Protein AF-0000000081621864 (afdb_homodimer)

Sequence (812 aa):
MSHTKVLEPFTTNLTMKCNYGRWAHRKPIAIVNEIEKEKNNERTRNIKLQNTFSQNKNNLSNAIINKTIKSNDNKTNVNELSKRVTSLKENDHIIISLMMSVKSRKMRERSNLMCMEGNRLIKDAIEAGHKPETIIFSRLSDIEDLPLHNEVKLYKIPYKAIQLWSNLTTSPGILGIFPIPKVENTEPSPNALPLTIICDNIRDPGNLGSVVRVAAGVGCEKMILLKGCADLWDTKVLRSAAGAHFRVPIYTSVTDDLSSFICDGMNVFVTDNNSINNELLFDDFNSQTKYSVSKIYESSNFKNIDFPESIENLEYSKLKKLIRNSQSRLPIIPYYAVDYCTNEIVIVVSGETEGLSLETVKLLWEKRAVRLNVPLLNNVESLNISTALGIIAFEIQRQIVFKQKEMSHTKVLEPFTTNLTMKCNYGRWAHRKPIAIVNEIEKEKNNERTRNIKLQNTFSQNKNNLSNAIINKTIKSNDNKTNVNELSKRVTSLKENDHIIISLMMSVKSRKMRERSNLMCMEGNRLIKDAIEAGHKPETIIFSRLSDIEDLPLHNEVKLYKIPYKAIQLWSNLTTSPGILGIFPIPKVENTEPSPNALPLTIICDNIRDPGNLGSVVRVAAGVGCEKMILLKGCADLWDTKVLRSAAGAHFRVPIYTSVTDDLSSFICDGMNVFVTDNNSINNELLFDDFNSQTKYSVSKIYESSNFKNIDFPESIENLEYSKLKKLIRNSQSRLPIIPYYAVDYCTNEIVIVVSGETEGLSLETVKLLWEKRAVRLNVPLLNNVESLNISTALGIIAFEIQRQIVFKQKE

Foldseek 3Di:
DPPPPPPPDPPPPPPVVPPPPDDPPPDDPPPDPPVPPPPPPPPPVPPPPPPDPDPPPPPVVPVCPCPVPPPPVPQVPLVNVVVQEAEDELPDPVVVVLLVCAPDPVSCVVVQKFKEFALQLQQLCVVLPFAFQEKEFADSVSCRPHPHDSNHHHYHYHQVSQVVSDPDPDGNGMMTMTGNDDLVPAFFDPPAALEEEEEAQQDDLLLLLLLLLLCLVLRHGAYEYEPNYHDCRDRSSSVNVSSSPSRHRYHYHPPLPCDVVDDAPAAEAEEDLPCVPVPQCPVVDDLPAADELVRQVVSDPQDADDDDPPLVPDDLVVNQVSLVVLQVSQAEDELLRHQLQPHRYYYYYYDDPRDHDPSVSVVCSVRSHYYYHHDDDPPPRDDRRSVSCNVNSVSSSVNNVVVVVD/DDDDPDDDDPPPCPCPDPPPPDDPPPDDPPPPPPVPPPPPPPPPVPPPPPPDPDPPPPPVVPVCPCPVPPPPVPQVPLVNVVVQEAEDELPDPVVVVLLVCAPDPVSCVVVQKFKEFALQLQQLCVVLPFAFQEKEFADSVSCRRHPHDSNHHHYHYHQVSQVVSDPDPDGNGMMTMTGNDDLVPAFFDPPAALEEEEEAQQDDLLLLLLLLLLCLVLRHGEYEYEPNYHDCRDRSSSVNVSSSPSRHRYHYHPPLCCDVVDDAPAAEEEEDLPCVPQPQCPVVDDLPAADELVRQVVSDPQDADDDDPPLVPDDPVVNQVSLVVLQVSQAEDELLRHQLQPHRYYYYYYDDPRDHDPSVSVVCSVRSHYYYHHDDPPPPRDDRRSVSCNVNSVSSSVNNVVVVVD

Structure (mmCIF, N/CA/C/O backbone):
data_AF-0000000081621864-model_v1
#
loop_
_entity.id
_entity.type
_entity.pdbx_description
1 polymer 'rRNA methyltransferase 3, mitochondrial'
#
loop_
_atom_site.group_PDB
_atom_site.id
_atom_site.type_symbol
_atom_site.label_atom_id
_atom_site.label_alt_id
_atom_site.label_comp_id
_atom_site.label_asym_id
_atom_site.label_entity_id
_atom_site.label_seq_id
_atom_site.pdbx_PDB_ins_code
_atom_site.Cartn_x
_atom_site.Cartn_y
_atom_site.Cartn_z
_atom_site.occupancy
_atom_site.B_iso_or_equiv
_atom_site.auth_seq_id
_atom_site.auth_comp_id
_atom_site.auth_asym_id
_atom_site.auth_atom_id
_atom_site.pdbx_PDB_model_num
ATOM 1 N N . MET A 1 1 ? 43.844 -9.352 -50 1 21.58 1 MET A N 1
ATOM 2 C CA . MET A 1 1 ? 44.5 -8.055 -50.031 1 21.58 1 MET A CA 1
ATOM 3 C C . MET A 1 1 ? 43.625 -7 -49.344 1 21.58 1 MET A C 1
ATOM 5 O O . MET A 1 1 ? 42.688 -6.461 -49.938 1 21.58 1 MET A O 1
ATOM 9 N N . SER A 1 2 ? 43.062 -7.309 -48.25 1 22.34 2 SER A N 1
ATOM 10 C CA . SER A 1 2 ? 42 -7.176 -47.25 1 22.34 2 SER A CA 1
ATOM 11 C C . SER A 1 2 ? 42.188 -5.93 -46.406 1 22.34 2 SER A C 1
ATOM 13 O O . SER A 1 2 ? 43 -5.938 -45.469 1 22.34 2 SER A O 1
ATOM 15 N N . HIS A 1 3 ? 42.281 -4.691 -47.156 1 23.27 3 HIS A N 1
ATOM 16 C CA . HIS A 1 3 ? 42.875 -3.406 -46.781 1 23.27 3 HIS A CA 1
ATOM 17 C C . HIS A 1 3 ? 42.094 -2.768 -45.625 1 23.27 3 HIS A C 1
ATOM 19 O O . HIS A 1 3 ? 40.875 -2.662 -45.688 1 23.27 3 HIS A O 1
ATOM 25 N N . THR A 1 4 ? 42.625 -2.891 -44.438 1 22.75 4 THR A N 1
ATOM 26 C CA . THR A 1 4 ? 42.25 -2.676 -43.031 1 22.75 4 THR A CA 1
ATOM 27 C C . THR A 1 4 ? 42.031 -1.192 -42.75 1 22.75 4 THR A C 1
ATOM 29 O O . THR A 1 4 ? 42.969 -0.386 -42.906 1 22.75 4 THR A O 1
ATOM 32 N N . LYS A 1 5 ? 40.812 -0.661 -43.188 1 21.97 5 LYS A N 1
ATOM 33 C CA . LYS A 1 5 ? 40.344 0.72 -43.344 1 21.97 5 LYS A CA 1
ATOM 34 C C . LYS A 1 5 ? 40.594 1.522 -42.062 1 21.97 5 LYS A C 1
ATOM 36 O O . LYS A 1 5 ? 40.094 1.165 -41 1 21.97 5 LYS A O 1
ATOM 41 N N . VAL A 1 6 ? 41.75 2.176 -41.969 1 21.64 6 VAL A N 1
ATOM 42 C CA . VAL A 1 6 ? 42.438 2.873 -40.875 1 21.64 6 VAL A CA 1
ATOM 43 C C . VAL A 1 6 ? 41.594 4.07 -40.438 1 21.64 6 VAL A C 1
ATOM 45 O O . VAL A 1 6 ? 41.25 4.934 -41.25 1 21.64 6 VAL A O 1
ATOM 48 N N . LEU A 1 7 ? 40.688 3.871 -39.5 1 21.19 7 LEU A N 1
ATOM 49 C CA . LEU A 1 7 ? 39.656 4.711 -38.906 1 21.19 7 LEU A CA 1
ATOM 50 C C . LEU A 1 7 ? 40.25 6.023 -38.406 1 21.19 7 LEU A C 1
ATOM 52 O O . LEU A 1 7 ? 41.125 6.02 -37.562 1 21.19 7 LEU A O 1
ATOM 56 N N . GLU A 1 8 ? 40.406 6.898 -39.375 1 20.12 8 GLU A N 1
ATOM 57 C CA . GLU A 1 8 ? 41.156 8.141 -39.188 1 20.12 8 GLU A CA 1
ATOM 58 C C . GLU A 1 8 ? 40.625 8.938 -38 1 20.12 8 GLU A C 1
ATOM 60 O O . GLU A 1 8 ? 39.406 8.992 -37.781 1 20.12 8 GLU A O 1
ATOM 65 N N . PRO A 1 9 ? 41.438 9.188 -37 1 21.72 9 PRO A N 1
ATOM 66 C CA . PRO A 1 9 ? 41.344 9.664 -35.625 1 21.72 9 PRO A CA 1
ATOM 67 C C . PRO A 1 9 ? 40.875 11.117 -35.531 1 21.72 9 PRO A C 1
ATOM 69 O O . PRO A 1 9 ? 41.469 12.008 -36.125 1 21.72 9 PRO A O 1
ATOM 72 N N . PHE A 1 10 ? 39.562 11.352 -35.75 1 22.44 10 PHE A N 1
ATOM 73 C CA . PHE A 1 10 ? 39 12.688 -35.938 1 22.44 10 PHE A CA 1
ATOM 74 C C . PHE A 1 10 ? 39.406 13.594 -34.781 1 22.44 10 PHE A C 1
ATOM 76 O O . PHE A 1 10 ? 39.344 13.195 -33.594 1 22.44 10 PHE A O 1
ATOM 83 N N . THR A 1 11 ? 40.375 14.359 -34.969 1 19.34 11 THR A N 1
ATOM 84 C CA . THR A 1 11 ? 41.156 15.328 -34.188 1 19.34 11 THR A CA 1
ATOM 85 C C . THR A 1 11 ? 40.219 16.422 -33.656 1 19.34 11 THR A C 1
ATOM 87 O O . THR A 1 11 ? 39.562 17.109 -34.406 1 19.34 11 THR A O 1
ATOM 90 N N . THR A 1 12 ? 39.562 16.203 -32.531 1 19.38 12 THR A N 1
ATOM 91 C CA . THR A 1 12 ? 38.531 16.922 -31.781 1 19.38 12 THR A CA 1
ATOM 92 C C . THR A 1 12 ? 39.062 18.297 -31.359 1 19.38 12 THR A C 1
ATOM 94 O O . THR A 1 12 ? 39.969 18.406 -30.531 1 19.38 12 THR A O 1
ATOM 97 N N . ASN A 1 13 ? 39.406 19.109 -32.312 1 18.97 13 ASN A N 1
ATOM 98 C CA . ASN A 1 13 ? 40.125 20.344 -32 1 18.97 13 ASN A CA 1
ATOM 99 C C . ASN A 1 13 ? 39.281 21.266 -31.109 1 18.97 13 ASN A C 1
ATOM 101 O O . ASN A 1 13 ? 38.281 21.797 -31.531 1 18.97 13 ASN A O 1
ATOM 105 N N . LEU A 1 14 ? 39.062 20.922 -29.906 1 18.45 14 LEU A N 1
ATOM 106 C CA . LEU A 1 14 ? 38.25 21.547 -28.859 1 18.45 14 LEU A CA 1
ATOM 107 C C . LEU A 1 14 ? 38.781 22.953 -28.562 1 18.45 14 LEU A C 1
ATOM 109 O O . LEU A 1 14 ? 39.844 23.109 -27.938 1 18.45 14 LEU A O 1
ATOM 113 N N . THR A 1 15 ? 38.875 23.812 -29.516 1 19.27 15 THR A N 1
ATOM 114 C CA . THR A 1 15 ? 39.625 25.047 -29.234 1 19.27 15 THR A CA 1
ATOM 115 C C . THR A 1 15 ? 38.906 25.906 -28.203 1 19.27 15 THR A C 1
ATOM 117 O O . THR A 1 15 ? 37.812 26.406 -28.469 1 19.27 15 THR A O 1
ATOM 120 N N . MET A 1 16 ? 38.812 25.516 -27 1 18.23 16 MET A N 1
ATOM 121 C CA . MET A 1 16 ? 38.125 26.188 -25.891 1 18.23 16 MET A CA 1
ATOM 122 C C . MET A 1 16 ? 38.719 27.578 -25.656 1 18.23 16 MET A C 1
ATOM 124 O O . MET A 1 16 ? 39.844 27.703 -25.188 1 18.23 16 MET A O 1
ATOM 128 N N . LYS A 1 17 ? 38.562 28.516 -26.516 1 18.95 17 LYS A N 1
ATOM 129 C CA . LYS A 1 17 ? 39.312 29.75 -26.281 1 18.95 17 LYS A CA 1
ATOM 130 C C . LYS A 1 17 ? 38.938 30.406 -24.969 1 18.95 17 LYS A C 1
ATOM 132 O O . LYS A 1 17 ? 37.781 30.781 -24.781 1 18.95 17 LYS A O 1
ATOM 137 N N . CYS A 1 18 ? 39.469 30.016 -23.734 1 18.31 18 CYS A N 1
ATOM 138 C CA . CYS A 1 18 ? 39.312 30.438 -22.344 1 18.31 18 CYS A CA 1
ATOM 139 C C . CYS A 1 18 ? 39.688 31.906 -22.172 1 18.31 18 CYS A C 1
ATOM 141 O O . CYS A 1 18 ? 40.812 32.312 -22.438 1 18.31 18 CYS A O 1
ATOM 143 N N . ASN A 1 19 ? 38.875 32.875 -22.594 1 18.56 19 ASN A N 1
ATOM 144 C CA . ASN A 1 19 ? 39.312 34.25 -22.469 1 18.56 19 ASN A CA 1
ATOM 145 C C . ASN A 1 19 ? 39.75 34.594 -21.031 1 18.56 19 ASN A C 1
ATOM 147 O O . ASN A 1 19 ? 39 34.312 -20.078 1 18.56 19 ASN A O 1
ATOM 151 N N . TYR A 1 20 ? 41.094 34.688 -20.594 1 19.5 20 TYR A N 1
ATOM 152 C CA . TYR A 1 20 ? 41.938 34.906 -19.422 1 19.5 20 TYR A CA 1
ATOM 153 C C . TYR A 1 20 ? 41.688 36.281 -18.828 1 19.5 20 TYR A C 1
ATOM 155 O O . TYR A 1 20 ? 42.156 37.281 -19.359 1 19.5 20 TYR A O 1
ATOM 163 N N . GLY A 1 21 ? 40.406 36.688 -18.531 1 19.48 21 GLY A N 1
ATOM 164 C CA . GLY A 1 21 ? 40.344 38.062 -18.078 1 19.48 21 GLY A CA 1
ATOM 165 C C . GLY A 1 21 ? 41.344 38.375 -16.969 1 19.48 21 GLY A C 1
ATOM 166 O O . GLY A 1 21 ? 41.875 37.469 -16.312 1 19.48 21 GLY A O 1
ATOM 167 N N . ARG A 1 22 ? 41.781 39.688 -16.703 1 19.77 22 ARG A N 1
ATOM 168 C CA . ARG A 1 22 ? 42.844 40.5 -16.109 1 19.77 22 ARG A CA 1
ATOM 169 C C . ARG A 1 22 ? 42.906 40.281 -14.602 1 19.77 22 ARG A C 1
ATOM 171 O O . ARG A 1 22 ? 41.844 40.188 -13.938 1 19.77 22 ARG A O 1
ATOM 178 N N . TRP A 1 23 ? 44.094 39.969 -13.898 1 19.41 23 TRP A N 1
ATOM 179 C CA . TRP A 1 23 ? 44.75 39.562 -12.664 1 19.41 23 TRP A CA 1
ATOM 180 C C . TRP A 1 23 ? 44.781 40.688 -11.648 1 19.41 23 TRP A C 1
ATOM 182 O O . TRP A 1 23 ? 45.812 41.375 -11.492 1 19.41 23 TRP A O 1
ATOM 192 N N . ALA A 1 24 ? 43.75 41.594 -11.414 1 20.83 24 ALA A N 1
ATOM 193 C CA . ALA A 1 24 ? 44.156 42.75 -10.617 1 20.83 24 ALA A CA 1
ATOM 194 C C . ALA A 1 24 ? 44.781 42.312 -9.289 1 20.83 24 ALA A C 1
ATOM 196 O O . ALA A 1 24 ? 44.344 41.312 -8.688 1 20.83 24 ALA A O 1
ATOM 197 N N . HIS A 1 25 ? 46 42.781 -8.805 1 20.33 25 HIS A N 1
ATOM 198 C CA . HIS A 1 25 ? 47.062 42.594 -7.805 1 20.33 25 HIS A CA 1
ATOM 199 C C . HIS A 1 25 ? 46.562 42.938 -6.406 1 20.33 25 HIS A C 1
ATOM 201 O O . HIS A 1 25 ? 47.344 43.031 -5.465 1 20.33 25 HIS A O 1
ATOM 207 N N . ARG A 1 26 ? 45.344 42.875 -5.93 1 21.53 26 ARG A N 1
ATOM 208 C CA . ARG A 1 26 ? 45.094 43.594 -4.695 1 21.53 26 ARG A CA 1
ATOM 209 C C . ARG A 1 26 ? 45.969 43.094 -3.561 1 21.53 26 ARG A C 1
ATOM 211 O O . ARG A 1 26 ? 46.25 41.875 -3.461 1 21.53 26 ARG A O 1
ATOM 218 N N . LYS A 1 27 ? 46.75 43.969 -2.854 1 22.12 27 LYS A N 1
ATOM 219 C CA . LYS A 1 27 ? 47.844 43.844 -1.867 1 22.12 27 LYS A CA 1
ATOM 220 C C . LYS A 1 27 ? 47.375 43.031 -0.667 1 22.12 27 LYS A C 1
ATOM 222 O O . LYS A 1 27 ? 46.188 43 -0.326 1 22.12 27 LYS A O 1
ATOM 227 N N . PRO A 1 28 ? 48.312 42.188 -0.006 1 22.95 28 PRO A N 1
ATOM 228 C CA . PRO A 1 28 ? 48.281 41.125 1.01 1 22.95 28 PRO A CA 1
ATOM 229 C C . PRO A 1 28 ? 47.875 41.656 2.391 1 22.95 28 PRO A C 1
ATOM 231 O O . PRO A 1 28 ? 48.594 42.469 2.967 1 22.95 28 PRO A O 1
ATOM 234 N N . ILE A 1 29 ? 46.812 42.375 2.586 1 23.72 29 ILE A N 1
ATOM 235 C CA . ILE A 1 29 ? 46.781 42.969 3.906 1 23.72 29 ILE A CA 1
ATOM 236 C C . ILE A 1 29 ? 46.938 41.906 4.98 1 23.72 29 ILE A C 1
ATOM 238 O O . ILE A 1 29 ? 46.312 40.844 4.91 1 23.72 29 ILE A O 1
ATOM 242 N N . ALA A 1 30 ? 47.938 42.031 5.844 1 22.73 30 ALA A N 1
ATOM 243 C CA . ALA A 1 30 ? 48.469 41.188 6.914 1 22.73 30 ALA A CA 1
ATOM 244 C C . ALA A 1 30 ? 47.406 40.875 7.961 1 22.73 30 ALA A C 1
ATOM 246 O O . ALA A 1 30 ? 46.906 41.781 8.648 1 22.73 30 ALA A O 1
ATOM 247 N N . ILE A 1 31 ? 46.375 40.188 7.582 1 21.69 31 ILE A N 1
ATOM 248 C CA . ILE A 1 31 ? 45.281 39.969 8.539 1 21.69 31 ILE A CA 1
ATOM 249 C C . ILE A 1 31 ? 45.844 39.344 9.812 1 21.69 31 ILE A C 1
ATOM 251 O O . ILE A 1 31 ? 46.469 38.281 9.766 1 21.69 31 ILE A O 1
ATOM 255 N N . VAL A 1 32 ? 46.156 40.125 10.805 1 22.97 32 VAL A N 1
ATOM 256 C CA . VAL A 1 32 ? 46.688 39.812 12.125 1 22.97 32 VAL A CA 1
ATOM 257 C C . VAL A 1 32 ? 45.812 38.719 12.773 1 22.97 32 VAL A C 1
ATOM 259 O O . VAL A 1 32 ? 44.594 38.812 12.734 1 22.97 32 VAL A O 1
ATOM 262 N N . ASN A 1 33 ? 46.344 37.5 12.992 1 21.67 33 ASN A N 1
ATOM 263 C CA . ASN A 1 33 ? 46.031 36.188 13.539 1 21.67 33 ASN A CA 1
ATOM 264 C C . ASN A 1 33 ? 45.5 36.281 14.953 1 21.67 33 ASN A C 1
ATOM 266 O O . ASN A 1 33 ? 45.469 35.281 15.688 1 21.67 33 ASN A O 1
ATOM 270 N N . GLU A 1 34 ? 44.781 37.375 15.336 1 23.36 34 GLU A N 1
ATOM 271 C CA . GLU A 1 34 ? 44.656 37.25 16.781 1 23.36 34 GLU A CA 1
ATOM 272 C C . GLU A 1 34 ? 43.875 35.969 17.156 1 23.36 34 GLU A C 1
ATOM 274 O O . GLU A 1 34 ? 42.781 35.75 16.656 1 23.36 34 GLU A O 1
ATOM 279 N N . ILE A 1 35 ? 44.5 34.875 17.656 1 23.77 35 ILE A N 1
ATOM 280 C CA . ILE A 1 35 ? 44.281 33.531 18.188 1 23.77 35 ILE A CA 1
ATOM 281 C C . ILE A 1 35 ? 43.219 33.594 19.297 1 23.77 35 ILE A C 1
ATOM 283 O O . ILE A 1 35 ? 43.156 32.719 20.156 1 23.77 35 ILE A O 1
ATOM 287 N N . GLU A 1 36 ? 42.219 34.562 19.312 1 22.45 36 GLU A N 1
ATOM 288 C CA . GLU A 1 36 ? 41.562 34.5 20.625 1 22.45 36 GLU A CA 1
ATOM 289 C C . GLU A 1 36 ? 40.969 33.094 20.891 1 22.45 36 GLU A C 1
ATOM 291 O O . GLU A 1 36 ? 40.438 32.469 19.969 1 22.45 36 GLU A O 1
ATOM 296 N N . LYS A 1 37 ? 41.25 32.406 22.062 1 23.67 37 LYS A N 1
ATOM 297 C CA . LYS A 1 37 ? 41.031 31.172 22.812 1 23.67 37 LYS A CA 1
ATOM 298 C C . LYS A 1 37 ? 39.562 30.859 22.969 1 23.67 37 LYS A C 1
ATOM 300 O O . LYS A 1 37 ? 38.906 31.312 23.906 1 23.67 37 LYS A O 1
ATOM 305 N N . GLU A 1 38 ? 38.656 31.094 21.922 1 24.06 38 GLU A N 1
ATOM 306 C CA . GLU A 1 38 ? 37.25 30.891 22.344 1 24.06 38 GLU A CA 1
ATOM 307 C C . GLU A 1 38 ? 37.031 29.469 22.812 1 24.06 38 GLU A C 1
ATOM 309 O O . GLU A 1 38 ? 37.375 28.516 22.109 1 24.06 38 GLU A O 1
ATOM 314 N N . LYS A 1 39 ? 37 29.203 24.141 1 24.55 39 LYS A N 1
ATOM 315 C CA . LYS A 1 39 ? 36.656 28.062 24.969 1 24.55 39 LYS A CA 1
ATOM 316 C C . LYS A 1 39 ? 35.375 27.391 24.469 1 24.55 39 LYS A C 1
ATOM 318 O O . LYS A 1 39 ? 34.312 28.016 24.453 1 24.55 39 LYS A O 1
ATOM 323 N N . ASN A 1 40 ? 35.438 26.594 23.438 1 23.11 40 ASN A N 1
ATOM 324 C CA . ASN A 1 40 ? 34.375 25.75 22.875 1 23.11 40 ASN A CA 1
ATOM 325 C C . ASN A 1 40 ? 33.719 24.891 23.953 1 23.11 40 ASN A C 1
ATOM 327 O O . ASN A 1 40 ? 34.312 23.953 24.469 1 23.11 40 ASN A O 1
ATOM 331 N N . ASN A 1 41 ? 33.094 25.516 24.938 1 23.78 41 ASN A N 1
ATOM 332 C CA . ASN A 1 41 ? 32.344 24.703 25.875 1 23.78 41 ASN A CA 1
ATOM 333 C C . ASN A 1 41 ? 31.484 23.672 25.172 1 23.78 41 ASN A C 1
ATOM 335 O O . ASN A 1 41 ? 30.641 24.031 24.328 1 23.78 41 ASN A O 1
ATOM 339 N N . GLU A 1 42 ? 32 22.562 24.938 1 25.19 42 GLU A N 1
ATOM 340 C CA . GLU A 1 42 ? 31.375 21.344 24.453 1 25.19 42 GLU A CA 1
ATOM 341 C C . GLU A 1 42 ? 30.047 21.062 25.188 1 25.19 42 GLU A C 1
ATOM 343 O O . GLU A 1 42 ? 30.047 20.578 26.312 1 25.19 42 GLU A O 1
ATOM 348 N N . ARG A 1 43 ? 29.062 21.906 25.141 1 23.98 43 ARG A N 1
ATOM 349 C CA . ARG A 1 43 ? 27.781 21.562 25.766 1 23.98 43 ARG A CA 1
ATOM 350 C C . ARG A 1 43 ? 27.266 20.219 25.266 1 23.98 43 ARG A C 1
ATOM 352 O O . ARG A 1 43 ? 26.828 20.094 24.109 1 23.98 43 ARG A O 1
ATOM 359 N N . THR A 1 44 ? 27.906 19.188 25.625 1 23.83 44 THR A N 1
ATOM 360 C CA . THR A 1 44 ? 27.312 17.875 25.438 1 23.83 44 THR A CA 1
ATOM 361 C C . THR A 1 44 ? 25.859 17.859 25.922 1 23.83 44 THR A C 1
ATOM 363 O O . THR A 1 44 ? 25.594 18.125 27.094 1 23.83 44 THR A O 1
ATOM 366 N N . ARG A 1 45 ? 24.984 18.312 25.203 1 24.2 45 ARG A N 1
ATOM 367 C CA . ARG A 1 45 ? 23.594 18.188 25.625 1 24.2 45 ARG A CA 1
ATOM 368 C C . ARG A 1 45 ? 23.281 16.781 26.109 1 24.2 45 ARG A C 1
ATOM 370 O O . ARG A 1 45 ? 23.297 15.828 25.328 1 24.2 45 ARG A O 1
ATOM 377 N N . ASN A 1 46 ? 23.75 16.438 27.266 1 25.12 46 ASN A N 1
ATOM 378 C CA . ASN A 1 46 ? 23.312 15.203 27.906 1 25.12 46 ASN A CA 1
ATOM 379 C C . ASN A 1 46 ? 21.812 14.984 27.719 1 25.12 46 ASN A C 1
ATOM 381 O O . ASN A 1 46 ? 21.031 15.938 27.719 1 25.12 46 ASN A O 1
ATOM 385 N N . ILE A 1 47 ? 21.469 13.977 27.188 1 26.7 47 ILE A N 1
ATOM 386 C CA . ILE A 1 47 ? 20.078 13.547 27.141 1 26.7 47 ILE A CA 1
ATOM 387 C C . ILE A 1 47 ? 19.422 13.75 28.516 1 26.7 47 ILE A C 1
ATOM 389 O O . ILE A 1 47 ? 19.812 13.102 29.484 1 26.7 47 ILE A O 1
ATOM 393 N N . LYS A 1 48 ? 19.297 15.031 28.953 1 26.5 48 LYS A N 1
ATOM 394 C CA . LYS A 1 48 ? 18.562 15.25 30.203 1 26.5 48 LYS A CA 1
ATOM 395 C C . LYS A 1 48 ? 17.531 14.148 30.422 1 26.5 48 LYS A C 1
ATOM 397 O O . LYS A 1 48 ? 16.703 13.883 29.547 1 26.5 48 LYS A O 1
ATOM 402 N N . LEU A 1 49 ? 17.906 13.25 31.25 1 25.02 49 LEU A N 1
ATOM 403 C CA . LEU A 1 49 ? 16.969 12.297 31.828 1 25.02 49 LEU A CA 1
ATOM 404 C C . LEU A 1 49 ? 15.648 12.977 32.156 1 25.02 49 LEU A C 1
ATOM 406 O O . LEU A 1 49 ? 15.617 13.922 32.969 1 25.02 49 LEU A O 1
ATOM 410 N N . GLN A 1 50 ? 14.789 13.141 31.328 1 24.42 50 GLN A N 1
ATOM 411 C CA . GLN A 1 50 ? 13.469 13.656 31.688 1 24.42 50 GLN A CA 1
ATOM 412 C C . GLN A 1 50 ? 13.078 13.234 33.094 1 24.42 50 GLN A C 1
ATOM 414 O O . GLN A 1 50 ? 13.383 12.117 33.531 1 24.42 50 GLN A O 1
ATOM 419 N N . ASN A 1 51 ? 13.016 14.18 34.031 1 25.67 51 ASN A N 1
ATOM 420 C CA . ASN A 1 51 ? 12.539 14.039 35.406 1 25.67 51 ASN A CA 1
ATOM 421 C C . ASN A 1 51 ? 11.594 12.859 35.562 1 25.67 51 ASN A C 1
ATOM 423 O O . ASN A 1 51 ? 10.961 12.438 34.594 1 25.67 51 ASN A O 1
ATOM 427 N N . THR A 1 52 ? 11.766 12.164 36.656 1 24.38 52 THR A N 1
ATOM 428 C CA . THR A 1 52 ? 10.953 11.07 37.188 1 24.38 52 THR A CA 1
ATOM 429 C C . THR A 1 52 ? 9.469 11.406 37.094 1 24.38 52 THR A C 1
ATOM 431 O O . THR A 1 52 ? 9.016 12.422 37.625 1 24.38 52 THR A O 1
ATOM 434 N N . PHE A 1 53 ? 8.906 11.109 36.062 1 23.77 53 PHE A N 1
ATOM 435 C CA . PHE A 1 53 ? 7.453 11.25 36.031 1 23.77 53 PHE A CA 1
ATOM 436 C C . PHE A 1 53 ? 6.832 10.742 37.344 1 23.77 53 PHE A C 1
ATOM 438 O O . PHE A 1 53 ? 7.133 9.633 37.781 1 23.77 53 PHE A O 1
ATOM 445 N N . SER A 1 54 ? 6.758 11.523 38.281 1 23.84 54 SER A N 1
ATOM 446 C CA . SER A 1 54 ? 5.875 11.094 39.375 1 23.84 54 SER A CA 1
ATOM 447 C C . SER A 1 54 ? 4.75 10.211 38.844 1 23.84 54 SER A C 1
ATOM 449 O O . SER A 1 54 ? 4.375 10.305 37.688 1 23.84 54 SER A O 1
ATOM 451 N N . GLN A 1 55 ? 4.438 9.141 39.594 1 24.52 55 GLN A N 1
ATOM 452 C CA . GLN A 1 55 ? 3.418 8.109 39.375 1 24.52 55 GLN A CA 1
ATOM 453 C C . GLN A 1 55 ? 2.115 8.719 38.875 1 24.52 55 GLN A C 1
ATOM 455 O O . GLN A 1 55 ? 1.029 8.336 39.312 1 24.52 55 GLN A O 1
ATOM 460 N N . ASN A 1 56 ? 2.082 9.898 38.562 1 23.08 56 ASN A N 1
ATOM 461 C CA . ASN A 1 56 ? 0.715 10.219 38.156 1 23.08 56 ASN A CA 1
ATOM 462 C C . ASN A 1 56 ? 0.235 9.305 37.031 1 23.08 56 ASN A C 1
ATOM 464 O O . ASN A 1 56 ? 0.985 9.023 36.094 1 23.08 56 ASN A O 1
ATOM 468 N N . LYS A 1 57 ? -0.792 8.477 37.219 1 26.06 57 LYS A N 1
ATOM 469 C CA . LYS A 1 57 ? -1.67 7.555 36.531 1 26.06 57 LYS A CA 1
ATOM 470 C C . LYS A 1 57 ? -1.951 8.039 35.094 1 26.06 57 LYS A C 1
ATOM 472 O O . LYS A 1 57 ? -2.994 8.648 34.844 1 26.06 57 LYS A O 1
ATOM 477 N N . ASN A 1 58 ? -1.003 8.672 34.5 1 26.17 58 ASN A N 1
ATOM 478 C CA . ASN A 1 58 ? -1.324 9.047 33.125 1 26.17 58 ASN A CA 1
ATOM 479 C C . ASN A 1 58 ? -1.483 7.816 32.219 1 26.17 58 ASN A C 1
ATOM 481 O O . ASN A 1 58 ? -0.498 7.16 31.891 1 26.17 58 ASN A O 1
ATOM 485 N N . ASN A 1 59 ? -2.299 6.934 32.531 1 27.47 59 ASN A N 1
ATOM 486 C CA . ASN A 1 59 ? -2.959 5.938 31.688 1 27.47 59 ASN A CA 1
ATOM 487 C C . ASN A 1 59 ? -3.076 6.41 30.25 1 27.47 59 ASN A C 1
ATOM 489 O O . ASN A 1 59 ? -3.582 7.5 29.984 1 27.47 59 ASN A O 1
ATOM 493 N N . LEU A 1 60 ? -2.041 6.121 29.438 1 28.47 60 LEU A N 1
ATOM 494 C CA . LEU A 1 60 ? -2.357 6.195 28.016 1 28.47 60 LEU A CA 1
ATOM 495 C C . LEU A 1 60 ? -3.861 6.09 27.797 1 28.47 60 LEU A C 1
ATOM 497 O O . LEU A 1 60 ? -4.324 6.109 26.656 1 28.47 60 LEU A O 1
ATOM 501 N N . SER A 1 61 ? -4.66 5.664 28.891 1 27.78 61 SER A N 1
ATOM 502 C CA . SER A 1 61 ? -6.113 5.727 29.016 1 27.78 61 SER A CA 1
ATOM 503 C C . SER A 1 61 ? -6.613 7.164 28.922 1 27.78 61 SER A C 1
ATOM 505 O O . SER A 1 61 ? -7.703 7.418 28.406 1 27.78 61 SER A O 1
ATOM 507 N N . ASN A 1 62 ? -6 8.031 29.75 1 28.34 62 ASN A N 1
ATOM 508 C CA . ASN A 1 62 ? -6.734 9.25 30.078 1 28.34 62 ASN A CA 1
ATOM 509 C C . ASN A 1 62 ? -6.738 10.242 28.922 1 28.34 62 ASN A C 1
ATOM 511 O O . ASN A 1 62 ? -7.16 11.391 29.078 1 28.34 62 ASN A O 1
ATOM 515 N N . ALA A 1 63 ? -5.746 10.07 28.156 1 28.22 63 ALA A N 1
ATOM 516 C CA . ALA A 1 63 ? -5.781 11.219 27.25 1 28.22 63 ALA A CA 1
ATOM 517 C C . ALA A 1 63 ? -7.121 11.312 26.531 1 28.22 63 ALA A C 1
ATOM 519 O O . ALA A 1 63 ? -7.262 12.07 25.562 1 28.22 63 ALA A O 1
ATOM 520 N N . ILE A 1 64 ? -7.914 10.273 26.781 1 27.31 64 ILE A N 1
ATOM 521 C CA . ILE A 1 64 ? -9.195 10.539 26.141 1 27.31 64 ILE A CA 1
ATOM 522 C C . ILE A 1 64 ? -9.852 11.758 26.781 1 27.31 64 ILE A C 1
ATOM 524 O O . ILE A 1 64 ? -10.383 11.68 27.891 1 27.31 64 ILE A O 1
ATOM 528 N N . ILE A 1 65 ? -9.078 12.758 27.078 1 26.78 65 ILE A N 1
ATOM 529 C CA . ILE A 1 65 ? -9.938 13.898 27.375 1 26.78 65 ILE A CA 1
ATOM 530 C C . ILE A 1 65 ? -11.133 13.914 26.438 1 26.78 65 ILE A C 1
ATOM 532 O O . ILE A 1 65 ? -10.961 13.953 25.203 1 26.78 65 ILE A O 1
ATOM 536 N N . ASN A 1 66 ? -12.133 13.297 26.906 1 26.7 66 ASN A N 1
ATOM 537 C CA . ASN A 1 66 ? -13.453 13.531 26.344 1 26.7 66 ASN A CA 1
ATOM 538 C C . ASN A 1 66 ? -13.695 15.008 26.047 1 26.7 66 ASN A C 1
ATOM 540 O O . ASN A 1 66 ? -14.125 15.758 26.938 1 26.7 66 ASN A O 1
ATOM 544 N N . LYS A 1 67 ? -12.758 15.719 25.547 1 27.52 67 LYS A N 1
ATOM 545 C CA . LYS A 1 67 ? -13.391 16.969 25.156 1 27.52 67 LYS A CA 1
ATOM 546 C C . LYS A 1 67 ? -14.695 16.703 24.406 1 27.52 67 LYS A C 1
ATOM 548 O O . LYS A 1 67 ? -14.703 16.047 23.359 1 27.52 67 LYS A O 1
ATOM 553 N N . THR A 1 68 ? -15.695 16.516 25.156 1 28.83 68 THR A N 1
ATOM 554 C CA . THR A 1 68 ? -17 16.766 24.562 1 28.83 68 THR A CA 1
ATOM 555 C C . THR A 1 68 ? -16.922 17.828 23.469 1 28.83 68 THR A C 1
ATOM 557 O O . THR A 1 68 ? -16.656 19 23.766 1 28.83 68 THR A O 1
ATOM 560 N N . ILE A 1 69 ? -16.141 17.531 22.516 1 30.72 69 ILE A N 1
ATOM 561 C CA . ILE A 1 69 ? -16.438 18.422 21.406 1 30.72 69 ILE A CA 1
ATOM 562 C C . ILE A 1 69 ? -17.953 18.609 21.297 1 30.72 69 ILE A C 1
ATOM 564 O O . ILE A 1 69 ? -18.688 17.656 21.047 1 30.72 69 ILE A O 1
ATOM 568 N N . LYS A 1 70 ? -18.422 19.422 22.141 1 30.56 70 LYS A N 1
ATOM 569 C CA . LYS A 1 70 ? -19.734 19.938 21.781 1 30.56 70 LYS A CA 1
ATOM 570 C C . LYS A 1 70 ? -19.875 20.062 20.266 1 30.56 70 LYS A C 1
ATOM 572 O O . LYS A 1 70 ? -19.156 20.828 19.625 1 30.56 70 LYS A O 1
ATOM 577 N N . SER A 1 71 ? -20.094 18.938 19.672 1 33.06 71 SER A N 1
ATOM 578 C CA . SER A 1 71 ? -20.703 19.156 18.359 1 33.06 71 SER A CA 1
ATOM 579 C C . SER A 1 71 ? -21.656 20.328 18.375 1 33.06 71 SER A C 1
ATOM 581 O O . SER A 1 71 ? -22.781 20.234 18.891 1 33.06 71 SER A O 1
ATOM 583 N N . ASN A 1 72 ? -21.266 21.406 18.906 1 31.81 72 ASN A N 1
ATOM 584 C CA . ASN A 1 72 ? -22.156 22.469 18.438 1 31.81 72 ASN A CA 1
ATOM 585 C C . ASN A 1 72 ? -22.641 22.203 17.016 1 31.81 72 ASN A C 1
ATOM 587 O O . ASN A 1 72 ? -21.828 22.062 16.094 1 31.81 72 ASN A O 1
ATOM 591 N N . ASP A 1 73 ? -23.625 21.469 16.844 1 37.47 73 ASP A N 1
ATOM 592 C CA . ASP A 1 73 ? -24.453 21.438 15.641 1 37.47 73 ASP A CA 1
ATOM 593 C C . ASP A 1 73 ? -24.359 22.75 14.867 1 37.47 73 ASP A C 1
ATOM 595 O O . ASP A 1 73 ? -25.266 23.594 14.945 1 37.47 73 ASP A O 1
ATOM 599 N N . ASN A 1 74 ? -23.359 23.438 14.945 1 37.09 74 ASN A N 1
ATOM 600 C CA . ASN A 1 74 ? -23.359 24.594 14.062 1 37.09 74 ASN A CA 1
ATOM 601 C C . ASN A 1 74 ? -23.594 24.203 12.609 1 37.09 74 ASN A C 1
ATOM 603 O O . ASN A 1 74 ? -22.641 24.062 11.836 1 37.09 74 ASN A O 1
ATOM 607 N N . LYS A 1 75 ? -24.406 23.219 12.406 1 44.94 75 LYS A N 1
ATOM 608 C CA . LYS A 1 75 ? -24.922 23.188 11.039 1 44.94 75 LYS A CA 1
ATOM 609 C C . LYS A 1 75 ? -25.109 24.594 10.492 1 44.94 75 LYS A C 1
ATOM 611 O O . LYS A 1 75 ? -25.812 25.406 11.094 1 44.94 75 LYS A O 1
ATOM 616 N N . THR A 1 76 ? -24.047 24.906 9.797 1 54.41 76 THR A N 1
ATOM 617 C CA . THR A 1 76 ? -24.297 26.156 9.07 1 54.41 76 THR A CA 1
ATOM 618 C C . THR A 1 76 ? -25.734 26.219 8.609 1 54.41 76 THR A C 1
ATOM 620 O O . THR A 1 76 ? -26.266 25.25 8.062 1 54.41 76 THR A O 1
ATOM 623 N N . ASN A 1 77 ? -26.422 26.984 9.18 1 61.06 77 ASN A N 1
ATOM 624 C CA . ASN A 1 77 ? -27.781 27.266 8.75 1 61.06 77 ASN A CA 1
ATOM 625 C C . ASN A 1 77 ? -27.906 27.25 7.227 1 61.06 77 ASN A C 1
ATOM 627 O O . ASN A 1 77 ? -27.297 28.062 6.535 1 61.06 77 ASN A O 1
ATOM 631 N N . VAL A 1 78 ? -28.406 26.094 6.793 1 64.5 78 VAL A N 1
ATOM 632 C CA . VAL A 1 78 ? -28.609 25.875 5.363 1 64.5 78 VAL A CA 1
ATOM 633 C C . VAL A 1 78 ? -29.094 27.172 4.703 1 64.5 78 VAL A C 1
ATOM 635 O O . VAL A 1 78 ? -28.672 27.5 3.598 1 64.5 78 VAL A O 1
ATOM 638 N N . ASN A 1 79 ? -29.891 27.781 5.457 1 66.5 79 ASN A N 1
ATOM 639 C CA . ASN A 1 79 ? -30.422 29.016 4.906 1 66.5 79 ASN A CA 1
ATOM 640 C C . ASN A 1 79 ? -29.344 30.094 4.789 1 66.5 79 ASN A C 1
ATOM 642 O O . ASN A 1 79 ? -29.297 30.812 3.793 1 66.5 79 ASN A O 1
ATOM 646 N N . GLU A 1 80 ? -28.516 30.203 5.777 1 75.25 80 GLU A N 1
ATOM 647 C CA . GLU A 1 80 ? -27.438 31.188 5.738 1 75.25 80 GLU A CA 1
ATOM 648 C C . GLU A 1 80 ? -26.391 30.828 4.691 1 75.25 80 GLU A C 1
ATOM 650 O O . GLU A 1 80 ? -25.859 31.703 4.008 1 75.25 80 GLU A O 1
ATOM 655 N N . LEU A 1 81 ? -26.203 29.562 4.504 1 78.56 81 LEU A N 1
ATOM 656 C CA . LEU A 1 81 ? -25.234 29.078 3.523 1 78.56 81 LEU A CA 1
ATOM 657 C C . LEU A 1 81 ? -25.688 29.391 2.104 1 78.56 81 LEU A C 1
ATOM 659 O O . LEU A 1 81 ? -24.891 29.797 1.259 1 78.56 81 LEU A O 1
ATOM 663 N N . SER A 1 82 ? -26.953 29.266 1.907 1 78.12 82 SER A N 1
ATOM 664 C CA . SER A 1 82 ? -27.516 29.469 0.576 1 78.12 82 SER A CA 1
ATOM 665 C C . SER A 1 82 ? -27.359 30.922 0.119 1 78.12 82 SER A C 1
ATOM 667 O O . SER A 1 82 ? -27.203 31.188 -1.074 1 78.12 82 SER A O 1
ATOM 669 N N . LYS A 1 83 ? -27.328 31.781 1.09 1 81.62 83 LYS A N 1
ATOM 670 C CA . LYS A 1 83 ? -27.219 33.188 0.754 1 81.62 83 LYS A CA 1
ATOM 671 C C . LYS A 1 83 ? -25.797 33.562 0.316 1 81.62 83 LYS A C 1
ATOM 673 O O . LYS A 1 83 ? -25.594 34.531 -0.385 1 81.62 83 LYS A O 1
ATOM 678 N N . ARG A 1 84 ? -24.891 32.75 0.654 1 90.38 84 ARG A N 1
ATOM 679 C CA . ARG A 1 84 ? -23.484 33 0.374 1 90.38 84 ARG A CA 1
ATOM 680 C C . ARG A 1 84 ? -23.047 32.281 -0.912 1 90.38 84 ARG A C 1
ATOM 682 O O . ARG A 1 84 ? -21.953 32.531 -1.411 1 90.38 84 ARG A O 1
ATOM 689 N N . VAL A 1 85 ? -23.922 31.578 -1.531 1 94.44 85 VAL A N 1
ATOM 690 C CA . VAL A 1 85 ? -23.547 30.719 -2.652 1 94.44 85 VAL A CA 1
ATOM 691 C C . VAL A 1 85 ? -23.672 31.5 -3.959 1 94.44 85 VAL A C 1
ATOM 693 O O . VAL A 1 85 ? -24.672 32.156 -4.207 1 94.44 85 VAL A O 1
ATOM 696 N N . THR A 1 86 ? -22.641 31.531 -4.766 1 95 86 THR A N 1
ATOM 697 C CA . THR A 1 86 ? -22.656 32.062 -6.125 1 95 86 THR A CA 1
ATOM 698 C C . THR A 1 86 ? -22.781 30.938 -7.148 1 95 86 THR A C 1
ATOM 700 O O . THR A 1 86 ? -21.906 30.078 -7.234 1 95 86 THR A O 1
ATOM 703 N N . SER A 1 87 ? -23.812 30.906 -7.895 1 94.94 87 SER A N 1
ATOM 704 C CA . SER A 1 87 ? -24 29.906 -8.938 1 94.94 87 SER A CA 1
ATOM 705 C C . SER A 1 87 ? -23.297 30.297 -10.227 1 94.94 87 SER A C 1
ATOM 707 O O . SER A 1 87 ? -23.469 31.422 -10.719 1 94.94 87 SER A O 1
ATOM 709 N N . LEU A 1 88 ? -22.484 29.438 -10.672 1 95.06 88 LEU A N 1
ATOM 710 C CA . LEU A 1 88 ? -21.734 29.703 -11.898 1 95.06 88 LEU A CA 1
ATOM 711 C C . LEU A 1 88 ? -22.078 28.672 -12.977 1 95.06 88 LEU A C 1
ATOM 713 O O . LEU A 1 88 ? -22.547 27.578 -12.664 1 95.06 88 LEU A O 1
ATOM 717 N N . LYS A 1 89 ? -21.797 29.031 -14.25 1 91 89 LYS A N 1
ATOM 718 C CA . LYS A 1 89 ? -22.078 28.141 -15.383 1 91 89 LYS A CA 1
ATOM 719 C C . LYS A 1 89 ? -20.938 27.141 -15.586 1 91 89 LYS A C 1
ATOM 721 O O . LYS A 1 89 ? -19.875 27.266 -14.969 1 91 89 LYS A O 1
ATOM 726 N N . GLU A 1 90 ? -21.094 26.141 -16.328 1 88 90 GLU A N 1
ATOM 727 C CA . GLU A 1 90 ? -20.156 25.062 -16.594 1 88 90 GLU A CA 1
ATOM 728 C C . GLU A 1 90 ? -18.812 25.594 -17.094 1 88 90 GLU A C 1
ATOM 730 O O . GLU A 1 90 ? -17.75 25.141 -16.688 1 88 90 GLU A O 1
ATOM 735 N N . ASN A 1 91 ? -18.797 26.609 -17.922 1 86.62 91 ASN A N 1
ATOM 736 C CA . ASN A 1 91 ? -17.578 27.125 -18.531 1 86.62 91 ASN A CA 1
ATOM 737 C C . ASN A 1 91 ? -17.25 28.531 -18.031 1 86.62 91 ASN A C 1
ATOM 739 O O . ASN A 1 91 ? -16.766 29.359 -18.781 1 86.62 91 ASN A O 1
ATOM 743 N N . ASP A 1 92 ? -17.609 28.656 -16.766 1 92.19 92 ASP A N 1
ATOM 744 C CA . ASP A 1 92 ? -17.328 29.969 -16.203 1 92.19 92 ASP A CA 1
ATOM 745 C C . ASP A 1 92 ? -15.828 30.203 -16.094 1 92.19 92 ASP A C 1
ATOM 747 O O . ASP A 1 92 ? -15.078 29.312 -15.688 1 92.19 92 ASP A O 1
ATOM 751 N N . HIS A 1 93 ? -15.398 31.422 -16.391 1 94.12 93 HIS A N 1
ATOM 752 C CA . HIS A 1 93 ? -13.984 31.766 -16.438 1 94.12 93 HIS A CA 1
ATOM 753 C C . HIS A 1 93 ? -13.352 31.703 -15.055 1 94.12 93 HIS A C 1
ATOM 755 O O . HIS A 1 93 ? -12.164 31.391 -14.922 1 94.12 93 HIS A O 1
ATOM 761 N N . ILE A 1 94 ? -14.062 32 -14.062 1 94.31 94 ILE A N 1
ATOM 762 C CA . ILE A 1 94 ? -13.57 31.969 -12.688 1 94.31 94 ILE A CA 1
ATOM 763 C C . ILE A 1 94 ? -13.156 30.547 -12.328 1 94.31 94 ILE A C 1
ATOM 765 O O . ILE A 1 94 ? -12.062 30.328 -11.797 1 94.31 94 ILE A O 1
ATOM 769 N N . ILE A 1 95 ? -13.984 29.594 -12.695 1 94.44 95 ILE A N 1
ATOM 770 C CA . ILE A 1 95 ? -13.734 28.203 -12.375 1 94.44 95 ILE A CA 1
ATOM 771 C C . ILE A 1 95 ? -12.547 27.688 -13.195 1 94.44 95 ILE A C 1
ATOM 773 O O . ILE A 1 95 ? -11.656 27.016 -12.656 1 94.44 95 ILE A O 1
ATOM 777 N N . ILE A 1 96 ? -12.531 28.031 -14.453 1 94.88 96 ILE A N 1
ATOM 778 C CA . ILE A 1 96 ? -11.461 27.594 -15.336 1 94.88 96 ILE A CA 1
ATOM 779 C C . ILE A 1 96 ? -10.125 28.125 -14.82 1 94.88 96 ILE A C 1
ATOM 781 O O . ILE A 1 96 ? -9.148 27.375 -14.719 1 94.88 96 ILE A O 1
ATOM 785 N N . SER A 1 97 ? -10.141 29.391 -14.484 1 95.12 97 SER A N 1
ATOM 786 C CA . SER A 1 97 ? -8.914 30 -13.984 1 95.12 97 SER A CA 1
ATOM 787 C C . SER A 1 97 ? -8.453 29.344 -12.688 1 95.12 97 SER A C 1
ATOM 789 O O . SER A 1 97 ? -7.266 29.062 -12.523 1 95.12 97 SER A O 1
ATOM 791 N N . LEU A 1 98 ? -9.352 29.125 -11.828 1 95.12 98 LEU A N 1
ATOM 792 C CA . LEU A 1 98 ? -9.047 28.5 -10.539 1 95.12 98 LEU A CA 1
ATOM 793 C C . LEU A 1 98 ? -8.492 27.094 -10.734 1 95.12 98 LEU A C 1
ATOM 795 O O . LEU A 1 98 ? -7.461 26.75 -10.156 1 95.12 98 LEU A O 1
ATOM 799 N N . MET A 1 99 ? -9.102 26.359 -11.555 1 94.88 99 MET A N 1
ATOM 800 C CA . MET A 1 99 ? -8.711 24.969 -11.758 1 94.88 99 MET A CA 1
ATOM 801 C C . MET A 1 99 ? -7.371 24.891 -12.492 1 94.88 99 MET A C 1
ATOM 803 O O . MET A 1 99 ? -6.57 23.984 -12.227 1 94.88 99 MET A O 1
ATOM 807 N N . MET A 1 100 ? -7.148 25.797 -13.359 1 94.94 100 MET A N 1
ATOM 808 C CA . MET A 1 100 ? -5.871 25.844 -14.07 1 94.94 100 MET A CA 1
ATOM 809 C C . MET A 1 100 ? -4.727 26.141 -13.109 1 94.94 100 MET A C 1
ATOM 811 O O . MET A 1 100 ? -3.607 25.656 -13.289 1 94.94 100 MET A O 1
ATOM 815 N N . SER A 1 101 ? -5.008 26.906 -12.102 1 96 101 SER A N 1
ATOM 816 C CA . SER A 1 101 ? -3.986 27.328 -11.148 1 96 101 SER A CA 1
ATOM 817 C C . SER A 1 101 ? -3.523 26.172 -10.281 1 96 101 SER A C 1
ATOM 819 O O . SER A 1 101 ? -2.48 26.25 -9.625 1 96 101 SER A O 1
ATOM 821 N N . VAL A 1 102 ? -4.262 25.047 -10.273 1 95.88 102 VAL A N 1
ATOM 822 C CA . VAL A 1 102 ? -3.92 23.938 -9.383 1 95.88 102 VAL A CA 1
ATOM 823 C C . VAL A 1 102 ? -3.674 22.672 -10.203 1 95.88 102 VAL A C 1
ATOM 825 O O . VAL A 1 102 ? -3.438 21.594 -9.641 1 95.88 102 VAL A O 1
ATOM 828 N N . LYS A 1 103 ? -3.699 22.75 -11.453 1 92.94 103 LYS A N 1
ATOM 829 C CA . LYS A 1 103 ? -3.691 21.594 -12.336 1 92.94 103 LYS A CA 1
ATOM 830 C C . LYS A 1 103 ? -2.309 20.953 -12.391 1 92.94 103 LYS A C 1
ATOM 832 O O . LYS A 1 103 ? -2.172 19.734 -12.227 1 92.94 103 LYS A O 1
ATOM 837 N N . SER A 1 104 ? -1.319 21.797 -12.625 1 93.31 104 SER A N 1
ATOM 838 C CA . SER A 1 104 ? 0.04 21.281 -12.758 1 93.31 104 SER A CA 1
ATOM 839 C C . SER A 1 104 ? 0.898 21.656 -11.562 1 93.31 104 SER A C 1
ATOM 841 O O . SER A 1 104 ? 0.554 22.578 -10.82 1 93.31 104 SER A O 1
ATOM 843 N N . ARG A 1 105 ? 1.9 20.906 -11.438 1 92.81 105 ARG A N 1
ATOM 844 C CA . ARG A 1 105 ? 2.85 21.203 -10.367 1 92.81 105 ARG A CA 1
ATOM 845 C C . ARG A 1 105 ? 3.334 22.641 -10.453 1 92.81 105 ARG A C 1
ATOM 847 O O . ARG A 1 105 ? 3.342 23.359 -9.453 1 92.81 105 ARG A O 1
ATOM 854 N N . LYS A 1 106 ? 3.703 23.031 -11.617 1 93.62 106 LYS A N 1
ATOM 855 C CA . LYS A 1 106 ? 4.223 24.375 -11.844 1 93.62 106 LYS A CA 1
ATOM 856 C C . LYS A 1 106 ? 3.203 25.422 -11.438 1 93.62 106 LYS A C 1
ATOM 858 O O . LYS A 1 106 ? 3.551 26.406 -10.773 1 93.62 106 LYS A O 1
ATOM 863 N N . MET A 1 107 ? 2.043 25.25 -11.789 1 95.56 107 MET A N 1
ATOM 864 C CA . MET A 1 107 ? 0.988 26.219 -11.484 1 95.56 107 MET A CA 1
ATOM 865 C C . MET A 1 107 ? 0.71 26.266 -9.984 1 95.56 107 MET A C 1
ATOM 867 O O . MET A 1 107 ? 0.461 27.344 -9.438 1 95.56 107 MET A O 1
ATOM 871 N N . ARG A 1 108 ? 0.745 25.109 -9.305 1 95.38 108 ARG A N 1
ATOM 872 C CA . ARG A 1 108 ? 0.557 25.062 -7.863 1 95.38 108 ARG A CA 1
ATOM 873 C C . ARG A 1 108 ? 1.686 25.797 -7.141 1 95.38 108 ARG A C 1
ATOM 875 O O . ARG A 1 108 ? 1.452 26.469 -6.141 1 95.38 108 ARG A O 1
ATOM 882 N N . GLU A 1 109 ? 2.826 25.609 -7.645 1 92.5 109 GLU A N 1
ATOM 883 C CA . GLU A 1 109 ? 3.977 26.297 -7.059 1 92.5 109 GLU A CA 1
ATOM 884 C C . GLU A 1 109 ? 3.85 27.812 -7.203 1 92.5 109 GLU A C 1
ATOM 886 O O . GLU A 1 109 ? 4.23 28.562 -6.301 1 92.5 109 GLU A O 1
ATOM 891 N N . ARG A 1 110 ? 3.307 28.203 -8.258 1 94.75 110 ARG A N 1
ATOM 892 C CA . ARG A 1 110 ? 3.131 29.625 -8.523 1 94.75 110 ARG A CA 1
ATOM 893 C C . ARG A 1 110 ? 1.979 30.203 -7.699 1 94.75 110 ARG A C 1
ATOM 895 O O . ARG A 1 110 ? 2.105 31.266 -7.102 1 94.75 110 ARG A O 1
ATOM 902 N N . SER A 1 111 ? 0.915 29.516 -7.676 1 96.69 111 SER A N 1
ATOM 903 C CA . SER A 1 111 ? -0.288 30.016 -7.02 1 96.69 111 SER A CA 1
ATOM 904 C C . SER A 1 111 ? -0.253 29.75 -5.52 1 96.69 111 SER A C 1
ATOM 906 O O . SER A 1 111 ? -0.981 30.391 -4.754 1 96.69 111 SER A O 1
ATOM 908 N N . ASN A 1 112 ? 0.474 28.703 -5.125 1 96.69 112 ASN A N 1
ATOM 909 C CA . ASN A 1 112 ? 0.528 28.219 -3.75 1 96.69 112 ASN A CA 1
ATOM 910 C C . ASN A 1 112 ? -0.828 27.688 -3.289 1 96.69 112 ASN A C 1
ATOM 912 O O . ASN A 1 112 ? -1.229 27.906 -2.145 1 96.69 112 ASN A O 1
ATOM 916 N N . LEU A 1 113 ? -1.523 27.078 -4.266 1 97.56 113 LEU A N 1
ATOM 917 C CA . LEU A 1 113 ? -2.828 26.5 -3.975 1 97.56 113 LEU A CA 1
ATOM 918 C C . LEU A 1 113 ? -2.842 25.016 -4.305 1 97.56 113 LEU A C 1
ATOM 920 O O . LEU A 1 113 ? -2.061 24.547 -5.141 1 97.56 113 LEU A O 1
ATOM 924 N N . MET A 1 114 ? -3.703 24.312 -3.578 1 96.69 114 MET A N 1
ATOM 925 C CA . MET A 1 114 ? -3.967 22.891 -3.842 1 96.69 114 MET A CA 1
ATOM 926 C C . MET A 1 114 ? -5.465 22.641 -3.959 1 96.69 114 MET A C 1
ATOM 928 O O . MET A 1 114 ? -6.277 23.453 -3.51 1 96.69 114 MET A O 1
ATOM 932 N N . CYS A 1 115 ? -5.742 21.516 -4.59 1 97 115 CYS A N 1
ATOM 933 C CA . CYS A 1 115 ? -7.133 21.141 -4.797 1 97 115 CYS A CA 1
ATOM 934 C C . CYS A 1 115 ? -7.438 19.797 -4.133 1 97 115 CYS A C 1
ATOM 936 O O . CYS A 1 115 ? -6.742 18.812 -4.367 1 97 115 CYS A O 1
ATOM 938 N N . MET A 1 116 ? -8.414 19.844 -3.332 1 95.94 116 MET A N 1
ATOM 939 C CA . MET A 1 116 ? -8.883 18.609 -2.695 1 95.94 116 MET A CA 1
ATOM 940 C C . MET A 1 116 ? -10.258 18.219 -3.217 1 95.94 116 MET A C 1
ATOM 942 O O . MET A 1 116 ? -11.133 19.078 -3.393 1 95.94 116 MET A O 1
ATOM 946 N N . GLU A 1 117 ? -10.336 16.969 -3.406 1 95 117 GLU A N 1
ATOM 947 C CA . GLU A 1 117 ? -11.602 16.438 -3.918 1 95 117 GLU A CA 1
ATOM 948 C C . GLU A 1 117 ? -12.297 15.57 -2.881 1 95 117 GLU A C 1
ATOM 950 O O . GLU A 1 117 ? -11.672 14.68 -2.297 1 95 117 GLU A O 1
ATOM 955 N N . GLY A 1 118 ? -13.547 15.859 -2.65 1 94.25 118 GLY A N 1
ATOM 956 C CA . GLY A 1 118 ? -14.336 15.023 -1.756 1 94.25 118 GLY A CA 1
ATOM 957 C C . GLY A 1 118 ? -14.578 15.664 -0.403 1 94.25 118 GLY A C 1
ATOM 958 O O . GLY A 1 118 ? -13.703 16.328 0.139 1 94.25 118 GLY A O 1
ATOM 959 N N . ASN A 1 119 ? -15.773 15.414 0.104 1 94.81 119 ASN A N 1
ATOM 960 C CA . ASN A 1 119 ? -16.219 16 1.363 1 94.81 119 ASN A CA 1
ATOM 961 C C . ASN A 1 119 ? -15.336 15.57 2.527 1 94.81 119 ASN A C 1
ATOM 963 O O . ASN A 1 119 ? -14.898 16.406 3.318 1 94.81 119 ASN A O 1
ATOM 967 N N . ARG A 1 120 ? -14.992 14.352 2.588 1 89.75 120 ARG A N 1
ATOM 968 C CA . ARG A 1 120 ? -14.234 13.82 3.717 1 89.75 120 ARG A CA 1
ATOM 969 C C . ARG A 1 120 ? -12.852 14.461 3.805 1 89.75 120 ARG A C 1
ATOM 971 O O . ARG A 1 120 ? -12.43 14.898 4.879 1 89.75 120 ARG A O 1
ATOM 978 N N . LEU A 1 121 ? -12.188 14.5 2.715 1 93.5 121 LEU A N 1
ATOM 979 C CA . LEU A 1 121 ? -10.852 15.078 2.686 1 93.5 121 LEU A CA 1
ATOM 980 C C . LEU A 1 121 ? -10.883 16.562 3.043 1 93.5 121 LEU A C 1
ATOM 982 O O . LEU A 1 121 ? -10.031 17.047 3.789 1 93.5 121 LEU A O 1
ATOM 986 N N . ILE A 1 122 ? -11.852 17.234 2.541 1 96.06 122 ILE A N 1
ATOM 987 C CA . ILE A 1 122 ? -12.016 18.656 2.816 1 96.06 122 ILE A CA 1
ATOM 988 C C . ILE A 1 122 ? -12.305 18.875 4.301 1 96.06 122 ILE A C 1
ATOM 990 O O . ILE A 1 122 ? -11.703 19.734 4.945 1 96.06 122 ILE A O 1
ATOM 994 N N . LYS A 1 123 ? -13.117 18.062 4.805 1 93.69 123 LYS A N 1
ATOM 995 C CA . LYS A 1 123 ? -13.469 18.125 6.219 1 93.69 123 LYS A CA 1
ATOM 996 C C . LYS A 1 123 ? -12.25 17.875 7.102 1 93.69 123 LYS A C 1
ATOM 998 O O . LYS A 1 123 ? -12.016 18.594 8.078 1 93.69 123 LYS A O 1
ATOM 1003 N N . ASP A 1 124 ? -11.469 16.922 6.742 1 89.62 124 ASP A N 1
ATOM 1004 C CA . ASP A 1 124 ? -10.25 16.594 7.484 1 89.62 124 ASP A CA 1
ATOM 1005 C C . ASP A 1 124 ? -9.289 17.781 7.504 1 89.62 124 ASP A C 1
ATOM 1007 O O . ASP A 1 124 ? -8.672 18.078 8.531 1 89.62 124 ASP A O 1
ATOM 1011 N N . ALA A 1 125 ? -9.188 18.391 6.395 1 93.06 125 ALA A N 1
ATOM 1012 C CA . ALA A 1 125 ? -8.297 19.547 6.297 1 93.06 125 ALA A CA 1
ATOM 1013 C C . ALA A 1 125 ? -8.773 20.688 7.191 1 93.06 125 ALA A C 1
ATOM 1015 O O . ALA A 1 125 ? -7.98 21.297 7.906 1 93.06 125 ALA A O 1
ATOM 1016 N N . ILE A 1 126 ? -10.047 20.922 7.191 1 93.19 126 ILE A N 1
ATOM 1017 C CA . ILE A 1 126 ? -10.625 22 7.984 1 93.19 126 ILE A CA 1
ATOM 1018 C C . ILE A 1 126 ? -10.461 21.703 9.469 1 93.19 126 ILE A C 1
ATOM 1020 O O . ILE A 1 126 ? -10.086 22.562 10.258 1 93.19 126 ILE A O 1
ATOM 1024 N N . GLU A 1 127 ? -10.641 20.469 9.773 1 87.19 127 GLU A N 1
ATOM 1025 C CA . GLU A 1 127 ? -10.508 20.031 11.156 1 87.19 127 GLU A CA 1
ATOM 1026 C C . GLU A 1 127 ? -9.062 20.125 11.633 1 87.19 127 GLU A C 1
ATOM 1028 O O . GLU A 1 127 ? -8.797 20.312 12.82 1 87.19 127 GLU A O 1
ATOM 1033 N N . ALA A 1 128 ? -8.188 20 10.734 1 84.88 128 ALA A N 1
ATOM 1034 C CA . ALA A 1 128 ? -6.77 20.109 11.062 1 84.88 128 ALA A CA 1
ATOM 1035 C C . ALA A 1 128 ? -6.344 21.562 11.164 1 84.88 128 ALA A C 1
ATOM 1037 O O . ALA A 1 128 ? -5.176 21.859 11.414 1 84.88 128 ALA A O 1
ATOM 1038 N N . GLY A 1 129 ? -7.285 22.469 10.859 1 88.31 129 GLY A N 1
ATOM 1039 C CA . GLY A 1 129 ? -7.02 23.875 11.062 1 88.31 129 GLY A CA 1
ATOM 1040 C C . GLY A 1 129 ? -6.762 24.625 9.773 1 88.31 129 GLY A C 1
ATOM 1041 O O . GLY A 1 129 ? -6.434 25.812 9.789 1 88.31 129 GLY A O 1
ATOM 1042 N N . HIS A 1 130 ? -6.953 23.984 8.688 1 92.31 130 HIS A N 1
ATOM 1043 C CA . HIS A 1 130 ? -6.727 24.641 7.41 1 92.31 130 HIS A CA 1
ATOM 1044 C C . HIS A 1 130 ? -8.016 25.25 6.867 1 92.31 130 HIS A C 1
ATOM 1046 O O . HIS A 1 130 ? -9.086 24.656 6.988 1 92.31 130 HIS A O 1
ATOM 1052 N N . LYS A 1 131 ? -7.836 26.438 6.289 1 94.56 131 LYS A N 1
ATOM 1053 C CA . LYS A 1 131 ? -8.992 27.156 5.766 1 94.56 131 LYS A CA 1
ATOM 1054 C C . LYS A 1 131 ? -9 27.156 4.238 1 94.56 131 LYS A C 1
ATOM 1056 O O . LYS A 1 131 ? -8.023 27.562 3.607 1 94.56 131 LYS A O 1
ATOM 1061 N N . PRO A 1 132 ? -10.125 26.719 3.717 1 97.06 132 PRO A N 1
ATOM 1062 C CA . PRO A 1 132 ? -10.203 26.812 2.258 1 97.06 132 PRO A CA 1
ATOM 1063 C C . PRO A 1 132 ? -10.414 28.25 1.771 1 97.06 132 PRO A C 1
ATOM 1065 O O . PRO A 1 132 ? -11.031 29.047 2.473 1 97.06 132 PRO A O 1
ATOM 1068 N N . GLU A 1 133 ? -9.891 28.516 0.586 1 97 133 GLU A N 1
ATOM 1069 C CA . GLU A 1 133 ? -10.203 29.781 -0.093 1 97 133 GLU A CA 1
ATOM 1070 C C . GLU A 1 133 ? -11.547 29.688 -0.819 1 97 133 GLU A C 1
ATOM 1072 O O . GLU A 1 133 ? -12.328 30.641 -0.799 1 97 133 GLU A O 1
ATOM 1077 N N . THR A 1 134 ? -11.711 28.594 -1.422 1 97.56 134 THR A N 1
ATOM 1078 C CA . THR A 1 134 ? -12.891 28.406 -2.26 1 97.56 134 THR A CA 1
ATOM 1079 C C . THR A 1 134 ? -13.406 26.969 -2.16 1 97.56 134 THR A C 1
ATOM 1081 O O . THR A 1 134 ? -12.617 26.031 -2.115 1 97.56 134 THR A O 1
ATOM 1084 N N . ILE A 1 135 ? -14.719 26.781 -2.1 1 97.81 135 ILE A N 1
ATOM 1085 C CA . ILE A 1 135 ? -15.383 25.484 -2.223 1 97.81 135 ILE A CA 1
ATOM 1086 C C . ILE A 1 135 ? -16.266 25.484 -3.471 1 97.81 135 ILE A C 1
ATOM 1088 O O . ILE A 1 135 ? -17.094 26.375 -3.664 1 97.81 135 ILE A O 1
ATOM 1092 N N . ILE A 1 136 ? -16.062 24.547 -4.297 1 97.25 136 ILE A N 1
ATOM 1093 C CA . ILE A 1 136 ? -16.859 24.344 -5.504 1 97.25 136 ILE A CA 1
ATOM 1094 C C . ILE A 1 136 ? -17.703 23.078 -5.352 1 97.25 136 ILE A C 1
ATOM 1096 O O . ILE A 1 136 ? -17.188 22.016 -4.992 1 97.25 136 ILE A O 1
ATOM 1100 N N . PHE A 1 137 ? -18.984 23.156 -5.586 1 97.44 137 PHE A N 1
ATOM 1101 C CA . PHE A 1 137 ? -19.844 22 -5.352 1 97.44 137 PHE A CA 1
ATOM 1102 C C . PHE A 1 137 ? -21.031 22 -6.305 1 97.44 137 PHE A C 1
ATOM 1104 O O . PHE A 1 137 ? -21.328 23.016 -6.945 1 97.44 137 PHE A O 1
ATOM 1111 N N . SER A 1 138 ? -21.641 20.859 -6.457 1 96.62 138 SER A N 1
ATOM 1112 C CA . SER A 1 138 ? -22.828 20.734 -7.305 1 96.62 138 SER A CA 1
ATOM 1113 C C . SER A 1 138 ? -24.094 20.625 -6.469 1 96.62 138 SER A C 1
ATOM 1115 O O . SER A 1 138 ? -25.156 21.094 -6.887 1 96.62 138 SER A O 1
ATOM 1117 N N . ARG A 1 139 ? -23.984 20.016 -5.297 1 94.94 139 ARG A N 1
ATOM 1118 C CA . ARG A 1 139 ? -25.141 19.828 -4.414 1 94.94 139 ARG A CA 1
ATOM 1119 C C . ARG A 1 139 ? -24.906 20.484 -3.062 1 94.94 139 ARG A C 1
ATOM 1121 O O . ARG A 1 139 ? -23.859 20.297 -2.441 1 94.94 139 ARG A O 1
ATOM 1128 N N . LEU A 1 140 ? -25.906 21.156 -2.619 1 92.56 140 LEU A N 1
ATOM 1129 C CA . LEU A 1 140 ? -25.812 21.875 -1.354 1 92.56 140 LEU A CA 1
ATOM 1130 C C . LEU A 1 140 ? -25.594 20.906 -0.195 1 92.56 140 LEU A C 1
ATOM 1132 O O . LEU A 1 140 ? -24.906 21.234 0.776 1 92.56 140 LEU A O 1
ATOM 1136 N N . SER A 1 141 ? -26.078 19.766 -0.323 1 92.25 141 SER A N 1
ATOM 1137 C CA . SER A 1 141 ? -25.969 18.766 0.731 1 92.25 141 SER A CA 1
ATOM 1138 C C . SER A 1 141 ? -24.516 18.359 0.969 1 92.25 141 SER A C 1
ATOM 1140 O O . SER A 1 141 ? -24.172 17.906 2.059 1 92.25 141 SER A O 1
ATOM 1142 N N . ASP A 1 142 ? -23.688 18.578 -0.048 1 94.12 142 ASP A N 1
ATOM 1143 C CA . ASP A 1 142 ? -22.297 18.172 0.038 1 94.12 142 ASP A CA 1
ATOM 1144 C C . ASP A 1 142 ? -21.5 19.109 0.935 1 94.12 142 ASP A C 1
ATOM 1146 O O . ASP A 1 142 ? -20.391 18.781 1.358 1 94.12 142 ASP A O 1
ATOM 1150 N N . ILE A 1 143 ? -22.062 20.281 1.298 1 94.19 143 ILE A N 1
ATOM 1151 C CA . ILE A 1 143 ? -21.266 21.234 2.055 1 94.19 143 ILE A CA 1
ATOM 1152 C C . ILE A 1 143 ? -21.953 21.578 3.371 1 94.19 143 ILE A C 1
ATOM 1154 O O . ILE A 1 143 ? -21.438 22.344 4.176 1 94.19 143 ILE A O 1
ATOM 1158 N N . GLU A 1 144 ? -23.078 21 3.623 1 91.25 144 GLU A N 1
ATOM 1159 C CA . GLU A 1 144 ? -23.891 21.328 4.781 1 91.25 144 GLU A CA 1
ATOM 1160 C C . GLU A 1 144 ? -23.172 21 6.086 1 91.25 144 GLU A C 1
ATOM 1162 O O . GLU A 1 144 ? -23.344 21.688 7.09 1 91.25 144 GLU A O 1
ATOM 1167 N N . ASP A 1 145 ? -22.422 20 6.012 1 91.62 145 ASP A N 1
ATOM 1168 C CA . ASP A 1 145 ? -21.797 19.531 7.25 1 91.62 145 ASP A CA 1
ATOM 1169 C C . ASP A 1 145 ? -20.375 20.078 7.395 1 91.62 145 ASP A C 1
ATOM 1171 O O . ASP A 1 145 ? -19.672 19.734 8.352 1 91.62 145 ASP A O 1
ATOM 1175 N N . LEU A 1 146 ? -19.984 20.953 6.543 1 93.94 146 LEU A N 1
ATOM 1176 C CA . LEU A 1 146 ? -18.656 21.531 6.617 1 93.94 146 LEU A CA 1
ATOM 1177 C C . LEU A 1 146 ? -18.656 22.797 7.469 1 93.94 146 LEU A C 1
ATOM 1179 O O . LEU A 1 146 ? -19.516 23.672 7.297 1 93.94 146 LEU A O 1
ATOM 1183 N N . PRO A 1 147 ? -17.734 22.828 8.414 1 91.25 147 PRO A N 1
ATOM 1184 C CA . PRO A 1 147 ? -17.609 24.062 9.188 1 91.25 147 PRO A CA 1
ATOM 1185 C C . PRO A 1 147 ? -16.891 25.156 8.422 1 91.25 147 PRO A C 1
ATOM 1187 O O . PRO A 1 147 ? -15.711 25.422 8.672 1 91.25 147 PRO A O 1
ATOM 1190 N N . LEU A 1 148 ? -17.609 25.922 7.68 1 92.06 148 LEU A N 1
ATOM 1191 C CA . LEU A 1 148 ? -16.984 26.906 6.785 1 92.06 148 LEU A CA 1
ATOM 1192 C C . LEU A 1 148 ? -17.047 28.297 7.379 1 92.06 148 LEU A C 1
ATOM 1194 O O . LEU A 1 148 ? -18.094 28.719 7.875 1 92.06 148 LEU A O 1
ATOM 1198 N N . HIS A 1 149 ? -15.93 28.953 7.281 1 89 149 HIS A N 1
ATOM 1199 C CA . HIS A 1 149 ? -15.875 30.359 7.664 1 89 149 HIS A CA 1
ATOM 1200 C C . HIS A 1 149 ? -16.562 31.25 6.625 1 89 149 HIS A C 1
ATOM 1202 O O . HIS A 1 149 ? -16.672 30.859 5.457 1 89 149 HIS A O 1
ATOM 1208 N N . ASN A 1 150 ? -16.812 32.469 7.016 1 88.06 150 ASN A N 1
ATOM 1209 C CA . ASN A 1 150 ? -17.562 33.375 6.164 1 88.06 150 ASN A CA 1
ATOM 1210 C C . ASN A 1 150 ? -16.734 33.875 4.984 1 88.06 150 ASN A C 1
ATOM 1212 O O . ASN A 1 150 ? -17.281 34.25 3.951 1 88.06 150 ASN A O 1
ATOM 1216 N N . GLU A 1 151 ? -15.523 33.812 5.137 1 91.56 151 GLU A N 1
ATOM 1217 C CA . GLU A 1 151 ? -14.648 34.344 4.109 1 91.56 151 GLU A CA 1
ATOM 1218 C C . GLU A 1 151 ? -14.453 33.375 2.959 1 91.56 151 GLU A C 1
ATOM 1220 O O . GLU A 1 151 ? -13.938 33.75 1.9 1 91.56 151 GLU A O 1
ATOM 1225 N N . VAL A 1 152 ? -14.938 32.156 3.119 1 95.75 152 VAL A N 1
ATOM 1226 C CA . VAL A 1 152 ? -14.75 31.125 2.096 1 95.75 152 VAL A CA 1
ATOM 1227 C C . VAL A 1 152 ? -15.711 31.375 0.935 1 95.75 152 VAL A C 1
ATOM 1229 O O . VAL A 1 152 ? -16.906 31.578 1.146 1 95.75 152 VAL A O 1
ATOM 1232 N N . LYS A 1 153 ? -15.211 31.453 -0.282 1 96.75 153 LYS A N 1
ATOM 1233 C CA . LYS A 1 153 ? -16.047 31.578 -1.47 1 96.75 153 LYS A CA 1
ATOM 1234 C C . LYS A 1 153 ? -16.75 30.266 -1.8 1 96.75 153 LYS A C 1
ATOM 1236 O O . LYS A 1 153 ? -16.109 29.203 -1.816 1 96.75 153 LYS A O 1
ATOM 1241 N N . LEU A 1 154 ? -18.016 30.375 -2.02 1 97.12 154 LEU A N 1
ATOM 1242 C CA . LEU A 1 154 ? -18.797 29.188 -2.346 1 97.12 154 LEU A CA 1
ATOM 1243 C C . LEU A 1 154 ? -19.359 29.281 -3.764 1 97.12 154 LEU A C 1
ATOM 1245 O O . LEU A 1 154 ? -20.188 30.156 -4.055 1 97.12 154 LEU A O 1
ATOM 1249 N N . TYR A 1 155 ? -18.922 28.391 -4.641 1 97.19 155 TYR A N 1
ATOM 1250 C CA . TYR A 1 155 ? -19.375 28.375 -6.023 1 97.19 155 TYR A CA 1
ATOM 1251 C C . TYR A 1 155 ? -20.156 27.109 -6.324 1 97.19 155 TYR A C 1
ATOM 1253 O O . TYR A 1 155 ? -19.625 26 -6.188 1 97.19 155 TYR A O 1
ATOM 1261 N N . LYS A 1 156 ? -21.344 27.203 -6.703 1 97.12 156 LYS A N 1
ATOM 1262 C CA . LYS A 1 156 ? -22.141 26.094 -7.176 1 97.12 156 LYS A CA 1
ATOM 1263 C C . LYS A 1 156 ? -22.094 25.969 -8.695 1 97.12 156 LYS A C 1
ATOM 1265 O O . LYS A 1 156 ? -22.344 26.953 -9.406 1 97.12 156 LYS A O 1
ATOM 1270 N N . ILE A 1 157 ? -21.719 24.828 -9.188 1 96.5 157 ILE A N 1
ATOM 1271 C CA . ILE A 1 157 ? -21.656 24.594 -10.633 1 96.5 157 ILE A CA 1
ATOM 1272 C C . ILE A 1 157 ? -22.328 23.266 -10.969 1 96.5 157 ILE A C 1
ATOM 1274 O O . ILE A 1 157 ? -22.5 22.422 -10.086 1 96.5 157 ILE A O 1
ATOM 1278 N N . PRO A 1 158 ? -22.688 23.047 -12.258 1 95.88 158 PRO A N 1
ATOM 1279 C CA . PRO A 1 158 ? -23.266 21.75 -12.641 1 95.88 158 PRO A CA 1
ATOM 1280 C C . PRO A 1 158 ? -22.297 20.594 -12.414 1 95.88 158 PRO A C 1
ATOM 1282 O O . PRO A 1 158 ? -21.094 20.75 -12.57 1 95.88 158 PRO A O 1
ATOM 1285 N N . TYR A 1 159 ? -22.891 19.453 -12.109 1 95.5 159 TYR A N 1
ATOM 1286 C CA . TYR A 1 159 ? -22.109 18.266 -11.828 1 95.5 159 TYR A CA 1
ATOM 1287 C C . TYR A 1 159 ? -21.188 17.922 -12.992 1 95.5 159 TYR A C 1
ATOM 1289 O O . TYR A 1 159 ? -20.031 17.531 -12.797 1 95.5 159 TYR A O 1
ATOM 1297 N N . LYS A 1 160 ? -21.641 18.109 -14.164 1 93.31 160 LYS A N 1
ATOM 1298 C CA . LYS A 1 160 ? -20.891 17.797 -15.367 1 93.31 160 LYS A CA 1
ATOM 1299 C C . LYS A 1 160 ? -19.594 18.609 -15.438 1 93.31 160 LYS A C 1
ATOM 1301 O O . LYS A 1 160 ? -18.562 18.125 -15.883 1 93.31 160 LYS A O 1
ATOM 1306 N N . ALA A 1 161 ? -19.719 19.828 -14.969 1 93.44 161 ALA A N 1
ATOM 1307 C CA . ALA A 1 161 ? -18.547 20.703 -14.961 1 93.44 161 ALA A CA 1
ATOM 1308 C C . ALA A 1 161 ? -17.484 20.203 -13.984 1 93.44 161 ALA A C 1
ATOM 1310 O O . ALA A 1 161 ? -16.297 20.219 -14.289 1 93.44 161 ALA A O 1
ATOM 1311 N N . ILE A 1 162 ? -17.938 19.75 -12.836 1 94.75 162 ILE A N 1
ATOM 1312 C CA . ILE A 1 162 ? -17 19.25 -11.828 1 94.75 162 ILE A CA 1
ATOM 1313 C C . ILE A 1 162 ? -16.328 17.969 -12.344 1 94.75 162 ILE A C 1
ATOM 1315 O O . ILE A 1 162 ? -15.141 17.75 -12.117 1 94.75 162 ILE A O 1
ATOM 1319 N N . GLN A 1 163 ? -17 17.172 -13.031 1 92.88 163 GLN A N 1
ATOM 1320 C CA . GLN A 1 163 ? -16.516 15.914 -13.57 1 92.88 163 GLN A CA 1
ATOM 1321 C C . GLN A 1 163 ? -15.336 16.125 -14.516 1 92.88 163 GLN A C 1
ATOM 1323 O O . GLN A 1 163 ? -14.43 15.305 -14.594 1 92.88 163 GLN A O 1
ATOM 1328 N N . LEU A 1 164 ? -15.328 17.203 -15.172 1 89.69 164 LEU A N 1
ATOM 1329 C CA . LEU A 1 164 ? -14.273 17.531 -16.125 1 89.69 164 LEU A CA 1
ATOM 1330 C C . LEU A 1 164 ? -12.945 17.734 -15.414 1 89.69 164 LEU A C 1
ATOM 1332 O O . LEU A 1 164 ? -11.883 17.5 -16 1 89.69 164 LEU A O 1
ATOM 1336 N N . TRP A 1 165 ? -13.086 18.125 -14.195 1 89.19 165 TRP A N 1
ATOM 1337 C CA . TRP A 1 165 ? -11.867 18.453 -13.469 1 89.19 165 TRP A CA 1
ATOM 1338 C C . TRP A 1 165 ? -11.492 17.344 -12.5 1 89.19 165 TRP A C 1
ATOM 1340 O O . TRP A 1 165 ? -10.453 17.406 -11.844 1 89.19 165 TRP A O 1
ATOM 1350 N N . SER A 1 166 ? -12.32 16.359 -12.406 1 89.06 166 SER A N 1
ATOM 1351 C CA . SER A 1 166 ? -12.078 15.273 -11.469 1 89.06 166 SER A CA 1
ATOM 1352 C C . SER A 1 166 ? -11.18 14.203 -12.078 1 89.06 166 SER A C 1
ATOM 1354 O O . SER A 1 166 ? -11.281 13.898 -13.273 1 89.06 166 SER A O 1
ATOM 1356 N N . ASN A 1 167 ? -10.289 13.734 -11.312 1 79.5 167 ASN A N 1
ATOM 1357 C CA . ASN A 1 167 ? -9.43 12.625 -11.727 1 79.5 167 ASN A CA 1
ATOM 1358 C C . ASN A 1 167 ? -10.023 11.281 -11.32 1 79.5 167 ASN A C 1
ATOM 1360 O O . ASN A 1 167 ? -9.359 10.25 -11.453 1 79.5 167 ASN A O 1
ATOM 1364 N N . LEU A 1 168 ? -11.203 11.266 -10.867 1 82.38 168 LEU A N 1
ATOM 1365 C CA . LEU A 1 168 ? -11.844 10.047 -10.398 1 82.38 168 LEU A CA 1
ATOM 1366 C C . LEU A 1 168 ? -12.867 9.539 -11.414 1 82.38 168 LEU A C 1
ATOM 1368 O O . LEU A 1 168 ? -13.383 10.32 -12.219 1 82.38 168 LEU A O 1
ATOM 1372 N N . THR A 1 169 ? -13.016 8.219 -11.398 1 76.06 169 THR A N 1
ATOM 1373 C CA . THR A 1 169 ? -14.031 7.633 -12.266 1 76.06 169 THR A CA 1
ATOM 1374 C C . THR A 1 169 ? -15.414 8.203 -11.938 1 76.06 169 THR A C 1
ATOM 1376 O O . THR A 1 169 ? -16.172 8.57 -12.844 1 76.06 169 THR A O 1
ATOM 1379 N N . THR A 1 170 ? -15.727 8.32 -10.695 1 80.19 170 THR A N 1
ATOM 1380 C CA . THR A 1 170 ? -16.938 8.969 -10.219 1 80.19 170 THR A CA 1
ATOM 1381 C C . THR A 1 170 ? -16.609 10.172 -9.344 1 80.19 170 THR A C 1
ATOM 1383 O O . THR A 1 170 ? -16.109 10.008 -8.227 1 80.19 170 THR A O 1
ATOM 1386 N N . SER A 1 171 ? -16.984 11.281 -9.859 1 90.38 171 SER A N 1
ATOM 1387 C CA . SER A 1 171 ? -16.688 12.5 -9.125 1 90.38 171 SER A CA 1
ATOM 1388 C C . SER A 1 171 ? -17.547 12.625 -7.875 1 90.38 171 SER A C 1
ATOM 1390 O O . SER A 1 171 ? -18.75 12.359 -7.91 1 90.38 171 SER A O 1
ATOM 1392 N N . PRO A 1 172 ? -16.938 13.094 -6.82 1 91.94 172 PRO A N 1
ATOM 1393 C CA . PRO A 1 172 ? -17.719 13.266 -5.598 1 91.94 172 PRO A CA 1
ATOM 1394 C C . PRO A 1 172 ? -18.625 14.5 -5.641 1 91.94 172 PRO A C 1
ATOM 1396 O O . PRO A 1 172 ? -19.5 14.656 -4.797 1 91.94 172 PRO A O 1
ATOM 1399 N N . GLY A 1 173 ? -18.328 15.453 -6.555 1 95.12 173 GLY A N 1
ATOM 1400 C CA . GLY A 1 173 ? -19.203 16.609 -6.742 1 95.12 173 GLY A CA 1
ATOM 1401 C C . GLY A 1 173 ? -18.797 17.797 -5.906 1 95.12 173 GLY A C 1
ATOM 1402 O O . GLY A 1 173 ? -19.516 18.797 -5.844 1 95.12 173 GLY A O 1
ATOM 1403 N N . ILE A 1 174 ? -17.688 17.719 -5.227 1 97.06 174 ILE A N 1
ATOM 1404 C CA . ILE A 1 174 ? -17.219 18.812 -4.395 1 97.06 174 ILE A CA 1
ATOM 1405 C C . ILE A 1 174 ? -15.703 18.922 -4.477 1 97.06 174 ILE A C 1
ATOM 1407 O O . ILE A 1 174 ? -15.008 17.906 -4.449 1 97.06 174 ILE A O 1
ATOM 1411 N N . LEU A 1 175 ? -15.219 20.141 -4.652 1 97 175 LEU A N 1
ATOM 1412 C CA . LEU A 1 175 ? -13.805 20.469 -4.68 1 97 175 LEU A CA 1
ATOM 1413 C C . LEU A 1 175 ? -13.484 21.578 -3.691 1 97 175 LEU A C 1
ATOM 1415 O O . LEU A 1 175 ? -14.281 22.516 -3.521 1 97 175 LEU A O 1
ATOM 1419 N N . GLY A 1 176 ? -12.391 21.469 -3.057 1 97.25 176 GLY A N 1
ATOM 1420 C CA . GLY A 1 176 ? -11.898 22.5 -2.168 1 97.25 176 GLY A CA 1
ATOM 1421 C C . GLY A 1 176 ? -10.531 23.031 -2.553 1 97.25 176 GLY A C 1
ATOM 1422 O O . GLY A 1 176 ? -9.594 22.25 -2.744 1 97.25 176 GLY A O 1
ATOM 1423 N N . ILE A 1 177 ? -10.461 24.312 -2.678 1 97.88 177 ILE A N 1
ATOM 1424 C CA . ILE A 1 177 ? -9.195 24.969 -2.975 1 97.88 177 ILE A CA 1
ATOM 1425 C C . ILE A 1 177 ? -8.594 25.531 -1.689 1 97.88 177 ILE A C 1
ATOM 1427 O O . ILE A 1 177 ? -9.219 26.359 -1.013 1 97.88 177 ILE A O 1
ATOM 1431 N N . PHE A 1 178 ? -7.406 25.078 -1.356 1 97.38 178 PHE A N 1
ATOM 1432 C CA . PHE A 1 178 ? -6.727 25.469 -0.125 1 97.38 178 PHE A CA 1
ATOM 1433 C C . PHE A 1 178 ? -5.355 26.062 -0.425 1 97.38 178 PHE A C 1
ATOM 1435 O O . PHE A 1 178 ? -4.684 25.641 -1.369 1 97.38 178 PHE A O 1
ATOM 1442 N N . PRO A 1 179 ? -4.926 27.016 0.436 1 96.75 179 PRO A N 1
ATOM 1443 C CA . PRO A 1 179 ? -3.502 27.359 0.398 1 96.75 179 PRO A CA 1
ATOM 1444 C C . PRO A 1 179 ? -2.607 26.203 0.847 1 96.75 179 PRO A C 1
ATOM 1446 O O . PRO A 1 179 ? -2.969 25.453 1.762 1 96.75 179 PRO A O 1
ATOM 1449 N N . ILE A 1 180 ? -1.5 25.984 0.191 1 95.69 180 ILE A N 1
ATOM 1450 C CA . ILE A 1 180 ? -0.517 25 0.615 1 95.69 180 ILE A CA 1
ATOM 1451 C C . ILE A 1 180 ? 0.146 25.453 1.914 1 95.69 180 ILE A C 1
ATOM 1453 O O . ILE A 1 180 ? 0.673 26.562 1.994 1 95.69 180 ILE A O 1
ATOM 1457 N N . PRO A 1 181 ? 0.05 24.672 2.855 1 93.06 181 PRO A N 1
ATOM 1458 C CA . PRO A 1 181 ? 0.624 25.078 4.137 1 93.06 181 PRO A CA 1
ATOM 1459 C C . PRO A 1 181 ? 2.148 25.141 4.109 1 93.06 181 PRO A C 1
ATOM 1461 O O . PRO A 1 181 ? 2.785 24.375 3.375 1 93.06 181 PRO A O 1
ATOM 1464 N N . LYS A 1 182 ? 2.65 26.031 4.965 1 90.5 182 LYS A N 1
ATOM 1465 C CA . LYS A 1 182 ? 4.09 26.062 5.199 1 90.5 182 LYS A CA 1
ATOM 1466 C C . LYS A 1 182 ? 4.508 24.969 6.191 1 90.5 182 LYS A C 1
ATOM 1468 O O . LYS A 1 182 ? 3.826 24.75 7.195 1 90.5 182 LYS A O 1
ATOM 1473 N N . VAL A 1 183 ? 5.613 24.328 5.926 1 88.94 183 VAL A N 1
ATOM 1474 C CA . VAL A 1 183 ? 6.059 23.219 6.75 1 88.94 183 VAL A CA 1
ATOM 1475 C C . VAL A 1 183 ? 6.336 23.703 8.172 1 88.94 183 VAL A C 1
ATOM 1477 O O . VAL A 1 183 ? 6.137 22.969 9.141 1 88.94 183 VAL A O 1
ATOM 1480 N N . GLU A 1 184 ? 6.73 24.938 8.32 1 86.19 184 GLU A N 1
ATOM 1481 C CA . GLU A 1 184 ? 7.051 25.531 9.617 1 86.19 184 GLU A CA 1
ATOM 1482 C C . GLU A 1 184 ? 5.82 25.578 10.516 1 86.19 184 GLU A C 1
ATOM 1484 O O . GLU A 1 184 ? 5.945 25.656 11.742 1 86.19 184 GLU A O 1
ATOM 1489 N N . ASN A 1 185 ? 4.707 25.5 9.891 1 84.81 185 ASN A N 1
ATOM 1490 C CA . ASN A 1 185 ? 3.463 25.609 10.648 1 84.81 185 ASN A CA 1
ATOM 1491 C C . ASN A 1 185 ? 2.988 24.25 11.133 1 84.81 185 ASN A C 1
ATOM 1493 O O . ASN A 1 185 ? 1.988 24.156 11.852 1 84.81 185 ASN A O 1
ATOM 1497 N N . THR A 1 186 ? 3.691 23.266 10.75 1 86.94 186 THR A N 1
ATOM 1498 C CA . THR A 1 186 ? 3.344 21.922 11.195 1 86.94 186 THR A CA 1
ATOM 1499 C C . THR A 1 186 ? 4.363 21.406 12.211 1 86.94 186 THR A C 1
ATOM 1501 O O . THR A 1 186 ? 5.547 21.281 11.898 1 86.94 186 THR A O 1
ATOM 1504 N N . GLU A 1 187 ? 3.855 21.156 13.383 1 88.62 187 GLU A N 1
ATOM 1505 C CA . GLU A 1 187 ? 4.723 20.641 14.438 1 88.62 187 GLU A CA 1
ATOM 1506 C C . GLU A 1 187 ? 4.547 19.125 14.609 1 88.62 187 GLU A C 1
ATOM 1508 O O . GLU A 1 187 ? 3.445 18.609 14.422 1 88.62 187 GLU A O 1
ATOM 1513 N N . PRO A 1 188 ? 5.68 18.516 14.93 1 91.62 188 PRO A N 1
ATOM 1514 C CA . PRO A 1 188 ? 5.516 17.109 15.266 1 91.62 188 PRO A CA 1
ATOM 1515 C C . PRO A 1 188 ? 4.629 16.891 16.484 1 91.62 188 PRO A C 1
ATOM 1517 O O . PRO A 1 188 ? 4.527 17.766 17.344 1 91.62 188 PRO A O 1
ATOM 1520 N N . SER A 1 189 ? 4.012 15.766 16.469 1 89.31 189 SER A N 1
ATOM 1521 C CA . SER A 1 189 ? 3.213 15.414 17.641 1 89.31 189 SER A CA 1
ATOM 1522 C C . SER A 1 189 ? 4.074 15.344 18.906 1 89.31 189 SER A C 1
ATOM 1524 O O . SER A 1 189 ? 5.25 14.984 18.828 1 89.31 189 SER A O 1
ATOM 1526 N N . PRO A 1 190 ? 3.465 15.695 20.062 1 89.44 190 PRO A N 1
ATOM 1527 C CA . PRO A 1 190 ? 4.207 15.594 21.328 1 89.44 190 PRO A CA 1
ATOM 1528 C C . PRO A 1 190 ? 4.711 14.18 21.594 1 89.44 190 PRO A C 1
ATOM 1530 O O . PRO A 1 190 ? 5.734 14 22.266 1 89.44 190 PRO A O 1
ATOM 1533 N N . ASN A 1 191 ? 4.008 13.195 21.047 1 89.12 191 ASN A N 1
ATOM 1534 C CA . ASN A 1 191 ? 4.398 11.805 21.25 1 89.12 191 ASN A CA 1
ATOM 1535 C C . ASN A 1 191 ? 5.078 11.219 20.016 1 89.12 191 ASN A C 1
ATOM 1537 O O . ASN A 1 191 ? 5.086 10 19.812 1 89.12 191 ASN A O 1
ATOM 1541 N N . ALA A 1 192 ? 5.641 12.109 19.297 1 94.81 192 ALA A N 1
ATOM 1542 C CA . ALA A 1 192 ? 6.301 11.641 18.078 1 94.81 192 ALA A CA 1
ATOM 1543 C C . ALA A 1 192 ? 7.504 10.766 18.406 1 94.81 192 ALA A C 1
ATOM 1545 O O . ALA A 1 192 ? 8.234 11.039 19.359 1 94.81 192 ALA A O 1
ATOM 1546 N N . LEU A 1 193 ? 7.691 9.75 17.625 1 95.69 193 LEU A N 1
ATOM 1547 C CA . LEU A 1 193 ? 8.891 8.93 17.719 1 95.69 193 LEU A CA 1
ATOM 1548 C C . LEU A 1 193 ? 10.109 9.68 17.172 1 95.69 193 LEU A C 1
ATOM 1550 O O . LEU A 1 193 ? 9.969 10.531 16.281 1 95.69 193 LEU A O 1
ATOM 1554 N N . PRO A 1 194 ? 11.258 9.484 17.781 1 95.69 194 PRO A N 1
ATOM 1555 C CA . PRO A 1 194 ? 12.477 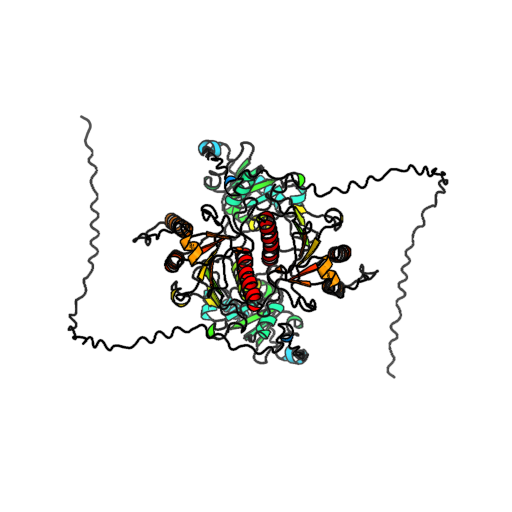10.07 17.203 1 95.69 194 PRO A CA 1
ATOM 1556 C C . PRO A 1 194 ? 12.867 9.414 15.875 1 95.69 194 PRO A C 1
ATOM 1558 O O . PRO A 1 194 ? 13.961 8.859 15.758 1 95.69 194 PRO A O 1
ATOM 1561 N N . LEU A 1 195 ? 11.977 9.5 14.93 1 97.31 195 LEU A N 1
ATOM 1562 C CA . LEU A 1 195 ? 12.094 8.844 13.633 1 97.31 195 LEU A CA 1
ATOM 1563 C C . LEU A 1 195 ? 11.906 9.852 12.5 1 97.31 195 LEU A C 1
ATOM 1565 O O . LEU A 1 195 ? 10.914 10.578 12.461 1 97.31 195 LEU A O 1
ATOM 1569 N N . THR A 1 196 ? 12.898 9.953 11.695 1 96.81 196 THR A N 1
ATOM 1570 C CA . THR A 1 196 ? 12.836 10.719 10.453 1 96.81 196 THR A CA 1
ATOM 1571 C C . THR A 1 196 ? 12.758 9.781 9.25 1 96.81 196 THR A C 1
ATOM 1573 O O . THR A 1 196 ? 13.539 8.836 9.141 1 96.81 196 THR A O 1
ATOM 1576 N N . ILE A 1 197 ? 11.844 10.016 8.352 1 97.5 197 ILE A N 1
ATOM 1577 C CA . ILE A 1 197 ? 11.703 9.211 7.145 1 97.5 197 ILE A CA 1
ATOM 1578 C C . ILE A 1 197 ? 12.102 10.039 5.922 1 97.5 197 ILE A C 1
ATOM 1580 O O . ILE A 1 197 ? 11.555 11.117 5.688 1 97.5 197 ILE A O 1
ATOM 1584 N N . ILE A 1 198 ? 13.047 9.547 5.16 1 96.25 198 ILE A N 1
ATOM 1585 C CA . ILE A 1 198 ? 13.516 10.203 3.947 1 96.25 198 ILE A CA 1
ATOM 1586 C C . ILE A 1 198 ? 13.078 9.406 2.723 1 96.25 198 ILE A C 1
ATOM 1588 O O . ILE A 1 198 ? 13.344 8.203 2.625 1 96.25 198 ILE A O 1
ATOM 1592 N N . CYS A 1 199 ? 12.43 10.086 1.839 1 95.81 199 CYS A N 1
ATOM 1593 C CA . CYS A 1 199 ? 11.953 9.461 0.609 1 95.81 199 CYS A CA 1
ATOM 1594 C C . CYS A 1 199 ? 12.805 9.891 -0.583 1 95.81 199 CYS A C 1
ATOM 1596 O O . CYS A 1 199 ? 12.945 11.078 -0.847 1 95.81 199 CYS A O 1
ATOM 1598 N N . ASP A 1 200 ? 13.32 8.891 -1.278 1 93.94 200 ASP A N 1
ATOM 1599 C CA . ASP A 1 200 ? 14.125 9.125 -2.471 1 93.94 200 ASP A CA 1
ATOM 1600 C C . ASP A 1 200 ? 13.5 8.469 -3.699 1 93.94 200 ASP A C 1
ATOM 1602 O O . ASP A 1 200 ? 13.445 7.246 -3.793 1 93.94 200 ASP A O 1
ATOM 1606 N N . ASN A 1 201 ? 13.023 9.258 -4.586 1 91.88 201 ASN A N 1
ATOM 1607 C CA . ASN A 1 201 ? 12.562 8.812 -5.895 1 91.88 201 ASN A CA 1
ATOM 1608 C C . ASN A 1 201 ? 11.273 7.988 -5.781 1 91.88 201 ASN A C 1
ATOM 1610 O O . ASN A 1 201 ? 11.125 6.969 -6.453 1 91.88 201 ASN A O 1
ATOM 1614 N N . ILE A 1 202 ? 10.367 8.359 -4.91 1 94.62 202 ILE A N 1
ATOM 1615 C CA . ILE A 1 202 ? 9.023 7.789 -4.926 1 94.62 202 ILE A CA 1
ATOM 1616 C C . ILE A 1 202 ? 8.148 8.531 -5.934 1 94.62 202 ILE A C 1
ATOM 1618 O O . ILE A 1 202 ? 7.531 9.547 -5.598 1 94.62 202 ILE A O 1
ATOM 1622 N N . ARG A 1 203 ? 8.031 7.984 -7.055 1 91.94 203 ARG A N 1
ATOM 1623 C CA . ARG A 1 203 ? 7.504 8.719 -8.195 1 91.94 203 ARG A CA 1
ATOM 1624 C C . ARG A 1 203 ? 6 8.523 -8.336 1 91.94 203 ARG A C 1
ATOM 1626 O O . ARG A 1 203 ? 5.305 9.383 -8.883 1 91.94 203 ARG A O 1
ATOM 1633 N N . ASP A 1 204 ? 5.484 7.434 -7.859 1 91.81 204 ASP A N 1
ATOM 1634 C CA . ASP A 1 204 ? 4.059 7.156 -7.973 1 91.81 204 ASP A CA 1
ATOM 1635 C C . ASP A 1 204 ? 3.262 7.926 -6.922 1 91.81 204 ASP A C 1
ATOM 1637 O O . ASP A 1 204 ? 3.502 7.777 -5.723 1 91.81 204 ASP A O 1
ATOM 1641 N N . PRO A 1 205 ? 2.303 8.695 -7.301 1 94.06 205 PRO A N 1
ATOM 1642 C CA . PRO A 1 205 ? 1.531 9.508 -6.352 1 94.06 205 PRO A CA 1
ATOM 1643 C C . PRO A 1 205 ? 0.782 8.656 -5.328 1 94.06 205 PRO A C 1
ATOM 1645 O O . PRO A 1 205 ? 0.699 9.023 -4.156 1 94.06 205 PRO A O 1
ATOM 1648 N N . GLY A 1 206 ? 0.236 7.566 -5.746 1 93.06 206 GLY A N 1
ATOM 1649 C CA . GLY A 1 206 ? -0.44 6.684 -4.809 1 93.06 206 GLY A CA 1
ATOM 1650 C C . GLY A 1 206 ? 0.48 6.137 -3.734 1 93.06 206 GLY A C 1
ATOM 1651 O O . GLY A 1 206 ? 0.127 6.125 -2.553 1 93.06 206 GLY A O 1
ATOM 1652 N N . ASN A 1 207 ? 1.657 5.727 -4.16 1 93.88 207 ASN A N 1
ATOM 1653 C CA . ASN A 1 207 ? 2.65 5.215 -3.223 1 93.88 207 ASN A CA 1
ATOM 1654 C C . ASN A 1 207 ? 3.098 6.289 -2.236 1 93.88 207 ASN A C 1
ATOM 1656 O O . ASN A 1 207 ? 3.197 6.035 -1.035 1 93.88 207 ASN A O 1
ATOM 1660 N N . LEU A 1 208 ? 3.322 7.457 -2.783 1 96.56 208 LEU A N 1
ATOM 1661 C CA . LEU A 1 208 ? 3.764 8.539 -1.908 1 96.56 208 LEU A CA 1
ATOM 1662 C C . LEU A 1 208 ? 2.703 8.859 -0.862 1 96.56 208 LEU A C 1
ATOM 1664 O O . LEU A 1 208 ? 3.02 9.031 0.317 1 96.56 208 LEU A O 1
ATOM 1668 N N . GLY A 1 209 ? 1.461 8.977 -1.31 1 97.19 209 GLY A N 1
ATOM 1669 C CA . GLY A 1 209 ? 0.39 9.211 -0.354 1 97.19 209 GLY A CA 1
ATOM 1670 C C . GLY A 1 209 ? 0.33 8.156 0.741 1 97.19 209 GLY A C 1
ATOM 1671 O O . GLY A 1 209 ? 0.179 8.492 1.919 1 97.19 209 GLY A O 1
ATOM 1672 N N . SER A 1 210 ? 0.465 6.902 0.352 1 96.56 210 SER A N 1
ATOM 1673 C CA . SER A 1 210 ? 0.447 5.812 1.321 1 96.56 210 SER A CA 1
ATOM 1674 C C . SER A 1 210 ? 1.627 5.906 2.283 1 96.56 210 SER A C 1
ATOM 1676 O O . SER A 1 210 ? 1.494 5.602 3.469 1 96.56 210 SER A O 1
ATOM 1678 N N . VAL A 1 211 ? 2.732 6.336 1.789 1 97.88 211 VAL A N 1
ATOM 1679 C CA . VAL A 1 211 ? 3.92 6.508 2.617 1 97.88 211 VAL A CA 1
ATOM 1680 C C . VAL A 1 211 ? 3.688 7.629 3.627 1 97.88 211 VAL A C 1
ATOM 1682 O O . VAL A 1 211 ? 4.055 7.504 4.797 1 97.88 211 VAL A O 1
ATOM 1685 N N . VAL A 1 212 ? 3.051 8.688 3.184 1 97.94 212 VAL A N 1
ATOM 1686 C CA . VAL A 1 212 ? 2.715 9.805 4.062 1 97.94 212 VAL A CA 1
ATOM 1687 C C . VAL A 1 212 ? 1.793 9.32 5.18 1 97.94 212 VAL A C 1
ATOM 1689 O O . VAL A 1 212 ? 1.969 9.695 6.34 1 97.94 212 VAL A O 1
ATOM 1692 N N . ARG A 1 213 ? 0.895 8.461 4.84 1 97.19 213 ARG A N 1
ATOM 1693 C CA . ARG A 1 213 ? -0.029 7.918 5.832 1 97.19 213 ARG A CA 1
ATOM 1694 C C . ARG A 1 213 ? 0.711 7.078 6.863 1 97.19 213 ARG A C 1
ATOM 1696 O O . ARG A 1 213 ? 0.41 7.145 8.055 1 97.19 213 ARG A O 1
ATOM 1703 N N . VAL A 1 214 ? 1.651 6.289 6.402 1 98.19 214 VAL A N 1
ATOM 1704 C CA . VAL A 1 214 ? 2.453 5.48 7.312 1 98.19 214 VAL A CA 1
ATOM 1705 C C . VAL A 1 214 ? 3.26 6.383 8.242 1 98.19 214 VAL A C 1
ATOM 1707 O O . VAL A 1 214 ? 3.299 6.164 9.453 1 98.19 214 VAL A O 1
ATOM 1710 N N . ALA A 1 215 ? 3.842 7.418 7.652 1 98.12 215 ALA A N 1
ATOM 1711 C CA . ALA A 1 215 ? 4.668 8.344 8.422 1 98.12 215 ALA A CA 1
ATOM 1712 C C . ALA A 1 215 ? 3.854 9.023 9.516 1 98.12 215 ALA A C 1
ATOM 1714 O O . ALA A 1 215 ? 4.266 9.055 10.68 1 98.12 215 ALA A O 1
ATOM 1715 N N . ALA A 1 216 ? 2.699 9.508 9.156 1 96.69 216 ALA A N 1
ATOM 1716 C CA . ALA A 1 216 ? 1.83 10.164 10.133 1 96.69 216 ALA A CA 1
ATOM 1717 C C . ALA A 1 216 ? 1.304 9.164 11.156 1 96.69 216 ALA A C 1
ATOM 1719 O O . ALA A 1 216 ? 1.32 9.43 12.359 1 96.69 216 ALA A O 1
ATOM 1720 N N . GLY A 1 217 ? 0.902 8 10.672 1 96.12 217 GLY A N 1
ATOM 1721 C CA . GLY A 1 217 ? 0.281 6.996 11.531 1 96.12 217 GLY A CA 1
ATOM 1722 C C . GLY A 1 217 ? 1.229 6.426 12.562 1 96.12 217 GLY A C 1
ATOM 1723 O O . GLY A 1 217 ? 0.822 6.133 13.688 1 96.12 217 GLY A O 1
ATOM 1724 N N . VAL A 1 218 ? 2.451 6.199 12.148 1 97 218 VAL A N 1
ATOM 1725 C CA . VAL A 1 218 ? 3.424 5.645 13.078 1 97 218 VAL A CA 1
ATOM 1726 C C . VAL A 1 218 ? 3.857 6.723 14.07 1 97 218 VAL A C 1
ATOM 1728 O O . VAL A 1 218 ? 4.312 6.41 15.172 1 97 218 VAL A O 1
ATOM 1731 N N . GLY A 1 219 ? 3.736 7.934 13.688 1 96.62 219 GLY A N 1
ATOM 1732 C CA . GLY A 1 219 ? 4.109 9.055 14.531 1 96.62 219 GLY A CA 1
ATOM 1733 C C . GLY A 1 219 ? 5.559 9.469 14.367 1 96.62 219 GLY A C 1
ATOM 1734 O O . GLY A 1 219 ? 6.258 9.703 15.359 1 96.62 219 GLY A O 1
ATOM 1735 N N . CYS A 1 220 ? 6.02 9.531 13.141 1 96.69 220 CYS A N 1
ATOM 1736 C CA . CYS A 1 220 ? 7.398 9.977 12.961 1 96.69 220 CYS A CA 1
ATOM 1737 C C . CYS A 1 220 ? 7.531 11.469 13.258 1 96.69 220 CYS A C 1
ATOM 1739 O O . CYS A 1 220 ? 6.535 12.195 13.266 1 96.69 220 CYS A O 1
ATOM 1741 N N . GLU A 1 221 ? 8.734 11.883 13.469 1 95.81 221 GLU A N 1
ATOM 1742 C CA . GLU A 1 221 ? 9 13.273 13.797 1 95.81 221 GLU A CA 1
ATOM 1743 C C . GLU A 1 221 ? 8.875 14.164 12.562 1 95.81 221 GLU A C 1
ATOM 1745 O O . GLU A 1 221 ? 8.289 15.25 12.625 1 95.81 221 GLU A O 1
ATOM 1750 N N . LYS A 1 222 ? 9.43 13.672 11.508 1 95.25 222 LYS A N 1
ATOM 1751 C CA . LYS A 1 222 ? 9.359 14.43 10.266 1 95.25 222 LYS A CA 1
ATOM 1752 C C . LYS A 1 222 ? 9.609 13.523 9.055 1 95.25 222 LYS A C 1
ATOM 1754 O O . LYS A 1 222 ? 10.148 12.43 9.203 1 95.25 222 LYS A O 1
ATOM 1759 N N . MET A 1 223 ? 9.18 14.07 7.949 1 96.5 223 MET A N 1
ATOM 1760 C CA . MET A 1 223 ? 9.398 13.422 6.66 1 96.5 223 MET A CA 1
ATOM 1761 C C . MET A 1 223 ? 10.141 14.344 5.699 1 96.5 223 MET A C 1
ATOM 1763 O O . MET A 1 223 ? 9.875 15.547 5.668 1 96.5 223 MET A O 1
ATOM 1767 N N . ILE A 1 224 ? 11.055 13.758 4.941 1 95.5 224 ILE A N 1
ATOM 1768 C CA . ILE A 1 224 ? 11.828 14.516 3.957 1 95.5 224 ILE A CA 1
ATOM 1769 C C . ILE A 1 224 ? 11.648 13.891 2.574 1 95.5 224 ILE A C 1
ATOM 1771 O O . ILE A 1 224 ? 11.891 12.695 2.391 1 95.5 224 ILE A O 1
ATOM 1775 N N . LEU A 1 225 ? 11.227 14.68 1.666 1 94.94 225 LEU A N 1
ATOM 1776 C CA . LEU A 1 225 ? 11.094 14.258 0.277 1 94.94 225 LEU A CA 1
ATOM 1777 C C . LEU A 1 225 ? 12.227 14.82 -0.571 1 94.94 225 LEU A C 1
ATOM 1779 O O . LEU A 1 225 ? 12.352 16.047 -0.722 1 94.94 225 LEU A O 1
ATOM 1783 N N . LEU A 1 226 ? 12.969 13.906 -1.132 1 92.56 226 LEU A N 1
ATOM 1784 C CA . LEU A 1 226 ? 14.055 14.336 -2.002 1 92.56 226 LEU A CA 1
ATOM 1785 C C . LEU A 1 226 ? 13.57 14.508 -3.438 1 92.56 226 LEU A C 1
ATOM 1787 O O . LEU A 1 226 ? 12.406 14.227 -3.742 1 92.56 226 LEU A O 1
ATOM 1791 N N . LYS A 1 227 ? 14.484 14.984 -4.238 1 86.38 227 LYS A N 1
ATOM 1792 C CA . LYS A 1 227 ? 14.156 15.18 -5.645 1 86.38 227 LYS A CA 1
ATOM 1793 C C . LYS A 1 227 ? 13.742 13.859 -6.301 1 86.38 227 LYS A C 1
ATOM 1795 O O . LYS A 1 227 ? 14.289 12.805 -5.973 1 86.38 227 LYS A O 1
ATOM 1800 N N . GLY A 1 228 ? 12.789 13.93 -7.18 1 88.81 228 GLY A N 1
ATOM 1801 C CA . GLY A 1 228 ? 12.336 12.734 -7.879 1 88.81 228 GLY A CA 1
ATOM 1802 C C . GLY A 1 228 ? 11.023 12.203 -7.344 1 88.81 228 GLY A C 1
ATOM 1803 O O . GLY A 1 228 ? 10.344 11.414 -8.016 1 88.81 228 GLY A O 1
ATOM 1804 N N . CYS A 1 229 ? 10.68 12.633 -6.125 1 93.25 229 CYS A N 1
ATOM 1805 C CA . CYS A 1 229 ? 9.398 12.211 -5.57 1 93.25 229 CYS A CA 1
ATOM 1806 C C . CYS A 1 229 ? 8.25 12.922 -6.262 1 93.25 229 CYS A C 1
ATOM 1808 O O . CYS A 1 229 ? 8.422 14.016 -6.805 1 93.25 229 CYS A O 1
ATOM 1810 N N . ALA A 1 230 ? 7.125 12.25 -6.25 1 94.44 230 ALA A N 1
ATOM 1811 C CA . ALA A 1 230 ? 5.902 12.875 -6.758 1 94.44 230 ALA A CA 1
ATOM 1812 C C . ALA A 1 230 ? 5.598 14.164 -6.012 1 94.44 230 ALA A C 1
ATOM 1814 O O . ALA A 1 230 ? 6.074 14.375 -4.891 1 94.44 230 ALA A O 1
ATOM 1815 N N . ASP A 1 231 ? 4.785 15.008 -6.719 1 95.38 231 ASP A N 1
ATOM 1816 C CA . ASP A 1 231 ? 4.359 16.266 -6.113 1 95.38 231 ASP A CA 1
ATOM 1817 C C . ASP A 1 231 ? 3.455 16.016 -4.906 1 95.38 231 ASP A C 1
ATOM 1819 O O . ASP A 1 231 ? 2.359 15.469 -5.047 1 95.38 231 ASP A O 1
ATOM 1823 N N . LEU A 1 232 ? 3.902 16.438 -3.781 1 96.19 232 LEU A N 1
ATOM 1824 C CA . LEU A 1 232 ? 3.223 16.188 -2.514 1 96.19 232 LEU A CA 1
ATOM 1825 C C . LEU A 1 232 ? 1.782 16.688 -2.566 1 96.19 232 LEU A C 1
ATOM 1827 O O . LEU A 1 232 ? 0.899 16.125 -1.92 1 96.19 232 LEU A O 1
ATOM 1831 N N . TRP A 1 233 ? 1.533 17.641 -3.344 1 96 233 TRP A N 1
ATOM 1832 C CA . TRP A 1 233 ? 0.243 18.328 -3.291 1 96 233 TRP A CA 1
ATOM 1833 C C . TRP A 1 233 ? -0.604 17.984 -4.512 1 96 233 TRP A C 1
ATOM 1835 O O . TRP A 1 233 ? -1.646 18.594 -4.746 1 96 233 TRP A O 1
ATOM 1845 N N . ASP A 1 234 ? -0.158 17.016 -5.176 1 95.25 234 ASP A N 1
ATOM 1846 C CA . ASP A 1 234 ? -0.96 16.438 -6.254 1 95.25 234 ASP A CA 1
ATOM 1847 C C . ASP A 1 234 ? -2.254 15.836 -5.715 1 95.25 234 ASP A C 1
ATOM 1849 O O . ASP A 1 234 ? -2.266 15.25 -4.629 1 95.25 234 ASP A O 1
ATOM 1853 N N . THR A 1 235 ? -3.287 15.906 -6.52 1 93.75 235 THR A N 1
ATOM 1854 C CA . THR A 1 235 ? -4.609 15.469 -6.082 1 93.75 235 THR A CA 1
ATOM 1855 C C . THR A 1 235 ? -4.598 13.977 -5.738 1 93.75 235 THR A C 1
ATOM 1857 O O . THR A 1 235 ? -5.262 13.547 -4.793 1 93.75 235 THR A O 1
ATOM 1860 N N . LYS A 1 236 ? -3.82 13.25 -6.496 1 92.75 236 LYS A N 1
ATOM 1861 C CA . LYS A 1 236 ? -3.756 11.812 -6.246 1 92.75 236 LYS A CA 1
ATOM 1862 C C . LYS A 1 236 ? -3.029 11.516 -4.938 1 92.75 236 LYS A C 1
ATOM 1864 O O . LYS A 1 236 ? -3.398 10.586 -4.215 1 92.75 236 LYS A O 1
ATOM 1869 N N . VAL A 1 237 ? -1.999 12.297 -4.668 1 96.5 237 VAL A N 1
ATOM 1870 C CA . VAL A 1 237 ? -1.273 12.133 -3.414 1 96.5 237 VAL A CA 1
ATOM 1871 C C . VAL A 1 237 ? -2.168 12.531 -2.242 1 96.5 237 VAL A C 1
ATOM 1873 O O . VAL A 1 237 ? -2.25 11.812 -1.243 1 96.5 237 VAL A O 1
ATOM 1876 N N . LEU A 1 238 ? -2.865 13.609 -2.379 1 96 238 LEU A N 1
ATOM 1877 C CA . LEU A 1 238 ? -3.773 14.086 -1.342 1 96 238 LEU A CA 1
ATOM 1878 C C . LEU A 1 238 ? -4.844 13.039 -1.036 1 96 238 LEU A C 1
ATOM 1880 O O . LEU A 1 238 ? -5.137 12.773 0.131 1 96 238 LEU A O 1
ATOM 1884 N N . ARG A 1 239 ? -5.309 12.461 -1.998 1 92.56 239 ARG A N 1
ATOM 1885 C CA . ARG A 1 239 ? -6.359 11.461 -1.833 1 92.56 239 ARG A CA 1
ATOM 1886 C C . ARG A 1 239 ? -5.816 10.211 -1.146 1 92.56 239 ARG A C 1
ATOM 1888 O O . ARG A 1 239 ? -6.422 9.703 -0.198 1 92.56 239 ARG A O 1
ATOM 1895 N N . SER A 1 240 ? -4.668 9.719 -1.636 1 93.06 240 SER A N 1
ATOM 1896 C CA . SER A 1 240 ? -4.109 8.484 -1.101 1 93.06 240 SER A CA 1
ATOM 1897 C C . SER A 1 240 ? -3.594 8.68 0.321 1 93.06 240 SER A C 1
ATOM 1899 O O . SER A 1 240 ? -3.59 7.742 1.121 1 93.06 240 SER A O 1
ATOM 1901 N N . ALA A 1 241 ? -3.229 9.891 0.649 1 95.81 241 ALA A N 1
ATOM 1902 C CA . ALA A 1 241 ? -2.736 10.195 1.99 1 95.81 241 ALA A CA 1
ATOM 1903 C C . ALA A 1 241 ? -3.891 10.383 2.969 1 95.81 241 ALA A C 1
ATOM 1905 O O . ALA A 1 241 ? -3.701 10.312 4.184 1 95.81 241 ALA A O 1
ATOM 1906 N N . ALA A 1 242 ? -5.039 10.727 2.457 1 91.5 242 ALA A N 1
ATOM 1907 C CA . ALA A 1 242 ? -6.273 10.812 3.234 1 91.5 242 ALA A CA 1
ATOM 1908 C C . ALA A 1 242 ? -6.109 11.75 4.426 1 91.5 242 ALA A C 1
ATOM 1910 O O . ALA A 1 242 ? -6.41 11.375 5.562 1 91.5 242 ALA A O 1
ATOM 1911 N N . GLY A 1 243 ? -5.527 12.914 4.207 1 91.62 243 GLY A N 1
ATOM 1912 C CA . GLY A 1 243 ? -5.453 13.938 5.238 1 91.62 243 GLY A CA 1
ATOM 1913 C C . GLY A 1 243 ? -4.176 13.875 6.051 1 91.62 243 GLY A C 1
ATOM 1914 O O . GLY A 1 243 ? -3.9 14.766 6.855 1 91.62 243 GLY A O 1
ATOM 1915 N N . ALA A 1 244 ? -3.338 12.891 5.828 1 94.56 244 ALA A N 1
ATOM 1916 C CA . ALA A 1 244 ? -2.123 12.688 6.617 1 94.56 244 ALA A CA 1
ATOM 1917 C C . ALA A 1 244 ? -1.123 13.82 6.371 1 94.56 244 ALA A C 1
ATOM 1919 O O . ALA A 1 244 ? -0.218 14.039 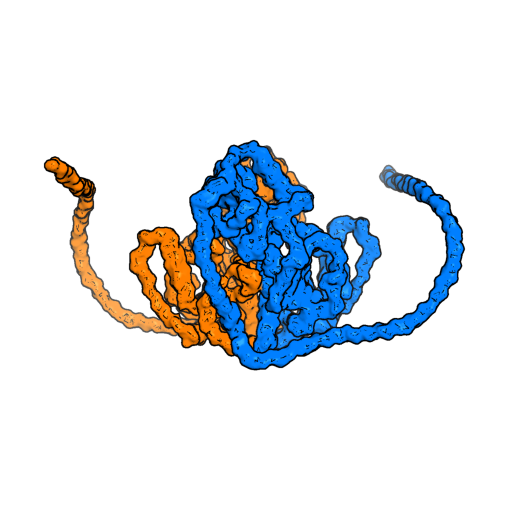7.18 1 94.56 244 ALA A O 1
ATOM 1920 N N . HIS A 1 245 ? -1.3 14.562 5.316 1 93.19 245 HIS A N 1
ATOM 1921 C CA . HIS A 1 245 ? -0.464 15.711 4.984 1 93.19 245 HIS A CA 1
ATOM 1922 C C . HIS A 1 245 ? -0.387 16.703 6.148 1 93.19 245 HIS A C 1
ATOM 1924 O O . HIS A 1 245 ? 0.644 17.344 6.359 1 93.19 245 HIS A O 1
ATOM 1930 N N . PHE A 1 246 ? -1.42 16.75 6.867 1 91.62 246 PHE A N 1
ATOM 1931 C CA . PHE A 1 246 ? -1.593 17.844 7.812 1 91.62 246 PHE A CA 1
ATOM 1932 C C . PHE A 1 246 ? -1.213 17.406 9.227 1 91.62 246 PHE A C 1
ATOM 1934 O O . PHE A 1 246 ? -1.348 18.172 10.18 1 91.62 246 PHE A O 1
ATOM 1941 N N . ARG A 1 247 ? -0.636 16.188 9.32 1 92.06 247 ARG A N 1
ATOM 1942 C CA . ARG A 1 247 ? -0.458 15.602 10.648 1 92.06 247 ARG A CA 1
ATOM 1943 C C . ARG A 1 247 ? 1.021 15.414 10.969 1 92.06 247 ARG A C 1
ATOM 1945 O O . ARG A 1 247 ? 1.379 15.07 12.094 1 92.06 247 ARG A O 1
ATOM 1952 N N . VAL A 1 248 ? 1.861 15.633 10.039 1 94.88 248 VAL A N 1
ATOM 1953 C CA . VAL A 1 248 ? 3.301 15.469 10.211 1 94.88 248 VAL A CA 1
ATOM 1954 C C . VAL A 1 248 ? 4.047 16.5 9.367 1 94.88 248 VAL A C 1
ATOM 1956 O O . VAL A 1 248 ? 3.641 16.797 8.242 1 94.88 248 VAL A O 1
ATOM 1959 N N . PRO A 1 249 ? 5.133 17.078 9.914 1 95.69 249 PRO A N 1
ATOM 1960 C CA . PRO A 1 249 ? 5.914 17.984 9.07 1 95.69 249 PRO A CA 1
ATOM 1961 C C . PRO A 1 249 ? 6.586 17.266 7.902 1 95.69 249 PRO A C 1
ATOM 1963 O O . PRO A 1 249 ? 7.27 16.266 8.102 1 95.69 249 PRO A O 1
ATOM 1966 N N . ILE A 1 250 ? 6.367 17.812 6.719 1 96.38 250 ILE A N 1
ATOM 1967 C CA . ILE A 1 250 ? 6.941 17.234 5.512 1 96.38 250 ILE A CA 1
ATOM 1968 C C . ILE A 1 250 ? 7.777 18.281 4.777 1 96.38 250 ILE A C 1
ATOM 1970 O O . ILE A 1 250 ? 7.246 19.281 4.309 1 96.38 250 ILE A O 1
ATOM 1974 N N . TYR A 1 251 ? 9.039 18.016 4.676 1 93.69 251 TYR A N 1
ATOM 1975 C CA . TYR A 1 251 ? 9.953 18.891 3.957 1 93.69 251 TYR A CA 1
ATOM 1976 C C . TYR A 1 251 ? 10.133 18.422 2.516 1 93.69 251 TYR A C 1
ATOM 1978 O O . TYR A 1 251 ? 10.422 17.25 2.266 1 93.69 251 TYR A O 1
ATOM 1986 N N . THR A 1 252 ? 9.859 19.375 1.613 1 88.88 252 THR A N 1
ATOM 1987 C CA . THR A 1 252 ? 9.969 19.031 0.201 1 88.88 252 THR A CA 1
ATOM 1988 C C . THR A 1 252 ? 11.211 19.672 -0.416 1 88.88 252 THR A C 1
ATOM 1990 O O . THR A 1 252 ? 11.734 20.656 0.104 1 88.88 252 THR A O 1
ATOM 1993 N N . SER A 1 253 ? 11.602 19.203 -1.654 1 68.75 253 SER A N 1
ATOM 1994 C CA . SER A 1 253 ? 12.609 19.703 -2.582 1 68.75 253 SER A CA 1
ATOM 1995 C C . SER A 1 253 ? 13.891 20.094 -1.847 1 68.75 253 SER A C 1
ATOM 1997 O O . SER A 1 253 ? 14.453 21.156 -2.096 1 68.75 253 SER A O 1
ATOM 1999 N N . VAL A 1 254 ? 14.141 19.359 -0.81 1 61.81 254 VAL A N 1
ATOM 2000 C CA . VAL A 1 254 ? 15.383 19.672 -0.119 1 61.81 254 VAL A CA 1
ATOM 2001 C C . VAL A 1 254 ? 16.578 19.312 -1.01 1 61.81 254 VAL A C 1
ATOM 2003 O O . VAL A 1 254 ? 16.531 18.312 -1.736 1 61.81 254 VAL A O 1
ATOM 2006 N N . THR A 1 255 ? 17.234 20.422 -1.435 1 60.56 255 THR A N 1
ATOM 2007 C CA . THR A 1 255 ? 18.5 20.125 -2.104 1 60.56 255 THR A CA 1
ATOM 2008 C C . THR A 1 255 ? 19.141 18.875 -1.509 1 60.56 255 THR A C 1
ATOM 2010 O O . THR A 1 255 ? 18.828 18.484 -0.384 1 60.56 255 THR A O 1
ATOM 2013 N N . ASP A 1 256 ? 19.734 18.031 -2.371 1 60.12 256 ASP A N 1
ATOM 2014 C CA . ASP A 1 256 ? 20.422 16.797 -2.031 1 60.12 256 ASP A CA 1
ATOM 2015 C C . ASP A 1 256 ? 21.312 16.969 -0.804 1 60.12 256 ASP A C 1
ATOM 2017 O O . ASP A 1 256 ? 22.109 16.094 -0.478 1 60.12 256 ASP A O 1
ATOM 2021 N N . ASP A 1 257 ? 21.094 18.156 -0.213 1 65.56 257 ASP A N 1
ATOM 2022 C CA . ASP A 1 257 ? 21.953 18.266 0.964 1 65.56 257 ASP A CA 1
ATOM 2023 C C . ASP A 1 257 ? 21.25 17.734 2.209 1 65.56 257 ASP A C 1
ATOM 2025 O O . ASP A 1 257 ? 20.578 18.484 2.92 1 65.56 257 ASP A O 1
ATOM 2029 N N . LEU A 1 258 ? 21.281 16.531 2.477 1 77.12 258 LEU A N 1
ATOM 2030 C CA . LEU A 1 258 ? 20.672 15.789 3.574 1 77.12 258 LEU A CA 1
ATOM 2031 C C . LEU A 1 258 ? 21.453 16 4.867 1 77.12 258 LEU A C 1
ATOM 2033 O O . LEU A 1 258 ? 21.016 15.578 5.941 1 77.12 258 LEU A O 1
ATOM 2037 N N . SER A 1 259 ? 22.516 16.734 4.754 1 75.44 259 SER A N 1
ATOM 2038 C CA . SER A 1 259 ? 23.406 16.859 5.91 1 75.44 259 SER A CA 1
ATOM 2039 C C . SER A 1 259 ? 22.75 17.688 7.012 1 75.44 259 SER A C 1
ATOM 2041 O O . SER A 1 259 ? 23.047 17.516 8.195 1 75.44 259 SER A O 1
ATOM 2043 N N . SER A 1 260 ? 21.828 18.5 6.559 1 78.12 260 SER A N 1
ATOM 2044 C CA . SER A 1 260 ? 21.156 19.344 7.547 1 78.12 260 SER A CA 1
ATOM 2045 C C . SER A 1 260 ? 20.125 18.562 8.344 1 78.12 260 SER A C 1
ATOM 2047 O O . SER A 1 260 ? 19.719 18.984 9.422 1 78.12 260 SER A O 1
ATOM 2049 N N . PHE A 1 261 ? 19.781 17.422 7.832 1 82.06 261 PHE A N 1
ATOM 2050 C CA . PHE A 1 261 ? 18.703 16.688 8.484 1 82.06 261 PHE A CA 1
ATOM 2051 C C . PHE A 1 261 ? 19.234 15.477 9.227 1 82.06 261 PHE A C 1
ATOM 2053 O O . PHE A 1 261 ? 18.562 14.914 10.086 1 82.06 261 PHE A O 1
ATOM 2060 N N . ILE A 1 262 ? 20.375 15.117 8.828 1 86.81 262 ILE A N 1
ATOM 2061 C CA . ILE A 1 262 ? 20.984 13.953 9.461 1 86.81 262 ILE A CA 1
ATOM 2062 C C . ILE A 1 262 ? 22.188 14.391 10.297 1 86.81 262 ILE A C 1
ATOM 2064 O O . ILE A 1 262 ? 23.219 14.805 9.75 1 86.81 262 ILE A O 1
ATOM 2068 N N . CYS A 1 263 ? 22.047 14.336 11.578 1 82.69 263 CYS A N 1
ATOM 2069 C CA . CYS A 1 263 ? 23.125 14.734 12.5 1 82.69 263 CYS A CA 1
ATOM 2070 C C . CYS A 1 263 ? 23.953 13.531 12.906 1 82.69 263 CYS A C 1
ATOM 2072 O O . CYS A 1 263 ? 23.531 12.383 12.75 1 82.69 263 CYS A O 1
ATOM 2074 N N . ASP A 1 264 ? 25.109 13.898 13.43 1 83.38 264 ASP A N 1
ATOM 2075 C CA . ASP A 1 264 ? 25.969 12.844 13.938 1 83.38 264 ASP A CA 1
ATOM 2076 C C . ASP A 1 264 ? 25.328 12.117 15.117 1 83.38 264 ASP A C 1
ATOM 2078 O O . ASP A 1 264 ? 24.688 12.75 15.961 1 83.38 264 ASP A O 1
ATOM 2082 N N . GLY A 1 265 ? 25.391 10.875 15.102 1 87.75 265 GLY A N 1
ATOM 2083 C CA . GLY A 1 265 ? 24.875 10.078 16.203 1 87.75 265 GLY A CA 1
ATOM 2084 C C . GLY A 1 265 ? 23.547 9.406 15.875 1 87.75 265 GLY A C 1
ATOM 2085 O O . GLY A 1 265 ? 23.109 8.508 16.594 1 87.75 265 GLY A O 1
ATOM 2086 N N . MET A 1 266 ? 22.953 9.844 14.812 1 93.94 266 MET A N 1
ATOM 2087 C CA . MET A 1 266 ? 21.703 9.195 14.414 1 93.94 266 MET A CA 1
ATOM 2088 C C . MET A 1 266 ? 21.984 7.832 13.781 1 93.94 266 MET A C 1
ATOM 2090 O O . MET A 1 266 ? 23 7.645 13.117 1 93.94 266 MET A O 1
ATOM 2094 N N . ASN A 1 267 ? 21.141 6.906 14.094 1 96.94 267 ASN A N 1
ATOM 2095 C CA . ASN A 1 267 ? 21.172 5.625 13.398 1 96.94 267 ASN A CA 1
ATOM 2096 C C . ASN A 1 267 ? 20.453 5.703 12.055 1 96.94 267 ASN A C 1
ATOM 2098 O O . ASN A 1 267 ? 19.25 5.953 12 1 96.94 267 ASN A O 1
ATOM 2102 N N . VAL A 1 268 ? 21.234 5.496 10.977 1 96.88 268 VAL A N 1
ATOM 2103 C CA . VAL A 1 268 ? 20.688 5.621 9.633 1 96.88 268 VAL A CA 1
ATOM 2104 C C . VAL A 1 268 ? 20.469 4.234 9.031 1 96.88 268 VAL A C 1
ATOM 2106 O O . VAL A 1 268 ? 21.375 3.402 9.031 1 96.88 268 VAL A O 1
ATOM 2109 N N . PHE A 1 269 ? 19.281 4.07 8.555 1 97.5 269 PHE A N 1
ATOM 2110 C CA . PHE A 1 269 ? 18.922 2.807 7.926 1 97.5 269 PHE A CA 1
ATOM 2111 C C . PHE A 1 269 ? 18.375 3.043 6.523 1 97.5 269 PHE A C 1
ATOM 2113 O O . PHE A 1 269 ? 17.859 4.121 6.227 1 97.5 269 PHE A O 1
ATOM 2120 N N . VAL A 1 270 ? 18.5 2.029 5.691 1 96.44 270 VAL A N 1
ATOM 2121 C CA . VAL A 1 270 ? 17.906 2.055 4.355 1 96.44 270 VAL A CA 1
ATOM 2122 C C . VAL A 1 270 ? 17.219 0.726 4.074 1 96.44 270 VAL A C 1
ATOM 2124 O O . VAL A 1 270 ? 17.719 -0.337 4.453 1 96.44 270 VAL A O 1
ATOM 2127 N N . THR A 1 271 ? 15.984 0.832 3.518 1 94.5 271 THR A N 1
ATOM 2128 C CA . THR A 1 271 ? 15.258 -0.391 3.201 1 94.5 271 THR A CA 1
ATOM 2129 C C . THR A 1 271 ? 15.844 -1.068 1.966 1 94.5 271 THR A C 1
ATOM 2131 O O . THR A 1 271 ? 16.234 -0.395 1.007 1 94.5 271 THR A O 1
ATOM 2134 N N . ASP A 1 272 ? 15.984 -2.443 2.074 1 88.56 272 ASP A N 1
ATOM 2135 C CA . ASP A 1 272 ? 16.547 -3.188 0.953 1 88.56 272 ASP A CA 1
ATOM 2136 C C . ASP A 1 272 ? 16.016 -4.613 0.911 1 88.56 272 ASP A C 1
ATOM 2138 O O . ASP A 1 272 ? 16.141 -5.367 1.879 1 88.56 272 ASP A O 1
ATOM 2142 N N . ASN A 1 273 ? 15.469 -4.969 -0.217 1 79.81 273 ASN A N 1
ATOM 2143 C CA . ASN A 1 273 ? 14.914 -6.312 -0.337 1 79.81 273 ASN A CA 1
ATOM 2144 C C . ASN A 1 273 ? 15.922 -7.281 -0.954 1 79.81 273 ASN A C 1
ATOM 2146 O O . ASN A 1 273 ? 15.641 -8.477 -1.089 1 79.81 273 ASN A O 1
ATOM 2150 N N . ASN A 1 274 ? 17.031 -6.789 -1.415 1 72.31 274 ASN A N 1
ATOM 2151 C CA . ASN A 1 274 ? 18.047 -7.664 -1.989 1 72.31 274 ASN A CA 1
ATOM 2152 C C . ASN A 1 274 ? 18.891 -8.328 -0.905 1 72.31 274 ASN A C 1
ATOM 2154 O O . ASN A 1 274 ? 19.719 -7.668 -0.261 1 72.31 274 ASN A O 1
ATOM 2158 N N . SER A 1 275 ? 18.516 -9.594 -0.489 1 61.47 275 SER A N 1
ATOM 2159 C CA . SER A 1 275 ? 19.188 -10.258 0.618 1 61.47 275 SER A CA 1
ATOM 2160 C C . SER A 1 275 ? 20.406 -11.031 0.131 1 61.47 275 SER A C 1
ATOM 2162 O O . SER A 1 275 ? 21 -11.805 0.888 1 61.47 275 SER A O 1
ATOM 2164 N N . ILE A 1 276 ? 20.812 -11.055 -1.139 1 53.81 276 ILE A N 1
ATOM 2165 C CA . ILE A 1 276 ? 21.891 -11.898 -1.641 1 53.81 276 ILE A CA 1
ATOM 2166 C C . ILE A 1 276 ? 23.062 -11.891 -0.654 1 53.81 276 ILE A C 1
ATOM 2168 O O . ILE A 1 276 ? 23.703 -12.922 -0.422 1 53.81 276 ILE A O 1
ATOM 2172 N N . ASN A 1 277 ? 23.5 -10.812 -0.15 1 50.5 277 ASN A N 1
ATOM 2173 C CA . ASN A 1 277 ? 24.719 -10.82 0.63 1 50.5 277 ASN A CA 1
ATOM 2174 C C . ASN A 1 277 ? 24.453 -11.008 2.119 1 50.5 277 ASN A C 1
ATOM 2176 O O . ASN A 1 277 ? 25.078 -10.359 2.959 1 50.5 277 ASN A O 1
ATOM 2180 N N . ASN A 1 278 ? 23.312 -11.781 2.387 1 51.22 278 ASN A N 1
ATOM 2181 C CA . ASN A 1 278 ? 23.016 -11.945 3.809 1 51.22 278 ASN A CA 1
ATOM 2182 C C . ASN A 1 278 ? 24.141 -12.68 4.531 1 51.22 278 ASN A C 1
ATOM 2184 O O . ASN A 1 278 ? 24.031 -13.883 4.785 1 51.22 278 ASN A O 1
ATOM 2188 N N . GLU A 1 279 ? 25.312 -12.312 4.203 1 47.06 279 GLU A N 1
ATOM 2189 C CA . GLU A 1 279 ? 26.359 -12.977 4.977 1 47.06 279 GLU A CA 1
ATOM 2190 C C . GLU A 1 279 ? 26.172 -12.758 6.473 1 47.06 279 GLU A C 1
ATOM 2192 O O . GLU A 1 279 ? 26.953 -13.242 7.285 1 47.06 279 GLU A O 1
ATOM 2197 N N . LEU A 1 280 ? 25.375 -11.766 6.754 1 52.53 280 LEU A N 1
ATOM 2198 C CA . LEU A 1 280 ? 25.547 -11.531 8.18 1 52.53 280 LEU A CA 1
ATOM 2199 C C . LEU A 1 280 ? 24.859 -12.625 9 1 52.53 280 LEU A C 1
ATOM 2201 O O . LEU A 1 280 ? 23.703 -12.969 8.734 1 52.53 280 LEU A O 1
ATOM 2205 N N . LEU A 1 281 ? 25.688 -13.5 9.57 1 47.88 281 LEU A N 1
ATOM 2206 C CA . LEU A 1 281 ? 25.562 -14.688 10.422 1 47.88 281 LEU A CA 1
ATOM 2207 C C . LEU A 1 281 ? 24.859 -14.344 11.727 1 47.88 281 LEU A C 1
ATOM 2209 O O . LEU A 1 281 ? 25.516 -14.086 12.742 1 47.88 281 LEU A O 1
ATOM 2213 N N . PHE A 1 282 ? 23.906 -13.484 11.672 1 51.84 282 PHE A N 1
ATOM 2214 C CA . PHE A 1 282 ? 23.344 -13.461 13.016 1 51.84 282 PHE A CA 1
ATOM 2215 C C . PHE A 1 282 ? 22.641 -14.766 13.336 1 51.84 282 PHE A C 1
ATOM 2217 O O . PHE A 1 282 ? 21.422 -14.891 13.109 1 51.84 282 PHE A O 1
ATOM 2224 N N . ASP A 1 283 ? 23.391 -15.891 13.141 1 49.03 283 ASP A N 1
ATOM 2225 C CA . ASP A 1 283 ? 22.922 -17.234 13.445 1 49.03 283 ASP A CA 1
ATOM 2226 C C . ASP A 1 283 ? 22.156 -17.266 14.773 1 49.03 283 ASP A C 1
ATOM 2228 O O . ASP A 1 283 ? 21.25 -18.078 14.953 1 49.03 283 ASP A O 1
ATOM 2232 N N . ASP A 1 284 ? 22.625 -16.453 15.812 1 49.91 284 ASP A N 1
ATOM 2233 C CA . ASP A 1 284 ? 22.125 -16.641 17.172 1 49.91 284 ASP A CA 1
ATOM 2234 C C . ASP A 1 284 ? 20.984 -15.664 17.469 1 49.91 284 ASP A C 1
ATOM 2236 O O . ASP A 1 284 ? 20.859 -15.188 18.609 1 49.91 284 ASP A O 1
ATOM 2240 N N . PHE A 1 285 ? 20.328 -15.344 16.422 1 53.06 285 PHE A N 1
ATOM 2241 C CA . PHE A 1 285 ? 19.25 -14.414 16.734 1 53.06 285 PHE A CA 1
ATOM 2242 C C . PHE A 1 285 ? 18.172 -15.102 17.547 1 53.06 285 PHE A C 1
ATOM 2244 O O . PHE A 1 285 ? 17.609 -16.125 17.141 1 53.06 285 PHE A O 1
ATOM 2251 N N . ASN A 1 286 ? 18.281 -15.039 18.891 1 56.12 286 ASN A N 1
ATOM 2252 C CA . ASN A 1 286 ? 17.109 -15.367 19.703 1 56.12 286 ASN A CA 1
ATOM 2253 C C . ASN A 1 286 ? 16.203 -14.156 19.875 1 56.12 286 ASN A C 1
ATOM 2255 O O . ASN A 1 286 ? 16.578 -13.031 19.562 1 56.12 286 ASN A O 1
ATOM 2259 N N . SER A 1 287 ? 14.875 -14.43 19.922 1 56.41 287 SER A N 1
ATOM 2260 C CA . SER A 1 287 ? 13.836 -13.406 20.047 1 56.41 287 SER A CA 1
ATOM 2261 C C . SER A 1 287 ? 14.273 -12.281 20.969 1 56.41 287 SER A C 1
ATOM 2263 O O . SER A 1 287 ? 13.773 -11.156 20.875 1 56.41 287 SER A O 1
ATOM 2265 N N . GLN A 1 288 ? 15.375 -12.562 21.625 1 60.75 288 GLN A N 1
ATOM 2266 C CA . GLN A 1 288 ? 15.711 -11.617 22.688 1 60.75 288 GLN A CA 1
ATOM 2267 C C . GLN A 1 288 ? 16.922 -10.766 22.297 1 60.75 288 GLN A C 1
ATOM 2269 O O . GLN A 1 288 ? 17.125 -9.68 22.844 1 60.75 288 GLN A O 1
ATOM 2274 N N . THR A 1 289 ? 17.609 -11.242 21.266 1 74.88 289 THR A N 1
ATOM 2275 C CA . THR A 1 289 ? 18.844 -10.516 21.031 1 74.88 289 THR A CA 1
ATOM 2276 C C . THR A 1 289 ? 18.672 -9.5 19.906 1 74.88 289 THR A C 1
ATOM 2278 O O . THR A 1 289 ? 18.25 -9.852 18.812 1 74.88 289 THR A O 1
ATOM 2281 N N . LYS A 1 290 ? 18.766 -8.25 20.219 1 88 290 LYS A N 1
ATOM 2282 C CA . LYS A 1 290 ? 18.797 -7.152 19.266 1 88 290 LYS A CA 1
ATOM 2283 C C . LYS A 1 290 ? 20.188 -6.555 19.141 1 88 290 LYS A C 1
ATOM 2285 O O . LYS A 1 290 ? 20.953 -6.547 20.125 1 88 290 LYS A O 1
ATOM 2290 N N . TYR A 1 291 ? 20.547 -6.051 17.953 1 91.12 291 TYR A N 1
ATOM 2291 C CA . TYR A 1 291 ? 21.906 -5.578 17.688 1 91.12 291 TYR A CA 1
ATOM 2292 C C . TYR A 1 291 ? 21.922 -4.07 17.453 1 91.12 291 TYR A C 1
ATOM 2294 O O . TYR A 1 291 ? 21.078 -3.541 16.734 1 91.12 291 TYR A O 1
ATOM 2302 N N . SER A 1 292 ? 22.859 -3.514 18.141 1 92.88 292 SER A N 1
ATOM 2303 C CA . SER A 1 292 ? 23.125 -2.105 17.844 1 92.88 292 SER A CA 1
ATOM 2304 C C . SER A 1 292 ? 23.859 -1.941 16.516 1 92.88 292 SER A C 1
ATOM 2306 O O . SER A 1 292 ? 24.453 -2.895 16.016 1 92.88 292 SER A O 1
ATOM 2308 N N . VAL A 1 293 ? 23.812 -0.745 16.016 1 93.5 293 VAL A N 1
ATOM 2309 C CA . VAL A 1 293 ? 24.5 -0.462 14.758 1 93.5 293 VAL A CA 1
ATOM 2310 C C . VAL A 1 293 ? 26 -0.764 14.906 1 93.5 293 VAL A C 1
ATOM 2312 O O . VAL A 1 293 ? 26.609 -1.346 14.016 1 93.5 293 VAL A O 1
ATOM 2315 N N . SER A 1 294 ? 26.578 -0.401 16.047 1 91.69 294 SER A N 1
ATOM 2316 C CA . SER A 1 294 ? 27.984 -0.667 16.312 1 91.69 294 SER A CA 1
ATOM 2317 C C . SER A 1 294 ? 28.281 -2.16 16.25 1 91.69 294 SER A C 1
ATOM 2319 O O . SER A 1 294 ? 29.266 -2.576 15.641 1 91.69 294 SER A O 1
ATOM 2321 N N . LYS A 1 295 ? 27.422 -2.922 16.812 1 90.06 295 LYS A N 1
ATOM 2322 C CA . LYS A 1 295 ? 27.625 -4.367 16.828 1 90.06 295 LYS A CA 1
ATOM 2323 C C . LYS A 1 295 ? 27.453 -4.965 15.438 1 90.06 295 LYS A C 1
ATOM 2325 O O . LYS A 1 295 ? 28.125 -5.934 15.086 1 90.06 295 LYS A O 1
ATOM 2330 N N . ILE A 1 296 ? 26.562 -4.395 14.703 1 90.94 296 ILE A N 1
ATOM 2331 C CA . ILE A 1 296 ? 26.344 -4.863 13.336 1 90.94 296 ILE A CA 1
ATOM 2332 C C . ILE A 1 296 ? 27.594 -4.641 12.5 1 90.94 296 ILE A C 1
ATOM 2334 O O . ILE A 1 296 ? 28.031 -5.539 11.781 1 90.94 296 ILE A O 1
ATOM 2338 N N . TYR A 1 297 ? 28.219 -3.533 12.633 1 90.62 297 TYR A N 1
ATOM 2339 C CA . TYR A 1 297 ? 29.406 -3.219 11.859 1 90.62 297 TYR A CA 1
ATOM 2340 C C . TYR A 1 297 ? 30.609 -4.02 12.359 1 90.62 297 TYR A C 1
ATOM 2342 O O . TYR A 1 297 ? 31.469 -4.41 11.578 1 90.62 297 TYR A O 1
ATOM 2350 N N . GLU A 1 298 ? 30.625 -4.301 13.641 1 88.31 298 GLU A N 1
ATOM 2351 C CA . GLU A 1 298 ? 31.688 -5.125 14.188 1 88.31 298 GLU A CA 1
ATOM 2352 C C . GLU A 1 298 ? 31.625 -6.555 13.656 1 88.31 298 GLU A C 1
ATOM 2354 O O . GLU A 1 298 ? 32.656 -7.207 13.477 1 88.31 298 GLU A O 1
ATOM 2359 N N . SER A 1 299 ? 30.438 -6.891 13.414 1 83.88 299 SER A N 1
ATOM 2360 C CA . SER A 1 299 ? 30.219 -8.273 13.008 1 83.88 299 SER A CA 1
ATOM 2361 C C . SER A 1 299 ? 30.25 -8.414 11.492 1 83.88 299 SER A C 1
ATOM 2363 O O . SER A 1 299 ? 30.188 -9.523 10.961 1 83.88 299 SER A O 1
ATOM 2365 N N . SER A 1 300 ? 30.344 -7.258 10.906 1 82.12 300 SER A N 1
ATOM 2366 C CA . SER A 1 300 ? 30.312 -7.293 9.445 1 82.12 300 SER A CA 1
ATOM 2367 C C . SER A 1 300 ? 31.703 -7.105 8.859 1 82.12 300 SER A C 1
ATOM 2369 O O . SER A 1 300 ? 32.625 -6.633 9.539 1 82.12 300 SER A O 1
ATOM 2371 N N . ASN A 1 301 ? 32.062 -7.715 7.711 1 77.94 301 ASN A N 1
ATOM 2372 C CA . ASN A 1 301 ? 33.312 -7.484 6.988 1 77.94 301 ASN A CA 1
ATOM 2373 C C . ASN A 1 301 ? 33.25 -6.191 6.18 1 77.94 301 ASN A C 1
ATOM 2375 O O . ASN A 1 301 ? 33.562 -6.188 4.988 1 77.94 301 ASN A O 1
ATOM 2379 N N . PHE A 1 302 ? 32.812 -5.203 6.957 1 76.75 302 PHE A N 1
ATOM 2380 C CA . PHE A 1 302 ? 32.594 -3.92 6.289 1 76.75 302 PHE A CA 1
ATOM 2381 C C . PHE A 1 302 ? 33.938 -3.334 5.84 1 76.75 302 PHE A C 1
ATOM 2383 O O . PHE A 1 302 ? 34.875 -3.262 6.625 1 76.75 302 PHE A O 1
ATOM 2390 N N . LYS A 1 303 ? 34 -3.104 4.516 1 76.94 303 LYS A N 1
ATOM 2391 C CA . LYS A 1 303 ? 35.156 -2.396 3.938 1 76.94 303 LYS A CA 1
ATOM 2392 C C . LYS A 1 303 ? 34.688 -1.101 3.264 1 76.94 303 LYS A C 1
ATOM 2394 O O . LYS A 1 303 ? 33.781 -1.103 2.455 1 76.94 303 LYS A O 1
ATOM 2399 N N . ASN A 1 304 ? 35.281 -0.099 3.668 1 77.88 304 ASN A N 1
ATOM 2400 C CA . ASN A 1 304 ? 34.938 1.191 3.078 1 77.88 304 ASN A CA 1
ATOM 2401 C C 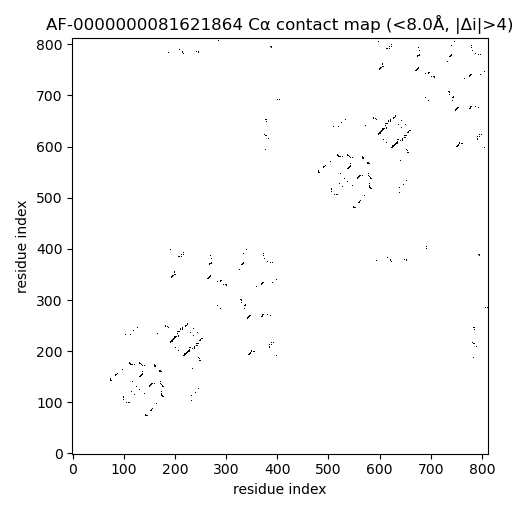. ASN A 1 304 ? 35.188 1.2 1.572 1 77.88 304 ASN A C 1
ATOM 2403 O O . ASN A 1 304 ? 36.062 0.487 1.072 1 77.88 304 ASN A O 1
ATOM 2407 N N . ILE A 1 305 ? 34.344 1.826 0.913 1 72.5 305 ILE A N 1
ATOM 2408 C CA . ILE A 1 305 ? 34.5 1.906 -0.538 1 72.5 305 ILE A CA 1
ATOM 2409 C C . ILE A 1 305 ? 34.844 3.334 -0.945 1 72.5 305 ILE A C 1
ATOM 2411 O O . ILE A 1 305 ? 34.469 4.293 -0.259 1 72.5 305 ILE A O 1
ATOM 2415 N N . ASP A 1 306 ? 35.625 3.393 -1.993 1 74.5 306 ASP A N 1
ATOM 2416 C CA . ASP A 1 306 ? 35.875 4.68 -2.635 1 74.5 306 ASP A CA 1
ATOM 2417 C C . ASP A 1 306 ? 35 4.859 -3.871 1 74.5 306 ASP A C 1
ATOM 2419 O O . ASP A 1 306 ? 34.969 3.982 -4.738 1 74.5 306 ASP A O 1
ATOM 2423 N N . PHE A 1 307 ? 34.125 5.816 -3.738 1 74 307 PHE A N 1
ATOM 2424 C CA . PHE A 1 307 ? 33.344 6.133 -4.918 1 74 307 PHE A CA 1
ATOM 2425 C C . PHE A 1 307 ? 34.219 6.664 -6.043 1 74 307 PHE A C 1
ATOM 2427 O O . PHE A 1 307 ? 35.156 7.418 -5.793 1 74 307 PHE A O 1
ATOM 2434 N N . PRO A 1 308 ? 33.938 6.125 -7.25 1 65.56 308 PRO A N 1
ATOM 2435 C CA . PRO A 1 308 ? 34.781 6.605 -8.352 1 65.56 308 PRO A CA 1
ATOM 2436 C C . PRO A 1 308 ? 34.688 8.117 -8.531 1 65.56 308 PRO A C 1
ATOM 2438 O O . PRO A 1 308 ? 33.656 8.734 -8.242 1 65.56 308 PRO A O 1
ATOM 2441 N N . GLU A 1 309 ? 35.844 8.812 -8.734 1 60.59 309 GLU A N 1
ATOM 2442 C CA . GLU A 1 309 ? 36 10.258 -8.883 1 60.59 309 GLU A CA 1
ATOM 2443 C C . GLU A 1 309 ? 35.156 10.805 -10.031 1 60.59 309 GLU A C 1
ATOM 2445 O O . GLU A 1 309 ? 34.625 11.914 -9.945 1 60.59 309 GLU A O 1
ATOM 2450 N N . SER A 1 310 ? 35.031 10.148 -11.25 1 62.38 310 SER A N 1
ATOM 2451 C CA . SER A 1 310 ? 34.406 10.758 -12.406 1 62.38 310 SER A CA 1
ATOM 2452 C C . SER A 1 310 ? 33.031 10.133 -12.664 1 62.38 310 SER A C 1
ATOM 2454 O O . SER A 1 310 ? 32.875 9.305 -13.57 1 62.38 310 SER A O 1
ATOM 2456 N N . ILE A 1 311 ? 32.094 10.297 -11.828 1 64.19 311 ILE A N 1
ATOM 2457 C CA . ILE A 1 311 ? 30.766 9.695 -11.914 1 64.19 311 ILE A CA 1
ATOM 2458 C C . ILE A 1 311 ? 29.891 10.516 -12.852 1 64.19 311 ILE A C 1
ATOM 2460 O O . ILE A 1 311 ? 28.906 10 -13.414 1 64.19 311 ILE A O 1
ATOM 2464 N N . GLU A 1 312 ? 30.266 11.828 -13.086 1 60.78 312 GLU A N 1
ATOM 2465 C CA . GLU A 1 312 ? 29.422 12.75 -13.82 1 60.78 312 GLU A CA 1
ATOM 2466 C C . GLU A 1 312 ? 29.203 12.281 -15.258 1 60.78 312 GLU A C 1
ATOM 2468 O O . GLU A 1 312 ? 28.188 12.594 -15.875 1 60.78 312 GLU A O 1
ATOM 2473 N N . ASN A 1 313 ? 30.109 11.336 -15.742 1 64.62 313 ASN A N 1
ATOM 2474 C CA . ASN A 1 313 ? 30 11 -17.156 1 64.62 313 ASN A CA 1
ATOM 2475 C C . ASN A 1 313 ? 29.547 9.555 -17.359 1 64.62 313 ASN A C 1
ATOM 2477 O O . ASN A 1 313 ? 29.672 9.008 -18.453 1 64.62 313 ASN A O 1
ATOM 2481 N N . LEU A 1 314 ? 29.016 9.062 -16.375 1 71.94 314 LEU A N 1
ATOM 2482 C CA . LEU A 1 314 ? 28.656 7.652 -16.531 1 71.94 314 LEU A CA 1
ATOM 2483 C C . LEU A 1 314 ? 27.281 7.5 -17.141 1 71.94 314 LEU A C 1
ATOM 2485 O O . LEU A 1 314 ? 26.375 8.273 -16.844 1 71.94 314 LEU A O 1
ATOM 2489 N N . GLU A 1 315 ? 27.266 6.539 -18.078 1 79.75 315 GLU A N 1
ATOM 2490 C CA . GLU A 1 315 ? 25.969 6.141 -18.625 1 79.75 315 GLU A CA 1
ATOM 2491 C C . GLU A 1 315 ? 25.016 5.742 -17.516 1 79.75 315 GLU A C 1
ATOM 2493 O O . GLU A 1 315 ? 25.438 5.246 -16.469 1 79.75 315 GLU A O 1
ATOM 2498 N N . TYR A 1 316 ? 23.859 6.004 -17.75 1 79.12 316 TYR A N 1
ATOM 2499 C CA . TYR A 1 316 ? 22.812 5.797 -16.766 1 79.12 316 TYR A CA 1
ATOM 2500 C C . TYR A 1 316 ? 22.828 4.363 -16.25 1 79.12 316 TYR A C 1
ATOM 2502 O O . TYR A 1 316 ? 22.734 4.137 -15.039 1 79.12 316 TYR A O 1
ATOM 2510 N N . SER A 1 317 ? 23.016 3.457 -17.172 1 80.06 317 SER A N 1
ATOM 2511 C CA . SER A 1 317 ? 23 2.049 -16.781 1 80.06 317 SER A CA 1
ATOM 2512 C C . SER A 1 317 ? 24.188 1.714 -15.883 1 80.06 317 SER A C 1
ATOM 2514 O O . SER A 1 317 ? 24.047 0.963 -14.914 1 80.06 317 SER A O 1
ATOM 2516 N N . LYS A 1 318 ? 25.297 2.301 -16.203 1 81.69 318 LYS A N 1
ATOM 2517 C CA . LYS A 1 318 ? 26.484 2.07 -15.398 1 81.69 318 LYS A CA 1
ATOM 2518 C C . LYS A 1 318 ? 26.375 2.738 -14.031 1 81.69 318 LYS A C 1
ATOM 2520 O O . LYS A 1 318 ? 26.828 2.191 -13.023 1 81.69 318 LYS A O 1
ATOM 2525 N N . LEU A 1 319 ? 25.75 3.838 -14.078 1 84.75 319 LEU A N 1
ATOM 2526 C CA . LEU A 1 319 ? 25.531 4.559 -12.828 1 84.75 319 LEU A CA 1
ATOM 2527 C C . LEU A 1 319 ? 24.609 3.771 -11.891 1 84.75 319 LEU A C 1
ATOM 2529 O O . LEU A 1 319 ? 24.891 3.648 -10.695 1 84.75 319 LEU A O 1
ATOM 2533 N N . LYS A 1 320 ? 23.625 3.215 -12.445 1 84.12 320 LYS A N 1
ATOM 2534 C CA . LYS A 1 320 ? 22.688 2.414 -11.664 1 84.12 320 LYS A CA 1
ATOM 2535 C C . LYS A 1 320 ? 23.375 1.188 -11.07 1 84.12 320 LYS A C 1
ATOM 2537 O O . LYS A 1 320 ? 23.125 0.832 -9.914 1 84.12 320 LYS A O 1
ATOM 2542 N N . LYS A 1 321 ? 24.172 0.643 -11.867 1 84.62 321 LYS A N 1
ATOM 2543 C CA . LYS A 1 321 ? 24.906 -0.523 -11.391 1 84.62 321 LYS A CA 1
ATOM 2544 C C . LYS A 1 321 ? 25.859 -0.146 -10.266 1 84.62 321 LYS A C 1
ATOM 2546 O O . LYS A 1 321 ? 26 -0.879 -9.281 1 84.62 321 LYS A O 1
ATOM 2551 N N . LEU A 1 322 ? 26.453 0.972 -10.445 1 85.88 322 LEU A N 1
ATOM 2552 C CA . LEU A 1 322 ? 27.375 1.467 -9.422 1 85.88 322 LEU A CA 1
ATOM 2553 C C . LEU A 1 322 ? 26.641 1.721 -8.109 1 85.88 322 LEU A C 1
ATOM 2555 O O . LEU A 1 322 ? 27.125 1.36 -7.039 1 85.88 322 LEU A O 1
ATOM 2559 N N . ILE A 1 323 ? 25.5 2.287 -8.203 1 87.75 323 ILE A N 1
ATOM 2560 C CA . ILE A 1 323 ? 24.688 2.607 -7.035 1 87.75 323 ILE A CA 1
ATOM 2561 C C . ILE A 1 323 ? 24.281 1.318 -6.328 1 87.75 323 ILE A C 1
ATOM 2563 O O . ILE A 1 323 ? 24.438 1.188 -5.113 1 87.75 323 ILE A O 1
ATOM 2567 N N . ARG A 1 324 ? 23.844 0.411 -7.098 1 86.19 324 ARG A N 1
ATOM 2568 C CA . ARG A 1 324 ? 23.391 -0.862 -6.539 1 86.19 324 ARG A CA 1
ATOM 2569 C C . ARG A 1 324 ? 24.547 -1.608 -5.883 1 86.19 324 ARG A C 1
ATOM 2571 O O . ARG A 1 324 ? 24.406 -2.174 -4.801 1 86.19 324 ARG A O 1
ATOM 2578 N N . ASN A 1 325 ? 25.625 -1.579 -6.523 1 85.94 325 ASN A N 1
ATOM 2579 C CA . ASN A 1 325 ? 26.797 -2.25 -5.988 1 85.94 325 ASN A CA 1
ATOM 2580 C C . ASN A 1 325 ? 27.281 -1.598 -4.695 1 85.94 325 ASN A C 1
ATOM 2582 O O . ASN A 1 325 ? 27.672 -2.289 -3.756 1 85.94 325 ASN A O 1
ATOM 2586 N N . SER A 1 326 ? 27.234 -0.312 -4.719 1 88.69 326 SER A N 1
ATOM 2587 C CA . SER A 1 326 ? 27.656 0.415 -3.527 1 88.69 326 SER A CA 1
ATOM 2588 C C . SER A 1 326 ? 26.703 0.166 -2.359 1 88.69 326 SER A C 1
ATOM 2590 O O . SER A 1 326 ? 27.141 -0.026 -1.225 1 88.69 326 SER A O 1
ATOM 2592 N N . GLN A 1 327 ? 25.484 0.136 -2.645 1 88.44 327 GLN A N 1
ATOM 2593 C CA . GLN A 1 327 ? 24.484 -0.117 -1.612 1 88.44 327 GLN A CA 1
ATOM 2594 C C . GLN A 1 327 ? 24.625 -1.532 -1.056 1 88.44 327 GLN A C 1
ATOM 2596 O O . GLN A 1 327 ? 24.469 -1.746 0.15 1 88.44 327 GLN A O 1
ATOM 2601 N N . SER A 1 328 ? 24.938 -2.463 -1.938 1 87.5 328 SER A N 1
ATOM 2602 C CA . SER A 1 328 ? 24.969 -3.873 -1.563 1 87.5 328 SER A CA 1
ATOM 2603 C C . SER A 1 328 ? 26.141 -4.16 -0.621 1 87.5 328 SER A C 1
ATOM 2605 O O . SER A 1 328 ? 26.156 -5.195 0.05 1 87.5 328 SER A O 1
ATOM 2607 N N . ARG A 1 329 ? 27.031 -3.271 -0.5 1 88.25 329 ARG A N 1
ATOM 2608 C CA . ARG A 1 329 ? 28.219 -3.48 0.335 1 88.25 329 ARG A CA 1
ATOM 2609 C C . ARG A 1 329 ? 27.953 -3.037 1.771 1 88.25 329 ARG A C 1
ATOM 2611 O O . ARG A 1 329 ? 28.734 -3.357 2.674 1 88.25 329 ARG A O 1
ATOM 2618 N N . LEU A 1 330 ? 26.891 -2.318 1.967 1 91.31 330 LEU A N 1
ATOM 2619 C CA . LEU A 1 330 ? 26.484 -1.991 3.326 1 91.31 330 LEU A CA 1
ATOM 2620 C C . LEU A 1 330 ? 25.922 -3.221 4.035 1 91.31 330 LEU A C 1
ATOM 2622 O O . LEU A 1 330 ? 25.344 -4.098 3.395 1 91.31 330 LEU A O 1
ATOM 2626 N N . PRO A 1 331 ? 26.125 -3.314 5.355 1 91.06 331 PRO A N 1
ATOM 2627 C CA . PRO A 1 331 ? 25.578 -4.477 6.059 1 91.06 331 PRO A CA 1
ATOM 2628 C C . PRO A 1 331 ? 24.062 -4.543 5.992 1 91.06 331 PRO A C 1
ATOM 2630 O O . PRO A 1 331 ? 23.391 -3.506 5.996 1 91.06 331 PRO A O 1
ATOM 2633 N N . ILE A 1 332 ? 23.547 -5.785 5.961 1 92.06 332 ILE A N 1
ATOM 2634 C CA . ILE A 1 332 ? 22.109 -6.016 5.875 1 92.06 332 ILE A CA 1
ATOM 2635 C C . ILE A 1 332 ? 21.656 -6.879 7.051 1 92.06 332 ILE A C 1
ATOM 2637 O O . ILE A 1 332 ? 22.375 -7.801 7.461 1 92.06 332 ILE A O 1
ATOM 2641 N N . ILE A 1 333 ? 20.531 -6.555 7.613 1 90.81 333 ILE A N 1
ATOM 2642 C CA . ILE A 1 333 ? 20 -7.277 8.766 1 90.81 333 ILE A CA 1
ATOM 2643 C C . ILE A 1 333 ? 18.484 -7.285 8.719 1 90.81 333 ILE A C 1
ATOM 2645 O O . ILE A 1 333 ? 17.859 -6.324 8.258 1 90.81 333 ILE A O 1
ATOM 2649 N N . PRO A 1 334 ? 17.812 -8.352 9.156 1 91.69 334 PRO A N 1
ATOM 2650 C CA . PRO A 1 334 ? 16.359 -8.305 9.266 1 91.69 334 PRO A CA 1
ATOM 2651 C C . PRO A 1 334 ? 15.867 -7.164 10.148 1 91.69 334 PRO A C 1
ATOM 2653 O O . PRO A 1 334 ? 16.469 -6.879 11.188 1 91.69 334 PRO A O 1
ATOM 2656 N N . TYR A 1 335 ? 14.789 -6.605 9.789 1 94.31 335 TYR A N 1
ATOM 2657 C CA . TYR A 1 335 ? 14.297 -5.387 10.414 1 94.31 335 TYR A CA 1
ATOM 2658 C C . TYR A 1 335 ? 14.047 -5.602 11.906 1 94.31 335 TYR A C 1
ATOM 2660 O O . TYR A 1 335 ? 14.141 -4.66 12.695 1 94.31 335 TYR A O 1
ATOM 2668 N N . TYR A 1 336 ? 13.727 -6.773 12.312 1 91.19 336 TYR A N 1
ATOM 2669 C CA . TYR A 1 336 ? 13.336 -7.027 13.695 1 91.19 336 TYR A CA 1
ATOM 2670 C C . TYR A 1 336 ? 14.555 -7.34 14.555 1 91.19 336 TYR A C 1
ATOM 2672 O O . TYR A 1 336 ? 14.438 -7.492 15.773 1 91.19 336 TYR A O 1
ATOM 2680 N N . ALA A 1 337 ? 15.719 -7.441 13.961 1 90.38 337 ALA A N 1
ATOM 2681 C CA . ALA A 1 337 ? 16.906 -7.848 14.695 1 90.38 337 ALA A CA 1
ATOM 2682 C C . ALA A 1 337 ? 17.703 -6.633 15.172 1 90.38 337 ALA A C 1
ATOM 2684 O O . ALA A 1 337 ? 18.703 -6.773 15.883 1 90.38 337 ALA A O 1
ATOM 2685 N N . VAL A 1 338 ? 17.297 -5.469 14.867 1 93.75 338 VAL A N 1
ATOM 2686 C CA . VAL A 1 338 ? 18 -4.234 15.219 1 93.75 338 VAL A CA 1
ATOM 2687 C C . VAL A 1 338 ? 17.453 -3.699 16.547 1 93.75 338 VAL A C 1
ATOM 2689 O O . VAL A 1 338 ? 16.25 -3.76 16.797 1 93.75 338 VAL A O 1
ATOM 2692 N N . ASP A 1 339 ? 18.344 -3.166 17.375 1 93.94 339 ASP A N 1
ATOM 2693 C CA . ASP A 1 339 ? 17.938 -2.391 18.547 1 93.94 339 ASP A CA 1
ATOM 2694 C C . ASP A 1 339 ? 17.688 -0.932 18.172 1 93.94 339 ASP A C 1
ATOM 2696 O O . ASP A 1 339 ? 18.625 -0.154 18.016 1 93.94 339 ASP A O 1
ATOM 2700 N N . TYR A 1 340 ? 16.422 -0.546 18.156 1 95.19 340 TYR A N 1
ATOM 2701 C CA . TYR A 1 340 ? 16.062 0.786 17.688 1 95.19 340 TYR A CA 1
ATOM 2702 C C . TYR A 1 340 ? 16 1.774 18.844 1 95.19 340 TYR A C 1
ATOM 2704 O O . TYR A 1 340 ? 15.727 2.961 18.641 1 95.19 340 TYR A O 1
ATOM 2712 N N . CYS A 1 341 ? 16.266 1.374 19.984 1 92.75 341 CYS A N 1
ATOM 2713 C CA . CYS A 1 341 ? 16.031 2.199 21.172 1 92.75 341 CYS A CA 1
ATOM 2714 C C . CYS A 1 341 ? 17.312 2.865 21.625 1 92.75 341 CYS A C 1
ATOM 2716 O O . CYS A 1 341 ? 17.391 3.381 22.75 1 92.75 341 CYS A O 1
ATOM 2718 N N . THR A 1 342 ? 18.266 2.914 20.828 1 88.56 342 THR A N 1
ATOM 2719 C CA . THR A 1 342 ? 19.562 3.428 21.25 1 88.56 342 THR A CA 1
ATOM 2720 C C . THR A 1 342 ? 19.703 4.902 20.891 1 88.56 342 THR A C 1
ATOM 2722 O O . THR A 1 342 ? 20.188 5.703 21.688 1 88.56 342 THR A O 1
ATOM 2725 N N . ASN A 1 343 ? 19.328 5.309 19.656 1 90.81 343 ASN A N 1
ATOM 2726 C CA . ASN A 1 343 ? 19.5 6.66 19.125 1 90.81 343 ASN A CA 1
ATOM 2727 C C . ASN A 1 343 ? 18.312 7.059 18.25 1 90.81 343 ASN A C 1
ATOM 2729 O O . ASN A 1 343 ? 17.422 6.254 17.984 1 90.81 343 ASN A O 1
ATOM 2733 N N . GLU A 1 344 ? 18.359 8.352 17.906 1 95.25 344 GLU A N 1
ATOM 2734 C CA . GLU A 1 344 ? 17.391 8.781 16.891 1 95.25 344 GLU A CA 1
ATOM 2735 C C . GLU A 1 344 ? 17.578 8.008 15.594 1 95.25 344 GLU A C 1
ATOM 2737 O O . GLU A 1 344 ? 18.688 7.578 15.266 1 95.25 344 GLU A O 1
ATOM 2742 N N . ILE A 1 345 ? 16.484 7.883 14.922 1 97.25 345 ILE A N 1
ATOM 2743 C CA . ILE A 1 345 ? 16.484 6.953 13.797 1 97.25 345 ILE A CA 1
ATOM 2744 C C . ILE A 1 345 ? 16.141 7.695 12.508 1 97.25 345 ILE A C 1
ATOM 2746 O O . ILE A 1 345 ? 15.266 8.555 12.492 1 97.25 345 ILE A O 1
ATOM 2750 N N . VAL A 1 346 ? 16.859 7.398 11.461 1 97.12 346 VAL A N 1
ATOM 2751 C CA . VAL A 1 346 ? 16.516 7.809 10.102 1 97.12 346 VAL A CA 1
ATOM 2752 C C . VAL A 1 346 ? 16.297 6.574 9.234 1 97.12 346 VAL A C 1
ATOM 2754 O O . VAL A 1 346 ? 17.125 5.656 9.219 1 97.12 346 VAL A O 1
ATOM 2757 N N . ILE A 1 347 ? 15.211 6.555 8.555 1 98 347 ILE A N 1
ATOM 2758 C CA . ILE A 1 347 ? 14.953 5.512 7.57 1 98 347 ILE A CA 1
ATOM 2759 C C . ILE A 1 347 ? 14.875 6.129 6.176 1 98 347 ILE A C 1
ATOM 2761 O O . ILE A 1 347 ? 14.078 7.039 5.938 1 98 347 ILE A O 1
ATOM 2765 N N . VAL A 1 348 ? 15.695 5.617 5.312 1 96.06 348 VAL A N 1
ATOM 2766 C CA . VAL A 1 348 ? 15.656 6.031 3.916 1 96.06 348 VAL A CA 1
ATOM 2767 C C . VAL A 1 348 ? 14.922 4.984 3.086 1 96.06 348 VAL A C 1
ATOM 2769 O O . VAL A 1 348 ? 15.219 3.791 3.174 1 96.06 348 VAL A O 1
ATOM 2772 N N . VAL A 1 349 ? 13.93 5.461 2.328 1 95.81 349 VAL A N 1
ATOM 2773 C CA . VAL A 1 349 ? 13.172 4.562 1.461 1 95.81 349 VAL A CA 1
ATOM 2774 C C . VAL A 1 349 ? 13.227 5.066 0.02 1 95.81 349 VAL A C 1
ATOM 2776 O O . VAL A 1 349 ? 13.328 6.273 -0.219 1 95.81 349 VAL A O 1
ATOM 2779 N N . SER A 1 350 ? 13.195 4.129 -0.878 1 91.31 350 SER A N 1
ATOM 2780 C CA . SER A 1 350 ? 13.242 4.492 -2.291 1 91.31 350 SER A CA 1
ATOM 2781 C C . SER A 1 350 ? 12.25 3.672 -3.105 1 91.31 350 SER A C 1
ATOM 2783 O O . SER A 1 350 ? 11.828 2.594 -2.684 1 91.31 350 SER A O 1
ATOM 2785 N N . GLY A 1 351 ? 11.867 4.242 -4.238 1 76.88 351 GLY A N 1
ATOM 2786 C CA . GLY A 1 351 ? 10.922 3.582 -5.125 1 76.88 351 GLY A CA 1
ATOM 2787 C C . GLY A 1 351 ? 11.5 2.365 -5.82 1 76.88 351 GLY A C 1
ATOM 2788 O O . GLY A 1 351 ? 12.719 2.162 -5.812 1 76.88 351 GLY A O 1
ATOM 2789 N N . GLU A 1 352 ? 10.578 1.542 -6.359 1 66.19 352 GLU A N 1
ATOM 2790 C CA . GLU A 1 352 ? 10.93 0.246 -6.93 1 66.19 352 GLU A CA 1
ATOM 2791 C C . GLU A 1 352 ? 11.633 0.407 -8.273 1 66.19 352 GLU A C 1
ATOM 2793 O O . GLU A 1 352 ? 12.531 -0.366 -8.609 1 66.19 352 GLU A O 1
ATOM 2798 N N . THR A 1 353 ? 11.461 1.419 -9 1 64.81 353 THR A N 1
ATOM 2799 C CA . THR A 1 353 ? 11.914 1.465 -10.391 1 64.81 353 THR A CA 1
ATOM 2800 C C . THR A 1 353 ? 13.242 2.207 -10.5 1 64.81 353 THR A C 1
ATOM 2802 O O . THR A 1 353 ? 14.195 1.696 -11.086 1 64.81 353 THR A O 1
ATOM 2805 N N . GLU A 1 354 ? 13.414 3.27 -9.844 1 72.62 354 GLU A N 1
ATOM 2806 C CA . GLU A 1 354 ? 14.586 4.121 -10.023 1 72.62 354 GLU A CA 1
ATOM 2807 C C . GLU A 1 354 ? 15.633 3.854 -8.953 1 72.62 354 GLU A C 1
ATOM 2809 O O . GLU A 1 354 ? 16.844 3.963 -9.211 1 72.62 354 GLU A O 1
ATOM 2814 N N . GLY A 1 355 ? 15.203 3.436 -7.852 1 82.81 355 GLY A N 1
ATOM 2815 C CA . GLY A 1 355 ? 16.125 3.191 -6.75 1 82.81 355 GLY A CA 1
ATOM 2816 C C . GLY A 1 355 ? 16.688 4.465 -6.145 1 82.81 355 GLY A C 1
ATOM 2817 O O . GLY A 1 355 ? 16.094 5.539 -6.293 1 82.81 355 GLY A O 1
ATOM 2818 N N . LEU A 1 356 ? 17.812 4.348 -5.484 1 89.81 356 LEU A N 1
ATOM 2819 C CA . LEU A 1 356 ? 18.406 5.461 -4.758 1 89.81 356 LEU A CA 1
ATOM 2820 C C . LEU A 1 356 ? 19.219 6.344 -5.691 1 89.81 356 LEU A C 1
ATOM 2822 O O . LEU A 1 356 ? 19.797 5.859 -6.672 1 89.81 356 LEU A O 1
ATOM 2826 N N . SER A 1 357 ? 19.266 7.605 -5.367 1 88.56 357 SER A N 1
ATOM 2827 C CA . SER A 1 357 ? 20.172 8.508 -6.066 1 88.56 357 SER A CA 1
ATOM 2828 C C . SER A 1 357 ? 21.609 8.32 -5.598 1 88.56 357 SER A C 1
ATOM 2830 O O . SER A 1 357 ? 21.859 7.785 -4.516 1 88.56 357 SER A O 1
ATOM 2832 N N . LEU A 1 358 ? 22.531 8.773 -6.422 1 87.62 358 LEU A N 1
ATOM 2833 C CA . LEU A 1 358 ? 23.953 8.695 -6.074 1 87.62 358 LEU A CA 1
ATOM 2834 C C . LEU A 1 358 ? 24.25 9.5 -4.812 1 87.62 358 LEU A C 1
ATOM 2836 O O . LEU A 1 358 ? 25.016 9.055 -3.959 1 87.62 358 LEU A O 1
ATOM 2840 N N . GLU A 1 359 ? 23.656 10.648 -4.723 1 87.5 359 GLU A N 1
ATOM 2841 C CA . GLU A 1 359 ? 23.859 11.508 -3.557 1 87.5 359 GLU A CA 1
ATOM 2842 C C . GLU A 1 359 ? 23.391 10.82 -2.277 1 87.5 359 GLU A C 1
ATOM 2844 O O . GLU A 1 359 ? 24.031 10.93 -1.236 1 87.5 359 GLU A O 1
ATOM 2849 N N . THR A 1 360 ? 22.297 10.141 -2.367 1 90.38 360 THR A N 1
ATOM 2850 C CA . THR A 1 360 ? 21.766 9.438 -1.208 1 90.38 360 THR A CA 1
ATOM 2851 C C . THR A 1 360 ? 22.672 8.289 -0.797 1 90.38 360 THR A C 1
ATOM 2853 O O . THR A 1 360 ? 22.938 8.086 0.392 1 90.38 360 THR A O 1
ATOM 2856 N N . VAL A 1 361 ? 23.188 7.574 -1.776 1 90.75 361 VAL A N 1
ATOM 2857 C CA . VAL A 1 361 ? 24.062 6.445 -1.48 1 90.75 361 VAL A CA 1
ATOM 2858 C C . VAL A 1 361 ? 25.359 6.941 -0.82 1 90.75 361 VAL A C 1
ATOM 2860 O O . VAL A 1 361 ? 25.859 6.32 0.115 1 90.75 361 VAL A O 1
ATOM 2863 N N . LYS A 1 362 ? 25.891 8.039 -1.306 1 88.62 362 LYS A N 1
ATOM 2864 C CA . LYS A 1 362 ? 27.078 8.633 -0.7 1 88.62 362 LYS A CA 1
ATOM 2865 C C . LYS A 1 362 ? 26.828 8.992 0.762 1 88.62 362 LYS A C 1
ATOM 2867 O O . LYS A 1 362 ? 27.672 8.742 1.62 1 88.62 362 LYS A O 1
ATOM 2872 N N . LEU A 1 363 ? 25.703 9.523 0.963 1 89.38 363 LEU A N 1
ATOM 2873 C CA . LEU A 1 363 ? 25.328 9.891 2.324 1 89.38 363 LEU A CA 1
ATOM 2874 C C . LEU A 1 363 ? 25.219 8.648 3.209 1 89.38 363 LEU A C 1
ATOM 2876 O O . LEU A 1 363 ? 25.625 8.672 4.371 1 89.38 363 LEU A O 1
ATOM 2880 N N . LEU A 1 364 ? 24.641 7.613 2.713 1 92.5 364 LEU A N 1
ATOM 2881 C CA . LEU A 1 364 ? 24.516 6.367 3.461 1 92.5 364 LEU A CA 1
ATOM 2882 C C . LEU A 1 364 ? 25.875 5.832 3.867 1 92.5 364 LEU A C 1
ATOM 2884 O O . LEU A 1 364 ? 26.047 5.34 4.984 1 92.5 364 LEU A O 1
ATOM 2888 N N . TRP A 1 365 ? 26.781 5.949 2.992 1 91.31 365 TRP A N 1
ATOM 2889 C CA . TRP A 1 365 ? 28.141 5.48 3.283 1 91.31 365 TRP A CA 1
ATOM 2890 C C . TRP A 1 365 ? 28.797 6.367 4.332 1 91.31 365 TRP A C 1
ATOM 2892 O O . TRP A 1 365 ? 29.438 5.863 5.27 1 91.31 365 TRP A O 1
ATOM 2902 N N . GLU A 1 366 ? 28.625 7.629 4.148 1 89 366 GLU A N 1
ATOM 2903 C CA . GLU A 1 366 ? 29.203 8.586 5.086 1 89 366 GLU A CA 1
ATOM 2904 C C . GLU A 1 366 ? 28.688 8.352 6.504 1 89 366 GLU A C 1
ATOM 2906 O O . GLU A 1 366 ? 29.453 8.477 7.469 1 89 366 GLU A O 1
ATOM 2911 N N . LYS A 1 367 ? 27.422 7.926 6.586 1 91.88 367 LYS A N 1
ATOM 2912 C CA . LYS A 1 367 ? 26.797 7.793 7.891 1 91.88 367 LYS A CA 1
ATOM 2913 C C . LYS A 1 367 ? 26.812 6.344 8.367 1 91.88 367 LYS A C 1
ATOM 2915 O O . LYS A 1 367 ? 26.203 6.012 9.383 1 91.88 367 LYS A O 1
ATOM 2920 N N . ARG A 1 368 ? 27.422 5.484 7.656 1 91.88 368 ARG A N 1
ATOM 2921 C CA . ARG A 1 368 ? 27.5 4.066 7.992 1 91.88 368 ARG A CA 1
ATOM 2922 C C . ARG A 1 368 ? 26.109 3.482 8.227 1 91.88 368 ARG A C 1
ATOM 2924 O O . ARG A 1 368 ? 25.844 2.863 9.266 1 91.88 368 ARG A O 1
ATOM 2931 N N . ALA A 1 369 ? 25.344 3.6 7.211 1 95.06 369 ALA A N 1
ATOM 2932 C CA . ALA A 1 369 ? 23.953 3.133 7.281 1 95.06 369 ALA A CA 1
ATOM 2933 C C . ALA A 1 369 ? 23.891 1.607 7.25 1 95.06 369 ALA A C 1
ATOM 2935 O O . ALA A 1 369 ? 24.828 0.95 6.777 1 95.06 369 ALA A O 1
ATOM 2936 N N . VAL A 1 370 ? 22.844 1.094 7.797 1 94.94 370 VAL A N 1
ATOM 2937 C CA . VAL A 1 370 ? 22.562 -0.339 7.773 1 94.94 370 VAL A CA 1
ATOM 2938 C C . VAL A 1 370 ? 21.359 -0.618 6.883 1 94.94 370 VAL A C 1
ATOM 2940 O O . VAL A 1 370 ? 20.359 0.114 6.926 1 94.94 370 VAL A O 1
ATOM 2943 N N . ARG A 1 371 ? 21.422 -1.639 6.047 1 94.75 371 ARG A N 1
ATOM 2944 C CA . ARG A 1 371 ? 20.297 -2.068 5.234 1 94.75 371 ARG A CA 1
ATOM 2945 C C . ARG A 1 371 ? 19.328 -2.93 6.043 1 94.75 371 ARG A C 1
ATOM 2947 O O . ARG A 1 371 ? 19.75 -3.873 6.715 1 94.75 371 ARG A O 1
ATOM 2954 N N . LEU A 1 372 ? 18.062 -2.543 5.961 1 95.19 372 LEU A N 1
ATOM 2955 C CA . LEU A 1 372 ? 17.016 -3.312 6.621 1 95.19 372 LEU A CA 1
ATOM 2956 C C . LEU A 1 372 ? 16.25 -4.152 5.609 1 95.19 372 LEU A C 1
ATOM 2958 O O . LEU A 1 372 ? 15.797 -3.637 4.582 1 95.19 372 LEU A O 1
ATOM 2962 N N . ASN A 1 373 ? 16.109 -5.379 5.922 1 92.69 373 ASN A N 1
ATOM 2963 C CA . ASN A 1 373 ? 15.367 -6.262 5.023 1 92.69 373 ASN A CA 1
ATOM 2964 C C . ASN A 1 373 ? 14.141 -6.863 5.707 1 92.69 373 ASN A C 1
ATOM 2966 O O . ASN A 1 373 ? 14.188 -7.191 6.895 1 92.69 373 ASN A O 1
ATOM 2970 N N . VAL A 1 374 ? 13.047 -6.938 5.008 1 94.19 374 VAL A N 1
ATOM 2971 C CA . VAL A 1 374 ? 11.875 -7.723 5.379 1 94.19 374 VAL A CA 1
ATOM 2972 C C . VAL A 1 374 ? 11.953 -9.109 4.742 1 94.19 374 VAL A C 1
ATOM 2974 O O . VAL A 1 374 ? 11.883 -9.242 3.52 1 94.19 374 VAL A O 1
ATOM 2977 N N . PRO A 1 375 ? 12.148 -10.094 5.516 1 91.75 375 PRO A N 1
ATOM 2978 C CA . PRO A 1 375 ? 12.266 -11.43 4.926 1 91.75 375 PRO A CA 1
ATOM 2979 C C . PRO A 1 375 ? 11.023 -11.836 4.141 1 91.75 375 PRO A C 1
ATOM 2981 O O . PRO A 1 375 ? 9.922 -11.867 4.699 1 91.75 375 PRO A O 1
ATOM 2984 N N . LEU A 1 376 ? 11.211 -12.156 2.912 1 93.06 376 LEU A N 1
ATOM 2985 C CA . LEU A 1 376 ? 10.117 -12.555 2.035 1 93.06 376 LEU A CA 1
ATOM 2986 C C . LEU A 1 376 ? 10.258 -14.008 1.604 1 93.06 376 LEU A C 1
ATOM 2988 O O . LEU A 1 376 ? 11.383 -14.516 1.465 1 93.06 376 LEU A O 1
ATOM 2992 N N . LEU A 1 377 ? 9.141 -14.609 1.394 1 90.81 377 LEU A N 1
ATOM 2993 C CA . LEU A 1 377 ? 9.094 -15.992 0.935 1 90.81 377 LEU A CA 1
ATOM 2994 C C . LEU A 1 377 ? 8.555 -16.078 -0.486 1 90.81 377 LEU A C 1
ATOM 2996 O O . LEU A 1 377 ? 8.234 -15.055 -1.097 1 90.81 377 LEU A O 1
ATOM 3000 N N . ASN A 1 378 ? 8.578 -17.234 -1.102 1 89.5 378 ASN A N 1
ATOM 3001 C CA . ASN A 1 378 ? 7.949 -17.578 -2.373 1 89.5 378 ASN A CA 1
ATOM 3002 C C . ASN A 1 378 ? 8.562 -16.797 -3.529 1 89.5 378 ASN A C 1
ATOM 3004 O O . ASN A 1 378 ? 7.863 -16.422 -4.473 1 89.5 378 ASN A O 1
ATOM 3008 N N . ASN A 1 379 ? 9.758 -16.359 -3.43 1 86.31 379 ASN A N 1
ATOM 3009 C CA . ASN A 1 379 ? 10.477 -15.648 -4.484 1 86.31 379 ASN A CA 1
ATOM 3010 C C . ASN A 1 379 ? 9.836 -14.305 -4.805 1 86.31 379 ASN A C 1
ATOM 3012 O O . ASN A 1 379 ? 9.906 -13.836 -5.941 1 86.31 379 ASN A O 1
ATOM 3016 N N . VAL A 1 380 ? 9.07 -13.875 -3.838 1 89.31 380 VAL A N 1
ATOM 3017 C CA . VAL A 1 380 ? 8.617 -12.5 -3.971 1 89.31 380 VAL A CA 1
ATOM 3018 C C . VAL A 1 380 ? 9.797 -11.547 -3.797 1 89.31 380 VAL A C 1
ATOM 3020 O O . VAL A 1 380 ? 10.539 -11.641 -2.816 1 89.31 380 VAL A O 1
ATOM 3023 N N . GLU A 1 381 ? 10 -10.641 -4.719 1 85.75 381 GLU A N 1
ATOM 3024 C CA . GLU A 1 381 ? 11.203 -9.82 -4.754 1 85.75 381 GLU A CA 1
ATOM 3025 C C . GLU A 1 381 ? 11.078 -8.617 -3.812 1 85.75 381 GLU A C 1
ATOM 3027 O O . GLU A 1 381 ? 12.062 -8.203 -3.203 1 85.75 381 GLU A O 1
ATOM 3032 N N . SER A 1 382 ? 9.914 -8.07 -3.83 1 91.12 382 SER A N 1
ATOM 3033 C CA . SER A 1 382 ? 9.719 -6.871 -3.016 1 91.12 382 SER A CA 1
ATOM 3034 C C . SER A 1 382 ? 8.242 -6.645 -2.709 1 91.12 382 SER A C 1
ATOM 3036 O O . SER A 1 382 ? 7.375 -7.27 -3.318 1 91.12 382 SER A O 1
ATOM 3038 N N . LEU A 1 383 ? 8.031 -5.84 -1.72 1 94.44 383 LEU A N 1
ATOM 3039 C CA . LEU A 1 383 ? 6.695 -5.363 -1.374 1 94.44 383 LEU A CA 1
ATOM 3040 C C . LEU A 1 383 ? 6.5 -3.92 -1.827 1 94.44 383 LEU A C 1
ATOM 3042 O O . LEU A 1 383 ? 7.457 -3.258 -2.236 1 94.44 383 LEU A O 1
ATOM 3046 N N . ASN A 1 384 ? 5.203 -3.525 -1.861 1 93.19 384 ASN A N 1
ATOM 3047 C CA . ASN A 1 384 ? 4.934 -2.102 -2.031 1 93.19 384 ASN A CA 1
ATOM 3048 C C . ASN A 1 384 ? 5.691 -1.263 -1.005 1 93.19 384 ASN A C 1
ATOM 3050 O O . ASN A 1 384 ? 5.801 -1.649 0.159 1 93.19 384 ASN A O 1
ATOM 3054 N N . ILE A 1 385 ? 6.141 -0.147 -1.412 1 95.12 385 ILE A N 1
ATOM 3055 C CA . ILE A 1 385 ? 7.047 0.66 -0.603 1 95.12 385 ILE A CA 1
ATOM 3056 C C . ILE A 1 385 ? 6.367 1.038 0.711 1 95.12 385 ILE A C 1
ATOM 3058 O O . ILE A 1 385 ? 7.008 1.055 1.766 1 95.12 385 ILE A O 1
ATOM 3062 N N . SER A 1 386 ? 5.086 1.424 0.683 1 96.75 386 SER A N 1
ATOM 3063 C CA . SER A 1 386 ? 4.398 1.802 1.915 1 96.75 386 SER A CA 1
ATOM 3064 C C . SER A 1 386 ? 4.234 0.604 2.846 1 96.75 386 SER A C 1
ATOM 3066 O O . SER A 1 386 ? 4.285 0.75 4.066 1 96.75 386 SER A O 1
ATOM 3068 N N . THR A 1 387 ? 4.031 -0.609 2.24 1 97 387 THR A N 1
ATOM 3069 C CA . THR A 1 387 ? 3.918 -1.828 3.035 1 97 387 THR A CA 1
ATOM 3070 C C . THR A 1 387 ? 5.238 -2.145 3.729 1 97 387 THR A C 1
ATOM 3072 O O . THR A 1 387 ? 5.27 -2.396 4.938 1 97 387 THR A O 1
ATOM 3075 N N . ALA A 1 388 ? 6.316 -2.086 2.955 1 96.69 388 ALA A N 1
ATOM 3076 C CA . ALA A 1 388 ? 7.641 -2.342 3.52 1 96.69 388 ALA A CA 1
ATOM 3077 C C . ALA A 1 388 ? 7.969 -1.342 4.625 1 96.69 388 ALA A C 1
ATOM 3079 O O . ALA A 1 388 ? 8.422 -1.728 5.707 1 96.69 388 ALA A O 1
ATOM 3080 N N . LEU A 1 389 ? 7.711 -0.084 4.355 1 97.88 389 LEU A N 1
ATOM 3081 C CA . LEU A 1 389 ? 7.953 0.957 5.352 1 97.88 389 LEU A CA 1
ATOM 3082 C C . LEU A 1 389 ? 7.102 0.725 6.594 1 97.88 389 LEU A C 1
ATOM 3084 O O . LEU A 1 389 ? 7.582 0.891 7.719 1 97.88 389 LEU A O 1
ATOM 3088 N N . GLY A 1 390 ? 5.816 0.382 6.371 1 98.38 390 GLY A N 1
ATOM 3089 C CA . GLY A 1 390 ? 4.934 0.124 7.5 1 98.38 390 GLY A CA 1
ATOM 3090 C C . GLY A 1 390 ? 5.438 -0.974 8.414 1 98.38 390 GLY A C 1
ATOM 3091 O O . GLY A 1 390 ? 5.453 -0.812 9.641 1 98.38 390 GLY A O 1
ATOM 3092 N N . ILE A 1 391 ? 5.906 -2.092 7.84 1 97.94 391 ILE A N 1
ATOM 3093 C CA . ILE A 1 391 ? 6.414 -3.227 8.602 1 97.94 391 ILE A CA 1
ATOM 3094 C C . ILE A 1 391 ? 7.59 -2.779 9.469 1 97.94 391 ILE A C 1
ATOM 3096 O O . ILE A 1 391 ? 7.621 -3.057 10.672 1 97.94 391 ILE A O 1
ATOM 3100 N N . ILE A 1 392 ? 8.461 -2.002 8.938 1 97.88 392 ILE A N 1
ATOM 3101 C CA . ILE A 1 392 ? 9.68 -1.588 9.625 1 97.88 392 ILE A CA 1
ATOM 3102 C C . ILE A 1 392 ? 9.352 -0.505 10.648 1 97.88 392 ILE A C 1
ATOM 3104 O O . ILE A 1 392 ? 9.781 -0.586 11.805 1 97.88 392 ILE A O 1
ATOM 3108 N N . ALA A 1 393 ? 8.578 0.49 10.258 1 98.31 393 ALA A N 1
ATOM 3109 C CA . ALA A 1 393 ? 8.258 1.627 11.117 1 98.31 393 ALA A CA 1
ATOM 3110 C C . ALA A 1 393 ? 7.473 1.181 12.344 1 98.31 393 ALA A C 1
ATOM 3112 O O . ALA A 1 393 ? 7.703 1.679 13.453 1 98.31 393 ALA A O 1
ATOM 3113 N N . PHE A 1 394 ? 6.645 0.19 12.25 1 97.38 394 PHE A N 1
ATOM 3114 C CA . PHE A 1 394 ? 5.812 -0.208 13.383 1 97.38 394 PHE A CA 1
ATOM 3115 C C . PHE A 1 394 ? 6.555 -1.193 14.273 1 97.38 394 PHE A C 1
ATOM 3117 O O . PHE A 1 394 ? 6.184 -1.388 15.438 1 97.38 394 PHE A O 1
ATOM 3124 N N . GLU A 1 395 ? 7.598 -1.806 13.695 1 95.75 395 GLU A N 1
ATOM 3125 C CA . GLU A 1 395 ? 8.539 -2.492 14.578 1 95.75 395 GLU A CA 1
ATOM 3126 C C . GLU A 1 395 ? 9.289 -1.504 15.461 1 95.75 395 GLU A C 1
ATOM 3128 O O . GLU A 1 395 ? 9.484 -1.752 16.656 1 95.75 395 GLU A O 1
ATOM 3133 N N . ILE A 1 396 ? 9.68 -0.406 14.906 1 96.38 396 ILE A N 1
ATOM 3134 C CA . ILE A 1 396 ? 10.336 0.656 15.656 1 96.38 396 ILE A CA 1
ATOM 3135 C C . ILE A 1 396 ? 9.398 1.17 16.75 1 96.38 396 ILE A C 1
ATOM 3137 O O . ILE A 1 396 ? 9.797 1.292 17.906 1 96.38 396 ILE A O 1
ATOM 3141 N N . GLN A 1 397 ? 8.18 1.412 16.359 1 95 397 GLN A N 1
ATOM 3142 C CA . GLN A 1 397 ? 7.191 1.888 17.328 1 95 397 GLN A CA 1
ATOM 3143 C C . GLN A 1 397 ? 6.996 0.88 18.453 1 95 397 GLN A C 1
ATOM 3145 O O . GLN A 1 397 ? 6.973 1.254 19.625 1 95 397 GLN A O 1
ATOM 3150 N N . ARG A 1 398 ? 6.875 -0.372 18.109 1 90.81 398 ARG A N 1
ATOM 3151 C CA . ARG A 1 398 ? 6.672 -1.431 19.094 1 90.81 398 ARG A CA 1
ATOM 3152 C C . ARG A 1 398 ? 7.812 -1.464 20.109 1 90.81 398 ARG A C 1
ATOM 3154 O O . ARG A 1 398 ? 7.578 -1.514 21.312 1 90.81 398 ARG A O 1
ATOM 3161 N N . GLN A 1 399 ? 9.062 -1.396 19.609 1 91.25 399 GLN A N 1
ATOM 3162 C CA . GLN A 1 399 ? 10.219 -1.461 20.484 1 91.25 399 GLN A CA 1
ATOM 3163 C C . GLN A 1 399 ? 10.273 -0.251 21.422 1 91.25 399 GLN A C 1
ATOM 3165 O O . GLN A 1 399 ? 10.539 -0.391 22.609 1 91.25 399 GLN A O 1
ATOM 3170 N N . ILE A 1 400 ? 9.961 0.857 20.891 1 90.56 400 ILE A N 1
ATOM 3171 C CA . ILE A 1 400 ? 10.078 2.092 21.656 1 90.56 400 ILE A CA 1
ATOM 3172 C C . ILE A 1 400 ? 8.961 2.154 22.703 1 90.56 400 ILE A C 1
ATOM 3174 O O . ILE A 1 400 ? 9.203 2.525 23.859 1 90.56 400 ILE A O 1
ATOM 3178 N N . VAL A 1 401 ? 7.797 1.744 22.312 1 82.62 401 VAL A N 1
ATOM 3179 C CA . VAL A 1 401 ? 6.664 1.759 23.234 1 82.62 401 VAL A CA 1
ATOM 3180 C C . VAL A 1 401 ? 6.914 0.775 24.375 1 82.62 401 VAL A C 1
ATOM 3182 O O . VAL A 1 401 ? 6.621 1.075 25.531 1 82.62 401 VAL A O 1
ATOM 3185 N N . PHE A 1 402 ? 7.5 -0.406 24.078 1 80.25 402 PHE A N 1
ATOM 3186 C CA . PHE A 1 402 ? 7.777 -1.411 25.094 1 80.25 402 PHE A CA 1
ATOM 3187 C C . PHE A 1 402 ? 8.875 -0.937 26.047 1 80.25 402 PHE A C 1
ATOM 3189 O O . PHE A 1 402 ? 8.82 -1.19 27.25 1 80.25 402 PHE A O 1
ATOM 3196 N N . LYS A 1 403 ? 9.852 -0.294 25.5 1 78.56 403 LYS A N 1
ATOM 3197 C CA . LYS A 1 403 ? 10.945 0.218 26.328 1 78.56 403 LYS A CA 1
ATOM 3198 C C . LYS A 1 403 ? 10.445 1.309 27.266 1 78.56 403 LYS A C 1
ATOM 3200 O O . LYS A 1 403 ? 10.883 1.383 28.422 1 78.56 403 LYS A O 1
ATOM 3205 N N . GLN A 1 404 ? 9.547 2.062 26.859 1 74.38 404 GLN A N 1
ATOM 3206 C CA . GLN A 1 404 ? 9 3.135 27.688 1 74.38 404 GLN A CA 1
ATOM 3207 C C . GLN A 1 404 ? 8.133 2.576 28.812 1 74.38 404 GLN A C 1
ATOM 3209 O O . GLN A 1 404 ? 8.016 3.191 29.875 1 74.38 404 GLN A O 1
ATOM 3214 N N . LYS A 1 405 ? 7.609 1.402 28.594 1 70.12 405 LYS A N 1
ATOM 3215 C CA . LYS A 1 405 ? 6.77 0.786 29.609 1 70.12 405 LYS A CA 1
ATOM 3216 C C . LYS A 1 405 ? 7.617 0.057 30.656 1 70.12 405 LYS A C 1
ATOM 3218 O O . LYS A 1 405 ? 7.184 -0.126 31.797 1 70.12 405 LYS A O 1
ATOM 3223 N N . GLU A 1 406 ? 8.789 -0.399 30.297 1 65.88 406 GLU A N 1
ATOM 3224 C CA . GLU A 1 406 ? 9.719 -0.999 31.25 1 65.88 406 GLU A CA 1
ATOM 3225 C C . GLU A 1 406 ? 10.383 0.065 32.125 1 65.88 406 GLU A C 1
ATOM 3227 O O . GLU A 1 406 ? 10.625 -0.16 33.312 1 65.88 406 GLU A O 1
ATOM 3232 N N . MET B 1 1 ? -72.438 27.141 8.891 1 20.81 1 MET B N 1
ATOM 3233 C CA . MET B 1 1 ? -73 25.797 8.688 1 20.81 1 MET B CA 1
ATOM 3234 C C . MET B 1 1 ? -71.938 24.906 7.973 1 20.81 1 MET B C 1
ATOM 3236 O O . MET B 1 1 ? -71.938 24.828 6.742 1 20.81 1 MET B O 1
ATOM 3240 N N . SER B 1 2 ? -70.75 24.891 8.297 1 23.08 2 SER B N 1
ATOM 3241 C CA . SER B 1 2 ? -69.438 24.672 7.672 1 23.08 2 SER B CA 1
ATOM 3242 C C . SER B 1 2 ? -69.188 23.188 7.457 1 23.08 2 SER B C 1
ATOM 3244 O O . SER B 1 2 ? -69.25 22.406 8.398 1 23.08 2 SER B O 1
ATOM 3246 N N . HIS B 1 3 ? -69.25 22.547 6.238 1 22.23 3 HIS B N 1
ATOM 3247 C CA . HIS B 1 3 ? -69.5 21.219 5.699 1 22.23 3 HIS B CA 1
ATOM 3248 C C . HIS B 1 3 ? -68.25 20.344 5.906 1 22.23 3 HIS B C 1
ATOM 3250 O O . HIS B 1 3 ? -67.125 20.844 5.898 1 22.23 3 HIS B O 1
ATOM 3256 N N . THR B 1 4 ? -68.25 18.875 6.227 1 20.39 4 THR B N 1
ATOM 3257 C CA . THR B 1 4 ? -67.812 17.672 6.914 1 20.39 4 THR B CA 1
ATOM 3258 C C . THR B 1 4 ? -66.875 16.844 6.004 1 20.39 4 THR B C 1
ATOM 3260 O O . THR B 1 4 ? -67.375 15.914 5.34 1 20.39 4 THR B O 1
ATOM 3263 N N . LYS B 1 5 ? -66 17.312 5.086 1 22.09 5 LYS B N 1
ATOM 3264 C CA . LYS B 1 5 ? -65.688 16.469 3.939 1 22.09 5 LYS B CA 1
ATOM 3265 C C . LYS B 1 5 ? -64.812 15.273 4.355 1 22.09 5 LYS B C 1
ATOM 3267 O O . LYS B 1 5 ? -63.719 15.453 4.859 1 22.09 5 LYS B O 1
ATOM 3272 N N . VAL B 1 6 ? -65.312 14.008 4.59 1 20.97 6 VAL B N 1
ATOM 3273 C CA . VAL B 1 6 ? -64.938 12.711 5.117 1 20.97 6 VAL B CA 1
ATOM 3274 C C . VAL B 1 6 ? -63.938 12.062 4.176 1 20.97 6 VAL B C 1
ATOM 3276 O O . VAL B 1 6 ? -64.062 12.18 2.953 1 20.97 6 VAL B O 1
ATOM 3279 N N . LEU B 1 7 ? -62.75 11.484 4.625 1 21.33 7 LEU B N 1
ATOM 3280 C CA . LEU B 1 7 ? -61.406 10.969 4.305 1 21.33 7 LEU B CA 1
ATOM 3281 C C . LEU B 1 7 ? -61.5 9.602 3.648 1 21.33 7 LEU B C 1
ATOM 3283 O O . LEU B 1 7 ? -61.875 8.617 4.301 1 21.33 7 LEU B O 1
ATOM 3287 N N . GLU B 1 8 ? -62.188 9.344 2.514 1 20.48 8 GLU B N 1
ATOM 3288 C CA . GLU B 1 8 ? -62.562 7.98 2.18 1 20.48 8 GLU B CA 1
ATOM 3289 C C . GLU B 1 8 ? -61.344 7.102 1.917 1 20.48 8 GLU B C 1
ATOM 3291 O O . GLU B 1 8 ? -60.375 7.543 1.302 1 20.48 8 GLU B O 1
ATOM 3296 N N . PRO B 1 9 ? -61.125 5.852 2.615 1 22.12 9 PRO B N 1
ATOM 3297 C CA . PRO B 1 9 ? -60.156 4.805 2.877 1 22.12 9 PRO B CA 1
ATOM 3298 C C . PRO B 1 9 ? -59.875 3.926 1.655 1 22.12 9 PRO B C 1
ATOM 3300 O O . PRO B 1 9 ? -60.812 3.348 1.092 1 22.12 9 PRO B O 1
ATOM 3303 N N . PHE B 1 10 ? -59.094 4.184 0.651 1 21.58 10 PHE B N 1
ATOM 3304 C CA . PHE B 1 10 ? -59.031 3.52 -0.645 1 21.58 10 PHE B CA 1
ATOM 3305 C C . PHE B 1 10 ? -58.531 2.092 -0.498 1 21.58 10 PHE B C 1
ATOM 3307 O O . PHE B 1 10 ? -57.469 1.862 0.104 1 21.58 10 PHE B O 1
ATOM 3314 N N . THR B 1 11 ? -59.344 0.996 -0.497 1 19.5 11 THR B N 1
ATOM 3315 C CA . THR B 1 11 ? -59.406 -0.454 -0.348 1 19.5 11 THR B CA 1
ATOM 3316 C C . THR B 1 11 ? -58.688 -1.145 -1.497 1 19.5 11 THR B C 1
ATOM 3318 O O . THR B 1 11 ? -59.219 -1.289 -2.59 1 19.5 11 THR B O 1
ATOM 3321 N N . THR B 1 12 ? -57.469 -0.895 -1.957 1 20.33 12 THR B N 1
ATOM 3322 C CA . THR B 1 12 ? -57.094 -1.478 -3.236 1 20.33 12 THR B CA 1
ATOM 3323 C C . THR B 1 12 ? -56.938 -2.99 -3.111 1 20.33 12 THR B C 1
ATOM 3325 O O . THR B 1 12 ? -56.219 -3.471 -2.232 1 20.33 12 THR B O 1
ATOM 3328 N N . ASN B 1 13 ? -57.812 -3.912 -3.541 1 18.75 13 ASN B N 1
ATOM 3329 C CA . ASN B 1 13 ? -58.156 -5.336 -3.549 1 18.75 13 ASN B CA 1
ATOM 3330 C C . ASN B 1 13 ? -57.188 -6.129 -4.422 1 18.75 13 ASN B C 1
ATOM 3332 O O . ASN B 1 13 ? -57.531 -6.527 -5.535 1 18.75 13 ASN B O 1
ATOM 3336 N N . LEU B 1 14 ? -55.938 -5.93 -4.598 1 20.08 14 LEU B N 1
ATOM 3337 C CA . LEU B 1 14 ? -55.281 -6.652 -5.684 1 20.08 14 LEU B CA 1
ATOM 3338 C C . LEU B 1 14 ? -55.219 -8.148 -5.402 1 20.08 14 LEU B C 1
ATOM 3340 O O . LEU B 1 14 ? -54.656 -8.586 -4.402 1 20.08 14 LEU B O 1
ATOM 3344 N N . THR B 1 15 ? -56.125 -9.016 -5.852 1 18.72 15 THR B N 1
ATOM 3345 C CA . THR B 1 15 ? -56.531 -10.406 -5.672 1 18.72 15 THR B CA 1
ATOM 3346 C C . THR B 1 15 ? -55.5 -11.344 -6.32 1 18.72 15 THR B C 1
ATOM 3348 O O . THR B 1 15 ? -55.844 -12.453 -6.742 1 18.72 15 THR B O 1
ATOM 3351 N N . MET B 1 16 ? -54.219 -11.133 -6.527 1 20.14 16 MET B N 1
ATOM 3352 C CA . MET B 1 16 ? -53.594 -12.102 -7.418 1 20.14 16 MET B CA 1
ATOM 3353 C C . MET B 1 16 ? -53.688 -13.508 -6.832 1 20.14 16 MET B C 1
ATOM 3355 O O . MET B 1 16 ? -53.312 -13.727 -5.68 1 20.14 16 MET B O 1
ATOM 3359 N N . LYS B 1 17 ? -54.469 -14.43 -7.371 1 18.48 17 LYS B N 1
ATOM 3360 C CA . LYS B 1 17 ? -54.875 -15.789 -7.031 1 18.48 17 LYS B CA 1
ATOM 3361 C C . LYS B 1 17 ? -53.688 -16.75 -7.066 1 18.48 17 LYS B C 1
ATOM 3363 O O . LYS B 1 17 ? -52.969 -16.844 -8.078 1 18.48 17 LYS B O 1
ATOM 3368 N N . CYS B 1 18 ? -53 -17.203 -5.891 1 19.23 18 CYS B N 1
ATOM 3369 C CA . CYS B 1 18 ? -51.906 -18.109 -5.508 1 19.23 18 CYS B CA 1
ATOM 3370 C C . CYS B 1 18 ? -52.25 -19.547 -5.895 1 19.23 18 CYS B C 1
ATOM 3372 O O . CYS B 1 18 ? -53.156 -20.141 -5.324 1 19.23 18 CYS B O 1
ATOM 3374 N N . ASN B 1 19 ? -52.406 -19.891 -7.207 1 19.03 19 ASN B N 1
ATOM 3375 C CA . ASN B 1 19 ? -52.844 -21.266 -7.457 1 19.03 19 ASN B CA 1
ATOM 3376 C C . ASN B 1 19 ? -52.031 -22.281 -6.684 1 19.03 19 ASN B C 1
ATOM 3378 O O . ASN B 1 19 ? -50.781 -22.25 -6.727 1 19.03 19 ASN B O 1
ATOM 3382 N N . TYR B 1 20 ? -52.531 -22.984 -5.566 1 19.58 20 TYR B N 1
ATOM 3383 C CA . TYR B 1 20 ? -52.125 -23.953 -4.543 1 19.58 20 TYR B CA 1
ATOM 3384 C C . TYR B 1 20 ? -51.844 -25.312 -5.16 1 19.58 20 TYR B C 1
ATOM 3386 O O . TYR B 1 20 ? -52.75 -26.047 -5.543 1 19.58 20 TYR B O 1
ATOM 3394 N N . GLY B 1 21 ? -50.969 -25.422 -6.215 1 19.59 21 GLY B N 1
ATOM 3395 C CA . GLY B 1 21 ? -50.844 -26.75 -6.812 1 19.59 21 GLY B CA 1
ATOM 3396 C C . GLY B 1 21 ? -50.75 -27.859 -5.785 1 19.59 21 GLY B C 1
ATOM 3397 O O . GLY B 1 21 ? -50.406 -27.609 -4.629 1 19.59 21 GLY B O 1
ATOM 3398 N N . ARG B 1 22 ? -51.219 -29.172 -6.082 1 20 22 ARG B N 1
ATOM 3399 C CA . ARG B 1 22 ? -51.688 -30.438 -5.531 1 20 22 ARG B CA 1
ATOM 3400 C C . ARG B 1 22 ? -50.594 -31.125 -4.742 1 20 22 ARG B C 1
ATOM 3402 O O . ARG B 1 22 ? -49.406 -31.094 -5.133 1 20 22 ARG B O 1
ATOM 3409 N N . TRP B 1 23 ? -50.812 -31.672 -3.439 1 19.98 23 TRP B N 1
ATOM 3410 C CA . TRP B 1 23 ? -50.219 -32.25 -2.236 1 19.98 23 TRP B CA 1
ATOM 3411 C C . TRP B 1 23 ? -49.781 -33.688 -2.479 1 19.98 23 TRP B C 1
ATOM 3413 O O . TRP B 1 23 ? -50.344 -34.625 -1.878 1 19.98 23 TRP B O 1
ATOM 3423 N N . ALA B 1 24 ? -49.219 -34.156 -3.641 1 20.95 24 ALA B N 1
ATOM 3424 C CA . ALA B 1 24 ? -49.156 -35.625 -3.74 1 20.95 24 ALA B CA 1
ATOM 3425 C C . ALA B 1 24 ? -48.562 -36.25 -2.479 1 20.95 24 ALA B C 1
ATOM 3427 O O . ALA B 1 24 ? -47.594 -35.719 -1.929 1 20.95 24 ALA B O 1
ATOM 3428 N N . HIS B 1 25 ? -49.281 -37.156 -1.719 1 20.94 25 HIS B N 1
ATOM 3429 C CA . HIS B 1 25 ? -49.219 -37.906 -0.456 1 20.94 25 HIS B CA 1
ATOM 3430 C C . HIS B 1 25 ? -48.062 -38.875 -0.447 1 20.94 25 HIS B C 1
ATOM 3432 O O . HIS B 1 25 ? -48.281 -40.094 -0.225 1 20.94 25 HIS B O 1
ATOM 3438 N N . ARG B 1 26 ? -46.875 -38.688 -0.874 1 21.98 26 ARG B N 1
ATOM 3439 C CA . ARG B 1 26 ? -45.969 -39.781 -1.01 1 21.98 26 ARG B CA 1
ATOM 3440 C C . ARG B 1 26 ? -45.781 -40.531 0.318 1 21.98 26 ARG B C 1
ATOM 3442 O O . ARG B 1 26 ? -45.719 -39.875 1.376 1 21.98 26 ARG B O 1
ATOM 3449 N N . LYS B 1 27 ? -46.062 -41.844 0.404 1 23.09 27 LYS B N 1
ATOM 3450 C CA . LYS B 1 27 ? -46.188 -42.812 1.493 1 23.09 27 LYS B CA 1
ATOM 3451 C C . LYS B 1 27 ? -44.969 -42.781 2.41 1 23.09 27 LYS B C 1
ATOM 3453 O O . LYS B 1 27 ? -43.844 -42.531 1.954 1 23.09 27 LYS B O 1
ATOM 3458 N N . PRO B 1 28 ? -45.125 -42.875 3.779 1 23.38 28 PRO B N 1
ATOM 3459 C CA . PRO B 1 28 ? -44.25 -42.719 4.938 1 23.38 28 PRO B CA 1
ATOM 3460 C C . PRO B 1 28 ? -43.188 -43.812 5.031 1 23.38 28 PRO B C 1
ATOM 3462 O O . PRO B 1 28 ? -43.5 -44.969 5.199 1 23.38 28 PRO B O 1
ATOM 3465 N N . ILE B 1 29 ? -42.438 -44.156 4.047 1 23.3 29 ILE B N 1
ATOM 3466 C CA . ILE B 1 29 ? -41.688 -45.375 4.273 1 23.3 29 ILE B CA 1
ATOM 3467 C C . ILE B 1 29 ? -40.875 -45.281 5.57 1 23.3 29 ILE B C 1
ATOM 3469 O O . ILE B 1 29 ? -40.219 -44.281 5.805 1 23.3 29 ILE B O 1
ATOM 3473 N N . ALA B 1 30 ? -41.188 -46.125 6.516 1 23.11 30 ALA B N 1
ATOM 3474 C CA . ALA B 1 30 ? -40.688 -46.281 7.875 1 23.11 30 ALA B CA 1
ATOM 3475 C C . ALA B 1 30 ? -39.156 -46.406 7.871 1 23.11 30 ALA B C 1
ATOM 3477 O O . ALA B 1 30 ? -38.625 -47.375 7.332 1 23.11 30 ALA B O 1
ATOM 3478 N N . ILE B 1 31 ? -38.438 -45.375 7.559 1 21.48 31 ILE B N 1
ATOM 3479 C CA . ILE B 1 31 ? -37 -45.438 7.5 1 21.48 31 ILE B CA 1
ATOM 3480 C C . ILE B 1 31 ? -36.438 -45.969 8.828 1 21.48 31 ILE B C 1
ATOM 3482 O O . ILE B 1 31 ? -36.688 -45.375 9.883 1 21.48 31 ILE B O 1
ATOM 3486 N N . VAL B 1 32 ? -36.375 -47.25 8.984 1 23.89 32 VAL B N 1
ATOM 3487 C CA . VAL B 1 32 ? -35.812 -47.969 10.125 1 23.89 32 VAL B CA 1
ATOM 3488 C C . VAL B 1 32 ? -34.469 -47.375 10.508 1 23.89 32 VAL B C 1
ATOM 3490 O O . VAL B 1 32 ? -33.594 -47.188 9.656 1 23.89 32 VAL B O 1
ATOM 3493 N N . ASN B 1 33 ? -34.406 -46.656 11.578 1 22.61 33 ASN B N 1
ATOM 3494 C CA . ASN B 1 33 ? -33.375 -45.938 12.336 1 22.61 33 ASN B CA 1
ATOM 3495 C C . ASN B 1 33 ? -32.188 -46.812 12.688 1 22.61 33 ASN B C 1
ATOM 3497 O O . ASN B 1 33 ? -31.719 -46.812 13.828 1 22.61 33 ASN B O 1
ATOM 3501 N N . GLU B 1 34 ? -31.828 -47.75 11.812 1 23.45 34 GLU B N 1
ATOM 3502 C CA . GLU B 1 34 ? -30.797 -48.531 12.484 1 23.45 34 GLU B CA 1
ATOM 3503 C C . GLU B 1 34 ? -29.641 -47.625 12.945 1 23.45 34 GLU B C 1
ATOM 3505 O O . GLU B 1 34 ? -29.078 -46.875 12.148 1 23.45 34 GLU B O 1
ATOM 3510 N N . ILE B 1 35 ? -29.594 -47.25 14.211 1 24.72 35 ILE B N 1
ATOM 3511 C CA . ILE B 1 35 ? -28.672 -46.531 15.102 1 24.72 35 ILE B CA 1
ATOM 3512 C C . ILE B 1 35 ? -27.266 -47.125 14.969 1 24.72 35 ILE B C 1
ATOM 3514 O O . ILE B 1 35 ? -26.469 -47.062 15.914 1 24.72 35 ILE B O 1
ATOM 3518 N N . GLU B 1 36 ? -26.828 -47.625 13.766 1 22.72 36 GLU B N 1
ATOM 3519 C CA . GLU B 1 36 ? -25.547 -48.25 14.023 1 22.72 36 GLU B CA 1
ATOM 3520 C C . GLU B 1 36 ? -24.547 -47.281 14.648 1 22.72 36 GLU B C 1
ATOM 3522 O O . GLU B 1 36 ? -24.5 -46.125 14.273 1 22.72 36 GLU B O 1
ATOM 3527 N N . LYS B 1 37 ? -23.922 -47.625 15.828 1 24.27 37 LYS B N 1
ATOM 3528 C CA . LYS B 1 37 ? -22.938 -47.156 16.797 1 24.27 37 LYS B CA 1
ATOM 3529 C C . LYS B 1 37 ? -21.656 -46.719 16.094 1 24.27 37 LYS B C 1
ATOM 3531 O O . LYS B 1 37 ? -20.781 -47.531 15.805 1 24.27 37 LYS B O 1
ATOM 3536 N N . GLU B 1 38 ? -21.719 -46.062 14.867 1 24.48 38 GLU B N 1
ATOM 3537 C CA . GLU B 1 38 ? -20.375 -45.875 14.32 1 24.48 38 GLU B CA 1
ATOM 3538 C C . GLU B 1 38 ? -19.484 -45.094 15.281 1 24.48 38 GLU B C 1
ATOM 3540 O O . GLU B 1 38 ? -19.875 -44.031 15.75 1 24.48 38 GLU B O 1
ATOM 3545 N N . LYS B 1 39 ? -18.594 -45.781 16.031 1 24.56 39 LYS B N 1
ATOM 3546 C CA . LYS B 1 39 ? -17.469 -45.375 16.875 1 24.56 39 LYS B CA 1
ATOM 3547 C C . LYS B 1 39 ? -16.672 -44.25 16.25 1 24.56 39 LYS B C 1
ATOM 3549 O O . LYS B 1 39 ? -16.125 -44.406 15.156 1 24.56 39 LYS B O 1
ATOM 3554 N N . ASN B 1 40 ? -17.156 -43.031 16.344 1 23.72 40 ASN B N 1
ATOM 3555 C CA . ASN B 1 40 ? -16.469 -41.812 15.961 1 23.72 40 ASN B CA 1
ATOM 3556 C C . ASN B 1 40 ? -15.039 -41.781 16.5 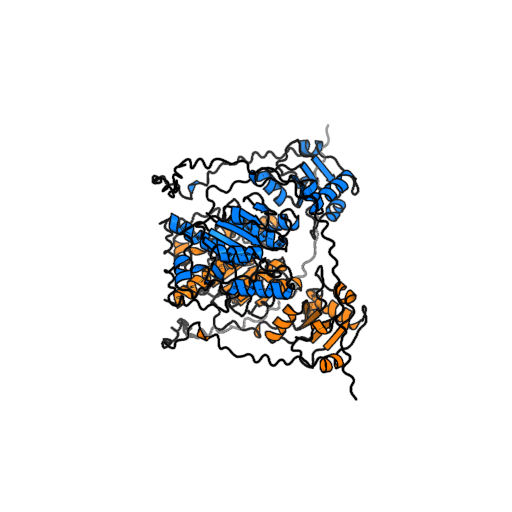1 23.72 40 ASN B C 1
ATOM 3558 O O . ASN B 1 40 ? -14.828 -41.625 17.703 1 23.72 40 ASN B O 1
ATOM 3562 N N . ASN B 1 41 ? -14.227 -42.719 16.062 1 24.03 41 ASN B N 1
ATOM 3563 C CA . ASN B 1 41 ? -12.828 -42.562 16.438 1 24.03 41 ASN B CA 1
ATOM 3564 C C . ASN B 1 41 ? -12.352 -41.125 16.266 1 24.03 41 ASN B C 1
ATOM 3566 O O . ASN B 1 41 ? -12.445 -40.562 15.172 1 24.03 41 ASN B O 1
ATOM 3570 N N . GLU B 1 42 ? -12.484 -40.375 17.266 1 25.39 42 GLU B N 1
ATOM 3571 C CA . GLU B 1 42 ? -11.922 -39.031 17.469 1 25.39 42 GLU B CA 1
ATOM 3572 C C . GLU B 1 42 ? -10.477 -38.969 17 1 25.39 42 GLU B C 1
ATOM 3574 O O . GLU B 1 42 ? -9.562 -39.406 17.703 1 25.39 42 GLU B O 1
ATOM 3579 N N . ARG B 1 43 ? -10.164 -39.25 15.766 1 24.39 43 ARG B N 1
ATOM 3580 C CA . ARG B 1 43 ? -8.781 -39.031 15.336 1 24.39 43 ARG B CA 1
ATOM 3581 C C . ARG B 1 43 ? -8.32 -37.625 15.656 1 24.39 43 ARG B C 1
ATOM 3583 O O . ARG B 1 43 ? -8.711 -36.656 14.984 1 24.39 43 ARG B O 1
ATOM 3590 N N . THR B 1 44 ? -8.242 -37.312 16.891 1 24.25 44 THR B N 1
ATOM 3591 C CA . THR B 1 44 ? -7.512 -36.094 17.234 1 24.25 44 THR B CA 1
ATOM 3592 C C . THR B 1 44 ? -6.172 -36.062 16.5 1 24.25 44 THR B C 1
ATOM 3594 O O . THR B 1 44 ? -5.332 -36.938 16.688 1 24.25 44 THR B O 1
ATOM 3597 N N . ARG B 1 45 ? -6.156 -35.719 15.32 1 24.77 45 ARG B N 1
ATOM 3598 C CA . ARG B 1 45 ? -4.852 -35.531 14.695 1 24.77 45 ARG B CA 1
ATOM 3599 C C . ARG B 1 45 ? -3.902 -34.781 15.617 1 24.77 45 ARG B C 1
ATOM 3601 O O . ARG B 1 45 ? -4.105 -33.594 15.883 1 24.77 45 ARG B O 1
ATOM 3608 N N . ASN B 1 46 ? -3.438 -35.406 16.625 1 25.3 46 ASN B N 1
ATOM 3609 C CA . ASN B 1 46 ? -2.334 -34.844 17.391 1 25.3 46 ASN B CA 1
ATOM 3610 C C . ASN B 1 46 ? -1.298 -34.188 16.484 1 25.3 46 ASN B C 1
ATOM 3612 O O . ASN B 1 46 ? -1.036 -34.688 15.375 1 25.3 46 ASN B O 1
ATOM 3616 N N . ILE B 1 47 ? -1.095 -33.031 16.625 1 26.88 47 ILE B N 1
ATOM 3617 C CA . ILE B 1 47 ? 0.022 -32.344 15.984 1 26.88 47 ILE B CA 1
ATOM 3618 C C . ILE B 1 47 ? 1.271 -33.219 16.062 1 26.88 47 ILE B C 1
ATOM 3620 O O . ILE B 1 47 ? 1.79 -33.5 17.141 1 26.88 47 ILE B O 1
ATOM 3624 N N . LYS B 1 48 ? 1.23 -34.438 15.383 1 26.97 48 LYS B N 1
ATOM 3625 C CA . LYS B 1 48 ? 2.471 -35.188 15.336 1 26.97 48 LYS B CA 1
ATOM 3626 C C . LYS B 1 48 ? 3.688 -34.281 15.461 1 26.97 48 LYS B C 1
ATOM 3628 O O . LYS B 1 48 ? 3.834 -33.312 14.711 1 26.97 48 LYS B O 1
ATOM 3633 N N . LEU B 1 49 ? 4.207 -34.281 16.641 1 25.22 49 LEU B N 1
ATOM 3634 C CA . LEU B 1 49 ? 5.535 -33.719 16.859 1 25.22 49 LEU B CA 1
ATOM 3635 C C . LEU B 1 49 ? 6.488 -34.125 15.742 1 25.22 49 LEU B C 1
ATOM 3637 O O . LEU B 1 49 ? 6.711 -35.312 15.492 1 25.22 49 LEU B O 1
ATOM 3641 N N . GLN B 1 50 ? 6.516 -33.531 14.695 1 24.69 50 GLN B N 1
ATOM 3642 C CA . GLN B 1 50 ? 7.547 -33.781 13.695 1 24.69 50 GLN B CA 1
ATOM 3643 C C . GLN B 1 50 ? 8.836 -34.25 14.352 1 24.69 50 GLN B C 1
ATOM 3645 O O . GLN B 1 50 ? 9.211 -33.781 15.43 1 24.69 50 GLN B O 1
ATOM 3650 N N . ASN B 1 51 ? 9.195 -35.531 14.156 1 26.05 51 ASN B N 1
ATOM 3651 C CA . ASN B 1 51 ? 10.453 -36.156 14.547 1 26.05 51 ASN B CA 1
ATOM 3652 C C . ASN B 1 51 ? 11.562 -35.125 14.719 1 26.05 51 ASN B C 1
ATOM 3654 O O . ASN B 1 51 ? 11.508 -34.031 14.133 1 26.05 51 ASN B O 1
ATOM 3658 N N . THR B 1 52 ? 12.336 -35.344 15.75 1 24.33 52 THR B N 1
ATOM 3659 C CA . THR B 1 52 ? 13.57 -34.656 16.109 1 24.33 52 THR B CA 1
ATOM 3660 C C . THR B 1 52 ? 14.461 -34.469 14.883 1 24.33 52 THR B C 1
ATOM 3662 O O . THR B 1 52 ? 14.844 -35.438 14.227 1 24.33 52 THR B O 1
ATOM 3665 N N . PHE B 1 53 ? 14.25 -33.469 14.211 1 23.94 53 PHE B N 1
ATOM 3666 C CA . PHE B 1 53 ? 15.219 -33.188 13.164 1 23.94 53 PHE B CA 1
ATOM 3667 C C . PHE B 1 53 ? 16.641 -33.406 13.656 1 23.94 53 PHE B C 1
ATOM 3669 O O . PHE B 1 53 ? 17.016 -32.938 14.727 1 23.94 53 PHE B O 1
ATOM 3676 N N . SER B 1 54 ? 17.109 -34.562 13.555 1 23.84 54 SER B N 1
ATOM 3677 C CA . SER B 1 54 ? 18.547 -34.625 13.734 1 23.84 54 SER B CA 1
ATOM 3678 C C . SER B 1 54 ? 19.234 -33.312 13.312 1 23.84 54 SER B C 1
ATOM 3680 O O . SER B 1 54 ? 18.703 -32.594 12.484 1 23.84 54 SER B O 1
ATOM 3682 N N . GLN B 1 55 ? 20.172 -32.875 14.109 1 24.64 55 GLN B N 1
ATOM 3683 C CA . GLN B 1 55 ? 21.016 -31.672 13.992 1 24.64 55 GLN B CA 1
ATOM 3684 C C . GLN B 1 55 ? 21.453 -31.453 12.547 1 24.64 55 GLN B C 1
ATOM 3686 O O . GLN B 1 55 ? 22.641 -31.203 12.281 1 24.64 55 GLN B O 1
ATOM 3691 N N . ASN B 1 56 ? 20.984 -32.125 11.664 1 23.17 56 ASN B N 1
ATOM 3692 C CA . ASN B 1 56 ? 21.609 -31.75 10.406 1 23.17 56 ASN B CA 1
ATOM 3693 C C . ASN B 1 56 ? 21.453 -30.25 10.141 1 23.17 56 ASN B C 1
ATOM 3695 O O . ASN B 1 56 ? 20.406 -29.672 10.422 1 23.17 56 ASN B O 1
ATOM 3699 N N . LYS B 1 57 ? 22.547 -29.484 9.977 1 26.17 57 LYS B N 1
ATOM 3700 C CA . LYS B 1 57 ? 22.953 -28.125 9.656 1 26.17 57 LYS B CA 1
ATOM 3701 C C . LYS B 1 57 ? 22.047 -27.5 8.602 1 26.17 57 LYS B C 1
ATOM 3703 O O . LYS B 1 57 ? 22.391 -27.5 7.41 1 26.17 57 LYS B O 1
ATOM 3708 N N . ASN B 1 58 ? 20.828 -27.844 8.609 1 26.27 58 ASN B N 1
ATOM 3709 C CA . ASN B 1 58 ? 20.016 -27.156 7.613 1 26.27 58 ASN B CA 1
ATOM 3710 C C . ASN B 1 58 ? 19.906 -25.656 7.91 1 26.27 58 ASN B C 1
ATOM 3712 O O . ASN B 1 58 ? 19.188 -25.25 8.82 1 26.27 58 ASN B O 1
ATOM 3716 N N . ASN B 1 59 ? 20.953 -24.984 8.078 1 27.44 59 ASN B N 1
ATOM 3717 C CA . ASN B 1 59 ? 21.156 -23.547 7.938 1 27.44 59 ASN B CA 1
ATOM 3718 C C . ASN B 1 59 ? 20.172 -22.938 6.938 1 27.44 59 ASN B C 1
ATOM 3720 O O . ASN B 1 59 ? 20.094 -23.391 5.793 1 27.44 59 ASN B O 1
ATOM 3724 N N . LEU B 1 60 ? 19.016 -22.531 7.449 1 28.81 60 LEU B N 1
ATOM 3725 C CA . LEU B 1 60 ? 18.312 -21.594 6.586 1 28.81 60 LEU B CA 1
ATOM 3726 C C . LEU B 1 60 ? 19.266 -20.922 5.609 1 28.81 60 LEU B C 1
ATOM 3728 O O . LEU B 1 60 ? 18.859 -20.109 4.793 1 28.81 60 LEU B O 1
ATOM 3732 N N . SER B 1 61 ? 20.656 -21.062 5.848 1 27.94 61 SER B N 1
ATOM 3733 C CA . SER B 1 61 ? 21.766 -20.766 4.938 1 27.94 61 SER B CA 1
ATOM 3734 C C . SER B 1 61 ? 21.688 -21.625 3.68 1 27.94 61 SER B C 1
ATOM 3736 O O . SER B 1 61 ? 22.078 -21.188 2.598 1 27.94 61 SER B O 1
ATOM 3738 N N . ASN B 1 62 ? 21.484 -22.938 3.891 1 28.61 62 ASN B N 1
ATOM 3739 C CA . ASN B 1 62 ? 21.859 -23.844 2.803 1 28.61 62 ASN B CA 1
ATOM 3740 C C . ASN B 1 62 ? 20.828 -23.812 1.676 1 28.61 62 ASN B C 1
ATOM 3742 O O . ASN B 1 62 ? 20.891 -24.609 0.746 1 28.61 62 ASN B O 1
ATOM 3746 N N . ALA B 1 63 ? 19.688 -23.438 2.086 1 28.41 63 ALA B N 1
ATOM 3747 C CA . ALA B 1 63 ? 18.797 -23.641 0.952 1 28.41 63 ALA B CA 1
ATOM 3748 C C . ALA B 1 63 ? 19.281 -22.859 -0.273 1 28.41 63 ALA B C 1
ATOM 3750 O O . ALA B 1 63 ? 18.562 -22.766 -1.271 1 28.41 63 ALA B O 1
ATOM 3751 N N . ILE B 1 64 ? 20.281 -22.047 -0.004 1 27.39 64 ILE B N 1
ATOM 3752 C CA . ILE B 1 64 ? 20.734 -21.453 -1.262 1 27.39 64 ILE B CA 1
ATOM 3753 C C . ILE B 1 64 ? 21.312 -22.547 -2.16 1 27.39 64 ILE B C 1
ATOM 3755 O O . ILE B 1 64 ? 22.453 -23 -1.952 1 27.39 64 ILE B O 1
ATOM 3759 N N . ILE B 1 65 ? 20.719 -23.688 -2.156 1 26.91 65 ILE B N 1
ATOM 3760 C CA . ILE B 1 65 ? 21.25 -24.453 -3.277 1 26.91 65 ILE B CA 1
ATOM 3761 C C . ILE B 1 65 ? 21.453 -23.531 -4.48 1 26.91 65 ILE B C 1
ATOM 3763 O O . ILE B 1 65 ? 20.516 -22.875 -4.941 1 26.91 65 ILE B O 1
ATOM 3767 N N . ASN B 1 66 ? 22.641 -23.062 -4.535 1 27.06 66 ASN B N 1
ATOM 3768 C CA . ASN B 1 66 ? 23.125 -22.5 -5.789 1 27.06 66 ASN B CA 1
ATOM 3769 C C . ASN B 1 66 ? 22.734 -23.359 -6.984 1 27.06 66 ASN B C 1
ATOM 3771 O O . ASN B 1 66 ? 23.422 -24.328 -7.328 1 27.06 66 ASN B O 1
ATOM 3775 N N . LYS B 1 67 ? 21.562 -23.875 -7.035 1 27.7 67 LYS B N 1
ATOM 3776 C CA . LYS B 1 67 ? 21.438 -24.375 -8.398 1 27.7 67 LYS B CA 1
ATOM 3777 C C . LYS B 1 67 ? 21.906 -23.344 -9.414 1 27.7 67 LYS B C 1
ATOM 3779 O O . LYS B 1 67 ? 21.375 -22.219 -9.461 1 27.7 67 LYS B O 1
ATOM 3784 N N . THR B 1 68 ? 23.156 -23.328 -9.617 1 28.78 68 THR B N 1
ATOM 3785 C CA . THR B 1 68 ? 23.609 -22.766 -10.883 1 28.78 68 THR B CA 1
ATOM 3786 C C . THR B 1 68 ? 22.531 -22.906 -11.953 1 28.78 68 THR B C 1
ATOM 3788 O O . THR B 1 68 ? 22.234 -24.016 -12.398 1 28.78 68 THR B O 1
ATOM 3791 N N . ILE B 1 69 ? 21.422 -22.328 -11.68 1 30.61 69 ILE B N 1
ATOM 3792 C CA . ILE B 1 69 ? 20.656 -22.219 -12.914 1 30.61 69 ILE B CA 1
ATOM 3793 C C . ILE B 1 69 ? 21.578 -21.844 -14.07 1 30.61 69 ILE B C 1
ATOM 3795 O O . ILE B 1 69 ? 22.203 -20.781 -14.062 1 30.61 69 ILE B O 1
ATOM 3799 N N . LYS B 1 70 ? 22.25 -22.812 -14.516 1 30.73 70 LYS B N 1
ATOM 3800 C CA . LYS B 1 70 ? 22.797 -22.578 -15.852 1 30.73 70 LYS B CA 1
ATOM 3801 C C . LYS B 1 70 ? 21.859 -21.703 -16.688 1 30.73 70 LYS B C 1
ATOM 3803 O O . LYS B 1 70 ? 20.719 -22.078 -16.953 1 30.73 70 LYS B O 1
ATOM 3808 N N . SER B 1 71 ? 21.938 -20.453 -16.391 1 33.03 71 SER B N 1
ATOM 3809 C CA . SER B 1 71 ? 21.438 -19.625 -17.484 1 33.03 71 SER B CA 1
ATOM 3810 C C . SER B 1 71 ? 21.797 -20.234 -18.844 1 33.03 71 SER B C 1
ATOM 3812 O O . SER B 1 71 ? 22.953 -20.156 -19.266 1 33.03 71 SER B O 1
ATOM 3814 N N . ASN B 1 72 ? 21.578 -21.453 -19.031 1 31.88 72 ASN B N 1
ATOM 3815 C CA . ASN B 1 72 ? 21.609 -21.688 -20.469 1 31.88 72 ASN B CA 1
ATOM 3816 C C . ASN B 1 72 ? 21.094 -20.484 -21.25 1 31.88 72 ASN B C 1
ATOM 3818 O O . ASN B 1 72 ? 19.953 -20.078 -21.078 1 31.88 72 ASN B O 1
ATOM 3822 N N . ASP B 1 73 ? 21.875 -19.547 -21.484 1 37.44 73 ASP B N 1
ATOM 3823 C CA . ASP B 1 73 ? 21.688 -18.547 -22.516 1 37.44 73 ASP B CA 1
ATOM 3824 C C . ASP B 1 73 ? 20.812 -19.078 -23.641 1 37.44 73 ASP B C 1
ATOM 3826 O O . ASP B 1 73 ? 21.312 -19.484 -24.703 1 37.44 73 ASP B O 1
ATOM 3830 N N . ASN B 1 74 ? 19.969 -19.922 -23.422 1 37.19 74 ASN B N 1
ATOM 3831 C CA . ASN B 1 74 ? 19.109 -20.25 -24.562 1 37.19 74 ASN B CA 1
ATOM 3832 C C . ASN B 1 74 ? 18.422 -19 -25.125 1 37.19 74 ASN B C 1
ATOM 3834 O O . ASN B 1 74 ? 17.266 -18.719 -24.797 1 37.19 74 ASN B O 1
ATOM 3838 N N . LYS B 1 75 ? 19.156 -17.922 -25.141 1 45.38 75 LYS B N 1
ATOM 3839 C CA . LYS B 1 75 ? 18.625 -16.922 -26.047 1 45.38 75 LYS B CA 1
ATOM 3840 C C . LYS B 1 75 ? 18.016 -17.562 -27.297 1 45.38 75 LYS B C 1
ATOM 3842 O O . LYS B 1 75 ? 18.688 -18.328 -27.984 1 45.38 75 LYS B O 1
ATOM 3847 N N . THR B 1 76 ? 16.734 -17.641 -27.125 1 54.94 76 THR B N 1
ATOM 3848 C CA . THR B 1 76 ? 16.094 -18.031 -28.375 1 54.94 76 THR B CA 1
ATOM 3849 C C . THR B 1 76 ? 16.797 -17.391 -29.578 1 54.94 76 THR B C 1
ATOM 3851 O O . THR B 1 76 ? 17.094 -16.203 -29.547 1 54.94 76 THR B O 1
ATOM 3854 N N . ASN B 1 77 ? 17.422 -18.109 -30.234 1 61.12 77 ASN B N 1
ATOM 3855 C CA . ASN B 1 77 ? 18.031 -17.672 -31.484 1 61.12 77 ASN B CA 1
ATOM 3856 C C . ASN B 1 77 ? 17.141 -16.656 -32.219 1 61.12 77 ASN B C 1
ATOM 3858 O O . ASN B 1 77 ? 16.031 -17 -32.625 1 61.12 77 ASN B O 1
ATOM 3862 N N . VAL B 1 78 ? 17.531 -15.414 -32.031 1 64.25 78 VAL B N 1
ATOM 3863 C CA . VAL B 1 78 ? 16.812 -14.305 -32.625 1 64.25 78 VAL B CA 1
ATOM 3864 C C . VAL B 1 78 ? 16.375 -14.68 -34.031 1 64.25 78 VAL B C 1
ATOM 3866 O O . VAL B 1 78 ? 15.258 -14.352 -34.438 1 64.25 78 VAL B O 1
ATOM 3869 N N . ASN B 1 79 ? 17.25 -15.359 -34.625 1 66.69 79 ASN B N 1
ATOM 3870 C CA . ASN B 1 79 ? 16.922 -15.758 -36 1 66.69 79 ASN B CA 1
ATOM 3871 C C . ASN B 1 79 ? 15.773 -16.766 -36 1 66.69 79 ASN B C 1
ATOM 3873 O O . ASN B 1 79 ? 14.891 -16.672 -36.875 1 66.69 79 ASN B O 1
ATOM 3877 N N . GLU B 1 80 ? 15.781 -17.703 -35.125 1 75.19 80 GLU B N 1
ATOM 3878 C CA . GLU B 1 80 ? 14.719 -18.703 -35.062 1 75.19 80 GLU B CA 1
ATOM 3879 C C . GLU B 1 80 ? 13.406 -18.078 -34.594 1 75.19 80 GLU B C 1
ATOM 3881 O O . GLU B 1 80 ? 12.336 -18.438 -35.094 1 75.19 80 GLU B O 1
ATOM 3886 N N . LEU B 1 81 ? 13.516 -17.109 -33.781 1 78.5 81 LEU B N 1
ATOM 3887 C CA . LEU B 1 81 ? 12.336 -16.406 -33.281 1 78.5 81 LEU B CA 1
ATOM 3888 C C . LEU B 1 81 ? 11.656 -15.609 -34.375 1 78.5 81 LEU B C 1
ATOM 3890 O O . LEU B 1 81 ? 10.43 -15.602 -34.469 1 78.5 81 LEU B O 1
ATOM 3894 N N . SER B 1 82 ? 12.453 -15.047 -35.219 1 78.06 82 SER B N 1
ATOM 3895 C CA . SER B 1 82 ? 11.93 -14.195 -36.281 1 78.06 82 SER B CA 1
ATOM 3896 C C . SER B 1 82 ? 11.109 -15.008 -37.281 1 78.06 82 SER B C 1
ATOM 3898 O O . SER B 1 82 ? 10.156 -14.492 -37.844 1 78.06 82 SER B O 1
ATOM 3900 N N . LYS B 1 83 ? 11.477 -16.25 -37.375 1 81.44 83 LYS B N 1
ATOM 3901 C CA . LYS B 1 83 ? 10.781 -17.094 -38.344 1 81.44 83 LYS B CA 1
ATOM 3902 C C . LYS B 1 83 ? 9.391 -17.484 -37.812 1 81.44 83 LYS B C 1
ATOM 3904 O O . LYS B 1 83 ? 8.508 -17.812 -38.625 1 81.44 83 LYS B O 1
ATOM 3909 N N . ARG B 1 84 ? 9.211 -17.344 -36.594 1 90.25 84 ARG B N 1
ATOM 3910 C CA . ARG B 1 84 ? 7.957 -17.75 -35.969 1 90.25 84 ARG B CA 1
ATOM 3911 C C . ARG B 1 84 ? 7.012 -16.578 -35.781 1 90.25 84 ARG B C 1
ATOM 3913 O O . ARG B 1 84 ? 5.84 -16.75 -35.438 1 90.25 84 ARG B O 1
ATOM 3920 N N . VAL B 1 85 ? 7.426 -15.422 -36.188 1 94.38 85 VAL B N 1
ATOM 3921 C CA . VAL B 1 85 ? 6.676 -14.203 -35.875 1 94.38 85 VAL B CA 1
ATOM 3922 C C . VAL B 1 85 ? 5.691 -13.914 -37.031 1 94.38 85 VAL B C 1
ATOM 3924 O O . VAL B 1 85 ? 6.062 -13.961 -38.188 1 94.38 85 VAL B O 1
ATOM 3927 N N . THR B 1 86 ? 4.449 -13.719 -36.719 1 94.94 86 THR B N 1
ATOM 3928 C CA . THR B 1 86 ? 3.439 -13.242 -37.688 1 94.94 86 THR B CA 1
ATOM 3929 C C . THR B 1 86 ? 3.184 -11.75 -37.5 1 94.94 86 THR B C 1
ATOM 3931 O O . THR B 1 86 ? 2.754 -11.32 -36.406 1 94.94 86 THR B O 1
ATOM 3934 N N . SER B 1 87 ? 3.436 -10.969 -38.469 1 94.88 87 SER B N 1
ATOM 3935 C CA . SER B 1 87 ? 3.182 -9.531 -38.406 1 94.88 87 SER B CA 1
ATOM 3936 C C . SER B 1 87 ? 1.733 -9.211 -38.75 1 94.88 87 SER B C 1
ATOM 3938 O O . SER B 1 87 ? 1.228 -9.656 -39.781 1 94.88 87 SER B O 1
ATOM 3940 N N . LEU B 1 88 ? 1.119 -8.531 -37.906 1 94.94 88 LEU B N 1
ATOM 3941 C CA . LEU B 1 88 ? -0.276 -8.164 -38.125 1 94.94 88 LEU B CA 1
ATOM 3942 C C . LEU B 1 88 ? -0.436 -6.648 -38.156 1 94.94 88 LEU B C 1
ATOM 3944 O O . LEU B 1 88 ? 0.402 -5.918 -37.625 1 94.94 88 LEU B O 1
ATOM 3948 N N . LYS B 1 89 ? -1.563 -6.172 -38.75 1 90.94 89 LYS B N 1
ATOM 3949 C CA . LYS B 1 89 ? -1.85 -4.746 -38.844 1 90.94 89 LYS B CA 1
ATOM 3950 C C . LYS B 1 89 ? -2.508 -4.219 -37.594 1 90.94 89 LYS B C 1
ATOM 3952 O O . LYS B 1 89 ? -2.9 -4.996 -36.719 1 90.94 89 LYS B O 1
ATOM 3957 N N . GLU B 1 90 ? -2.604 -2.982 -37.406 1 87.94 90 GLU B N 1
ATOM 3958 C CA . GLU B 1 90 ? -3.135 -2.299 -36.219 1 87.94 90 GLU B CA 1
ATOM 3959 C C . GLU B 1 90 ? -4.562 -2.746 -35.906 1 87.94 90 GLU B C 1
ATOM 3961 O O . GLU B 1 90 ? -4.914 -2.973 -34.75 1 87.94 90 GLU B O 1
ATOM 3966 N N . ASN B 1 91 ? -5.391 -2.969 -36.875 1 86.5 91 ASN B N 1
ATOM 3967 C CA . ASN B 1 91 ? -6.793 -3.312 -36.688 1 86.5 91 ASN B CA 1
ATOM 3968 C C . ASN B 1 91 ? -7.094 -4.738 -37.125 1 86.5 91 ASN B C 1
ATOM 3970 O O . ASN B 1 91 ? -8.172 -5.012 -37.656 1 86.5 91 ASN B O 1
ATOM 3974 N N . ASP B 1 92 ? -6.074 -5.512 -36.906 1 92.12 92 ASP B N 1
ATOM 3975 C CA . ASP B 1 92 ? -6.273 -6.902 -37.281 1 92.12 92 ASP B CA 1
ATOM 3976 C C . ASP B 1 92 ? -7.34 -7.574 -36.406 1 92.12 92 ASP B C 1
ATOM 3978 O O . ASP B 1 92 ? -7.355 -7.391 -35.188 1 92.12 92 ASP B O 1
ATOM 3982 N N . HIS B 1 93 ? -8.164 -8.383 -37.031 1 94 93 HIS B N 1
ATOM 3983 C CA . HIS B 1 93 ? -9.297 -9.008 -36.375 1 94 93 HIS B CA 1
ATOM 3984 C C . HIS B 1 93 ? -8.836 -10.008 -35.312 1 94 93 HIS B C 1
ATOM 3986 O O . HIS B 1 93 ? -9.5 -10.195 -34.281 1 94 93 HIS B O 1
ATOM 3992 N N . ILE B 1 94 ? -7.77 -10.641 -35.531 1 94.31 94 ILE B N 1
ATOM 3993 C CA . ILE B 1 94 ? -7.223 -11.617 -34.594 1 94.31 94 ILE B CA 1
ATOM 3994 C C . ILE B 1 94 ? -6.883 -10.922 -33.281 1 94.31 94 ILE B C 1
ATOM 3996 O O . ILE B 1 94 ? -7.25 -11.406 -32.188 1 94.31 94 ILE B O 1
ATOM 4000 N N . ILE B 1 95 ? -6.266 -9.781 -33.375 1 94.44 95 ILE B N 1
ATOM 4001 C CA . ILE B 1 95 ? -5.844 -9.031 -32.188 1 94.44 95 ILE B CA 1
ATOM 4002 C C . ILE B 1 95 ? -7.07 -8.484 -31.469 1 94.44 95 ILE B C 1
ATOM 4004 O O . ILE B 1 95 ? -7.164 -8.586 -30.234 1 94.44 95 ILE B O 1
ATOM 4008 N N . ILE B 1 96 ? -7.984 -7.949 -32.219 1 94.81 96 ILE B N 1
ATOM 4009 C CA . ILE B 1 96 ? -9.195 -7.383 -31.641 1 94.81 96 ILE B CA 1
ATOM 4010 C C . ILE B 1 96 ? -9.961 -8.469 -30.875 1 94.81 96 ILE B C 1
ATOM 4012 O O . ILE B 1 96 ? -10.375 -8.258 -29.734 1 94.81 96 ILE B O 1
ATOM 4016 N N . SER B 1 97 ? -10.086 -9.578 -31.531 1 95.12 97 SER B N 1
ATOM 4017 C CA . SER B 1 97 ? -10.805 -10.688 -30.922 1 95.12 97 SER B CA 1
ATOM 4018 C C . SER B 1 97 ? -10.117 -11.156 -29.641 1 95.12 97 SER B C 1
ATOM 4020 O O . SER B 1 97 ? -10.766 -11.375 -28.625 1 95.12 97 SER B O 1
ATOM 4022 N N . LEU B 1 98 ? -8.859 -11.289 -29.703 1 95.12 98 LEU B N 1
ATOM 4023 C CA . LEU B 1 98 ? -8.07 -11.734 -28.562 1 95.12 98 LEU B CA 1
ATOM 4024 C C . LEU B 1 98 ? -8.188 -10.75 -27.406 1 95.12 98 LEU B C 1
ATOM 4026 O O . LEU B 1 98 ? -8.453 -11.148 -26.266 1 95.12 98 LEU B O 1
ATOM 4030 N N . MET B 1 99 ? -8.07 -9.523 -27.688 1 94.88 99 MET B N 1
ATOM 4031 C CA . MET B 1 99 ? -8.086 -8.5 -26.656 1 94.88 99 MET B CA 1
ATOM 4032 C C . MET B 1 99 ? -9.484 -8.344 -26.062 1 94.88 99 MET B C 1
ATOM 4034 O O . MET B 1 99 ? -9.625 -8.086 -24.859 1 94.88 99 MET B O 1
ATOM 4038 N N . MET B 1 100 ? -10.461 -8.531 -26.875 1 94.88 100 MET B N 1
ATOM 4039 C CA . MET B 1 100 ? -11.836 -8.477 -26.375 1 94.88 100 MET B CA 1
ATOM 4040 C C . MET B 1 100 ? -12.109 -9.625 -25.406 1 94.88 100 MET B C 1
ATOM 4042 O O . MET B 1 100 ? -12.883 -9.477 -24.469 1 94.88 100 MET B O 1
ATOM 4046 N N . SER B 1 101 ? -11.469 -10.727 -25.641 1 95.94 101 SER B N 1
ATOM 4047 C CA . SER B 1 101 ? -11.703 -11.922 -24.828 1 95.94 101 SER B CA 1
ATOM 4048 C C . SER B 1 101 ? -11.141 -11.758 -23.422 1 95.94 101 SER B C 1
ATOM 4050 O O . SER B 1 101 ? -11.477 -12.523 -22.516 1 95.94 101 SER B O 1
ATOM 4052 N N . VAL B 1 102 ? -10.289 -10.734 -23.188 1 95.94 102 VAL B N 1
ATOM 4053 C CA . VAL B 1 102 ? -9.641 -10.594 -21.891 1 95.94 102 VAL B CA 1
ATOM 4054 C C . VAL B 1 102 ? -9.984 -9.227 -21.297 1 95.94 102 VAL B C 1
ATOM 4056 O O . VAL B 1 102 ? -9.492 -8.875 -20.219 1 95.94 102 VAL B O 1
ATOM 4059 N N . LYS B 1 103 ? -10.805 -8.492 -21.891 1 92.94 103 LYS B N 1
ATOM 4060 C CA . LYS B 1 103 ? -11.047 -7.098 -21.547 1 92.94 103 LYS B CA 1
ATOM 4061 C C . LYS B 1 103 ? -11.883 -6.988 -20.266 1 92.94 103 LYS B C 1
ATOM 4063 O O . LYS B 1 103 ? -11.531 -6.25 -19.344 1 92.94 103 LYS B O 1
ATOM 4068 N N . SER B 1 104 ? -12.984 -7.719 -20.266 1 93.31 104 SER B N 1
ATOM 4069 C CA . SER B 1 104 ? -13.891 -7.645 -19.125 1 93.31 104 SER B CA 1
ATOM 4070 C C . SER B 1 104 ? -13.828 -8.922 -18.297 1 93.31 104 SER B C 1
ATOM 4072 O O . SER B 1 104 ? -13.367 -9.961 -18.766 1 93.31 104 SER B O 1
ATOM 4074 N N . ARG B 1 105 ? -14.242 -8.734 -17.125 1 92.75 105 ARG B N 1
ATOM 4075 C CA . ARG B 1 105 ? -14.312 -9.883 -16.234 1 92.75 105 ARG B CA 1
ATOM 4076 C C . ARG B 1 105 ? -15.117 -11.016 -16.859 1 92.75 105 ARG B C 1
ATOM 4078 O O . ARG B 1 105 ? -14.68 -12.172 -16.875 1 92.75 105 ARG B O 1
ATOM 4085 N N . LYS B 1 106 ? -16.234 -10.672 -17.375 1 93.62 106 LYS B N 1
ATOM 4086 C CA . LYS B 1 106 ? -17.141 -11.648 -17.969 1 93.62 106 LYS B CA 1
ATOM 4087 C C . LYS B 1 106 ? -16.453 -12.391 -19.109 1 93.62 106 LYS B C 1
ATOM 4089 O O . LYS B 1 106 ? -16.547 -13.617 -19.219 1 93.62 106 LYS B O 1
ATOM 4094 N N . MET B 1 107 ? -15.805 -11.711 -19.906 1 95.56 107 MET B N 1
ATOM 4095 C CA . MET B 1 107 ? -15.141 -12.305 -21.062 1 95.56 107 MET B CA 1
ATOM 4096 C C . MET B 1 107 ? -13.992 -13.203 -20.625 1 95.56 107 MET B C 1
ATOM 4098 O O . MET B 1 107 ? -13.758 -14.258 -21.203 1 95.56 107 MET B O 1
ATOM 4102 N N . ARG B 1 108 ? -13.234 -12.805 -19.578 1 95.38 108 ARG B N 1
ATOM 4103 C CA . ARG B 1 108 ? -12.156 -13.625 -19.031 1 95.38 108 ARG B CA 1
ATOM 4104 C C . ARG B 1 108 ? -12.695 -14.922 -18.453 1 95.38 108 ARG B C 1
ATOM 4106 O O . ARG B 1 108 ? -12.078 -15.977 -18.594 1 95.38 108 ARG B O 1
ATOM 4113 N N . GLU B 1 109 ? -13.789 -14.789 -17.812 1 92.44 109 GLU B N 1
ATOM 4114 C CA . GLU B 1 109 ? -14.414 -15.977 -17.234 1 92.44 109 GLU B CA 1
ATOM 4115 C C . GLU B 1 109 ? -14.852 -16.953 -18.328 1 92.44 109 GLU B C 1
ATOM 4117 O O . GLU B 1 109 ? -14.758 -18.172 -18.156 1 92.44 109 GLU B O 1
ATOM 4122 N N . ARG B 1 110 ? -15.258 -16.422 -19.391 1 94.75 110 ARG B N 1
ATOM 4123 C CA . ARG B 1 110 ? -15.703 -17.25 -20.516 1 94.75 110 ARG B CA 1
ATOM 4124 C C . ARG B 1 110 ? -14.516 -17.859 -21.266 1 94.75 110 ARG B C 1
ATOM 4126 O O . ARG B 1 110 ? -14.523 -19.047 -21.594 1 94.75 110 ARG B O 1
ATOM 4133 N N . SER B 1 111 ? -13.547 -17.062 -21.5 1 96.62 111 SER B N 1
ATOM 4134 C CA . SER B 1 111 ? -12.422 -17.5 -22.312 1 96.62 111 SER B CA 1
ATOM 4135 C C . SER B 1 111 ? -11.398 -18.266 -21.484 1 96.62 111 SER B C 1
ATOM 4137 O O . SER B 1 111 ? -10.57 -19 -22.016 1 96.62 111 SER B O 1
ATOM 4139 N N . ASN B 1 112 ? -11.359 -17.969 -20.172 1 96.69 112 ASN B N 1
ATOM 4140 C CA . ASN B 1 112 ? -10.367 -18.484 -19.234 1 96.69 112 ASN B CA 1
ATOM 4141 C C . ASN B 1 112 ? -8.961 -18.016 -19.594 1 96.69 112 ASN B C 1
ATOM 4143 O O . ASN B 1 112 ? -8 -18.781 -19.484 1 96.69 112 ASN B O 1
ATOM 4147 N N . LEU B 1 113 ? -8.938 -16.766 -20.078 1 97.56 113 LEU B N 1
ATOM 4148 C CA . LEU B 1 113 ? -7.656 -16.156 -20.438 1 97.56 113 LEU B CA 1
ATOM 4149 C C . LEU B 1 113 ? -7.441 -14.867 -19.656 1 97.56 113 LEU B C 1
ATOM 4151 O O . LEU B 1 113 ? -8.398 -14.227 -19.219 1 97.56 113 LEU B O 1
ATOM 4155 N N . MET B 1 114 ? -6.164 -14.57 -19.453 1 96.69 114 MET B N 1
ATOM 4156 C CA . MET B 1 114 ? -5.75 -13.305 -18.859 1 96.69 114 MET B CA 1
ATOM 4157 C C . MET B 1 114 ? -4.691 -12.617 -19.703 1 96.69 114 MET B C 1
ATOM 4159 O O . MET B 1 114 ? -4.051 -13.258 -20.547 1 96.69 114 MET B O 1
ATOM 4163 N N . CYS B 1 115 ? -4.578 -11.328 -19.453 1 97 115 CYS B N 1
ATOM 4164 C CA . CYS B 1 115 ? -3.617 -10.531 -20.203 1 97 115 CYS B CA 1
ATOM 4165 C C . CYS B 1 115 ? -2.592 -9.891 -19.281 1 97 115 CYS B C 1
ATOM 4167 O O . CYS B 1 115 ? -2.957 -9.227 -18.312 1 97 115 CYS B O 1
ATOM 4169 N N . MET B 1 116 ? -1.401 -10.156 -19.594 1 95.94 116 MET B N 1
ATOM 4170 C CA . MET B 1 116 ? -0.309 -9.531 -18.859 1 95.94 116 MET B CA 1
ATOM 4171 C C . MET B 1 116 ? 0.437 -8.523 -19.719 1 95.94 116 MET B C 1
ATOM 4173 O O . MET B 1 116 ? 0.688 -8.781 -20.906 1 95.94 116 MET B O 1
ATOM 4177 N N . GLU B 1 117 ? 0.729 -7.48 -19.062 1 95.06 117 GLU B N 1
ATOM 4178 C CA . GLU B 1 117 ? 1.439 -6.422 -19.766 1 95.06 117 GLU B CA 1
ATOM 4179 C C . GLU B 1 117 ? 2.852 -6.242 -19.219 1 95.06 117 GLU B C 1
ATOM 4181 O O . GLU B 1 117 ? 3.045 -6.137 -18.016 1 95.06 117 GLU B O 1
ATOM 4186 N N . GLY B 1 118 ? 3.805 -6.242 -20.125 1 94.38 118 GLY B N 1
ATOM 4187 C CA . GLY B 1 118 ? 5.176 -5.973 -19.719 1 94.38 118 GLY B CA 1
ATOM 4188 C C . GLY B 1 118 ? 6.043 -7.219 -19.688 1 94.38 118 GLY B C 1
ATOM 4189 O O . GLY B 1 118 ? 5.582 -8.297 -19.297 1 94.38 118 GLY B O 1
ATOM 4190 N N . ASN B 1 119 ? 7.289 -7.016 -20.094 1 94.94 119 ASN B N 1
ATOM 4191 C CA . ASN B 1 119 ? 8.258 -8.102 -20.203 1 94.94 119 ASN B CA 1
ATOM 4192 C C . ASN B 1 119 ? 8.5 -8.773 -18.859 1 94.94 119 ASN B C 1
ATOM 4194 O O . ASN B 1 119 ? 8.469 -10.008 -18.75 1 94.94 119 ASN B O 1
ATOM 4198 N N . ARG B 1 120 ? 8.633 -8.023 -17.828 1 89.88 120 ARG B N 1
ATOM 4199 C CA . ARG B 1 120 ? 8.977 -8.555 -16.516 1 89.88 120 ARG B CA 1
ATOM 4200 C C . ARG B 1 120 ? 7.871 -9.469 -15.984 1 89.88 120 ARG B C 1
ATOM 4202 O O . ARG B 1 120 ? 8.141 -10.57 -15.516 1 89.88 120 ARG B O 1
ATOM 4209 N N . LEU B 1 121 ? 6.688 -9 -16.062 1 93.56 121 LEU B N 1
ATOM 4210 C CA . LEU B 1 121 ? 5.559 -9.781 -15.562 1 93.56 121 LEU B CA 1
ATOM 4211 C C . LEU B 1 121 ? 5.395 -11.07 -16.359 1 93.56 121 LEU B C 1
ATOM 4213 O O . LEU B 1 121 ? 5.137 -12.125 -15.781 1 93.56 121 LEU B O 1
ATOM 4217 N N . ILE B 1 122 ? 5.562 -10.969 -17.625 1 96.12 122 ILE B N 1
ATOM 4218 C CA . ILE B 1 122 ? 5.457 -12.133 -18.5 1 96.12 122 ILE B CA 1
ATOM 4219 C C . ILE B 1 122 ? 6.562 -13.133 -18.172 1 96.12 122 ILE B C 1
ATOM 4221 O O . ILE B 1 122 ? 6.305 -14.328 -18.047 1 96.12 122 ILE B O 1
ATOM 4225 N N . LYS B 1 123 ? 7.691 -12.641 -17.984 1 93.69 123 LYS B N 1
ATOM 4226 C CA . LYS B 1 123 ? 8.828 -13.484 -17.641 1 93.69 123 LYS B CA 1
ATOM 4227 C C . LYS B 1 123 ? 8.609 -14.195 -16.312 1 93.69 123 LYS B C 1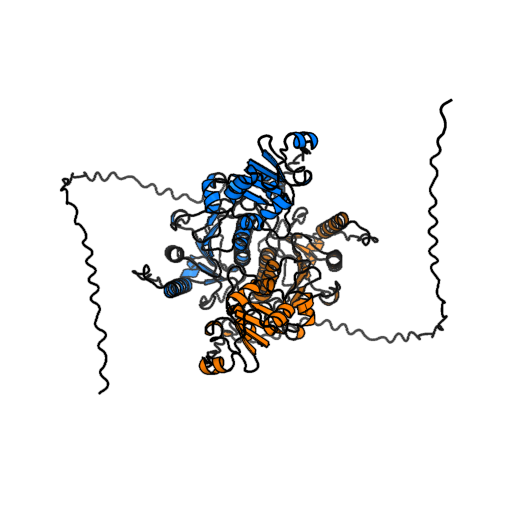
ATOM 4229 O O . LYS B 1 123 ? 8.867 -15.391 -16.188 1 93.69 123 LYS B O 1
ATOM 4234 N N . ASP B 1 124 ? 8.109 -13.484 -15.359 1 89.81 124 ASP B N 1
ATOM 4235 C CA . ASP B 1 124 ? 7.816 -14.055 -14.047 1 89.81 124 ASP B CA 1
ATOM 4236 C C . ASP B 1 124 ? 6.812 -15.203 -14.156 1 89.81 124 ASP B C 1
ATOM 4238 O O . ASP B 1 124 ? 6.961 -16.234 -13.492 1 89.81 124 ASP B O 1
ATOM 4242 N N . ALA B 1 125 ? 5.844 -14.984 -14.953 1 93.06 125 ALA B N 1
ATOM 4243 C CA . ALA B 1 125 ? 4.824 -16.016 -15.141 1 93.06 125 ALA B CA 1
ATOM 4244 C C . ALA B 1 125 ? 5.418 -17.266 -15.781 1 93.06 125 ALA B C 1
ATOM 4246 O O . ALA B 1 125 ? 5.145 -18.391 -15.336 1 93.06 125 ALA B O 1
ATOM 4247 N N . ILE B 1 126 ? 6.25 -17.078 -16.766 1 93.19 126 ILE B N 1
ATOM 4248 C CA . ILE B 1 126 ? 6.863 -18.188 -17.469 1 93.19 126 ILE B CA 1
ATOM 4249 C C . ILE B 1 126 ? 7.797 -18.953 -16.516 1 93.19 126 ILE B C 1
ATOM 4251 O O . ILE B 1 126 ? 7.789 -20.188 -16.484 1 93.19 126 ILE B O 1
ATOM 4255 N N . GLU B 1 127 ? 8.469 -18.203 -15.727 1 87.19 127 GLU B N 1
ATOM 4256 C CA . GLU B 1 127 ? 9.391 -18.797 -14.766 1 87.19 127 GLU B CA 1
ATOM 4257 C C . GLU B 1 127 ? 8.641 -19.562 -13.68 1 87.19 127 GLU B C 1
ATOM 4259 O O . GLU B 1 127 ? 9.172 -20.531 -13.117 1 87.19 127 GLU B O 1
ATOM 4264 N N . ALA B 1 128 ? 7.48 -19.156 -13.422 1 84.94 128 ALA B N 1
ATOM 4265 C CA . ALA B 1 128 ? 6.656 -19.844 -12.438 1 84.94 128 ALA B CA 1
ATOM 4266 C C . ALA B 1 128 ? 6.008 -21.094 -13.031 1 84.94 128 ALA B C 1
ATOM 4268 O O . ALA B 1 128 ? 5.254 -21.797 -12.352 1 84.94 128 ALA B O 1
ATOM 4269 N N . GLY B 1 129 ? 6.227 -21.281 -14.336 1 88.25 129 GLY B N 1
ATOM 4270 C CA . GLY B 1 129 ? 5.77 -22.516 -14.961 1 88.25 129 GLY B CA 1
ATOM 4271 C C . GLY B 1 129 ? 4.543 -22.312 -15.828 1 88.25 129 GLY B C 1
ATOM 4272 O O . GLY B 1 129 ? 3.988 -23.281 -16.359 1 88.25 129 GLY B O 1
ATOM 4273 N N . HIS B 1 130 ? 4.148 -21.109 -16.016 1 92.25 130 HIS B N 1
ATOM 4274 C CA . HIS B 1 130 ? 2.977 -20.844 -16.844 1 92.25 130 HIS B CA 1
ATOM 4275 C C . HIS B 1 130 ? 3.371 -20.594 -18.297 1 92.25 130 HIS B C 1
ATOM 4277 O O . HIS B 1 130 ? 4.383 -19.938 -18.562 1 92.25 130 HIS B O 1
ATOM 4283 N N . LYS B 1 131 ? 2.543 -21.125 -19.172 1 94.56 131 LYS B N 1
ATOM 4284 C CA . LYS B 1 131 ? 2.82 -21 -20.609 1 94.56 131 LYS B CA 1
ATOM 4285 C C . LYS B 1 131 ? 1.842 -20.031 -21.266 1 94.56 131 LYS B C 1
ATOM 4287 O O . LYS B 1 131 ? 0.626 -20.203 -21.156 1 94.56 131 LYS B O 1
ATOM 4292 N N . PRO B 1 132 ? 2.412 -19.078 -21.938 1 97 132 PRO B N 1
ATOM 4293 C CA . PRO B 1 132 ? 1.499 -18.219 -22.688 1 97 132 PRO B CA 1
ATOM 4294 C C . PRO B 1 132 ? 0.929 -18.891 -23.938 1 97 132 PRO B C 1
ATOM 4296 O O . PRO B 1 132 ? 1.587 -19.734 -24.531 1 97 132 PRO B O 1
ATOM 4299 N N . GLU B 1 133 ? -0.279 -18.484 -24.281 1 96.94 133 GLU B N 1
ATOM 4300 C CA . GLU B 1 133 ? -0.853 -18.875 -25.562 1 96.94 133 GLU B CA 1
ATOM 4301 C C . GLU B 1 133 ? -0.35 -17.984 -26.688 1 96.94 133 GLU B C 1
ATOM 4303 O O . GLU B 1 133 ? -0.053 -18.469 -27.781 1 96.94 133 GLU B O 1
ATOM 4308 N N . THR B 1 134 ? -0.304 -16.766 -26.375 1 97.5 134 THR B N 1
ATOM 4309 C CA . THR B 1 134 ? 0.041 -15.773 -27.391 1 97.5 134 THR B CA 1
ATOM 4310 C C . THR B 1 134 ? 0.876 -14.648 -26.781 1 97.5 134 THR B C 1
ATOM 4312 O O . THR B 1 134 ? 0.617 -14.211 -25.656 1 97.5 134 THR B O 1
ATOM 4315 N N . ILE B 1 135 ? 1.898 -14.18 -27.484 1 97.81 135 ILE B N 1
ATOM 4316 C CA . ILE B 1 135 ? 2.656 -12.977 -27.156 1 97.81 135 ILE B CA 1
ATOM 4317 C C . ILE B 1 135 ? 2.477 -11.938 -28.266 1 97.81 135 ILE B C 1
ATOM 4319 O O . ILE B 1 135 ? 2.684 -12.234 -29.438 1 97.81 135 ILE B O 1
ATOM 4323 N N . ILE B 1 136 ? 2.064 -10.797 -27.906 1 97.25 136 ILE B N 1
ATOM 4324 C CA . ILE B 1 136 ? 1.901 -9.672 -28.812 1 97.25 136 ILE B CA 1
ATOM 4325 C C . ILE B 1 136 ? 2.959 -8.609 -28.5 1 97.25 136 ILE B C 1
ATOM 4327 O O . ILE B 1 136 ? 3.131 -8.203 -27.359 1 97.25 136 ILE B O 1
ATOM 4331 N N . PHE B 1 137 ? 3.699 -8.156 -29.484 1 97.44 137 PHE B N 1
ATOM 4332 C CA . PHE B 1 137 ? 4.785 -7.219 -29.219 1 97.44 137 PHE B CA 1
ATOM 4333 C C . PHE B 1 137 ? 5.012 -6.289 -30.406 1 97.44 137 PHE B C 1
ATOM 4335 O O . PHE B 1 137 ? 4.512 -6.543 -31.5 1 97.44 137 PHE B O 1
ATOM 4342 N N . SER B 1 138 ? 5.668 -5.191 -30.141 1 96.62 138 SER B N 1
ATOM 4343 C CA . SER B 1 138 ? 5.992 -4.234 -31.188 1 96.62 138 SER B CA 1
ATOM 4344 C C . SER B 1 138 ? 7.461 -4.332 -31.594 1 96.62 138 SER B C 1
ATOM 4346 O O . SER B 1 138 ? 7.809 -4.109 -32.75 1 96.62 138 SER B O 1
ATOM 4348 N N . ARG B 1 139 ? 8.305 -4.648 -30.625 1 94.94 139 ARG B N 1
ATOM 4349 C CA . ARG B 1 139 ? 9.742 -4.738 -30.875 1 94.94 139 ARG B CA 1
ATOM 4350 C C . ARG B 1 139 ? 10.266 -6.133 -30.547 1 94.94 139 ARG B C 1
ATOM 4352 O O . ARG B 1 139 ? 9.984 -6.68 -29.484 1 94.94 139 ARG B O 1
ATOM 4359 N N . LEU B 1 140 ? 11.078 -6.609 -31.422 1 92.5 140 LEU B N 1
ATOM 4360 C CA . LEU B 1 140 ? 11.617 -7.957 -31.25 1 92.5 140 LEU B CA 1
ATOM 4361 C C . LEU B 1 140 ? 12.492 -8.039 -30 1 92.5 140 LEU B C 1
ATOM 4363 O O . LEU B 1 140 ? 12.547 -9.078 -29.344 1 92.5 140 LEU B O 1
ATOM 4367 N N . SER B 1 141 ? 13.078 -6.996 -29.656 1 92.19 141 SER B N 1
ATOM 4368 C CA . SER B 1 141 ? 13.969 -6.957 -28.5 1 92.19 141 SER B CA 1
ATOM 4369 C C . SER B 1 141 ? 13.203 -7.23 -27.219 1 92.19 141 SER B C 1
ATOM 4371 O O . SER B 1 141 ? 13.789 -7.68 -26.219 1 92.19 141 SER B O 1
ATOM 4373 N N . ASP B 1 142 ? 11.898 -6.992 -27.25 1 94.12 142 ASP B N 1
ATOM 4374 C CA . ASP B 1 142 ? 11.078 -7.137 -26.047 1 94.12 142 ASP B CA 1
ATOM 4375 C C . ASP B 1 142 ? 10.828 -8.609 -25.734 1 94.12 142 ASP B C 1
ATOM 4377 O O . ASP B 1 142 ? 10.406 -8.945 -24.625 1 94.12 142 ASP B O 1
ATOM 4381 N N . ILE B 1 143 ? 11.125 -9.523 -26.672 1 94.12 143 ILE B N 1
ATOM 4382 C CA . ILE B 1 143 ? 10.773 -10.914 -26.422 1 94.12 143 ILE B CA 1
ATOM 4383 C C . ILE B 1 143 ? 12.023 -11.789 -26.5 1 94.12 143 ILE B C 1
ATOM 4385 O O . ILE B 1 143 ? 11.953 -13 -26.312 1 94.12 143 ILE B O 1
ATOM 4389 N N . GLU B 1 144 ? 13.141 -11.219 -26.781 1 91.06 144 GLU B N 1
ATOM 4390 C CA . GLU B 1 144 ? 14.375 -11.961 -27.031 1 91.06 144 GLU B CA 1
ATOM 4391 C C . GLU B 1 144 ? 14.805 -12.734 -25.781 1 91.06 144 GLU B C 1
ATOM 4393 O O . GLU B 1 144 ? 15.367 -13.828 -25.891 1 91.06 144 GLU B O 1
ATOM 4398 N N . ASP B 1 145 ? 14.508 -12.18 -24.672 1 91.5 145 ASP B N 1
ATOM 4399 C CA . ASP B 1 145 ? 15 -12.797 -23.453 1 91.5 145 ASP B CA 1
ATOM 4400 C C . ASP B 1 145 ? 13.938 -13.688 -22.812 1 91.5 145 ASP B C 1
ATOM 4402 O O . ASP B 1 145 ? 14.148 -14.242 -21.734 1 91.5 145 ASP B O 1
ATOM 4406 N N . LEU B 1 146 ? 12.852 -13.891 -23.484 1 93.88 146 LEU B N 1
ATOM 4407 C CA . LEU B 1 146 ? 11.789 -14.742 -22.938 1 93.88 146 LEU B CA 1
ATOM 4408 C C . LEU B 1 146 ? 11.977 -16.188 -23.375 1 93.88 146 LEU B C 1
ATOM 4410 O O . LEU B 1 146 ? 12.227 -16.469 -24.547 1 93.88 146 LEU B O 1
ATOM 4414 N N . PRO B 1 147 ? 11.945 -17.047 -22.375 1 91.06 147 PRO B N 1
ATOM 4415 C CA . PRO B 1 147 ? 12.008 -18.469 -22.734 1 91.06 147 PRO B CA 1
ATOM 4416 C C . PRO B 1 147 ? 10.688 -19 -23.281 1 91.06 147 PRO B C 1
ATOM 4418 O O . PRO B 1 147 ? 9.945 -19.672 -22.578 1 91.06 147 PRO B O 1
ATOM 4421 N N . LEU B 1 148 ? 10.5 -18.891 -24.562 1 91.88 148 LEU B N 1
ATOM 4422 C CA . LEU B 1 148 ? 9.211 -19.203 -25.156 1 91.88 148 LEU B CA 1
ATOM 4423 C C . LEU B 1 148 ? 9.242 -20.578 -25.828 1 91.88 148 LEU B C 1
ATOM 4425 O O . LEU B 1 148 ? 10.195 -20.906 -26.531 1 91.88 148 LEU B O 1
ATOM 4429 N N . HIS B 1 149 ? 8.195 -21.312 -25.562 1 8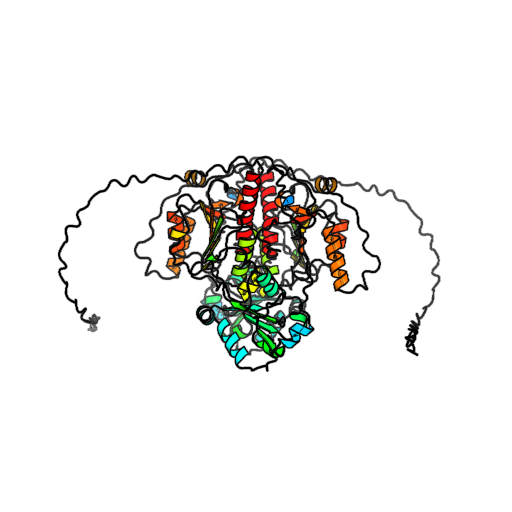8.62 149 HIS B N 1
ATOM 4430 C CA . HIS B 1 149 ? 8 -22.594 -26.234 1 88.62 149 HIS B CA 1
ATOM 4431 C C . HIS B 1 149 ? 7.566 -22.391 -27.672 1 88.62 149 HIS B C 1
ATOM 4433 O O . HIS B 1 149 ? 7 -21.344 -28.016 1 88.62 149 HIS B O 1
ATOM 4439 N N . ASN B 1 150 ? 7.66 -23.453 -28.422 1 87.88 150 ASN B N 1
ATOM 4440 C CA . ASN B 1 150 ? 7.398 -23.359 -29.859 1 87.88 150 ASN B CA 1
ATOM 4441 C C . ASN B 1 150 ? 5.906 -23.219 -30.141 1 87.88 150 ASN B C 1
ATOM 4443 O O . ASN B 1 150 ? 5.52 -22.688 -31.188 1 87.88 150 ASN B O 1
ATOM 4447 N N . GLU B 1 151 ? 5.156 -23.594 -29.25 1 91.5 151 GLU B N 1
ATOM 4448 C CA . GLU B 1 151 ? 3.713 -23.609 -29.484 1 91.5 151 GLU B CA 1
ATOM 4449 C C . GLU B 1 151 ? 3.111 -22.219 -29.25 1 91.5 151 GLU B C 1
ATOM 4451 O O . GLU B 1 151 ? 1.96 -21.969 -29.609 1 91.5 151 GLU B O 1
ATOM 4456 N N . VAL B 1 152 ? 3.912 -21.297 -28.719 1 95.69 152 VAL B N 1
ATOM 4457 C CA . VAL B 1 152 ? 3.406 -19.953 -28.406 1 95.69 152 VAL B CA 1
ATOM 4458 C C . VAL B 1 152 ? 3.266 -19.141 -29.688 1 95.69 152 VAL B C 1
ATOM 4460 O O . VAL B 1 152 ? 4.188 -19.094 -30.5 1 95.69 152 VAL B O 1
ATOM 4463 N N . LYS B 1 153 ? 2.102 -18.578 -29.938 1 96.69 153 LYS B N 1
ATOM 4464 C CA . LYS B 1 153 ? 1.892 -17.688 -31.078 1 96.69 153 LYS B CA 1
ATOM 4465 C C . LYS B 1 153 ? 2.541 -16.328 -30.844 1 96.69 153 LYS B C 1
ATOM 4467 O O . LYS B 1 153 ? 2.379 -15.734 -29.781 1 96.69 153 LYS B O 1
ATOM 4472 N N . LEU B 1 154 ? 3.27 -15.906 -31.828 1 97.06 154 LEU B N 1
ATOM 4473 C CA . LEU B 1 154 ? 3.953 -14.625 -31.734 1 97.06 154 LEU B CA 1
ATOM 4474 C C . LEU B 1 154 ? 3.404 -13.641 -32.781 1 97.06 154 LEU B C 1
ATOM 4476 O O . LEU B 1 154 ? 3.553 -13.859 -33.969 1 97.06 154 LEU B O 1
ATOM 4480 N N . TYR B 1 155 ? 2.773 -12.57 -32.312 1 97.19 155 TYR B N 1
ATOM 4481 C CA . TYR B 1 155 ? 2.211 -11.562 -33.188 1 97.19 155 TYR B CA 1
ATOM 4482 C C . TYR B 1 155 ? 2.932 -10.227 -33.031 1 97.19 155 TYR B C 1
ATOM 4484 O O . TYR B 1 155 ? 2.957 -9.656 -31.938 1 97.19 155 TYR B O 1
ATOM 4492 N N . LYS B 1 156 ? 3.49 -9.727 -34.031 1 97.06 156 LYS B N 1
ATOM 4493 C CA . LYS B 1 156 ? 4.078 -8.391 -34.031 1 97.06 156 LYS B CA 1
ATOM 4494 C C . LYS B 1 156 ? 3.092 -7.363 -34.594 1 97.06 156 LYS B C 1
ATOM 4496 O O . LYS B 1 156 ? 2.535 -7.555 -35.688 1 97.06 156 LYS B O 1
ATOM 4501 N N . ILE B 1 157 ? 2.842 -6.336 -33.844 1 96.56 157 ILE B N 1
ATOM 4502 C CA . ILE B 1 157 ? 1.936 -5.285 -34.312 1 96.56 157 ILE B CA 1
ATOM 4503 C C . ILE B 1 157 ? 2.562 -3.916 -34.031 1 96.56 157 ILE B C 1
ATOM 4505 O O . ILE B 1 157 ? 3.502 -3.801 -33.25 1 96.56 157 ILE B O 1
ATOM 4509 N N . PRO B 1 158 ? 2.051 -2.84 -34.688 1 95.81 158 PRO B N 1
ATOM 4510 C CA . PRO B 1 158 ? 2.576 -1.502 -34.406 1 95.81 158 PRO B CA 1
ATOM 4511 C C . PRO B 1 158 ? 2.361 -1.07 -32.969 1 95.81 158 PRO B C 1
ATOM 4513 O O . PRO B 1 158 ? 1.356 -1.437 -32.344 1 95.81 158 PRO B O 1
ATOM 4516 N N . TYR B 1 159 ? 3.293 -0.286 -32.5 1 95.56 159 TYR B N 1
ATOM 4517 C CA . TYR B 1 159 ? 3.258 0.183 -31.125 1 95.56 159 TYR B CA 1
ATOM 4518 C C . TYR B 1 159 ? 1.95 0.904 -30.828 1 95.56 159 TYR B C 1
ATOM 4520 O O . TYR B 1 159 ? 1.372 0.735 -29.75 1 95.56 159 TYR B O 1
ATOM 4528 N N . LYS B 1 160 ? 1.474 1.635 -31.75 1 93.38 160 LYS B N 1
ATOM 4529 C CA . LYS B 1 160 ? 0.243 2.402 -31.594 1 93.38 160 LYS B CA 1
ATOM 4530 C C . LYS B 1 160 ? -0.941 1.485 -31.297 1 93.38 160 LYS B C 1
ATOM 4532 O O . LYS B 1 160 ? -1.827 1.835 -30.516 1 93.38 160 LYS B O 1
ATOM 4537 N N . ALA B 1 161 ? -0.895 0.356 -31.938 1 93.5 161 ALA B N 1
ATOM 4538 C CA . ALA B 1 161 ? -1.967 -0.614 -31.719 1 93.5 161 ALA B CA 1
ATOM 4539 C C . ALA B 1 161 ? -1.941 -1.16 -30.297 1 93.5 161 ALA B C 1
ATOM 4541 O O . ALA B 1 161 ? -2.99 -1.33 -29.672 1 93.5 161 ALA B O 1
ATOM 4542 N N . ILE B 1 162 ? -0.764 -1.43 -29.812 1 94.69 162 ILE B N 1
ATOM 4543 C CA . ILE B 1 162 ? -0.629 -1.954 -28.453 1 94.69 162 ILE B CA 1
ATOM 4544 C C . ILE B 1 162 ? -1.07 -0.896 -27.438 1 94.69 162 ILE B C 1
ATOM 4546 O O . ILE B 1 162 ? -1.712 -1.216 -26.438 1 94.69 162 ILE B O 1
ATOM 4550 N N . GLN B 1 163 ? -0.814 0.303 -27.688 1 92.88 163 GLN B N 1
ATOM 4551 C CA . GLN B 1 163 ? -1.147 1.42 -26.797 1 92.88 163 GLN B CA 1
ATOM 4552 C C . GLN B 1 163 ? -2.656 1.526 -26.594 1 92.88 163 GLN B C 1
ATOM 4554 O O . GLN B 1 163 ? -3.115 1.916 -25.516 1 92.88 163 GLN B O 1
ATOM 4559 N N . LEU B 1 164 ? -3.395 1.148 -27.547 1 89.69 164 LEU B N 1
ATOM 4560 C CA . LEU B 1 164 ? -4.852 1.216 -27.5 1 89.69 164 LEU B CA 1
ATOM 4561 C C . LEU B 1 164 ? -5.398 0.249 -26.453 1 89.69 164 LEU B C 1
ATOM 4563 O O . LEU B 1 164 ? -6.457 0.491 -25.859 1 89.69 164 LEU B O 1
ATOM 4567 N N . TRP B 1 165 ? -4.613 -0.757 -26.25 1 89.12 165 TRP B N 1
ATOM 4568 C CA . TRP B 1 165 ? -5.105 -1.801 -25.359 1 89.12 165 TRP B CA 1
ATOM 4569 C C . TRP B 1 165 ? -4.434 -1.712 -23.984 1 89.12 165 TRP B C 1
ATOM 4571 O O . TRP B 1 165 ? -4.777 -2.461 -23.078 1 89.12 165 TRP B O 1
ATOM 4581 N N . SER B 1 166 ? -3.488 -0.832 -23.875 1 89.06 166 SER B N 1
ATOM 4582 C CA . SER B 1 166 ? -2.746 -0.703 -22.625 1 89.06 166 SER B CA 1
ATOM 4583 C C . SER B 1 166 ? -3.484 0.191 -21.641 1 89.06 166 SER B C 1
ATOM 4585 O O . SER B 1 166 ? -4.098 1.187 -22.031 1 89.06 166 SER B O 1
ATOM 4587 N N . ASN B 1 167 ? -3.484 -0.203 -20.453 1 79.75 167 ASN B N 1
ATOM 4588 C CA . ASN B 1 167 ? -4.051 0.611 -19.375 1 79.75 167 ASN B CA 1
ATOM 4589 C C . ASN B 1 167 ? -2.994 1.507 -18.734 1 79.75 167 ASN B C 1
ATOM 4591 O O . ASN B 1 167 ? -3.254 2.146 -17.719 1 79.75 167 ASN B O 1
ATOM 4595 N N . LEU B 1 168 ? -1.861 1.587 -19.297 1 82.38 168 LEU B N 1
ATOM 4596 C CA . LEU B 1 168 ? -0.759 2.365 -18.734 1 82.38 168 LEU B CA 1
ATOM 4597 C C . LEU B 1 168 ? -0.555 3.656 -19.516 1 82.38 168 LEU B C 1
ATOM 4599 O O . LEU B 1 168 ? -0.925 3.738 -20.703 1 82.38 168 LEU B O 1
ATOM 4603 N N . THR B 1 169 ? -0.073 4.652 -18.781 1 76.19 169 THR B N 1
ATOM 4604 C CA . THR B 1 169 ? 0.25 5.906 -19.453 1 76.19 169 THR B CA 1
ATOM 4605 C C . THR B 1 169 ? 1.28 5.684 -20.547 1 76.19 169 THR B C 1
ATOM 4607 O O . THR B 1 169 ? 1.131 6.195 -21.656 1 76.19 169 THR B O 1
ATOM 4610 N N . THR B 1 170 ? 2.27 4.91 -20.281 1 80.44 170 THR B N 1
ATOM 4611 C CA . THR B 1 170 ? 3.256 4.484 -21.281 1 80.44 170 THR B CA 1
ATOM 4612 C C . THR B 1 170 ? 3.252 2.967 -21.422 1 80.44 170 THR B C 1
ATOM 4614 O O . THR B 1 170 ? 3.654 2.246 -20.516 1 80.44 170 THR B O 1
ATOM 4617 N N . SER B 1 171 ? 2.883 2.586 -22.594 1 90.5 171 SER B N 1
ATOM 4618 C CA . SER B 1 171 ? 2.793 1.151 -22.844 1 90.5 171 SER B CA 1
ATOM 4619 C C . SER B 1 171 ? 4.176 0.518 -22.938 1 90.5 171 SER B C 1
ATOM 4621 O O . SER B 1 171 ? 5.086 1.079 -23.547 1 90.5 171 SER B O 1
ATOM 4623 N N . PRO B 1 172 ? 4.293 -0.654 -22.375 1 92.06 172 PRO B N 1
ATOM 4624 C CA . PRO B 1 172 ? 5.59 -1.327 -22.453 1 92.06 172 PRO B CA 1
ATOM 4625 C C . PRO B 1 172 ? 5.852 -1.942 -23.828 1 92.06 172 PRO B C 1
ATOM 4627 O O . PRO B 1 172 ? 6.984 -2.332 -24.125 1 92.06 172 PRO B O 1
ATOM 4630 N N . GLY B 1 173 ? 4.797 -2.139 -24.641 1 95.25 173 GLY B N 1
ATOM 4631 C CA . GLY B 1 173 ? 4.965 -2.609 -26.016 1 95.25 173 GLY B CA 1
ATOM 4632 C C . GLY B 1 173 ? 4.875 -4.117 -26.141 1 95.25 173 GLY B C 1
ATOM 4633 O O . GLY B 1 173 ? 5.148 -4.676 -27.203 1 95.25 173 GLY B O 1
ATOM 4634 N N . ILE B 1 174 ? 4.543 -4.801 -25.078 1 97.06 174 ILE B N 1
ATOM 4635 C CA . ILE B 1 174 ? 4.438 -6.254 -25.109 1 97.06 174 ILE B CA 1
ATOM 4636 C C . ILE B 1 174 ? 3.281 -6.707 -24.219 1 97.06 174 ILE B C 1
ATOM 4638 O O . ILE B 1 174 ? 3.094 -6.188 -23.125 1 97.06 174 ILE B O 1
ATOM 4642 N N . LEU B 1 175 ? 2.488 -7.621 -24.75 1 97 175 LEU B N 1
ATOM 4643 C CA . LEU B 1 175 ? 1.373 -8.25 -24.047 1 97 175 LEU B CA 1
ATOM 4644 C C . LEU B 1 175 ? 1.471 -9.766 -24.109 1 97 175 LEU B C 1
ATOM 4646 O O . LEU B 1 175 ? 1.883 -10.32 -25.125 1 97 175 LEU B O 1
ATOM 4650 N N . GLY B 1 176 ? 1.137 -10.375 -23.047 1 97.25 176 GLY B N 1
ATOM 4651 C CA . GLY B 1 176 ? 1.071 -11.82 -23 1 97.25 176 GLY B CA 1
ATOM 4652 C C . GLY B 1 176 ? -0.297 -12.344 -22.609 1 97.25 176 GLY B C 1
ATOM 4653 O O . GLY B 1 176 ? -0.862 -11.922 -21.609 1 97.25 176 GLY B O 1
ATOM 4654 N N . ILE B 1 177 ? -0.79 -13.227 -23.422 1 97.88 177 ILE B N 1
ATOM 4655 C CA . ILE B 1 177 ? -2.066 -13.875 -23.156 1 97.88 177 ILE B CA 1
ATOM 4656 C C . ILE B 1 177 ? -1.823 -15.266 -22.562 1 97.88 177 ILE B C 1
ATOM 4658 O O . ILE B 1 177 ? -1.171 -16.109 -23.188 1 97.88 177 ILE B O 1
ATOM 4662 N N . PHE B 1 178 ? -2.316 -15.484 -21.359 1 97.38 178 PHE B N 1
ATOM 4663 C CA . PHE B 1 178 ? -2.111 -16.734 -20.625 1 97.38 178 PHE B CA 1
ATOM 4664 C C . PHE B 1 178 ? -3.445 -17.359 -20.25 1 97.38 178 PHE B C 1
ATOM 4666 O O . PHE B 1 178 ? -4.414 -16.656 -19.969 1 97.38 178 PHE B O 1
ATOM 4673 N N . PRO B 1 179 ? -3.463 -18.719 -20.188 1 96.69 179 PRO B N 1
ATOM 4674 C CA . PRO B 1 179 ? -4.594 -19.344 -19.5 1 96.69 179 PRO B CA 1
ATOM 4675 C C . PRO B 1 179 ? -4.613 -19.031 -18.016 1 96.69 179 PRO B C 1
ATOM 4677 O O . PRO B 1 179 ? -3.555 -18.969 -17.375 1 96.69 179 PRO B O 1
ATOM 4680 N N . ILE B 1 180 ? -5.773 -18.766 -17.438 1 95.62 180 ILE B N 1
ATOM 4681 C CA . ILE B 1 180 ? -5.918 -18.594 -16 1 95.62 180 ILE B CA 1
ATOM 4682 C C . ILE B 1 180 ? -5.676 -19.922 -15.297 1 95.62 180 ILE B C 1
ATOM 4684 O O . ILE B 1 180 ? -6.309 -20.938 -15.617 1 95.62 180 ILE B O 1
ATOM 4688 N N . PRO B 1 181 ? -4.762 -19.922 -14.461 1 93 181 PRO B N 1
ATOM 4689 C CA . PRO B 1 181 ? -4.457 -21.188 -13.797 1 93 181 PRO B CA 1
ATOM 4690 C C . PRO B 1 181 ? -5.574 -21.641 -12.852 1 93 181 PRO B C 1
ATOM 4692 O O . PRO B 1 181 ? -6.289 -20.812 -12.289 1 93 181 PRO B O 1
ATOM 4695 N N . LYS B 1 182 ? -5.617 -22.984 -12.719 1 90.38 182 LYS B N 1
ATOM 4696 C CA . LYS B 1 182 ? -6.496 -23.547 -11.703 1 90.38 182 LYS B CA 1
ATOM 4697 C C . LYS B 1 182 ? -5.844 -23.5 -10.32 1 90.38 182 LYS B C 1
ATOM 4699 O O . LYS B 1 182 ? -4.648 -23.781 -10.188 1 90.38 182 LYS B O 1
ATOM 4704 N N . VAL B 1 183 ? -6.621 -23.188 -9.328 1 88.62 183 VAL B N 1
ATOM 4705 C CA . VAL B 1 183 ? -6.09 -23.016 -7.98 1 88.62 183 VAL B CA 1
ATOM 4706 C C . VAL B 1 183 ? -5.508 -24.344 -7.488 1 88.62 183 VAL B C 1
ATOM 4708 O O . VAL B 1 183 ? -4.535 -24.359 -6.73 1 88.62 183 VAL B O 1
ATOM 4711 N N . GLU B 1 184 ? -6.039 -25.438 -7.945 1 85.88 184 GLU B N 1
ATOM 4712 C CA . GLU B 1 184 ? -5.598 -26.781 -7.543 1 85.88 184 GLU B CA 1
ATOM 4713 C C . GLU B 1 184 ? -4.156 -27.031 -7.973 1 85.88 184 GLU B C 1
ATOM 4715 O O . GLU B 1 184 ? -3.477 -27.891 -7.398 1 85.88 184 GLU B O 1
ATOM 4720 N N . ASN B 1 185 ? -3.75 -26.266 -8.914 1 84.62 185 ASN B N 1
ATOM 4721 C CA . ASN B 1 185 ? -2.408 -26.469 -9.453 1 84.62 185 ASN B CA 1
ATOM 4722 C C . ASN B 1 185 ? -1.371 -25.656 -8.688 1 84.62 185 ASN B C 1
ATOM 4724 O O . ASN B 1 185 ? -0.174 -25.75 -8.961 1 84.62 185 ASN B O 1
ATOM 4728 N N . THR B 1 186 ? -1.842 -24.906 -7.781 1 86.69 186 THR B N 1
ATOM 4729 C CA . THR B 1 186 ? -0.93 -24.109 -6.969 1 86.69 186 THR B CA 1
ATOM 4730 C C . THR B 1 186 ? -0.854 -24.656 -5.547 1 86.69 186 THR B C 1
ATOM 4732 O O . THR B 1 186 ? -1.864 -24.703 -4.84 1 86.69 186 THR B O 1
ATOM 4735 N N . GLU B 1 187 ? 0.331 -25.062 -5.203 1 88.44 187 GLU B N 1
ATOM 4736 C CA . GLU B 1 187 ? 0.54 -25.594 -3.859 1 88.44 187 GLU B CA 1
ATOM 4737 C C . GLU B 1 187 ? 1.202 -24.547 -2.957 1 88.44 187 GLU B C 1
ATOM 4739 O O . GLU B 1 187 ? 2.012 -23.75 -3.42 1 88.44 187 GLU B O 1
ATOM 4744 N N . PRO B 1 188 ? 0.788 -24.625 -1.709 1 91.5 188 PRO B N 1
ATOM 4745 C CA . PRO B 1 188 ? 1.52 -23.766 -0.783 1 91.5 188 PRO B CA 1
ATOM 4746 C C . PRO B 1 188 ? 3 -24.125 -0.686 1 91.5 188 PRO B C 1
ATOM 4748 O O . PRO B 1 188 ? 3.381 -25.266 -0.933 1 91.5 188 PRO B O 1
ATOM 4751 N N . SER B 1 189 ? 3.742 -23.125 -0.383 1 89.38 189 SER B N 1
ATOM 4752 C CA . SER B 1 189 ? 5.164 -23.375 -0.168 1 89.38 189 SER B CA 1
ATOM 4753 C C . SER B 1 189 ? 5.387 -24.344 0.978 1 89.38 189 SER B C 1
ATOM 4755 O O . SER B 1 189 ? 4.613 -24.375 1.938 1 89.38 189 SER B O 1
ATOM 4757 N N . PRO B 1 190 ? 6.469 -25.156 0.873 1 89.5 190 PRO B N 1
ATOM 4758 C CA . PRO B 1 190 ? 6.785 -26.094 1.963 1 89.5 190 PRO B CA 1
ATOM 4759 C C . PRO B 1 190 ? 7.008 -25.375 3.295 1 89.5 190 PRO B C 1
ATOM 4761 O O . PRO B 1 190 ? 6.766 -25.953 4.355 1 89.5 190 PRO B O 1
ATOM 4764 N N . ASN B 1 191 ? 7.434 -24.109 3.211 1 89.06 191 ASN B N 1
ATOM 4765 C CA . ASN B 1 191 ? 7.684 -23.344 4.43 1 89.06 191 ASN B CA 1
ATOM 4766 C C . ASN B 1 191 ? 6.566 -22.328 4.695 1 89.06 191 ASN B C 1
ATOM 4768 O O . ASN B 1 191 ? 6.777 -21.328 5.375 1 89.06 191 ASN B O 1
ATOM 4772 N N . ALA B 1 192 ? 5.434 -22.688 4.18 1 94.81 192 ALA B N 1
ATOM 4773 C CA . ALA B 1 192 ? 4.309 -21.781 4.367 1 94.81 192 ALA B CA 1
ATOM 4774 C C . ALA B 1 192 ? 3.914 -21.688 5.84 1 94.81 192 ALA B C 1
ATOM 4776 O O . ALA B 1 192 ? 3.934 -22.688 6.555 1 94.81 192 ALA B O 1
ATOM 4777 N N . LEU B 1 193 ? 3.566 -20.5 6.258 1 95.69 193 LEU B N 1
ATOM 4778 C CA . LEU B 1 193 ? 3.006 -20.312 7.59 1 95.69 193 LEU B CA 1
ATOM 4779 C C . LEU B 1 193 ? 1.583 -20.859 7.668 1 95.69 193 LEU B C 1
ATOM 4781 O O . LEU B 1 193 ? 0.867 -20.875 6.664 1 95.69 193 LEU B O 1
ATOM 4785 N N . PRO B 1 194 ? 1.209 -21.422 8.789 1 95.62 194 PRO B N 1
ATOM 4786 C CA . PRO B 1 194 ? -0.19 -21.828 8.961 1 95.62 194 PRO B CA 1
ATOM 4787 C C . PRO B 1 194 ? -1.138 -20.625 9.055 1 95.62 194 PRO B C 1
ATOM 4789 O O . PRO B 1 194 ? -1.828 -20.453 10.062 1 95.62 194 PRO B O 1
ATOM 4792 N N . LEU B 1 195 ? -1.141 -19.844 8.016 1 97.25 195 LEU B N 1
ATOM 4793 C CA . LEU B 1 195 ? -1.872 -18.578 7.934 1 97.25 195 LEU B CA 1
ATOM 4794 C C . LEU B 1 195 ? -2.756 -18.547 6.691 1 97.25 195 LEU B C 1
ATOM 4796 O O . LEU B 1 195 ? -2.279 -18.781 5.578 1 97.25 195 LEU B O 1
ATOM 4800 N N . THR B 1 196 ? -4.008 -18.406 6.914 1 96.75 196 THR B N 1
ATOM 4801 C CA . THR B 1 196 ? -4.98 -18.156 5.855 1 96.75 196 THR B CA 1
ATOM 4802 C C . THR B 1 196 ? -5.438 -16.703 5.867 1 96.75 196 THR B C 1
ATOM 4804 O O . THR B 1 196 ? -5.789 -16.172 6.918 1 96.75 196 THR B O 1
ATOM 4807 N N . ILE B 1 197 ? -5.438 -16.062 4.742 1 97.5 197 ILE B N 1
ATOM 4808 C CA . ILE B 1 197 ? -5.895 -14.68 4.637 1 97.5 197 ILE B CA 1
ATOM 4809 C C . ILE B 1 197 ? -7.199 -14.625 3.848 1 97.5 197 ILE B C 1
ATOM 4811 O O . ILE B 1 197 ? -7.27 -15.109 2.715 1 97.5 197 ILE B O 1
ATOM 4815 N N . ILE B 1 198 ? -8.219 -14.047 4.422 1 96.19 198 ILE B N 1
ATOM 4816 C CA . ILE B 1 198 ? -9.523 -13.898 3.787 1 96.19 198 ILE B CA 1
ATOM 4817 C C . ILE B 1 198 ? -9.773 -12.422 3.467 1 96.19 198 ILE B C 1
ATOM 4819 O O . ILE B 1 198 ? -9.68 -11.562 4.348 1 96.19 198 ILE B O 1
ATOM 4823 N N . CYS B 1 199 ? -10.07 -12.18 2.244 1 95.81 199 CYS B N 1
ATOM 4824 C CA . CYS B 1 199 ? -10.352 -10.82 1.795 1 95.81 199 CYS B CA 1
ATOM 4825 C C . CYS B 1 199 ? -11.844 -10.625 1.554 1 95.81 199 CYS B C 1
ATOM 4827 O O . CYS B 1 199 ? -12.453 -11.367 0.783 1 95.81 199 CYS B O 1
ATOM 4829 N N . ASP B 1 200 ? -12.383 -9.625 2.211 1 93.88 200 ASP B N 1
ATOM 4830 C CA . ASP B 1 200 ? -13.789 -9.273 2.066 1 93.88 200 ASP B CA 1
ATOM 4831 C C . ASP B 1 200 ? -13.953 -7.855 1.531 1 93.88 200 ASP B C 1
ATOM 4833 O O . ASP B 1 200 ? -13.625 -6.887 2.221 1 93.88 200 ASP B O 1
ATOM 4837 N N . ASN B 1 201 ? -14.414 -7.73 0.348 1 91.94 201 ASN B N 1
ATOM 4838 C CA . ASN B 1 201 ? -14.805 -6.453 -0.239 1 91.94 201 ASN B CA 1
ATOM 4839 C C . ASN B 1 201 ? -13.594 -5.562 -0.506 1 91.94 201 ASN B C 1
ATOM 4841 O O . ASN B 1 201 ? -13.641 -4.355 -0.26 1 91.94 201 ASN B O 1
ATOM 4845 N N . ILE B 1 202 ? -12.492 -6.129 -0.955 1 94.56 202 ILE B N 1
ATOM 4846 C CA . ILE B 1 202 ? -11.383 -5.324 -1.466 1 94.56 202 ILE B CA 1
ATOM 4847 C C . ILE B 1 202 ? -11.633 -4.984 -2.934 1 94.56 202 ILE B C 1
ATOM 4849 O O . ILE B 1 202 ? -11.266 -5.754 -3.824 1 94.56 202 ILE B O 1
ATOM 4853 N N . ARG B 1 203 ? -12.102 -3.818 -3.15 1 92.06 203 ARG B N 1
ATOM 4854 C CA . ARG B 1 203 ? -12.68 -3.484 -4.449 1 92.06 203 ARG B CA 1
ATOM 4855 C C . ARG B 1 203 ? -11.641 -2.836 -5.359 1 92.06 203 ARG B C 1
ATOM 4857 O O . ARG B 1 203 ? -11.742 -2.922 -6.582 1 92.06 203 ARG B O 1
ATOM 4864 N N . ASP B 1 204 ? -10.672 -2.225 -4.812 1 91.81 204 ASP B N 1
ATOM 4865 C CA . ASP B 1 204 ? -9.656 -1.547 -5.609 1 91.81 204 ASP B CA 1
ATOM 4866 C C . ASP B 1 204 ? -8.633 -2.541 -6.148 1 91.81 204 ASP B C 1
ATOM 4868 O O . ASP B 1 204 ? -7.984 -3.254 -5.379 1 91.81 204 ASP B O 1
ATOM 4872 N N . PRO B 1 205 ? -8.414 -2.588 -7.418 1 94.19 205 PRO B N 1
ATOM 4873 C CA . PRO B 1 205 ? -7.484 -3.553 -8.008 1 94.19 205 PRO B CA 1
ATOM 4874 C C . PRO B 1 205 ? -6.051 -3.369 -7.52 1 94.19 205 PRO B C 1
ATOM 4876 O O . PRO B 1 205 ? -5.34 -4.352 -7.297 1 94.19 205 PRO B O 1
ATOM 4879 N N . GLY B 1 206 ? -5.621 -2.172 -7.367 1 93.06 206 GLY B N 1
ATOM 4880 C CA . GLY B 1 206 ? -4.285 -1.933 -6.848 1 93.06 206 GLY B CA 1
ATOM 4881 C C . GLY B 1 206 ? -4.086 -2.465 -5.441 1 93.06 206 GLY B C 1
ATOM 4882 O O . GLY B 1 206 ? -3.07 -3.098 -5.145 1 93.06 206 GLY B O 1
ATOM 4883 N N . ASN B 1 207 ? -5.074 -2.225 -4.605 1 93.81 207 ASN B N 1
ATOM 4884 C CA . ASN B 1 207 ? -5.027 -2.721 -3.232 1 93.81 207 ASN B CA 1
ATOM 4885 C C . ASN B 1 207 ? -5.012 -4.246 -3.188 1 93.81 207 ASN B C 1
ATOM 4887 O O . ASN B 1 207 ? -4.234 -4.84 -2.441 1 93.81 207 ASN B O 1
ATOM 4891 N N . LEU B 1 208 ? -5.859 -4.812 -4.012 1 96.62 208 LEU B N 1
ATOM 4892 C CA . LEU B 1 208 ? -5.91 -6.273 -4.02 1 96.62 208 LEU B CA 1
ATOM 4893 C C . LEU B 1 208 ? -4.57 -6.863 -4.453 1 96.62 208 LEU B C 1
ATOM 4895 O O . LEU B 1 208 ? -4.082 -7.816 -3.84 1 96.62 208 LEU B O 1
ATOM 4899 N N . GLY B 1 209 ? -4.023 -6.32 -5.523 1 97.19 209 GLY B N 1
ATOM 4900 C CA . GLY B 1 209 ? -2.713 -6.785 -5.945 1 97.19 209 GLY B CA 1
ATOM 4901 C C . GLY B 1 209 ? -1.666 -6.691 -4.852 1 97.19 209 GLY B C 1
ATOM 4902 O O . GLY B 1 209 ? -0.893 -7.629 -4.645 1 97.19 209 GLY B O 1
ATOM 4903 N N . SER B 1 210 ? -1.653 -5.574 -4.137 1 96.56 210 SER B N 1
ATOM 4904 C CA . SER B 1 210 ? -0.707 -5.383 -3.045 1 96.56 210 SER B CA 1
ATOM 4905 C C . SER B 1 210 ? -0.949 -6.387 -1.922 1 96.56 210 SER B C 1
ATOM 4907 O O . SER B 1 210 ? -0.001 -6.867 -1.299 1 96.56 210 SER B O 1
ATOM 4909 N N . VAL B 1 211 ? -2.172 -6.699 -1.694 1 97.88 211 VAL B N 1
ATOM 4910 C CA . VAL B 1 211 ? -2.529 -7.68 -0.674 1 97.88 211 VAL B CA 1
ATOM 4911 C C . VAL B 1 211 ? -2.029 -9.062 -1.088 1 97.88 211 VAL B C 1
ATOM 4913 O O . VAL B 1 211 ? -1.497 -9.805 -0.263 1 97.88 211 VAL B O 1
ATOM 4916 N N . VAL B 1 212 ? -2.158 -9.375 -2.359 1 97.94 212 VAL B N 1
ATOM 4917 C CA . VAL B 1 212 ? -1.67 -10.641 -2.893 1 97.94 212 VAL B CA 1
ATOM 4918 C C . VAL B 1 212 ? -0.157 -10.734 -2.701 1 97.94 212 VAL B C 1
ATOM 4920 O O . VAL B 1 212 ? 0.364 -11.781 -2.312 1 97.94 212 VAL B O 1
ATOM 4923 N N . ARG B 1 213 ? 0.497 -9.648 -2.893 1 97.12 213 ARG B N 1
ATOM 4924 C CA . ARG B 1 213 ? 1.946 -9.609 -2.721 1 97.12 213 ARG B CA 1
ATOM 4925 C C . ARG B 1 213 ? 2.332 -9.852 -1.266 1 97.12 213 ARG B C 1
ATOM 4927 O O . ARG B 1 213 ? 3.297 -10.57 -0.984 1 97.12 213 ARG B O 1
ATOM 4934 N N . VAL B 1 214 ? 1.592 -9.25 -0.364 1 98.19 214 VAL B N 1
ATOM 4935 C CA . VAL B 1 214 ? 1.842 -9.453 1.059 1 98.19 214 VAL B CA 1
ATOM 4936 C C . VAL B 1 214 ? 1.615 -10.922 1.417 1 98.19 214 VAL B C 1
ATOM 4938 O O . VAL B 1 214 ? 2.436 -11.531 2.107 1 98.19 214 VAL B O 1
ATOM 4941 N N . ALA B 1 215 ? 0.532 -11.469 0.903 1 98.12 215 ALA B N 1
ATOM 4942 C CA . ALA B 1 215 ? 0.181 -12.859 1.194 1 98.12 215 ALA B CA 1
ATOM 4943 C C . ALA B 1 215 ? 1.272 -13.812 0.718 1 98.12 215 ALA B C 1
ATOM 4945 O O . ALA B 1 215 ? 1.723 -14.68 1.473 1 98.12 215 ALA B O 1
ATOM 4946 N N . ALA B 1 216 ? 1.711 -13.617 -0.491 1 96.62 216 ALA B N 1
ATOM 4947 C CA . ALA B 1 216 ? 2.771 -14.461 -1.039 1 96.62 216 ALA B CA 1
ATOM 4948 C C . ALA B 1 216 ? 4.09 -14.227 -0.304 1 96.62 216 ALA B C 1
ATOM 4950 O O . ALA B 1 216 ? 4.773 -15.18 0.069 1 96.62 216 ALA B O 1
ATOM 4951 N N . GLY B 1 217 ? 4.398 -12.969 -0.051 1 96.12 217 GLY B N 1
ATOM 4952 C CA . GLY B 1 217 ? 5.672 -12.602 0.543 1 96.12 217 GLY B CA 1
ATOM 4953 C C . GLY B 1 217 ? 5.832 -13.102 1.968 1 96.12 217 GLY B C 1
ATOM 4954 O O . GLY B 1 217 ? 6.93 -13.484 2.379 1 96.12 217 GLY B O 1
ATOM 4955 N N . VAL B 1 218 ? 4.762 -13.008 2.717 1 97 218 VAL B N 1
ATOM 4956 C CA . VAL B 1 218 ? 4.832 -13.469 4.102 1 97 218 VAL B CA 1
ATOM 4957 C C . VAL B 1 218 ? 4.859 -14.992 4.141 1 97 218 VAL B C 1
ATOM 4959 O O . VAL B 1 218 ? 5.336 -15.586 5.113 1 97 218 VAL B O 1
ATOM 4962 N N . GLY B 1 219 ? 4.355 -15.609 3.141 1 96.62 219 GLY B N 1
ATOM 4963 C CA . GLY B 1 219 ? 4.32 -17.062 3.051 1 96.62 219 GLY B CA 1
ATOM 4964 C C . GLY B 1 219 ? 3.066 -17.656 3.652 1 96.62 219 GLY B C 1
ATOM 4965 O O . GLY B 1 219 ? 3.139 -18.641 4.391 1 96.62 219 GLY B O 1
ATOM 4966 N N . CYS B 1 220 ? 1.92 -17.078 3.371 1 96.62 220 CYS B N 1
ATOM 4967 C CA . CYS B 1 220 ? 0.701 -17.672 3.9 1 96.62 220 CYS B CA 1
ATOM 4968 C C . CYS B 1 220 ? 0.379 -18.984 3.184 1 96.62 220 CYS B C 1
ATOM 4970 O O . CYS B 1 220 ? 0.878 -19.219 2.084 1 96.62 220 CYS B O 1
ATOM 4972 N N . GLU B 1 221 ? -0.449 -19.734 3.789 1 95.75 221 GLU B N 1
ATOM 4973 C CA . GLU B 1 221 ? -0.823 -21.031 3.229 1 95.75 221 GLU B CA 1
ATOM 4974 C C . GLU B 1 221 ? -1.781 -20.859 2.053 1 95.75 221 GLU B C 1
ATOM 4976 O O . GLU B 1 221 ? -1.632 -21.531 1.025 1 95.75 221 GLU B O 1
ATOM 4981 N N . LYS B 1 222 ? -2.717 -20.016 2.26 1 95.25 222 LYS B N 1
ATOM 4982 C CA . LYS B 1 222 ? -3.684 -19.766 1.197 1 95.25 222 LYS B CA 1
ATOM 4983 C C . LYS B 1 222 ? -4.383 -18.422 1.4 1 95.25 222 LYS B C 1
ATOM 4985 O O . LYS B 1 222 ? -4.367 -17.859 2.502 1 95.25 222 LYS B O 1
ATOM 4990 N N . MET B 1 223 ? -4.949 -18 0.303 1 96.5 223 MET B N 1
ATOM 4991 C CA . MET B 1 223 ? -5.754 -16.781 0.29 1 96.5 223 MET B CA 1
ATOM 4992 C C . MET B 1 223 ? -7.16 -17.062 -0.23 1 96.5 223 MET B C 1
ATOM 4994 O O . MET B 1 223 ? -7.336 -17.828 -1.169 1 96.5 223 MET B O 1
ATOM 4998 N N . ILE B 1 224 ? -8.133 -16.406 0.395 1 95.44 224 ILE B N 1
ATOM 4999 C CA . ILE B 1 224 ? -9.523 -16.562 -0.009 1 95.44 224 ILE B CA 1
ATOM 5000 C C . ILE B 1 224 ? -10.117 -15.188 -0.332 1 95.44 224 ILE B C 1
ATOM 5002 O O . ILE B 1 224 ? -10.07 -14.273 0.494 1 95.44 224 ILE B O 1
ATOM 5006 N N . LEU B 1 225 ? -10.641 -15.078 -1.497 1 94.94 225 LEU B N 1
ATOM 5007 C CA . LEU B 1 225 ? -11.328 -13.867 -1.916 1 94.94 225 LEU B CA 1
ATOM 5008 C C . LEU B 1 225 ? -12.844 -14.062 -1.904 1 94.94 225 LEU B C 1
ATOM 5010 O O . LEU B 1 225 ? -13.367 -14.883 -2.652 1 94.94 225 LEU B O 1
ATOM 5014 N N . LEU B 1 226 ? -13.461 -13.25 -1.105 1 92.44 226 LEU B N 1
ATOM 5015 C CA . LEU B 1 226 ? -14.922 -13.328 -1.047 1 92.44 226 LEU B CA 1
ATOM 5016 C C . LEU B 1 226 ? -15.547 -12.414 -2.096 1 92.44 226 LEU B C 1
ATOM 5018 O O . LEU B 1 226 ? -14.844 -11.68 -2.793 1 92.44 226 LEU B O 1
ATOM 5022 N N . LYS B 1 227 ? -16.844 -12.516 -2.146 1 86.38 227 LYS B N 1
ATOM 5023 C CA . LYS B 1 227 ? -17.578 -11.68 -3.094 1 86.38 227 LYS B CA 1
ATOM 5024 C C . LYS B 1 227 ? -17.344 -10.195 -2.816 1 86.38 227 LYS B C 1
ATOM 5026 O O . LYS B 1 227 ? -17.219 -9.789 -1.66 1 86.38 227 LYS B O 1
ATOM 5031 N N . GLY B 1 228 ? -17.234 -9.422 -3.857 1 88.81 228 GLY B N 1
ATOM 5032 C CA . GLY B 1 228 ? -17.031 -7.992 -3.705 1 88.81 228 GLY B CA 1
ATOM 5033 C C . GLY B 1 228 ? -15.602 -7.562 -3.984 1 88.81 228 GLY B C 1
ATOM 5034 O O . GLY B 1 228 ? -15.336 -6.383 -4.227 1 88.81 228 GLY B O 1
ATOM 5035 N N . CYS B 1 229 ? -14.703 -8.555 -3.943 1 93.25 229 CYS B N 1
ATOM 5036 C CA . CYS B 1 229 ? -13.312 -8.242 -4.266 1 93.25 229 CYS B CA 1
ATOM 5037 C C . CYS B 1 229 ? -13.141 -7.996 -5.762 1 93.25 229 CYS B C 1
ATOM 5039 O O . CYS B 1 229 ? -13.922 -8.5 -6.57 1 93.25 229 CYS B O 1
ATOM 5041 N N . ALA B 1 230 ? -12.156 -7.18 -6.066 1 94.38 230 ALA B N 1
ATOM 5042 C CA . ALA B 1 230 ? -11.789 -6.969 -7.465 1 94.38 230 ALA B CA 1
ATOM 5043 C C . ALA B 1 230 ? -11.453 -8.289 -8.148 1 94.38 230 ALA B C 1
ATOM 5045 O O . ALA B 1 230 ? -11.125 -9.273 -7.484 1 94.38 230 ALA B O 1
ATOM 5046 N N . ASP B 1 231 ? -11.578 -8.234 -9.508 1 95.44 231 ASP B N 1
ATOM 5047 C CA . ASP B 1 231 ? -11.242 -9.406 -10.305 1 95.44 231 ASP B CA 1
ATOM 5048 C C . ASP B 1 231 ? -9.75 -9.727 -10.211 1 95.44 231 ASP B C 1
ATOM 5050 O O . ASP B 1 231 ? -8.914 -8.938 -10.641 1 95.44 231 ASP B O 1
ATOM 5054 N N . LEU B 1 232 ? -9.461 -10.883 -9.703 1 96.19 232 LEU B N 1
ATOM 5055 C CA . LEU B 1 232 ? -8.094 -11.312 -9.438 1 96.19 232 LEU B CA 1
ATOM 5056 C C . LEU B 1 232 ? -7.246 -11.234 -10.703 1 96.19 232 LEU B C 1
ATOM 5058 O O . LEU B 1 232 ? -6.043 -10.969 -10.641 1 96.19 232 LEU B O 1
ATOM 5062 N N . TRP B 1 233 ? -7.844 -11.344 -11.797 1 96 233 TRP B N 1
ATOM 5063 C CA . TRP B 1 233 ? -7.086 -11.508 -13.031 1 96 233 TRP B CA 1
ATOM 5064 C C . TRP B 1 233 ? -7.172 -10.258 -13.891 1 96 233 TRP B C 1
ATOM 5066 O O . TRP B 1 233 ? -6.762 -10.266 -15.055 1 96 233 TRP B O 1
ATOM 5076 N N . ASP B 1 234 ? -7.648 -9.258 -13.281 1 95.25 234 ASP B N 1
ATOM 5077 C CA . ASP B 1 234 ? -7.609 -7.941 -13.906 1 95.25 234 ASP B CA 1
ATOM 5078 C C . ASP B 1 234 ? -6.172 -7.48 -14.133 1 95.25 234 ASP B C 1
ATOM 5080 O O . ASP B 1 234 ? -5.297 -7.734 -13.297 1 95.25 234 ASP B O 1
ATOM 5084 N N . THR B 1 235 ? -5.973 -6.738 -15.195 1 93.94 235 THR B N 1
ATOM 5085 C CA . THR B 1 235 ? -4.629 -6.324 -15.578 1 93.94 235 THR B CA 1
ATOM 5086 C C . THR B 1 235 ? -3.99 -5.465 -14.492 1 93.94 235 THR B C 1
ATOM 5088 O O . THR B 1 235 ? -2.789 -5.566 -14.242 1 93.94 235 THR B O 1
ATOM 5091 N N . LYS B 1 236 ? -4.824 -4.672 -13.867 1 92.75 236 LYS B N 1
ATOM 5092 C CA . LYS B 1 236 ? -4.301 -3.807 -12.812 1 92.75 236 LYS B CA 1
ATOM 5093 C C . LYS B 1 236 ? -3.889 -4.617 -11.586 1 92.75 236 LYS B C 1
ATOM 5095 O O . LYS B 1 236 ? -2.9 -4.293 -10.93 1 92.75 236 LYS B O 1
ATOM 5100 N N . VAL B 1 237 ? -4.668 -5.648 -11.305 1 96.5 237 VAL B N 1
ATOM 5101 C CA . VAL B 1 237 ? -4.328 -6.52 -10.18 1 96.5 237 VAL B CA 1
ATOM 5102 C C . VAL B 1 237 ? -3.053 -7.293 -10.5 1 96.5 237 VAL B C 1
ATOM 5104 O O . VAL B 1 237 ? -2.145 -7.375 -9.664 1 96.5 237 VAL B O 1
ATOM 5107 N N . LEU B 1 238 ? -2.953 -7.789 -11.68 1 96.06 238 LEU B N 1
ATOM 5108 C CA . LEU B 1 238 ? -1.775 -8.531 -12.117 1 96.06 238 LEU B CA 1
ATOM 5109 C C . LEU B 1 238 ? -0.523 -7.664 -12.023 1 96.06 238 LEU B C 1
ATOM 5111 O O . LEU B 1 238 ? 0.515 -8.117 -11.531 1 96.06 238 LEU B O 1
ATOM 5115 N N . ARG B 1 239 ? -0.654 -6.516 -12.383 1 92.56 239 ARG B N 1
ATOM 5116 C CA . ARG B 1 239 ? 0.48 -5.598 -12.367 1 92.56 239 ARG B CA 1
ATOM 5117 C C . ARG B 1 239 ? 0.896 -5.27 -10.938 1 92.56 239 ARG B C 1
ATOM 5119 O O . ARG B 1 239 ? 2.082 -5.328 -10.602 1 92.56 239 ARG B O 1
ATOM 5126 N N . SER B 1 240 ? -0.087 -4.926 -10.094 1 93 240 SER B N 1
ATOM 5127 C CA . SER B 1 240 ? 0.212 -4.523 -8.727 1 93 240 SER B CA 1
ATOM 5128 C C . SER B 1 240 ? 0.71 -5.703 -7.895 1 93 240 SER B C 1
ATOM 5130 O O . SER B 1 240 ? 1.491 -5.523 -6.961 1 93 240 SER B O 1
ATOM 5132 N N . ALA B 1 241 ? 0.32 -6.883 -8.281 1 95.75 241 ALA B N 1
ATOM 5133 C CA . ALA B 1 241 ? 0.75 -8.086 -7.566 1 95.75 241 ALA B CA 1
ATOM 5134 C C . ALA B 1 241 ? 2.145 -8.516 -8.008 1 95.75 241 ALA B C 1
ATOM 5136 O O . ALA B 1 241 ? 2.812 -9.289 -7.316 1 95.75 241 ALA B O 1
ATOM 5137 N N . ALA B 1 242 ? 2.531 -8.117 -9.18 1 91.56 242 ALA B N 1
ATOM 5138 C CA . ALA B 1 242 ? 3.883 -8.32 -9.695 1 91.56 242 ALA B CA 1
ATOM 5139 C C . ALA B 1 242 ? 4.273 -9.797 -9.656 1 91.56 242 ALA B C 1
ATOM 5141 O O . ALA B 1 242 ? 5.32 -10.156 -9.125 1 91.56 242 ALA B O 1
ATOM 5142 N N . GLY B 1 243 ? 3.389 -10.672 -10.109 1 91.81 243 GLY B N 1
ATOM 5143 C CA . GLY B 1 243 ? 3.711 -12.078 -10.258 1 91.81 243 GLY B CA 1
ATOM 5144 C C . GLY B 1 243 ? 3.35 -12.898 -9.031 1 91.81 243 GLY B C 1
ATOM 5145 O O . GLY B 1 243 ? 3.418 -14.133 -9.062 1 91.81 243 GLY B O 1
ATOM 5146 N N . ALA B 1 244 ? 2.896 -12.281 -7.965 1 94.5 244 ALA B N 1
ATOM 5147 C CA . ALA B 1 244 ? 2.596 -12.969 -6.711 1 94.5 244 ALA B CA 1
ATOM 5148 C C . ALA B 1 244 ? 1.411 -13.914 -6.879 1 94.5 244 ALA B C 1
ATOM 5150 O O . ALA B 1 244 ? 1.23 -14.844 -6.082 1 94.5 244 ALA B O 1
ATOM 5151 N N . HIS B 1 245 ? 0.635 -13.75 -7.922 1 93.12 245 HIS B N 1
ATOM 5152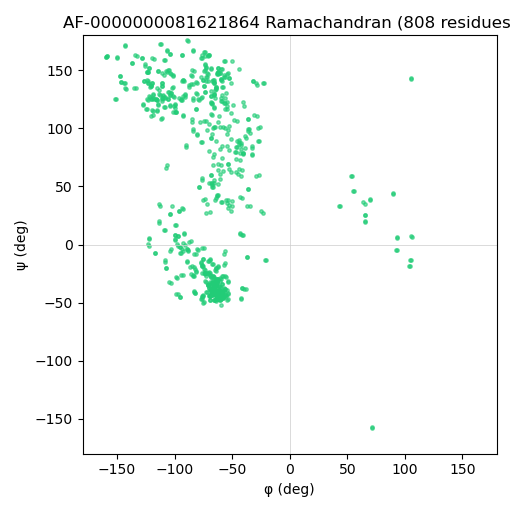 C CA . HIS B 1 245 ? -0.497 -14.609 -8.25 1 93.12 245 HIS B CA 1
ATOM 5153 C C . HIS B 1 245 ? -0.075 -16.078 -8.305 1 93.12 245 HIS B C 1
ATOM 5155 O O . HIS B 1 245 ? -0.853 -16.969 -7.957 1 93.12 245 HIS B O 1
ATOM 5161 N N . PHE B 1 246 ? 1.117 -16.266 -8.695 1 91.56 246 PHE B N 1
ATOM 5162 C CA . PHE B 1 246 ? 1.543 -17.609 -9.078 1 91.56 246 PHE B CA 1
ATOM 5163 C C . PHE B 1 246 ? 2.311 -18.281 -7.945 1 91.56 246 PHE B C 1
ATOM 5165 O O . PHE B 1 246 ? 2.809 -19.406 -8.102 1 91.56 246 PHE B O 1
ATOM 5172 N N . ARG B 1 247 ? 2.307 -17.625 -6.762 1 91.94 247 ARG B N 1
ATOM 5173 C CA . ARG B 1 247 ? 3.201 -18.078 -5.703 1 91.94 247 ARG B CA 1
ATOM 5174 C C . ARG B 1 247 ? 2.416 -18.562 -4.492 1 91.94 247 ARG B C 1
ATOM 5176 O O . ARG B 1 247 ? 2.988 -19.141 -3.559 1 91.94 247 ARG B O 1
ATOM 5183 N N . VAL B 1 248 ? 1.154 -18.375 -4.496 1 94.75 248 VAL B N 1
ATOM 5184 C CA . VAL B 1 248 ? 0.293 -18.766 -3.385 1 94.75 248 VAL B CA 1
ATOM 5185 C C . VAL B 1 248 ? -1.072 -19.203 -3.916 1 94.75 248 VAL B C 1
ATOM 5187 O O . VAL B 1 248 ? -1.596 -18.594 -4.859 1 94.75 248 VAL B O 1
ATOM 5190 N N . PRO B 1 249 ? -1.651 -20.266 -3.342 1 95.62 249 PRO B N 1
ATOM 5191 C CA . PRO B 1 249 ? -3.006 -20.609 -3.771 1 95.62 249 PRO B CA 1
ATOM 5192 C C . PRO B 1 249 ? -4.039 -19.547 -3.398 1 95.62 249 PRO B C 1
ATOM 5194 O O . PRO B 1 249 ? -4.113 -19.141 -2.238 1 95.62 249 PRO B O 1
ATOM 5197 N N . ILE B 1 250 ? -4.801 -19.156 -4.391 1 96.38 250 ILE B N 1
ATOM 5198 C CA . ILE B 1 250 ? -5.82 -18.125 -4.18 1 96.38 250 ILE B CA 1
ATOM 5199 C C . ILE B 1 250 ? -7.184 -18.656 -4.613 1 96.38 250 ILE B C 1
ATOM 5201 O O . ILE B 1 250 ? -7.395 -18.953 -5.793 1 96.38 250 ILE B O 1
ATOM 5205 N N . TYR B 1 251 ? -8.07 -18.766 -3.691 1 93.62 251 TYR B N 1
ATOM 5206 C CA . TYR B 1 251 ? -9.43 -19.203 -3.963 1 93.62 251 TYR B CA 1
ATOM 5207 C C . TYR B 1 251 ? -10.359 -18.016 -4.184 1 93.62 251 TYR B C 1
ATOM 5209 O O . TYR B 1 251 ? -10.398 -17.094 -3.367 1 93.62 251 TYR B O 1
ATOM 5217 N N . THR B 1 252 ? -11.008 -18.062 -5.355 1 88.88 252 THR B N 1
ATOM 5218 C CA . THR B 1 252 ? -11.906 -16.953 -5.676 1 88.88 252 THR B CA 1
ATOM 5219 C C . THR B 1 252 ? -13.367 -17.391 -5.543 1 88.88 252 THR B C 1
ATOM 5221 O O . THR B 1 252 ? -13.672 -18.578 -5.594 1 88.88 252 THR B O 1
ATOM 5224 N N . SER B 1 253 ? -14.328 -16.406 -5.555 1 68.5 253 SER B N 1
ATOM 5225 C CA . SER B 1 253 ? -15.781 -16.469 -5.625 1 68.5 253 SER B CA 1
ATOM 5226 C C . SER B 1 253 ? -16.328 -17.578 -4.719 1 68.5 253 SER B C 1
ATOM 5228 O O . SER B 1 253 ? -17.188 -18.344 -5.133 1 68.5 253 SER B O 1
ATOM 5230 N N . VAL B 1 254 ? -15.617 -17.75 -3.645 1 62.12 254 VAL B N 1
ATOM 5231 C CA . VAL B 1 254 ? -16.156 -18.766 -2.736 1 62.12 254 VAL B CA 1
ATOM 5232 C C . VAL B 1 254 ? -17.469 -18.266 -2.129 1 62.12 254 VAL B C 1
ATOM 5234 O O . VAL B 1 254 ? -17.625 -17.078 -1.864 1 62.12 254 VAL B O 1
ATOM 5237 N N . THR B 1 255 ? -18.531 -18.969 -2.562 1 60.16 255 THR B N 1
ATOM 5238 C CA . THR B 1 255 ? -19.781 -18.688 -1.852 1 60.16 255 THR B CA 1
ATOM 5239 C C . THR B 1 255 ? -19.484 -18.328 -0.395 1 60.16 255 THR B C 1
ATOM 5241 O O . THR B 1 255 ? -18.438 -18.656 0.137 1 60.16 255 THR B O 1
ATOM 5244 N N . ASP B 1 256 ? -20.234 -17.328 0.133 1 60.16 256 ASP B N 1
ATOM 5245 C CA . ASP B 1 256 ? -20.141 -16.828 1.499 1 60.16 256 ASP B CA 1
ATOM 5246 C C . ASP B 1 256 ? -20.031 -17.969 2.504 1 60.16 256 ASP B C 1
ATOM 5248 O O . ASP B 1 256 ? -20.156 -17.75 3.711 1 60.16 256 ASP B O 1
ATOM 5252 N N . ASP B 1 257 ? -19.828 -19.156 1.894 1 65.88 257 ASP B N 1
ATOM 5253 C CA . ASP B 1 257 ? -19.719 -20.219 2.896 1 65.88 257 ASP B CA 1
ATOM 5254 C C . ASP B 1 257 ? -18.266 -20.406 3.324 1 65.88 257 ASP B C 1
ATOM 5256 O O . ASP B 1 257 ? -17.547 -21.234 2.744 1 65.88 257 ASP B O 1
ATOM 5260 N N . LEU B 1 258 ? -17.766 -19.703 4.195 1 76.94 258 LEU B N 1
ATOM 5261 C CA . LEU B 1 258 ? -16.422 -19.688 4.758 1 76.94 258 LEU B CA 1
ATOM 5262 C C . LEU B 1 258 ? -16.203 -20.859 5.695 1 76.94 258 LEU B C 1
ATOM 5264 O O . LEU B 1 258 ? -15.078 -21.125 6.133 1 76.94 258 LEU B O 1
ATOM 5268 N N . SER B 1 259 ? -17.25 -21.625 5.887 1 75.38 259 SER B N 1
ATOM 5269 C CA . SER B 1 259 ? -17.172 -22.703 6.871 1 75.38 259 SER B CA 1
ATOM 5270 C C . SER B 1 259 ? -16.234 -23.812 6.402 1 75.38 259 SER B C 1
ATOM 5272 O O . SER B 1 259 ? -15.641 -24.531 7.219 1 75.38 259 SER B O 1
ATOM 5274 N N . SER B 1 260 ? -16.109 -23.859 5.094 1 78 260 SER B N 1
ATOM 5275 C CA . SER B 1 260 ? -15.242 -24.906 4.559 1 78 260 SER B CA 1
ATOM 5276 C C . SER B 1 260 ? -13.773 -24.562 4.723 1 78 260 SER B C 1
ATOM 5278 O O . SER B 1 260 ? -12.906 -25.438 4.668 1 78 260 SER B O 1
ATOM 5280 N N . PHE B 1 261 ? -13.531 -23.312 5.004 1 81.75 261 PHE B N 1
ATOM 5281 C CA . PHE B 1 261 ? -12.133 -22.875 5.047 1 81.75 261 PHE B CA 1
ATOM 5282 C C . PHE B 1 261 ? -11.688 -22.625 6.48 1 81.75 261 PHE B C 1
ATOM 5284 O O . PHE B 1 261 ? -10.492 -22.562 6.762 1 81.75 261 PHE B O 1
ATOM 5291 N N . ILE B 1 262 ? -12.656 -22.438 7.266 1 86.56 262 ILE B N 1
ATOM 5292 C CA . ILE B 1 262 ? -12.344 -22.156 8.664 1 86.56 262 ILE B CA 1
ATOM 5293 C C . ILE B 1 262 ? -12.781 -23.328 9.531 1 86.56 262 ILE B C 1
ATOM 5295 O O . ILE B 1 262 ? -13.977 -23.578 9.688 1 86.56 262 ILE B O 1
ATOM 5299 N N . CYS B 1 263 ? -11.836 -24.062 10.031 1 82.69 263 CYS B N 1
ATOM 5300 C CA . CYS B 1 263 ? -12.109 -25.234 10.867 1 82.69 263 CYS B CA 1
ATOM 5301 C C . CYS B 1 263 ? -12.094 -24.859 12.344 1 82.69 263 CYS B C 1
ATOM 5303 O O . CYS B 1 263 ? -11.57 -23.812 12.719 1 82.69 263 CYS B O 1
ATOM 5305 N N . ASP B 1 264 ? -12.672 -25.781 13.086 1 83.31 264 ASP B N 1
ATOM 5306 C CA . ASP B 1 264 ? -12.664 -25.594 14.531 1 83.31 264 ASP B CA 1
ATOM 5307 C C . ASP B 1 264 ? -11.234 -25.625 15.078 1 83.31 264 ASP B C 1
ATOM 5309 O O . ASP B 1 264 ? -10.414 -26.422 14.633 1 83.31 264 ASP B O 1
ATOM 5313 N N . GLY B 1 265 ? -10.93 -24.719 15.891 1 87.62 265 GLY B N 1
ATOM 5314 C CA . GLY B 1 265 ? -9.625 -24.688 16.531 1 87.62 265 GLY B CA 1
ATOM 5315 C C . GLY B 1 265 ? -8.703 -23.625 15.961 1 87.62 265 GLY B C 1
ATOM 5316 O O . GLY B 1 265 ? -7.676 -23.297 16.547 1 87.62 265 GLY B O 1
ATOM 5317 N N . MET B 1 266 ? -9.109 -23.109 14.844 1 93.81 266 MET B N 1
ATOM 5318 C CA . MET B 1 266 ? -8.305 -22.047 14.273 1 93.81 266 MET B CA 1
ATOM 5319 C C . MET B 1 266 ? -8.508 -20.734 15.031 1 93.81 266 MET B C 1
ATOM 5321 O O . MET B 1 266 ? -9.609 -20.469 15.523 1 93.81 266 MET B O 1
ATOM 5325 N N . ASN B 1 267 ? -7.445 -20.016 15.195 1 96.81 267 ASN B N 1
ATOM 5326 C CA . ASN B 1 267 ? -7.559 -18.656 15.719 1 96.81 267 ASN B CA 1
ATOM 5327 C C . ASN B 1 267 ? -7.941 -17.672 14.617 1 96.81 267 ASN B C 1
ATOM 5329 O O . ASN B 1 267 ? -7.191 -17.484 13.664 1 96.81 267 ASN B O 1
ATOM 5333 N N . VAL B 1 268 ? -9.133 -17.062 14.781 1 96.88 268 VAL B N 1
ATOM 5334 C CA . VAL B 1 268 ? -9.641 -16.156 13.758 1 96.88 268 VAL B CA 1
ATOM 5335 C C . VAL B 1 268 ? -9.484 -14.719 14.219 1 96.88 268 VAL B C 1
ATOM 5337 O O . VAL B 1 268 ? -9.883 -14.367 15.336 1 96.88 268 VAL B O 1
ATOM 5340 N N . PHE B 1 269 ? -8.898 -13.961 13.359 1 97.44 269 PHE B N 1
ATOM 5341 C CA . PHE B 1 269 ? -8.688 -12.547 13.641 1 97.44 269 PHE B CA 1
ATOM 5342 C C . PHE B 1 269 ? -9.273 -11.688 12.531 1 97.44 269 PHE B C 1
ATOM 5344 O O . PHE B 1 269 ? -9.406 -12.133 11.391 1 97.44 269 PHE B O 1
ATOM 5351 N N . VAL B 1 270 ? -9.633 -10.469 12.883 1 96.44 270 VAL B N 1
ATOM 5352 C CA . VAL B 1 270 ? -10.086 -9.484 11.906 1 96.44 270 VAL B CA 1
ATOM 5353 C C . VAL B 1 270 ? -9.398 -8.141 12.164 1 96.44 270 VAL B C 1
ATOM 5355 O O . VAL B 1 270 ? -9.211 -7.75 13.32 1 96.44 270 VAL B O 1
ATOM 5358 N N . THR B 1 271 ? -8.922 -7.531 11.07 1 94.56 271 THR B N 1
ATOM 5359 C CA . THR B 1 271 ? -8.258 -6.238 11.227 1 94.56 271 THR B CA 1
ATOM 5360 C C . THR B 1 271 ? -9.281 -5.137 11.492 1 94.56 271 THR B C 1
ATOM 5362 O O . THR B 1 271 ? -10.359 -5.133 10.898 1 94.56 271 THR B O 1
ATOM 5365 N N . ASP B 1 272 ? -8.914 -4.242 12.492 1 88.69 272 ASP B N 1
ATOM 5366 C CA . ASP B 1 272 ? -9.828 -3.16 12.836 1 88.69 272 ASP B CA 1
ATOM 5367 C C . ASP B 1 272 ? -9.07 -1.944 13.359 1 88.69 272 ASP B C 1
ATOM 5369 O O . ASP B 1 272 ? -8.328 -2.043 14.336 1 88.69 272 ASP B O 1
ATOM 5373 N N . ASN B 1 273 ? -9.312 -0.824 12.734 1 80.06 273 ASN B N 1
ATOM 5374 C CA . ASN B 1 273 ? -8.609 0.383 13.172 1 80.06 273 ASN B CA 1
ATOM 5375 C C . ASN B 1 273 ? -9.453 1.194 14.148 1 80.06 273 ASN B C 1
ATOM 5377 O O . ASN B 1 273 ? -9 2.225 14.656 1 80.06 273 ASN B O 1
ATOM 5381 N N . ASN B 1 274 ? -10.68 0.825 14.359 1 72.5 274 ASN B N 1
ATOM 5382 C CA . ASN B 1 274 ? -11.523 1.536 15.32 1 72.5 274 ASN B CA 1
ATOM 5383 C C . ASN B 1 274 ? -11.242 1.1 16.75 1 72.5 274 ASN B C 1
ATOM 5385 O O . ASN B 1 274 ? -11.602 -0.009 17.156 1 72.5 274 ASN B O 1
ATOM 5389 N N . SER B 1 275 ? -10.32 1.858 17.484 1 61.25 275 SER B N 1
ATOM 5390 C CA . SER B 1 275 ? -9.906 1.454 18.812 1 61.25 275 SER B CA 1
ATOM 5391 C C . SER B 1 275 ? -10.867 1.969 19.875 1 61.25 275 SER B C 1
ATOM 5393 O O . SER B 1 275 ? -10.586 1.885 21.078 1 61.25 275 SER B O 1
ATOM 5395 N N . ILE B 1 276 ? -11.992 2.664 19.609 1 54.03 276 ILE B N 1
ATOM 5396 C CA . ILE B 1 276 ? -12.852 3.271 20.625 1 54.03 276 ILE B CA 1
ATOM 5397 C C . ILE B 1 276 ? -13.023 2.312 21.797 1 54.03 276 ILE B C 1
ATOM 5399 O O . ILE B 1 276 ? -13.039 2.734 22.953 1 54.03 276 ILE B O 1
ATOM 5403 N N . ASN B 1 277 ? -13.281 1.091 21.609 1 50.5 277 ASN B N 1
ATOM 5404 C CA . ASN B 1 277 ? -13.633 0.257 22.75 1 50.5 277 ASN B CA 1
ATOM 5405 C C . ASN B 1 277 ? -12.414 -0.466 23.328 1 50.5 277 ASN B C 1
ATOM 5407 O O . ASN B 1 277 ? -12.492 -1.647 23.656 1 50.5 277 ASN B O 1
ATOM 5411 N N . ASN B 1 278 ? -11.219 0.247 23.203 1 51.38 278 ASN B N 1
ATOM 5412 C CA . ASN B 1 278 ? -10.047 -0.45 23.719 1 51.38 278 ASN B CA 1
ATOM 5413 C C . ASN B 1 278 ? -10.164 -0.69 25.219 1 51.38 278 ASN B C 1
ATOM 5415 O O . ASN B 1 278 ? -9.562 0.036 26.016 1 51.38 278 ASN B O 1
ATOM 5419 N N . GLU B 1 279 ? -11.32 -1.078 25.625 1 47.38 279 GLU B N 1
ATOM 5420 C CA . GLU B 1 279 ? -11.383 -1.386 27.047 1 47.38 279 GLU B CA 1
ATOM 5421 C C . GLU B 1 279 ? -10.352 -2.439 27.438 1 47.38 279 GLU B C 1
ATOM 5423 O O . GLU B 1 279 ? -10.25 -2.822 28.594 1 47.38 279 GLU B O 1
ATOM 5428 N N . LEU B 1 280 ? -9.875 -3.08 26.422 1 52.81 280 LEU B N 1
ATOM 5429 C CA . LEU B 1 280 ? -9.141 -4.203 27 1 52.81 280 LEU B CA 1
ATOM 5430 C C . LEU B 1 280 ? -7.848 -3.734 27.656 1 52.81 280 LEU B C 1
ATOM 5432 O O . LEU B 1 280 ? -7.094 -2.961 27.062 1 52.81 280 LEU B O 1
ATOM 5436 N N . LEU B 1 281 ? -7.859 -3.736 28.984 1 48.16 281 LEU B N 1
ATOM 5437 C CA . LEU B 1 281 ? -6.91 -3.404 30.047 1 48.16 281 LEU B CA 1
ATOM 5438 C C . LEU B 1 281 ? -5.656 -4.266 29.938 1 48.16 281 LEU B C 1
ATOM 5440 O O . LEU B 1 281 ? -5.543 -5.289 30.609 1 48.16 281 LEU B O 1
ATOM 5444 N N . PHE B 1 282 ? -5.234 -4.547 28.734 1 51.91 282 PHE B N 1
ATOM 5445 C CA . PHE B 1 282 ? -3.971 -5.246 28.922 1 51.91 282 PHE B CA 1
ATOM 5446 C C . PHE B 1 282 ? -2.893 -4.293 29.422 1 51.91 282 PHE B C 1
ATOM 5448 O O . PHE B 1 282 ? -2.145 -3.721 28.625 1 51.91 282 PHE B O 1
ATOM 5455 N N . ASP B 1 283 ? -3.238 -3.572 30.531 1 49.28 283 ASP B N 1
ATOM 5456 C CA . ASP B 1 283 ? -2.324 -2.652 31.203 1 49.28 283 ASP B CA 1
ATOM 5457 C C . ASP B 1 283 ? -0.92 -3.246 31.297 1 49.28 283 ASP B C 1
ATOM 5459 O O . ASP B 1 283 ? 0.07 -2.512 31.281 1 49.28 283 ASP B O 1
ATOM 5463 N N . ASP B 1 284 ? -0.797 -4.621 31.531 1 50.22 284 ASP B N 1
ATOM 5464 C CA . ASP B 1 284 ? 0.493 -5.188 31.906 1 50.22 284 ASP B CA 1
ATOM 5465 C C . ASP B 1 284 ? 1.228 -5.746 30.688 1 50.22 284 ASP B C 1
ATOM 5467 O O . ASP B 1 284 ? 1.933 -6.754 30.797 1 50.22 284 ASP B O 1
ATOM 5471 N N . PHE B 1 285 ? 0.911 -5.113 29.594 1 52.72 285 PHE B N 1
ATOM 5472 C CA . PHE B 1 285 ? 1.626 -5.664 28.453 1 52.72 285 PHE B CA 1
ATOM 5473 C C . PHE B 1 285 ? 3.117 -5.367 28.547 1 52.72 285 PHE B C 1
ATOM 5475 O O . PHE B 1 285 ? 3.518 -4.207 28.672 1 52.72 285 PHE B O 1
ATOM 5482 N N . ASN B 1 286 ? 3.891 -6.285 29.156 1 56.16 286 ASN B N 1
ATOM 5483 C CA . ASN B 1 286 ? 5.336 -6.219 28.953 1 56.16 286 ASN B CA 1
ATOM 5484 C C . ASN B 1 286 ? 5.762 -6.961 27.688 1 56.16 286 ASN B C 1
ATOM 5486 O O . ASN B 1 286 ? 4.973 -7.699 27.094 1 56.16 286 ASN B O 1
ATOM 5490 N N . SER B 1 287 ? 6.801 -6.426 27.031 1 56.5 287 SER B N 1
ATOM 5491 C CA . SER B 1 287 ? 7.332 -6.957 25.781 1 56.5 287 SER B CA 1
ATOM 5492 C C . SER B 1 287 ? 7.301 -8.484 25.766 1 56.5 287 SER B C 1
ATOM 5494 O O . SER B 1 287 ? 7.285 -9.102 24.703 1 56.5 287 SER B O 1
ATOM 5496 N N . GLN B 1 288 ? 7.02 -8.984 26.953 1 60.91 288 GLN B N 1
ATOM 5497 C CA . GLN B 1 288 ? 7.199 -10.43 27.047 1 60.91 288 GLN B CA 1
ATOM 5498 C C . GLN B 1 288 ? 5.859 -11.148 27.125 1 60.91 288 GLN B C 1
ATOM 5500 O O . GLN B 1 288 ? 5.766 -12.336 26.828 1 60.91 288 GLN B O 1
ATOM 5505 N N . THR B 1 289 ? 4.836 -10.352 27.375 1 74.88 289 THR B N 1
ATOM 5506 C CA . THR B 1 289 ? 3.598 -11.078 27.625 1 74.88 289 THR B CA 1
ATOM 5507 C C . THR B 1 289 ? 2.699 -11.062 26.391 1 74.88 289 THR B C 1
ATOM 5509 O O . THR B 1 289 ? 2.385 -9.992 25.875 1 74.88 289 THR B O 1
ATOM 5512 N N . LYS B 1 290 ? 2.477 -12.188 25.812 1 88 290 LYS B N 1
ATOM 5513 C CA . LYS B 1 290 ? 1.522 -12.383 24.719 1 88 290 LYS B CA 1
ATOM 5514 C C . LYS B 1 290 ? 0.289 -13.141 25.203 1 88 290 LYS B C 1
ATOM 5516 O O . LYS B 1 290 ? 0.377 -13.969 26.109 1 88 290 LYS B O 1
ATOM 5521 N N . TYR B 1 291 ? -0.862 -12.875 24.594 1 91.12 291 TYR B N 1
ATOM 5522 C CA . TYR B 1 291 ? -2.127 -13.438 25.062 1 91.12 291 TYR B CA 1
ATOM 5523 C C . TYR B 1 291 ? -2.719 -14.383 24.016 1 91.12 291 TYR B C 1
ATOM 5525 O O . TYR B 1 291 ? -2.742 -14.07 22.828 1 91.12 291 TYR B O 1
ATOM 5533 N N . SER B 1 292 ? -3.129 -15.484 24.578 1 92.94 292 SER B N 1
ATOM 5534 C CA . SER B 1 292 ? -3.896 -16.391 23.719 1 92.94 292 SER B CA 1
ATOM 5535 C C . SER B 1 292 ? -5.324 -15.883 23.531 1 92.94 292 SER B C 1
ATOM 5537 O O . SER B 1 292 ? -5.801 -15.039 24.281 1 92.94 292 SER B O 1
ATOM 5539 N N . VAL B 1 293 ? -5.961 -16.422 22.531 1 93.56 293 VAL B N 1
ATOM 5540 C CA . VAL B 1 293 ? -7.34 -16.031 22.25 1 93.56 293 VAL B CA 1
ATOM 5541 C C . VAL B 1 293 ? -8.211 -16.312 23.469 1 93.56 293 VAL B C 1
ATOM 5543 O O . VAL B 1 293 ? -9.062 -15.5 23.844 1 93.56 293 VAL B O 1
ATOM 5546 N N . SER B 1 294 ? -7.988 -17.453 24.109 1 91.62 294 SER B N 1
ATOM 5547 C CA . SER B 1 294 ? -8.742 -17.828 25.312 1 91.62 294 SER B CA 1
ATOM 5548 C C . SER B 1 294 ? -8.57 -16.797 26.422 1 91.62 294 SER B C 1
ATOM 5550 O O . SER B 1 294 ? -9.547 -16.391 27.047 1 91.62 294 SER B O 1
ATOM 5552 N N . LYS B 1 295 ? -7.375 -16.359 26.578 1 90.06 295 LYS B N 1
ATOM 5553 C CA . LYS B 1 295 ? -7.086 -15.375 27.625 1 90.06 295 LYS B CA 1
ATOM 5554 C C . LYS B 1 295 ? -7.699 -14.016 27.297 1 90.06 295 LYS B C 1
ATOM 5556 O O . LYS B 1 295 ? -8.133 -13.289 28.188 1 90.06 295 LYS B O 1
ATOM 5561 N N . ILE B 1 296 ? -7.711 -13.719 26.031 1 91 296 ILE B N 1
ATOM 5562 C CA . ILE B 1 296 ? -8.297 -12.461 25.578 1 91 296 ILE B CA 1
ATOM 5563 C C . ILE B 1 296 ? -9.797 -12.453 25.891 1 91 296 ILE B C 1
ATOM 5565 O O . ILE B 1 296 ? -10.312 -11.469 26.422 1 91 296 ILE B O 1
ATOM 5569 N N . TYR B 1 297 ? -10.461 -13.5 25.656 1 90.69 297 TYR B N 1
ATOM 5570 C CA . TYR B 1 297 ? -11.898 -13.586 25.906 1 90.69 297 TYR B CA 1
ATOM 5571 C C . TYR B 1 297 ? -12.195 -13.656 27.406 1 90.69 297 TYR B C 1
ATOM 5573 O O . TYR B 1 297 ? -13.203 -13.125 27.859 1 90.69 297 TYR B O 1
ATOM 5581 N N . GLU B 1 298 ? -11.297 -14.266 28.141 1 88.19 298 GLU B N 1
ATOM 5582 C CA . GLU B 1 298 ? -11.461 -14.312 29.594 1 88.19 298 GLU B CA 1
ATOM 5583 C C . GLU B 1 298 ? -11.344 -12.922 30.203 1 88.19 298 GLU B C 1
ATOM 5585 O O . GLU B 1 298 ? -12 -12.625 31.203 1 88.19 298 GLU B O 1
ATOM 5590 N N . SER B 1 299 ? -10.555 -12.18 29.531 1 83.75 299 SER B N 1
ATOM 5591 C CA . SER B 1 299 ? -10.273 -10.859 30.094 1 83.75 299 SER B CA 1
ATOM 5592 C C . SER B 1 299 ? -11.234 -9.812 29.531 1 83.75 299 SER B C 1
ATOM 5594 O O . SER B 1 299 ? -11.203 -8.656 29.953 1 83.75 299 SER B O 1
ATOM 5596 N N . SER B 1 300 ? -12.008 -10.328 28.625 1 82.06 300 SER B N 1
ATOM 5597 C CA . SER B 1 300 ? -12.922 -9.375 28 1 82.06 300 SER B CA 1
ATOM 5598 C C . SER B 1 300 ? -14.344 -9.539 28.516 1 82.06 300 SER B C 1
ATOM 5600 O O . SER B 1 300 ? -14.688 -10.578 29.078 1 82.06 300 SER B O 1
ATOM 5602 N N . ASN B 1 301 ? -15.164 -8.477 28.625 1 77.62 301 ASN B N 1
ATOM 5603 C CA . ASN B 1 301 ? -16.578 -8.547 28.969 1 77.62 301 ASN B CA 1
ATOM 5604 C C . ASN B 1 301 ? -17.422 -8.961 27.766 1 77.62 301 ASN B C 1
ATOM 5606 O O . ASN B 1 301 ? -18.422 -8.305 27.453 1 77.62 301 ASN B O 1
ATOM 5610 N N . PHE B 1 302 ? -16.891 -10.039 27.203 1 76 302 PHE B N 1
ATOM 5611 C CA . PHE B 1 302 ? -17.547 -10.5 25.984 1 76 302 PHE B CA 1
ATOM 5612 C C . PHE B 1 302 ? -18.938 -11.023 26.281 1 76 302 PHE B C 1
ATOM 5614 O O . PHE B 1 302 ? -19.109 -11.844 27.188 1 76 302 PHE B O 1
ATOM 5621 N N . LYS B 1 303 ? -19.906 -10.406 25.641 1 76.69 303 LYS B N 1
ATOM 5622 C CA . LYS B 1 303 ? -21.281 -10.883 25.672 1 76.69 303 LYS B CA 1
ATOM 5623 C C . LYS B 1 303 ? -21.766 -11.273 24.281 1 76.69 303 LYS B C 1
ATOM 5625 O O . LYS B 1 303 ? -21.625 -10.5 23.328 1 76.69 303 LYS B O 1
ATOM 5630 N N . ASN B 1 304 ? -22.203 -12.414 24.203 1 77.19 304 ASN B N 1
ATOM 5631 C CA . ASN B 1 304 ? -22.719 -12.883 22.906 1 77.19 304 ASN B CA 1
ATOM 5632 C C . ASN B 1 304 ? -23.859 -12.016 22.406 1 77.19 304 ASN B C 1
ATOM 5634 O O . ASN B 1 304 ? -24.609 -11.445 23.203 1 77.19 304 ASN B O 1
ATOM 5638 N N . ILE B 1 305 ? -23.859 -11.797 21.203 1 71.81 305 ILE B N 1
ATOM 5639 C CA . ILE B 1 305 ? -24.922 -10.984 20.609 1 71.81 305 ILE B CA 1
ATOM 5640 C C . ILE B 1 305 ? -25.844 -11.867 19.766 1 71.81 305 ILE B C 1
ATOM 5642 O O . ILE B 1 305 ? -25.406 -12.883 19.219 1 71.81 305 ILE B O 1
ATOM 5646 N N . ASP B 1 306 ? -27.094 -11.484 19.781 1 73.38 306 ASP B N 1
ATOM 5647 C CA . ASP B 1 306 ? -28.047 -12.086 18.859 1 73.38 306 ASP B CA 1
ATOM 5648 C C . ASP B 1 306 ? -28.281 -11.188 17.641 1 73.38 306 ASP B C 1
ATOM 5650 O O . ASP B 1 306 ? -28.562 -10 17.797 1 73.38 306 ASP B O 1
ATOM 5654 N N . PHE B 1 307 ? -27.844 -11.727 16.547 1 73.25 307 PHE B N 1
ATOM 5655 C CA . PHE B 1 307 ? -28.141 -10.984 15.32 1 73.25 307 PHE B CA 1
ATOM 5656 C C . PHE B 1 307 ? -29.641 -10.914 15.062 1 73.25 307 PHE B C 1
ATOM 5658 O O . PHE B 1 307 ? -30.359 -11.875 15.32 1 73.25 307 PHE B O 1
ATOM 5665 N N . PRO B 1 308 ? -30.062 -9.664 14.688 1 64.88 308 PRO B N 1
ATOM 5666 C CA . PRO B 1 308 ? -31.5 -9.562 14.445 1 64.88 308 PRO B CA 1
ATOM 5667 C C . PRO B 1 308 ? -31.984 -10.531 13.375 1 64.88 308 PRO B C 1
ATOM 5669 O O . PRO B 1 308 ? -31.234 -10.867 12.445 1 64.88 308 PRO B O 1
ATOM 5672 N N . GLU B 1 309 ? -33.125 -11.234 13.578 1 60.03 309 GLU B N 1
ATOM 5673 C CA . GLU B 1 309 ? -33.75 -12.242 12.727 1 60.03 309 GLU B CA 1
ATOM 5674 C C . GLU B 1 309 ? -34.031 -11.688 11.336 1 60.03 309 GLU B C 1
ATOM 5676 O O . GLU B 1 309 ? -33.906 -12.406 10.336 1 60.03 309 GLU B O 1
ATOM 5681 N N . SER B 1 310 ? -34.562 -10.422 11.125 1 61.53 310 SER B N 1
ATOM 5682 C CA . SER B 1 310 ? -35.031 -9.969 9.812 1 61.53 310 SER B CA 1
ATOM 5683 C C . SER B 1 310 ? -34.062 -8.961 9.211 1 61.53 310 SER B C 1
ATOM 5685 O O . SER B 1 310 ? -34.281 -7.75 9.289 1 61.53 310 SER B O 1
ATOM 5687 N N . ILE B 1 311 ? -32.906 -9.328 8.844 1 63.66 311 ILE B N 1
ATOM 5688 C CA . ILE B 1 311 ? -31.844 -8.453 8.328 1 63.66 311 ILE B CA 1
ATOM 5689 C C . ILE B 1 311 ? -32.062 -8.211 6.836 1 63.66 311 ILE B C 1
ATOM 5691 O O . ILE B 1 311 ? -31.594 -7.219 6.281 1 63.66 311 ILE B O 1
ATOM 5695 N N . GLU B 1 312 ? -32.875 -9.125 6.176 1 60.22 312 GLU B N 1
ATOM 5696 C CA . GLU B 1 312 ? -33.031 -9.094 4.723 1 60.22 312 GLU B CA 1
ATOM 5697 C C . GLU B 1 312 ? -33.656 -7.789 4.254 1 60.22 312 GLU B C 1
ATOM 5699 O O . GLU B 1 312 ? -33.406 -7.34 3.135 1 60.22 312 GLU B O 1
ATOM 5704 N N . ASN B 1 313 ? -34.344 -7.059 5.207 1 64.25 313 ASN B N 1
ATOM 5705 C CA . ASN B 1 313 ? -35.062 -5.891 4.723 1 64.25 313 ASN B CA 1
ATOM 5706 C C . ASN B 1 313 ? -34.469 -4.594 5.25 1 64.25 313 ASN B C 1
ATOM 5708 O O . ASN B 1 313 ? -35.125 -3.543 5.207 1 64.25 313 ASN B O 1
ATOM 5712 N N . LEU B 1 314 ? -33.312 -4.695 5.648 1 71.5 314 LEU B N 1
ATOM 5713 C CA . LEU B 1 314 ? -32.75 -3.479 6.242 1 71.5 314 LEU B CA 1
ATOM 5714 C C . LEU B 1 314 ? -32.125 -2.588 5.176 1 71.5 314 LEU B C 1
ATOM 5716 O O . LEU B 1 314 ? -31.516 -3.086 4.234 1 71.5 314 LEU B O 1
ATOM 5720 N N . GLU B 1 315 ? -32.469 -1.311 5.371 1 79.44 315 GLU B N 1
ATOM 5721 C CA . GLU B 1 315 ? -31.781 -0.314 4.547 1 79.44 315 GLU B CA 1
ATOM 5722 C C . GLU B 1 315 ? -30.266 -0.449 4.652 1 79.44 315 GLU B C 1
ATOM 5724 O O . GLU B 1 315 ? -29.734 -0.867 5.688 1 79.44 315 GLU B O 1
ATOM 5729 N N . TYR B 1 316 ? -29.688 -0.156 3.641 1 78.81 316 TYR B N 1
ATOM 5730 C CA . TYR B 1 316 ? -28.25 -0.321 3.516 1 78.81 316 TYR B CA 1
ATOM 5731 C C . TYR B 1 316 ? -27.516 0.385 4.652 1 78.81 316 TYR B C 1
ATOM 5733 O O . TYR B 1 316 ? -26.609 -0.183 5.262 1 78.81 316 TYR B O 1
ATOM 5741 N N . SER B 1 317 ? -27.984 1.564 4.953 1 79.75 317 SER B N 1
ATOM 5742 C CA . SER B 1 317 ? -27.344 2.35 5.996 1 79.75 317 SER B CA 1
ATOM 5743 C C . SER B 1 317 ? -27.5 1.693 7.363 1 79.75 317 SER B C 1
ATOM 5745 O O . SER B 1 317 ? -26.562 1.674 8.164 1 79.75 317 SER B O 1
ATOM 5747 N N . LYS B 1 318 ? -28.656 1.143 7.574 1 81.69 318 LYS B N 1
ATOM 5748 C CA . LYS B 1 318 ? -28.922 0.472 8.844 1 81.69 318 LYS B CA 1
ATOM 5749 C C . LYS B 1 318 ? -28.141 -0.837 8.945 1 81.69 318 LYS B C 1
ATOM 5751 O O . LYS B 1 318 ? -27.672 -1.197 10.023 1 81.69 318 LYS B O 1
ATOM 5756 N N . LEU B 1 319 ? -28.031 -1.428 7.828 1 84.56 319 LEU B N 1
ATOM 5757 C CA . LEU B 1 319 ? -27.281 -2.676 7.785 1 84.56 319 LEU B CA 1
ATOM 5758 C C . LEU B 1 319 ? -25.797 -2.43 8.094 1 84.56 319 LEU B C 1
ATOM 5760 O O . LEU B 1 319 ? -25.203 -3.17 8.867 1 84.56 319 LEU B O 1
ATOM 5764 N N . LYS B 1 320 ? -25.312 -1.397 7.559 1 83.94 320 LYS B N 1
ATOM 5765 C CA . LYS B 1 320 ? -23.922 -1.043 7.793 1 83.94 320 LYS B CA 1
ATOM 5766 C C . LYS B 1 320 ? -23.672 -0.719 9.266 1 83.94 320 LYS B C 1
ATOM 5768 O O . LYS B 1 320 ? -22.656 -1.114 9.836 1 83.94 320 LYS B O 1
ATOM 5773 N N . LYS B 1 321 ? -24.594 -0.04 9.781 1 84.56 321 LYS B N 1
ATOM 5774 C CA . LYS B 1 321 ? -24.484 0.301 11.195 1 84.56 321 LYS B CA 1
ATOM 5775 C C . LYS B 1 321 ? -24.547 -0.949 12.07 1 84.56 321 LYS B C 1
ATOM 5777 O O . LYS B 1 321 ? -23.797 -1.068 13.039 1 84.56 321 LYS B O 1
ATOM 5782 N N . LEU B 1 322 ? -25.391 -1.815 11.656 1 85.81 322 LEU B N 1
ATOM 5783 C CA . LEU B 1 322 ? -25.516 -3.074 12.391 1 85.81 322 LEU B CA 1
ATOM 5784 C C . LEU B 1 322 ? -24.219 -3.875 12.32 1 85.81 322 LEU B C 1
ATOM 5786 O O . LEU B 1 322 ? -23.781 -4.426 13.336 1 85.81 322 LEU B O 1
ATOM 5790 N N . ILE B 1 323 ? -23.641 -3.91 11.203 1 87.69 323 ILE B N 1
ATOM 5791 C CA . ILE B 1 323 ? -22.406 -4.648 10.984 1 87.69 323 ILE B CA 1
ATOM 5792 C C . ILE B 1 323 ? -21.281 -4.039 11.828 1 87.69 323 ILE B C 1
ATOM 5794 O O . ILE B 1 323 ? -20.578 -4.754 12.547 1 87.69 323 ILE B O 1
ATOM 5798 N N . ARG B 1 324 ? -21.203 -2.771 11.781 1 86.19 324 ARG B N 1
ATOM 5799 C CA . ARG B 1 324 ? -20.172 -2.074 12.531 1 86.19 324 ARG B CA 1
ATOM 5800 C C . ARG B 1 324 ? -20.359 -2.268 14.031 1 86.19 324 ARG B C 1
ATOM 5802 O O . ARG B 1 324 ? -19.391 -2.494 14.766 1 86.19 324 ARG B O 1
ATOM 5809 N N . ASN B 1 325 ? -21.547 -2.189 14.43 1 85.88 325 ASN B N 1
ATOM 5810 C CA . ASN B 1 325 ? -21.844 -2.367 15.844 1 85.88 325 ASN B CA 1
ATOM 5811 C C . ASN B 1 325 ? -21.531 -3.787 16.312 1 85.88 325 ASN B C 1
ATOM 5813 O O . ASN B 1 325 ? -21 -3.984 17.406 1 85.88 325 ASN B O 1
ATOM 5817 N N . SER B 1 326 ? -21.859 -4.695 15.453 1 88.62 326 SER B N 1
ATOM 5818 C CA . SER B 1 326 ? -21.609 -6.09 15.797 1 88.62 326 SER B CA 1
ATOM 5819 C C . SER B 1 326 ? -20.109 -6.375 15.844 1 88.62 326 SER B C 1
ATOM 5821 O O . SER B 1 326 ? -19.625 -7.074 16.734 1 88.62 326 SER B O 1
ATOM 5823 N N . GLN B 1 327 ? -19.422 -5.824 14.961 1 88.44 327 GLN B N 1
ATOM 5824 C CA . GLN B 1 327 ? -17.984 -6.008 14.922 1 88.44 327 GLN B CA 1
ATOM 5825 C C . GLN B 1 327 ? -17.312 -5.363 16.141 1 88.44 327 GLN B C 1
ATOM 5827 O O . GLN B 1 327 ? -16.375 -5.922 16.703 1 88.44 327 GLN B O 1
ATOM 5832 N N . SER B 1 328 ? -17.844 -4.23 16.531 1 87.56 328 SER B N 1
ATOM 5833 C CA . SER B 1 328 ? -17.219 -3.449 17.609 1 87.56 328 SER B CA 1
ATOM 5834 C C . SER B 1 328 ? -17.359 -4.156 18.953 1 87.56 328 SER B C 1
ATOM 5836 O O . SER B 1 328 ? -16.641 -3.832 19.891 1 87.56 328 SER B O 1
ATOM 5838 N N . ARG B 1 329 ? -18.172 -5.145 19.016 1 88.12 329 ARG B N 1
ATOM 5839 C CA . ARG B 1 329 ? -18.406 -5.848 20.281 1 88.12 329 ARG B CA 1
ATOM 5840 C C . ARG B 1 329 ? -17.406 -6.992 20.453 1 88.12 329 ARG B C 1
ATOM 5842 O O . ARG B 1 329 ? -17.297 -7.551 21.547 1 88.12 329 ARG B O 1
ATOM 5849 N N . LEU B 1 330 ? -16.75 -7.348 19.406 1 91.31 330 LEU B N 1
ATOM 5850 C CA . LEU B 1 330 ? -15.664 -8.32 19.531 1 91.31 330 LEU B CA 1
ATOM 5851 C C . LEU B 1 330 ? -14.461 -7.711 20.25 1 91.31 330 LEU B C 1
ATOM 5853 O O . LEU B 1 330 ? -14.211 -6.512 20.141 1 91.31 330 LEU B O 1
ATOM 5857 N N . PRO B 1 331 ? -13.734 -8.516 21.016 1 91 331 PRO B N 1
ATOM 5858 C CA . PRO B 1 331 ? -12.562 -7.957 21.703 1 91 331 PRO B CA 1
ATOM 5859 C C . PRO B 1 331 ? -11.508 -7.438 20.719 1 91 331 PRO B C 1
ATOM 5861 O O . PRO B 1 331 ? -11.328 -8.008 19.641 1 91 331 PRO B O 1
ATOM 5864 N N . ILE B 1 332 ? -10.828 -6.387 21.156 1 92 332 ILE B N 1
ATOM 5865 C CA . ILE B 1 332 ? -9.797 -5.758 20.344 1 92 332 ILE B CA 1
ATOM 5866 C C . ILE B 1 332 ? -8.469 -5.742 21.094 1 92 332 ILE B C 1
ATOM 5868 O O . ILE B 1 332 ? -8.445 -5.527 22.312 1 92 332 ILE B O 1
ATOM 5872 N N . ILE B 1 333 ? -7.402 -6.004 20.406 1 90.81 333 ILE B N 1
ATOM 5873 C CA . ILE B 1 333 ? -6.082 -6.059 21.016 1 90.81 333 ILE B CA 1
ATOM 5874 C C . ILE B 1 333 ? -5.027 -5.59 20.016 1 90.81 333 ILE B C 1
ATOM 5876 O O . ILE B 1 333 ? -5.156 -5.824 18.812 1 90.81 333 ILE B O 1
ATOM 5880 N N . PRO B 1 334 ? -3.971 -4.902 20.453 1 91.75 334 PRO B N 1
ATOM 5881 C CA . PRO B 1 334 ? -2.877 -4.594 19.516 1 91.75 334 PRO B CA 1
ATOM 5882 C C . PRO B 1 334 ? -2.279 -5.844 18.875 1 91.75 334 PRO B C 1
ATOM 5884 O O . PRO B 1 334 ? -2.113 -6.867 19.547 1 91.75 334 PRO B O 1
ATOM 5887 N N . TYR B 1 335 ? -1.914 -5.73 17.688 1 94.25 335 TYR B N 1
ATOM 5888 C CA . TYR B 1 335 ? -1.502 -6.871 16.875 1 94.25 335 TYR B CA 1
ATOM 5889 C C . TYR B 1 335 ? -0.303 -7.578 17.5 1 94.25 335 TYR B C 1
ATOM 5891 O O . TYR B 1 335 ? -0.123 -8.781 17.312 1 94.25 335 TYR B O 1
ATOM 5899 N N . TYR B 1 336 ? 0.521 -6.875 18.203 1 91.38 336 TYR B N 1
ATOM 5900 C CA . TYR B 1 336 ? 1.764 -7.445 18.703 1 91.38 336 TYR B CA 1
ATOM 5901 C C . TYR B 1 336 ? 1.549 -8.109 20.062 1 91.38 336 TYR B C 1
ATOM 5903 O O . TYR B 1 336 ? 2.465 -8.727 20.609 1 91.38 336 TYR B O 1
ATOM 5911 N N . ALA B 1 337 ? 0.367 -7.992 20.625 1 90.5 337 ALA B N 1
ATOM 5912 C CA . ALA B 1 337 ? 0.112 -8.5 21.969 1 90.5 337 ALA B CA 1
ATOM 5913 C C . ALA B 1 337 ? -0.484 -9.906 21.922 1 90.5 337 ALA B C 1
ATOM 5915 O O . ALA B 1 337 ? -0.7 -10.523 22.969 1 90.5 337 ALA B O 1
ATOM 5916 N N . VAL B 1 338 ? -0.733 -10.445 20.797 1 93.81 338 VAL B N 1
ATOM 5917 C CA . VAL B 1 338 ? -1.347 -11.758 20.641 1 93.81 338 VAL B CA 1
ATOM 5918 C C . VAL B 1 338 ? -0.26 -12.828 20.531 1 93.81 338 VAL B C 1
ATOM 5920 O O . VAL B 1 338 ? 0.776 -12.602 19.891 1 93.81 338 VAL B O 1
ATOM 5923 N N . ASP B 1 339 ? -0.487 -13.984 21.125 1 94 339 ASP B N 1
ATOM 5924 C CA . ASP B 1 339 ? 0.333 -15.172 20.891 1 94 339 ASP B CA 1
ATOM 5925 C C . ASP B 1 339 ? -0.138 -15.93 19.656 1 94 339 ASP B C 1
ATOM 5927 O O . ASP B 1 339 ? -1.124 -16.672 19.703 1 94 339 ASP B O 1
ATOM 5931 N N . TYR B 1 340 ? 0.608 -15.828 18.594 1 95.31 340 TYR B N 1
ATOM 5932 C CA . TYR B 1 340 ? 0.19 -16.391 17.312 1 95.31 340 TYR B CA 1
ATOM 5933 C C . TYR B 1 340 ? 0.693 -17.828 17.156 1 95.31 340 TYR B C 1
ATOM 5935 O O . TYR B 1 340 ? 0.416 -18.484 16.156 1 95.31 340 TYR B O 1
ATOM 5943 N N . CYS B 1 341 ? 1.373 -18.328 18.078 1 92.81 341 CYS B N 1
ATOM 5944 C CA . CYS B 1 341 ? 2.064 -19.594 17.922 1 92.81 341 CYS B CA 1
ATOM 5945 C C . CYS B 1 341 ? 1.259 -20.734 18.531 1 92.81 341 CYS B C 1
ATOM 5947 O O . CYS B 1 341 ? 1.779 -21.828 18.734 1 92.81 341 CYS B O 1
ATOM 5949 N N . THR B 1 342 ? 0.064 -20.531 18.766 1 88.62 342 THR B N 1
ATOM 5950 C CA . THR B 1 342 ? -0.727 -21.531 19.469 1 88.62 342 THR B CA 1
ATOM 5951 C C . THR B 1 342 ? -1.478 -22.422 18.469 1 88.62 342 THR B C 1
ATOM 5953 O O . THR B 1 342 ? -1.53 -23.641 18.641 1 88.62 342 THR B O 1
ATOM 5956 N N . ASN B 1 343 ? -2.121 -21.844 17.438 1 90.62 343 ASN B N 1
ATOM 5957 C CA . ASN B 1 343 ? -2.957 -22.531 16.469 1 90.62 343 ASN B CA 1
ATOM 5958 C C . ASN B 1 343 ? -2.811 -21.938 15.07 1 90.62 343 ASN B C 1
ATOM 5960 O O . ASN B 1 343 ? -2.123 -20.922 14.891 1 90.62 343 ASN B O 1
ATOM 5964 N N . GLU B 1 344 ? -3.422 -22.672 14.148 1 95.19 344 GLU B N 1
ATOM 5965 C CA . GLU B 1 344 ? -3.506 -22.078 12.812 1 95.19 344 GLU B CA 1
ATOM 5966 C C . GLU B 1 344 ? -4.254 -20.75 12.852 1 95.19 344 GLU B C 1
ATOM 5968 O O . GLU B 1 344 ? -5.137 -20.547 13.688 1 95.19 344 GLU B O 1
ATOM 5973 N N . ILE B 1 345 ? -3.887 -19.938 11.945 1 97.19 345 ILE B N 1
ATOM 5974 C CA . ILE B 1 345 ? -4.348 -18.547 12.039 1 97.19 345 ILE B CA 1
ATOM 5975 C C . ILE B 1 345 ? -5.148 -18.188 10.789 1 97.19 345 ILE B C 1
ATOM 5977 O O . ILE B 1 345 ? -4.77 -18.562 9.672 1 97.19 345 ILE B O 1
ATOM 5981 N N . VAL B 1 346 ? -6.238 -17.516 10.969 1 97.06 346 VAL B N 1
ATOM 5982 C CA . VAL B 1 346 ? -6.996 -16.859 9.906 1 97.06 346 VAL B CA 1
ATOM 5983 C C . VAL B 1 346 ? -7.051 -15.359 10.148 1 97.06 346 VAL B C 1
ATOM 5985 O O . VAL B 1 346 ? -7.387 -14.914 11.25 1 97.06 346 VAL B O 1
ATOM 5988 N N . ILE B 1 347 ? -6.715 -14.617 9.172 1 97.94 347 ILE B N 1
ATOM 5989 C CA . ILE B 1 347 ? -6.879 -13.164 9.234 1 97.94 347 ILE B CA 1
ATOM 5990 C C . ILE B 1 347 ? -7.898 -12.719 8.188 1 97.94 347 ILE B C 1
ATOM 5992 O O . ILE B 1 347 ? -7.742 -13.008 7 1 97.94 347 ILE B O 1
ATOM 5996 N N . VAL B 1 348 ? -8.891 -12.047 8.656 1 96.06 348 VAL B N 1
ATOM 5997 C CA . VAL B 1 348 ? -9.883 -11.453 7.762 1 96.06 348 VAL B CA 1
ATOM 5998 C C . VAL B 1 348 ? -9.602 -9.969 7.578 1 96.06 348 VAL B C 1
ATOM 6000 O O . VAL B 1 348 ? -9.414 -9.242 8.555 1 96.06 348 VAL B O 1
ATOM 6003 N N . VAL B 1 349 ? -9.516 -9.562 6.328 1 95.81 349 VAL B N 1
ATOM 6004 C CA . VAL B 1 349 ? -9.289 -8.156 6.02 1 95.81 349 VAL B CA 1
ATOM 6005 C C . VAL B 1 349 ? -10.398 -7.633 5.117 1 95.81 349 VAL B C 1
ATOM 6007 O O . VAL B 1 349 ? -10.961 -8.383 4.32 1 95.81 349 VAL B O 1
ATOM 6010 N N . SER B 1 350 ? -10.695 -6.375 5.281 1 91.31 350 SER B N 1
ATOM 6011 C CA . SER B 1 350 ? -11.75 -5.773 4.473 1 91.31 350 SER B CA 1
ATOM 6012 C C . SER B 1 350 ? -11.344 -4.387 3.977 1 91.31 350 SER B C 1
ATOM 6014 O O . SER B 1 350 ? -10.461 -3.746 4.562 1 91.31 350 SER B O 1
ATOM 6016 N N . GLY B 1 351 ? -11.969 -3.986 2.885 1 77 351 GLY B N 1
ATOM 6017 C CA . GLY B 1 351 ? -11.688 -2.689 2.293 1 77 351 GLY B CA 1
ATOM 6018 C C . GLY B 1 351 ? -12.195 -1.529 3.129 1 77 351 GLY B C 1
ATOM 6019 O O . GLY B 1 351 ? -13 -1.72 4.043 1 77 351 GLY B O 1
ATOM 6020 N N . GLU B 1 352 ? -11.648 -0.337 2.818 1 66.31 352 GLU B N 1
ATOM 6021 C CA . GLU B 1 352 ? -11.898 0.865 3.607 1 66.31 352 GLU B CA 1
ATOM 6022 C C . GLU B 1 352 ? -13.312 1.39 3.389 1 66.31 352 GLU B C 1
ATOM 6024 O O . GLU B 1 352 ? -13.945 1.894 4.316 1 66.31 352 GLU B O 1
ATOM 6029 N N . THR B 1 353 ? -13.938 1.181 2.32 1 64.94 353 THR B N 1
ATOM 6030 C CA . THR B 1 353 ? -15.172 1.886 1.989 1 64.94 353 THR B CA 1
ATOM 6031 C C . THR B 1 353 ? -16.391 1.038 2.346 1 64.94 353 THR B C 1
ATOM 6033 O O . THR B 1 353 ? -17.297 1.507 3.035 1 64.94 353 THR B O 1
ATOM 6036 N N . GLU B 1 354 ? -16.406 -0.204 2.08 1 72.75 354 GLU B N 1
ATOM 6037 C CA . GLU B 1 354 ? -17.578 -1.042 2.225 1 72.75 354 GLU B CA 1
ATOM 6038 C C . GLU B 1 354 ? -17.562 -1.815 3.541 1 72.75 354 GLU B C 1
ATOM 6040 O O . GLU B 1 354 ? -18.609 -2.076 4.137 1 72.75 354 GLU B O 1
ATOM 6045 N N . GLY B 1 355 ? -16.422 -2.074 3.996 1 82.62 355 GLY B N 1
ATOM 6046 C CA . GLY B 1 355 ? -16.297 -2.848 5.219 1 82.62 355 GLY B CA 1
ATOM 6047 C C . GLY B 1 355 ? -16.656 -4.309 5.043 1 82.62 355 GLY B C 1
ATOM 6048 O O . GLY B 1 355 ? -16.625 -4.832 3.928 1 82.62 355 GLY B O 1
ATOM 6049 N N . LEU B 1 356 ? -17.016 -4.949 6.125 1 89.69 356 LEU B N 1
ATOM 6050 C CA . LEU B 1 356 ? -17.281 -6.383 6.129 1 89.69 356 LEU B CA 1
ATOM 6051 C C . LEU B 1 356 ? -18.719 -6.668 5.695 1 89.69 356 LEU B C 1
ATOM 6053 O O . LEU B 1 356 ? -19.609 -5.859 5.934 1 89.69 356 LEU B O 1
ATOM 6057 N N . SER B 1 357 ? -18.891 -7.805 5.086 1 88.5 357 SER B N 1
ATOM 6058 C CA . SER B 1 357 ? -20.234 -8.281 4.797 1 88.5 357 SER B CA 1
ATOM 6059 C C . SER B 1 357 ? -20.906 -8.844 6.047 1 88.5 357 SER B C 1
ATOM 6061 O O . SER B 1 357 ? -20.234 -9.195 7.012 1 88.5 357 SER B O 1
ATOM 6063 N N . LEU B 1 358 ? -22.203 -8.914 5.992 1 87.5 358 LEU B N 1
ATOM 6064 C CA . LEU B 1 358 ? -22.969 -9.469 7.105 1 87.5 358 LEU B CA 1
ATOM 6065 C C . LEU B 1 358 ? -22.594 -10.922 7.348 1 87.5 358 LEU B C 1
ATOM 6067 O O . LEU B 1 358 ? -22.453 -11.352 8.492 1 87.5 358 LEU B O 1
ATOM 6071 N N . GLU B 1 359 ? -22.438 -11.648 6.285 1 87.25 359 GLU B N 1
ATOM 6072 C CA . GLU B 1 359 ? -22.062 -13.055 6.379 1 87.25 359 GLU B CA 1
ATOM 6073 C C . GLU B 1 359 ? -20.703 -13.227 7.066 1 87.25 359 GLU B C 1
ATOM 6075 O O . GLU B 1 359 ? -20.531 -14.141 7.875 1 87.25 359 GLU B O 1
ATOM 6080 N N . THR B 1 360 ? -19.812 -12.375 6.754 1 90.31 360 THR B N 1
ATOM 6081 C CA . THR B 1 360 ? -18.484 -12.438 7.355 1 90.31 360 THR B CA 1
ATOM 6082 C C . THR B 1 360 ? -18.547 -12.117 8.852 1 90.31 360 THR B C 1
ATOM 6084 O O . THR B 1 360 ? -17.906 -12.789 9.656 1 90.31 360 THR B O 1
ATOM 6087 N N . VAL B 1 361 ? -19.328 -11.133 9.203 1 90.69 361 VAL B N 1
ATOM 6088 C CA . VAL B 1 361 ? -19.453 -10.742 10.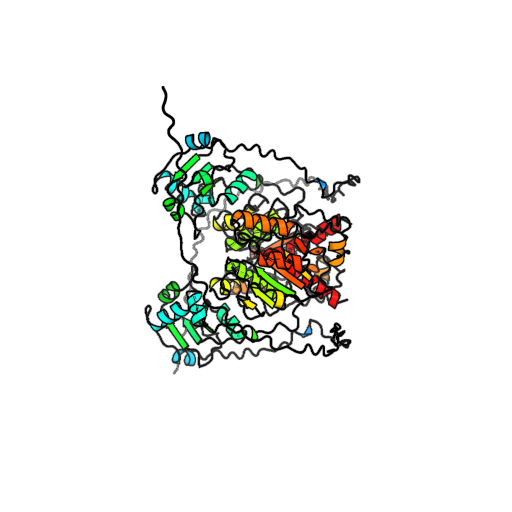609 1 90.69 361 VAL B CA 1
ATOM 6089 C C . VAL B 1 361 ? -20.078 -11.883 11.414 1 90.69 361 VAL B C 1
ATOM 6091 O O . VAL B 1 361 ? -19.656 -12.156 12.539 1 90.69 361 VAL B O 1
ATOM 6094 N N . LYS B 1 362 ? -21.078 -12.523 10.852 1 88.5 362 LYS B N 1
ATOM 6095 C CA . LYS B 1 362 ? -21.688 -13.664 11.516 1 88.5 362 LYS B CA 1
ATOM 6096 C C . LYS B 1 362 ? -20.672 -14.773 11.766 1 88.5 362 LYS B C 1
ATOM 6098 O O . LYS B 1 362 ? -20.656 -15.367 12.844 1 88.5 362 LYS B O 1
ATOM 6103 N N . LEU B 1 363 ? -19.906 -14.977 10.805 1 89.31 363 LEU B N 1
ATOM 6104 C CA . LEU B 1 363 ? -18.859 -15.984 10.93 1 89.31 363 LEU B CA 1
ATOM 6105 C C . LEU B 1 363 ? -17.875 -15.609 12.016 1 89.31 363 LEU B C 1
ATOM 6107 O O . LEU B 1 363 ? -17.406 -16.469 12.766 1 89.31 363 LEU B O 1
ATOM 6111 N N . LEU B 1 364 ? -17.469 -14.383 12.062 1 92.44 364 LEU B N 1
ATOM 6112 C CA . LEU B 1 364 ? -16.547 -13.914 13.086 1 92.44 364 LEU B CA 1
ATOM 6113 C C . LEU B 1 364 ? -17.109 -14.164 14.484 1 92.44 364 LEU B C 1
ATOM 6115 O O . LEU B 1 364 ? -16.359 -14.555 15.391 1 92.44 364 LEU B O 1
ATOM 6119 N N . TRP B 1 365 ? -18.344 -13.953 14.609 1 91.25 365 TRP B N 1
ATOM 6120 C CA . TRP B 1 365 ? -18.984 -14.18 15.906 1 91.25 365 TRP B CA 1
ATOM 6121 C C . TRP B 1 365 ? -19.016 -15.664 16.234 1 91.25 365 TRP B C 1
ATOM 6123 O O . TRP B 1 365 ? -18.719 -16.062 17.359 1 91.25 365 TRP B O 1
ATOM 6133 N N . GLU B 1 366 ? -19.375 -16.422 15.25 1 88.94 366 GLU B N 1
ATOM 6134 C CA . GLU B 1 366 ? -19.453 -17.859 15.438 1 88.94 366 GLU B CA 1
ATOM 6135 C C . GLU B 1 366 ? -18.109 -18.438 15.867 1 88.94 366 GLU B C 1
ATOM 6137 O O . GLU B 1 366 ? -18.047 -19.344 16.703 1 88.94 366 GLU B O 1
ATOM 6142 N N . LYS B 1 367 ? -17.047 -17.828 15.359 1 91.88 367 LYS B N 1
ATOM 6143 C CA . LYS B 1 367 ? -15.711 -18.359 15.594 1 91.88 367 LYS B CA 1
ATOM 6144 C C . LYS B 1 367 ? -15.008 -17.609 16.719 1 91.88 367 LYS B C 1
ATOM 6146 O O . LYS B 1 367 ? -13.82 -17.844 16.969 1 91.88 367 LYS B O 1
ATOM 6151 N N . ARG B 1 368 ? -15.648 -16.703 17.344 1 91.81 368 ARG B N 1
ATOM 6152 C CA . ARG B 1 368 ? -15.086 -15.906 18.422 1 91.81 368 ARG B CA 1
ATOM 6153 C C . ARG B 1 368 ? -13.789 -15.242 17.984 1 91.81 368 ARG B C 1
ATOM 6155 O O . ARG B 1 368 ? -12.766 -15.367 18.672 1 91.81 368 ARG B O 1
ATOM 6162 N N . ALA B 1 369 ? -13.93 -14.484 16.984 1 95 369 ALA B N 1
ATOM 6163 C CA . ALA B 1 369 ? -12.773 -13.805 16.422 1 95 369 ALA B CA 1
ATOM 6164 C C . ALA B 1 369 ? -12.312 -12.656 17.312 1 95 369 ALA B C 1
ATOM 6166 O O . ALA B 1 369 ? -13.094 -12.141 18.109 1 95 369 ALA B O 1
ATOM 6167 N N . VAL B 1 370 ? -11.078 -12.328 17.203 1 94.81 370 VAL B N 1
ATOM 6168 C CA . VAL B 1 370 ? -10.492 -11.195 17.906 1 94.81 370 VAL B CA 1
ATOM 6169 C C . VAL B 1 370 ? -10.133 -10.094 16.906 1 94.81 370 VAL B C 1
ATOM 6171 O O . VAL B 1 370 ? -9.609 -10.375 15.828 1 94.81 370 VAL B O 1
ATOM 6174 N N . ARG B 1 371 ? -10.43 -8.852 17.234 1 94.75 371 ARG B N 1
ATOM 6175 C CA . ARG B 1 371 ? -10.031 -7.711 16.406 1 94.75 371 ARG B CA 1
ATOM 6176 C C . ARG B 1 371 ? -8.586 -7.32 16.688 1 94.75 371 ARG B C 1
ATOM 6178 O O . ARG B 1 371 ? -8.18 -7.172 17.844 1 94.75 371 ARG B O 1
ATOM 6185 N N . LEU B 1 372 ? -7.859 -7.191 15.594 1 95.19 372 LEU B N 1
ATOM 6186 C CA . LEU B 1 372 ? -6.469 -6.75 15.68 1 95.19 372 LEU B CA 1
ATOM 6187 C C . LEU B 1 372 ? -6.336 -5.289 15.266 1 95.19 372 LEU B C 1
ATOM 6189 O O . LEU B 1 372 ? -6.828 -4.895 14.203 1 95.19 372 LEU B O 1
ATOM 6193 N N . ASN B 1 373 ? -5.68 -4.551 16.078 1 92.75 373 ASN B N 1
ATOM 6194 C CA . ASN B 1 373 ? -5.492 -3.139 15.758 1 92.75 373 ASN B CA 1
ATOM 6195 C C . ASN B 1 373 ? -4.012 -2.781 15.641 1 92.75 373 ASN B C 1
ATOM 6197 O O . ASN B 1 373 ? -3.186 -3.303 16.391 1 92.75 373 ASN B O 1
ATOM 6201 N N . VAL B 1 374 ? -3.67 -1.983 14.68 1 94.31 374 VAL B N 1
ATOM 6202 C CA . VAL B 1 374 ? -2.377 -1.314 14.578 1 94.31 374 VAL B CA 1
ATOM 6203 C C . VAL B 1 374 ? -2.457 0.067 15.219 1 94.31 374 VAL B C 1
ATOM 6205 O O . VAL B 1 374 ? -3.164 0.95 14.727 1 94.31 374 VAL B O 1
ATOM 6208 N N . PRO B 1 375 ? -1.812 0.25 16.297 1 91.69 375 PRO B N 1
ATOM 6209 C CA . PRO B 1 375 ? -1.904 1.556 16.953 1 91.69 375 PRO B CA 1
ATOM 6210 C C . PRO B 1 375 ? -1.41 2.699 16.062 1 91.69 375 PRO B C 1
ATOM 6212 O O . PRO B 1 375 ? -0.255 2.693 15.633 1 91.69 375 PRO B O 1
ATOM 6215 N N . LEU B 1 376 ? -2.254 3.637 15.859 1 93.12 376 LEU B N 1
ATOM 6216 C CA . LEU B 1 376 ? -1.93 4.781 15.016 1 93.12 376 LEU B CA 1
ATOM 6217 C C . LEU B 1 376 ? -1.896 6.07 15.836 1 93.12 376 LEU B C 1
ATOM 6219 O O . LEU B 1 376 ? -2.643 6.211 16.812 1 93.12 376 LEU B O 1
ATOM 6223 N N . LEU B 1 377 ? -1.06 6.957 15.398 1 90.94 377 LEU B N 1
ATOM 6224 C CA . LEU B 1 377 ? -0.931 8.258 16.047 1 90.94 377 LEU B CA 1
ATOM 6225 C C . LEU B 1 377 ? -1.435 9.367 15.125 1 90.94 377 LEU B C 1
ATOM 6227 O O . LEU B 1 377 ? -1.891 9.102 14.008 1 90.94 377 LEU B O 1
ATOM 6231 N N . ASN B 1 378 ? -1.525 10.578 15.602 1 89.69 378 ASN B N 1
ATOM 6232 C CA . ASN B 1 378 ? -1.806 11.797 14.852 1 89.69 378 ASN B CA 1
ATOM 6233 C C . ASN B 1 378 ? -3.211 11.781 14.25 1 89.69 378 ASN B C 1
ATOM 6235 O O . ASN B 1 378 ? -3.434 12.297 13.156 1 89.69 378 ASN B O 1
ATOM 6239 N N . ASN B 1 379 ? -4.113 11.062 14.797 1 86.5 379 ASN B N 1
ATOM 6240 C CA . ASN B 1 379 ? -5.504 11.008 14.367 1 86.5 379 ASN B CA 1
ATOM 6241 C C . ASN B 1 379 ? -5.637 10.414 12.969 1 86.5 379 ASN B C 1
ATOM 6243 O O . ASN B 1 379 ? -6.559 10.758 12.227 1 86.5 379 ASN B O 1
ATOM 6247 N N . VAL B 1 380 ? -4.594 9.719 12.617 1 89.5 380 VAL B N 1
ATOM 6248 C CA . VAL B 1 380 ? -4.746 8.93 11.398 1 89.5 380 VAL B CA 1
ATOM 6249 C C . VAL B 1 380 ? -5.742 7.797 11.633 1 89.5 380 VAL B C 1
ATOM 6251 O O . VAL B 1 380 ? -5.613 7.043 12.602 1 89.5 380 VAL B O 1
ATOM 6254 N N . GLU B 1 381 ? -6.73 7.656 10.805 1 85.81 381 GLU B N 1
ATOM 6255 C CA . GLU B 1 381 ? -7.84 6.742 11.055 1 85.81 381 GLU B CA 1
ATOM 6256 C C . GLU B 1 381 ? -7.484 5.32 10.625 1 85.81 381 GLU B C 1
ATOM 6258 O O . GLU B 1 381 ? -7.914 4.352 11.258 1 85.81 381 GLU B O 1
ATOM 6263 N N . SER B 1 382 ? -6.824 5.254 9.523 1 91.19 382 SER B N 1
ATOM 6264 C CA . SER B 1 382 ? -6.504 3.93 9 1 91.19 382 SER B CA 1
ATOM 6265 C C . SER B 1 382 ? -5.32 3.988 8.031 1 91.19 382 SER B C 1
ATOM 6267 O O . SER B 1 382 ? -4.918 5.07 7.605 1 91.19 382 SER B O 1
ATOM 6269 N N . LEU B 1 383 ? -4.758 2.848 7.816 1 94.5 383 LEU B N 1
ATOM 6270 C CA . LEU B 1 383 ? -3.723 2.664 6.809 1 94.5 383 LEU B CA 1
ATOM 6271 C C . LEU B 1 383 ? -4.281 1.956 5.578 1 94.5 383 LEU B C 1
ATOM 6273 O O . LEU B 1 383 ? -5.41 1.459 5.602 1 94.5 383 LEU B O 1
ATOM 6277 N N . ASN B 1 384 ? -3.502 2.055 4.477 1 93.19 384 ASN B N 1
ATOM 6278 C CA . ASN B 1 384 ? -3.822 1.202 3.34 1 93.19 384 ASN B CA 1
ATOM 6279 C C . ASN B 1 384 ? -3.93 -0.264 3.75 1 93.19 384 ASN B C 1
ATOM 6281 O O . ASN B 1 384 ? -3.145 -0.742 4.57 1 93.19 384 ASN B O 1
ATOM 6285 N N . ILE B 1 385 ? -4.82 -0.94 3.164 1 95.12 385 ILE B N 1
ATOM 6286 C CA . ILE B 1 385 ? -5.164 -2.289 3.602 1 95.12 385 ILE B CA 1
ATOM 6287 C C . ILE B 1 385 ? -3.941 -3.195 3.498 1 95.12 385 ILE B C 1
ATOM 6289 O O . ILE B 1 385 ? -3.717 -4.047 4.359 1 95.12 385 ILE B O 1
ATOM 6293 N N . SER B 1 386 ? -3.16 -3.104 2.418 1 96.81 386 SER B N 1
ATOM 6294 C CA . SER B 1 386 ? -1.985 -3.955 2.277 1 96.81 386 SER B CA 1
ATOM 6295 C C . SER B 1 386 ? -0.932 -3.623 3.328 1 96.81 386 SER B C 1
ATOM 6297 O O . SER B 1 386 ? -0.22 -4.512 3.803 1 96.81 386 SER B O 1
ATOM 6299 N N . THR B 1 387 ? -0.832 -2.303 3.693 1 97 387 THR B N 1
ATOM 6300 C CA . THR B 1 387 ? 0.104 -1.882 4.73 1 97 387 THR B CA 1
ATOM 6301 C C . THR B 1 387 ? -0.296 -2.459 6.086 1 97 387 THR B C 1
ATOM 6303 O O . THR B 1 387 ? 0.534 -3.041 6.789 1 97 387 THR B O 1
ATOM 6306 N N . ALA B 1 388 ? -1.578 -2.324 6.406 1 96.69 388 ALA B N 1
ATOM 6307 C CA . ALA B 1 388 ? -2.08 -2.863 7.668 1 96.69 388 ALA B CA 1
ATOM 6308 C C . ALA B 1 388 ? -1.883 -4.375 7.734 1 96.69 388 ALA B C 1
ATOM 6310 O O . ALA B 1 388 ? -1.393 -4.898 8.734 1 96.69 388 ALA B O 1
ATOM 6311 N N . LEU B 1 389 ? -2.236 -5.055 6.672 1 97.88 389 LEU B N 1
ATOM 6312 C CA . LEU B 1 389 ? -2.055 -6.5 6.609 1 97.88 389 LEU B CA 1
ATOM 6313 C C . LEU B 1 389 ? -0.582 -6.871 6.746 1 97.88 389 LEU B C 1
ATOM 6315 O O . LEU B 1 389 ? -0.24 -7.828 7.441 1 97.88 389 LEU B O 1
ATOM 6319 N N . GLY B 1 390 ? 0.28 -6.113 6.023 1 98.38 390 GLY B N 1
ATOM 6320 C CA . GLY B 1 390 ? 1.707 -6.383 6.105 1 98.38 390 GLY B CA 1
ATOM 6321 C C . GLY B 1 390 ? 2.25 -6.305 7.52 1 98.38 390 GLY B C 1
ATOM 6322 O O . GLY B 1 390 ? 2.982 -7.191 7.961 1 98.38 390 GLY B O 1
ATOM 6323 N N . ILE B 1 391 ? 1.869 -5.266 8.273 1 97.94 391 ILE B N 1
ATOM 6324 C CA . ILE B 1 391 ? 2.32 -5.062 9.641 1 97.94 391 ILE B CA 1
ATOM 6325 C C . ILE B 1 391 ? 1.922 -6.266 10.5 1 97.94 391 ILE B C 1
ATOM 6327 O O . ILE B 1 391 ? 2.754 -6.828 11.219 1 97.94 391 ILE B O 1
ATOM 6331 N N . ILE B 1 392 ? 0.735 -6.734 10.352 1 97.88 392 ILE B N 1
ATOM 6332 C CA . ILE B 1 392 ? 0.198 -7.812 11.18 1 97.88 392 ILE B CA 1
ATOM 6333 C C . ILE B 1 392 ? 0.789 -9.148 10.734 1 97.88 392 ILE B C 1
ATOM 6335 O O . ILE B 1 392 ? 1.256 -9.93 11.562 1 97.88 392 ILE B O 1
ATOM 6339 N N . ALA B 1 393 ? 0.802 -9.398 9.445 1 98.38 393 ALA B N 1
ATOM 6340 C CA . ALA B 1 393 ? 1.262 -10.68 8.906 1 98.38 393 ALA B CA 1
ATOM 6341 C C . ALA B 1 393 ? 2.74 -10.906 9.211 1 98.38 393 ALA B C 1
ATOM 6343 O O . ALA B 1 393 ? 3.152 -12.023 9.516 1 98.38 393 ALA B O 1
ATOM 6344 N N . PHE B 1 394 ? 3.527 -9.883 9.211 1 97.12 394 PHE B N 1
ATOM 6345 C CA . PHE B 1 394 ? 4.957 -10.078 9.414 1 97.12 394 PHE B CA 1
ATOM 6346 C C . PHE B 1 394 ? 5.289 -10.133 10.906 1 97.12 394 PHE B C 1
ATOM 6348 O O . PHE B 1 394 ? 6.355 -10.609 11.289 1 97.12 394 PHE B O 1
ATOM 6355 N N . GLU B 1 395 ? 4.359 -9.617 11.719 1 95.69 395 GLU B N 1
ATOM 6356 C CA . GLU B 1 395 ? 4.453 -9.938 13.141 1 95.69 395 GLU B CA 1
ATOM 6357 C C . GLU B 1 395 ? 4.215 -11.43 13.391 1 95.69 395 GLU B C 1
ATOM 6359 O O . GLU B 1 395 ? 4.922 -12.055 14.18 1 95.69 395 GLU B O 1
ATOM 6364 N N . ILE B 1 396 ? 3.271 -11.984 12.719 1 96.38 396 ILE B N 1
ATOM 6365 C CA . ILE B 1 396 ? 2.99 -13.414 12.812 1 96.38 396 ILE B CA 1
ATOM 6366 C C . ILE B 1 396 ? 4.215 -14.203 12.359 1 96.38 396 ILE B C 1
ATOM 6368 O O . ILE B 1 396 ? 4.645 -15.133 13.047 1 96.38 396 ILE B O 1
ATOM 6372 N N . GLN B 1 397 ? 4.762 -13.797 11.242 1 95.06 397 GLN B N 1
ATOM 6373 C CA . GLN B 1 397 ? 5.949 -14.469 10.734 1 95.06 397 GLN B CA 1
ATOM 6374 C C . GLN B 1 397 ? 7.098 -14.398 11.734 1 95.06 397 GLN B C 1
ATOM 6376 O O . GLN B 1 397 ? 7.766 -15.398 11.992 1 95.06 397 GLN B O 1
ATOM 6381 N N . ARG B 1 398 ? 7.328 -13.227 12.289 1 90.94 398 ARG B N 1
ATOM 6382 C CA . ARG B 1 398 ? 8.406 -13.016 13.25 1 90.94 398 ARG B CA 1
ATOM 6383 C C . ARG B 1 398 ? 8.258 -13.953 14.453 1 90.94 398 ARG B C 1
ATOM 6385 O O . ARG B 1 398 ? 9.219 -14.609 14.859 1 90.94 398 ARG B O 1
ATOM 6392 N N . GLN B 1 399 ? 7.027 -14.047 14.992 1 91.25 399 GLN B N 1
ATOM 6393 C CA . GLN B 1 399 ? 6.793 -14.883 16.172 1 91.25 399 GLN B CA 1
ATOM 6394 C C . GLN B 1 399 ? 7.016 -16.359 15.852 1 91.25 399 GLN B C 1
ATOM 6396 O O . GLN B 1 399 ? 7.641 -17.078 16.625 1 91.25 399 GLN B O 1
ATOM 6401 N N . ILE B 1 400 ? 6.574 -16.75 14.727 1 90.5 400 ILE B N 1
ATOM 6402 C CA . ILE B 1 400 ? 6.641 -18.156 14.359 1 90.5 400 ILE B CA 1
ATOM 6403 C C . ILE B 1 400 ? 8.086 -18.547 14.055 1 90.5 400 ILE B C 1
ATOM 6405 O O . ILE B 1 400 ? 8.555 -19.594 14.484 1 90.5 400 ILE B O 1
ATOM 6409 N N . VAL B 1 401 ? 8.773 -17.672 13.391 1 82.81 401 VAL B N 1
ATOM 6410 C CA . VAL B 1 401 ? 10.172 -17.953 13.047 1 82.81 401 VAL B CA 1
ATOM 6411 C C . VAL B 1 401 ? 11.008 -18.016 14.32 1 82.81 401 VAL B C 1
ATOM 6413 O O . VAL B 1 401 ? 11.883 -18.875 14.445 1 82.81 401 VAL B O 1
ATOM 6416 N N . PHE B 1 402 ? 10.742 -17.141 15.312 1 80.38 402 PHE B N 1
ATOM 6417 C CA . PHE B 1 402 ? 11.484 -17.125 16.562 1 80.38 402 PHE B CA 1
ATOM 6418 C C . PHE B 1 402 ? 11.18 -18.375 17.391 1 80.38 402 PHE B C 1
ATOM 6420 O O . PHE B 1 402 ? 12.07 -18.922 18.047 1 80.38 402 PHE B O 1
ATOM 6427 N N . LYS B 1 403 ? 9.961 -18.766 17.375 1 78.94 403 LYS B N 1
ATOM 6428 C CA . LYS B 1 403 ? 9.578 -19.953 18.125 1 78.94 403 LYS B CA 1
ATOM 6429 C C . LYS B 1 403 ? 10.234 -21.203 17.531 1 78.94 403 LYS B C 1
ATOM 6431 O O . LYS B 1 403 ? 10.656 -22.109 18.266 1 78.94 403 LYS B O 1
ATOM 6436 N N . GLN B 1 404 ? 10.383 -21.234 16.297 1 74.69 404 GLN B N 1
ATOM 6437 C CA . GLN B 1 404 ? 11.008 -22.375 15.617 1 74.69 404 GLN B CA 1
ATOM 6438 C C . GLN B 1 404 ? 12.5 -22.438 15.898 1 74.69 404 GLN B C 1
ATOM 6440 O O . GLN B 1 404 ? 13.102 -23.516 15.891 1 74.69 404 GLN B O 1
ATOM 6445 N N . LYS B 1 405 ? 13.078 -21.297 16.219 1 70.88 405 LYS B N 1
ATOM 6446 C CA . LYS B 1 405 ? 14.508 -21.266 16.5 1 70.88 405 LYS B CA 1
ATOM 6447 C C . LYS B 1 405 ? 14.789 -21.609 17.953 1 70.88 405 LYS B C 1
ATOM 6449 O O . LYS B 1 405 ? 15.891 -22.047 18.297 1 70.88 405 LYS B O 1
ATOM 6454 N N . GLU B 1 406 ? 13.844 -21.391 18.844 1 65.88 406 GLU B N 1
ATOM 6455 C CA . GLU B 1 406 ? 13.977 -21.812 20.234 1 65.88 406 GLU B CA 1
ATOM 6456 C C . GLU B 1 406 ? 13.781 -23.328 20.375 1 65.88 406 GLU B C 1
ATOM 6458 O O . GLU B 1 406 ? 14.445 -23.969 21.188 1 65.88 406 GLU B O 1
#

pLDDT: mean 76.31, std 26.85, range [18.23, 98.38]

Nearest PDB structures (foldseek):
  4x3m-assembly1_B  TM=8.315E-01  e=4.816E-20  Thermus thermophilus HB8
  5l0z-assembly1_B  TM=8.423E-01  e=3.981E-19  Sinorhizobium meliloti 1021
  5kzk-assembly1_B  TM=8.240E-01  e=6.149E-19  Sinorhizobium meliloti 1021
  1ipa-assembly1_A  TM=7.923E-01  e=6.906E-17  Thermus thermophilus
  1x7p-assembly1_A  TM=7.974E-01  e=8.320E-17  Streptomyces viridochromogenes

Solvent-accessible surface area (backbone atoms only — not comparable to full-atom values): 47135 Å² total; per-residue (Å²): 138,80,79,77,78,74,77,75,75,79,75,76,76,74,75,70,80,73,82,78,76,86,80,81,73,81,78,83,73,80,76,77,72,82,71,79,79,75,78,74,74,75,75,70,76,62,78,70,72,73,71,80,72,64,83,70,83,70,41,94,67,55,74,61,63,72,66,70,64,68,71,64,76,61,52,50,47,63,70,63,52,59,72,59,49,42,78,47,59,67,83,34,64,69,57,51,53,55,52,54,35,42,67,41,70,69,33,16,67,70,65,42,35,31,52,41,70,28,58,67,48,46,46,45,39,43,73,68,68,46,67,54,53,33,38,38,29,48,50,73,78,68,51,42,84,44,88,72,62,88,81,40,43,36,37,35,32,48,55,71,43,49,46,73,74,39,92,50,98,70,56,76,43,34,38,32,32,27,64,61,77,60,48,89,77,41,63,48,51,94,80,34,39,67,29,35,41,34,38,29,27,32,53,49,36,56,53,43,9,36,35,41,28,43,42,19,17,63,17,31,36,34,35,39,34,32,66,61,36,40,64,76,65,35,55,57,13,45,58,48,17,63,48,24,73,76,39,28,22,56,46,65,70,44,63,88,63,55,66,84,77,53,60,92,76,46,45,38,33,30,67,41,61,79,58,86,74,58,66,59,74,67,78,77,63,43,90,78,52,56,39,42,71,69,55,50,53,70,70,38,91,71,65,89,79,80,76,75,88,77,59,90,77,48,53,68,71,56,44,52,50,48,46,51,55,57,57,64,60,40,54,54,43,53,54,83,41,48,46,69,79,78,48,43,36,36,40,36,42,50,25,90,84,73,33,67,52,67,68,56,52,52,50,36,59,75,56,64,30,36,31,30,23,74,86,56,28,69,83,44,67,71,68,60,62,33,25,52,48,31,38,48,50,49,48,47,46,50,53,46,55,40,58,72,70,104,139,85,86,82,89,80,84,82,80,84,77,82,77,83,70,84,81,76,82,78,80,84,77,84,75,79,76,80,70,81,76,75,70,79,72,75,78,72,77,74,73,76,72,68,75,62,78,70,72,70,71,78,70,63,84,68,83,70,42,92,68,54,73,62,62,72,64,72,66,68,71,65,76,61,53,50,47,64,70,63,51,56,71,60,49,44,78,48,60,69,83,33,64,68,58,52,53,54,49,54,36,41,67,41,71,68,35,16,67,72,65,40,34,31,52,39,70,28,58,66,47,46,46,45,39,41,72,69,68,47,66,54,53,32,38,40,30,47,49,71,78,67,52,43,84,44,86,72,61,88,83,40,43,36,37,35,32,48,54,72,41,49,45,73,73,40,93,49,97,71,55,78,44,34,37,33,32,27,64,60,77,61,48,86,76,39,63,48,51,95,80,33,39,67,31,36,40,35,37,28,27,31,54,50,37,54,52,43,9,37,35,41,28,41,41,19,18,61,17,32,36,33,35,36,34,30,66,63,36,40,62,76,64,35,54,57,14,45,58,50,17,65,47,24,73,75,40,31,20,56,46,65,72,44,63,88,63,56,66,85,77,52,58,90,75,46,45,38,33,32,68,41,60,79,58,86,72,58,66,58,74,66,78,76,66,42,90,78,51,55,39,42,71,69,55,49,53,70,68,37,91,70,66,90,77,81,76,74,88,76,59,92,76,49,52,67,70,58,44,50,49,49,46,52,54,56,56,64,61,41,55,50,43,52,55,83,42,50,46,67,78,78,48,45,37,34,42,36,42,50,25,90,83,73,34,69,51,67,63,55,52,51,48,36,60,75,57,64,30,37,30,30,23,73,85,55,28,68,84,45,69,69,68,59,62,32,25,51,47,30,38,48,50,50,49,48,47,52,53,46,55,40,58,72,70,104

Organism: Polistes dominula (NCBI:txid743375)

InterPro domains:
  IPR001537 tRNA/rRNA methyltransferase, SpoU type [PF00588] (195-393)
  IPR029026 tRNA (guanine-N1-)-methyltransferase, N-terminal [G3DSA:3.40.1280.10] (191-404)
  IPR029028 Alpha/beta knot methyltransferases [SSF75217] (184-404)
  IPR029064 Ribosomal protein eL30-like superfamily [G3DSA:3.30.1330.30] (84-182)
  IPR029064 Ribosomal protein eL30-like superfamily [SSF55315] (96-182)
  IPR051259 Ribosomal RNA Methyltransferase [PTHR43191] (71-399)
  IPR053888 MRM3-like, substrate binding domain [PF22435] (101-176)

Secondary structure (DSSP, 8-state):
-----------------------------------------------------------TTTT--------------HHHHHHHEEE--TT-HHHHHHHHHHHSHHHHHHHTEEEEESHHHHHHHHHTT---SEEEES-GGGTTTS---TTSEEEE--HHHHHHH--SSS--SEEEEEEPPPGGG-PPPTT--SEEEEEES---HHHHHHHHHHHHHHT-SEEEE-TTSPPTT-HHHHHHHTTGGGTS-EE-S--S-GGGT--TT-EEEEE----TT-----TT--TT--B-HHHHHHTTT-------S--TT--HHHHHHHHHHHHHTS-EEEGGGB-TTSS-EEEEEE-TTT---HHHHHHHHHTT-EEEE----TT-----HHHHHHHHHHHHHHHHHHHHH-/-----------------------------------------------------------TTTT--------------HHHHHHHEEE--TT-HHHHHHHHHHHSHHHHHHHTEEEEESHHHHHHHHHTT---SEEEES-GGGTTTS---TTSEEEE--HHHHHHH--SSS--SEEEEEEPPPGGG-PPPTT--SEEEEEES---HHHHHHHHHHHHHHT-SEEEE-TTSPPTT-HHHHHHHTTGGGTS-EE-S--S-GGGT--TT-EEEEE----TT-----TT--TT--B-HHHHHHTTT-------S--TT--HHHHHHHHHHHHHTS-EEEGGGB-TTSS-EEEEEE-TTT---HHHHHHHHHTT-EEEE----TT-----HHHHHHHHHHHHHHHHHHHHH-

Radius of gyration: 31.91 Å; Cα contacts (8 Å, |Δi|>4): 1229; chains: 2; bounding box: 122×92×89 Å